Protein 1JDP (pdb70)

Secondary structure (DSSP, 8-state):
--PPP-EEEEEEEE-SSTTSTT-HHHHHHHHHHHHHHH----SPTT-EEEEEEEE-TTSTHHHHHHHHHHHHTTT---SEEE---SHHHHHHHHHHHHHHT--EEES---SGGGG-TTTTTTTEEE-S--HHHHHHHHHHHHHHHT--EEEEEEE--SSS-HHHHHHHHHHHHHHHHT-EEEEEEE-TTS---HHHHHHHHHHH-SEEEEES-HHHHHHHHHHHHHTT-TTTT-EEEEE-SS---STTT-TT--SSTTHHHHHHHGGGEEEEEE-----HHHHHHHHHHHHHHHTTT----SS--HHHHHHHHHHHHHHHHHHHHHHTT--TT-HHHHHHHHSSEEEEETTEEEEE-TTSBB--EEEEEEEEETTTTEEEEEEEEETTTTEEEE--/--PPPEEEEEEEE-SSTTSTT-HHHHHHHHHHHHHHH----S-TT-EEEEEEEE-TTSTHHHHHHHHHHSSTT----SEEE---SHHHHHHHHHHHHHTT--EEES---SGGGG-TTTTTTTEEE-S--HHHHHHHHHHHHHHHT--EEEEEEE--SSS-HHHHHHHHHHHHHHHHT-EEEEEEE-TTS---HHHHHHHHHTT-SEEEEES-HHHHHHHHHHHHHTT-TTTT-EEEEE-SS-HHHHSS-TT-SS-TTHHHHHHHGGGEEEEEE-----HHHHHHHHHHHHHHHHTS----SS--HHHHHHHHHHHHHHHHHHHHHHTT--TT-HHHHHHHHSSEEEEEBTEEEEE-TTSBB--EEEEEEEEETTTTEEEEEEEEETTTTEEEE--/----S--TT--S---S--

Nearest PDB structures (foldseek):
  1yk0-assembly1_A  TM=1.001E+00  e=6.595E-78  Homo sapiens
  1jdp-assembly1_B  TM=9.933E-01  e=9.070E-76  Homo sapiens
  1jdn-assembly1_A-2  TM=9.332E-01  e=2.960E-69  Homo sapiens
  4xaq-assembly1_A  TM=6.743E-01  e=3.396E-17  Homo sapiens
  4xar-assembly1_A-2  TM=6.794E-01  e=4.770E-17  Homo sapiens

Organism: Homo sapiens (NCBI:txid9606)

CATH classification: 3.40.50.2300 (+1 more: 3.40.50.2300)

Sequence (809 aa):
EALPPQKIEVLVLLPQDDSYLFSLTRVRPAIEYALRSVEGRLLPPGTRFQVAYEDSDCGNRALFSLVDRVAAARGAKPDLILGPVCEYAAAPVARLASHWDLPMLSAGALAAGFQHKDSEYSHLTRVAPAYAKMGEMMLALFRHHHWSRAALVYSDDKLERNCYFTLEGVHEVFQEEGLHTSIYSFDETKDLDLEDIVRNIQASERVVIMCASSDTIRSIMLVAHRHGMTSGDYAFFNIELFNSSSYGDGSWKRGDKHDFEAKQAYSSLQTVTLLRTVKPEFEKFSMEVKSSVEKQGLNMEDYVNMFVEGFHDAILLYVLALHEVLRAGYSKKDGGKIIQQTWNRTFEGIAGQVSIDANGDRYGDFSVIAMTDVEAGTQEVIGDYFGKEGRFEMRPALPPQKIEVLVLLPQDDSYLFSLTRVRPAIEYALRSVEGRLLPPGTRFQVAYEDSDCGNRALFSLVDRVAAARGAKPDLILGPVCEYAAAPVARLASHWDLPMLSAGALAAGFQHKDSEYSHLTRVAPAYAKMGEMMLALFRHHHWSRAALVYSDDKLERNCYFTLEGVHEVFQEEGLHTSIYSFDETKDLDLEDIVRNIQASERVVIMCASSDTIRSIMLVAHRHGMTSGDYAFFNIELFNSSSYGDGSWKRGDKHDFEAKQAYSSLQTVTLLRTVKPEFEKFSMEVKSSVEKQGLNMEDYVNMFVEGFHDAILLYVLALHEVLRAGYSKKDGGKIIQQTWNRTFEGIAGQVSIDANGDRYGDFSVIAMTDVEAGTQEVIGDYFGKEGRFEMRPGGCCFFGGLLKKLLDDRRIIGGSSMMSSGGLLGGCC

InterPro domains:
  IPR001170 Adenylyl cyclase class-4/guanylyl cyclase [PR00255] (132-150)
  IPR001170 Adenylyl cyclase class-4/guanylyl cyclase [PR00255] (256-274)
  IPR001170 Adenylyl cyclase class-4/guanylyl cyclase [PR00255] (361-379)
  IPR001170 Adenylyl cyclase class-4/guanylyl cyclase [PR00255] (399-416)
  IPR001170 Adenylyl cyclase class-4/guanylyl cyclase [PR00255] (484-506)
  IPR001170 Adenylyl cyclase class-4/guanylyl cyclase [PS00458] (133-150)
  IPR001828 Receptor, ligand binding region [PF01094] (73-422)
  IPR028082 Periplasmic binding protein-like I [SSF53822] (49-436)
  IPR052612 Atrial Natriuretic Peptide Clearance Receptor [PTHR44755] (42-407)

Solvent-accessible surface area: 32571 Å² total; per-residue (Å²): 212,70,61,90,83,29,86,0,89,3,2,0,0,0,1,99,82,42,98,44,44,20,0,6,37,19,0,109,12,0,0,61,31,0,18,130,61,25,116,78,151,67,14,0,69,45,14,161,43,124,38,23,44,53,38,1,89,17,15,44,96,0,3,16,17,0,0,54,104,1,27,84,52,152,17,62,60,16,2,0,0,0,0,0,8,16,11,38,0,0,1,10,0,1,5,0,0,21,72,28,56,8,1,0,0,0,0,0,0,4,2,4,9,8,76,112,15,147,82,34,5,25,23,0,0,2,0,0,7,3,8,11,24,0,0,70,0,0,30,21,0,0,116,83,63,160,60,58,120,0,3,0,2,0,5,3,43,50,129,60,19,81,21,1,0,7,0,10,0,0,11,34,19,0,61,136,92,63,8,76,14,29,38,51,40,29,37,50,106,148,151,54,88,45,62,60,3,0,114,54,3,66,90,43,17,107,15,0,0,0,7,12,52,55,92,10,2,17,38,0,0,32,23,0,45,164,48,45,4,11,105,61,94,17,25,1,0,6,10,32,11,46,90,15,91,58,69,44,120,4,19,28,105,82,64,62,170,64,20,129,83,0,27,75,0,7,43,18,8,42,9,0,13,14,39,76,72,78,55,107,96,2,82,112,0,3,123,60,2,61,57,38,1,85,190,113,66,37,115,19,38,124,94,0,2,9,9,2,7,0,0,3,0,0,0,30,0,0,3,40,0,0,44,60,4,13,108,66,68,102,50,36,101,45,0,20,96,0,0,99,68,0,31,110,54,62,14,93,5,18,7,10,122,4,13,3,16,73,50,0,4,27,67,2,51,1,3,0,3,12,20,66,65,78,157,65,2,43,6,86,24,45,0,7,14,42,12,126,114,41,96,26,65,68,110,181,167,77,92,78,29,114,0,84,1,2,0,0,0,1,101,74,40,97,47,36,20,0,11,21,35,0,108,9,0,0,50,31,0,16,125,73,21,41,64,188,79,11,21,73,48,10,125,16,84,36,20,43,57,34,1,79,14,18,37,118,0,4,30,16,0,0,59,96,7,3,42,58,241,30,77,76,8,4,0,0,0,0,0,7,14,10,27,1,0,0,8,0,1,17,0,0,22,60,21,55,9,2,0,0,0,0,0,0,3,0,2,7,0,57,116,14,152,84,63,6,31,22,1,0,3,0,1,5,3,8,10,24,0,0,65,0,0,17,17,2,0,122,91,68,166,63,64,122,0,2,2,4,10,6,4,43,26,112,59,16,83,20,17,9,7,2,9,0,0,34,41,20,0,80,159,83,64,24,86,14,32,88,48,53,34,36,54,101,130,150,62,84,43,56,47,2,0,124,60,2,84,90,41,14,145,11,0,0,2,7,7,50,37,88,10,3,14,34,2,0,29,15,0,41,162,58,49,4,5,101,67,86,22,29,1,0,8,9,23,9,34,59,46,103,18,46,28,104,21,22,28,127,92,68,64,182,65,19,132,59,0,28,67,0,5,40,15,5,52,7,0,6,10,40,68,75,102,40,95,82,4,87,117,0,3,90,79,1,68,62,37,4,92,176,114,60,63,130,30,32,124,92,3,8,6,9,0,5,0,0,2,0,0,0,32,0,0,2,33,0,0,36,61,4,27,182,71,64,96,53,39,106,40,0,27,80,0,3,116,55,0,49,109,53,66,14,82,2,8,6,17,127,3,17,3,15,76,51,0,6,27,58,1,53,1,2,0,22,12,19,67,64,64,158,61,2,41,19,88,44,36,0,8,14,51,9,123,110,39,101,28,71,89,112,186,83,31,10,22,92,74,22,41,44,20,2,9,21,63,30,78,32,61

Radius of gyration: 29.29 Å; Cα contacts (8 Å, |Δi|>4): 1823; chains: 3; bounding box: 54×87×87 Å

Structure (mmCIF, N/CA/C/O backbone):
data_1JDP
#
_entry.id   1JDP
#
_cell.length_a   56.800
_cell.length_b   136.455
_cell.length_c   137.591
_cell.angle_alpha   90.00
_cell.angle_beta   90.00
_cell.angle_gamma   90.00
#
_symmetry.space_group_name_H-M   'P 21 21 21'
#
loop_
_entity.id
_entity.type
_entity.pdbx_description
1 polymer 'ATRIAL NATRIURETIC PEPTIDE CLEARANCE RECEPTOR'
2 polymer 'C-TYPE NATRIURETIC PEPTIDE'
3 branched 2-acetamido-2-deoxy-beta-D-glucopyranose-(1-4)-2-acetamido-2-deoxy-beta-D-glucopyranose
4 non-polymer 2-acetamido-2-deoxy-beta-D-glucopyranose
5 non-polymer 'CHLORIDE ION'
6 water water
#
loop_
_atom_site.group_PDB
_atom_site.id
_atom_site.type_symbol
_atom_site.label_atom_id
_atom_site.label_alt_id
_atom_site.label_comp_id
_atom_site.label_asym_id
_atom_site.label_entity_id
_atom_site.label_seq_id
_atom_site.pdbx_PDB_ins_code
_atom_site.Cartn_x
_atom_site.Cartn_y
_atom_site.Cartn_z
_atom_site.occupancy
_atom_site.B_iso_or_equiv
_atom_site.auth_seq_id
_atom_site.auth_comp_id
_atom_site.auth_asym_id
_atom_site.auth_atom_id
_atom_site.pdbx_PDB_model_num
ATOM 1 N N . GLU A 1 3 ? 48.764 -24.013 26.407 1.00 87.94 1 GLU A N 1
ATOM 2 C CA . GLU A 1 3 ? 48.249 -24.101 27.808 1.00 88.59 1 GLU A CA 1
ATOM 3 C C . GLU A 1 3 ? 46.844 -23.525 27.932 1.00 85.85 1 GLU A C 1
ATOM 4 O O . GLU A 1 3 ? 46.566 -22.722 28.829 1.00 86.53 1 GLU A O 1
ATOM 10 N N . ALA A 1 4 ? 45.972 -23.947 27.020 1.00 83.98 2 ALA A N 1
ATOM 11 C CA . ALA A 1 4 ? 44.576 -23.518 26.976 1.00 78.31 2 ALA A CA 1
ATOM 12 C C . ALA A 1 4 ? 44.095 -22.845 28.259 1.00 74.14 2 ALA A C 1
ATOM 13 O O . ALA A 1 4 ? 44.211 -23.411 29.347 1.00 77.29 2 ALA A O 1
ATOM 15 N N . LEU A 1 5 ? 43.554 -21.637 28.118 1.00 72.74 3 LEU A N 1
ATOM 16 C CA . LEU A 1 5 ? 43.034 -20.877 29.255 1.00 67.33 3 LEU A CA 1
ATOM 17 C C . LEU A 1 5 ? 41.713 -21.480 29.723 1.00 62.63 3 LEU A C 1
ATOM 18 O O . LEU A 1 5 ? 41.173 -22.392 29.095 1.00 61.87 3 LEU A O 1
ATOM 23 N N . PRO A 1 6 ? 41.170 -20.975 30.837 1.00 58.13 4 PRO A N 1
ATOM 24 C CA . PRO A 1 6 ? 39.903 -21.539 31.295 1.00 54.36 4 PRO A CA 1
ATOM 25 C C . PRO A 1 6 ? 38.766 -21.172 30.352 1.00 50.29 4 PRO A C 1
ATOM 26 O O . PRO A 1 6 ? 38.761 -20.100 29.762 1.00 49.03 4 PRO A O 1
ATOM 30 N N . PRO A 1 7 ? 37.792 -22.071 30.185 1.00 46.28 5 PRO A N 1
ATOM 31 C CA . PRO A 1 7 ? 36.662 -21.782 29.297 1.00 44.37 5 PRO A CA 1
ATOM 32 C C . PRO A 1 7 ? 36.080 -20.396 29.604 1.00 43.78 5 PRO A C 1
ATOM 33 O O . PRO A 1 7 ? 36.021 -19.990 30.779 1.00 42.83 5 PRO A O 1
ATOM 37 N N . GLN A 1 8 ? 35.653 -19.675 28.561 1.00 43.97 6 GLN A N 1
ATOM 38 C CA . GLN A 1 8 ? 35.073 -18.344 28.744 1.00 43.00 6 GLN A CA 1
ATOM 39 C C . GLN A 1 8 ? 33.552 -18.375 28.571 1.00 43.14 6 GLN A C 1
ATOM 40 O O . GLN A 1 8 ? 33.015 -19.231 27.871 1.00 40.95 6 GLN A O 1
ATOM 46 N N . LYS A 1 9 ? 32.870 -17.448 29.243 1.00 43.25 7 LYS A N 1
ATOM 47 C CA . LYS A 1 9 ? 31.414 -17.296 29.138 1.00 46.88 7 LYS A CA 1
ATOM 48 C C . LYS A 1 9 ? 31.226 -15.834 28.714 1.00 43.83 7 LYS A C 1
ATOM 49 O O . LYS A 1 9 ? 31.167 -14.931 29.543 1.00 41.69 7 LYS A O 1
ATOM 55 N N . ILE A 1 10 ? 31.164 -15.620 27.403 1.00 41.40 8 ILE A N 1
ATOM 56 C CA . ILE A 1 10 ? 31.032 -14.283 26.826 1.00 38.16 8 ILE A CA 1
ATOM 57 C C . ILE A 1 10 ? 29.571 -13.872 26.691 1.00 37.15 8 ILE A C 1
ATOM 58 O O . ILE A 1 10 ? 28.778 -14.560 26.040 1.00 37.80 8 ILE A O 1
ATOM 63 N N . GLU A 1 11 ? 29.209 -12.758 27.310 1.00 37.50 9 GLU A N 1
ATOM 64 C CA . GLU A 1 11 ? 27.835 -12.292 27.216 1.00 38.22 9 GLU A CA 1
ATOM 65 C C . GLU A 1 11 ? 27.743 -11.121 26.248 1.00 35.52 9 GLU A C 1
ATOM 66 O O . GLU A 1 11 ? 28.387 -10.101 26.437 1.00 34.23 9 GLU A O 1
ATOM 72 N N . VAL A 1 12 ? 26.954 -11.278 25.197 1.00 32.97 10 VAL A N 1
ATOM 73 C CA . VAL A 1 12 ? 26.816 -10.204 24.245 1.00 31.87 10 VAL A CA 1
ATOM 74 C C . VAL A 1 12 ? 25.375 -9.709 24.260 1.00 31.68 10 VAL A C 1
ATOM 75 O O . VAL A 1 12 ? 24.430 -10.499 24.354 1.00 31.27 10 VAL A O 1
ATOM 79 N N . LEU A 1 13 ? 25.224 -8.393 24.175 1.00 28.91 11 LEU A N 1
ATOM 80 C CA . LEU A 1 13 ? 23.915 -7.750 24.141 1.00 28.56 11 LEU A CA 1
ATOM 81 C C . LEU A 1 13 ? 23.739 -7.174 22.732 1.00 28.40 11 LEU A C 1
ATOM 82 O O . LEU A 1 13 ? 24.556 -6.362 22.272 1.00 28.68 11 LEU A O 1
ATOM 87 N N . VAL A 1 14 ? 22.679 -7.584 22.058 1.00 27.72 12 VAL A N 1
ATOM 88 C CA . VAL A 1 14 ? 22.405 -7.082 20.735 1.00 27.37 12 VAL A CA 1
ATOM 89 C C . VAL A 1 14 ? 21.249 -6.111 20.856 1.00 28.84 12 VAL A C 1
ATOM 90 O O . VAL A 1 14 ? 20.155 -6.446 21.369 1.00 27.31 12 VAL A O 1
ATOM 94 N N . LEU A 1 15 ? 21.512 -4.889 20.406 1.00 27.12 13 LEU A N 1
ATOM 95 C CA . LEU A 1 15 ? 20.528 -3.829 20.448 1.00 27.11 13 LEU A CA 1
ATOM 96 C C . LEU A 1 15 ? 20.210 -3.381 19.014 1.00 28.06 13 LEU A C 1
ATOM 97 O O . LEU A 1 15 ? 20.951 -2.592 18.410 1.00 28.02 13 LEU A O 1
ATOM 102 N N . LEU A 1 16 ? 19.119 -3.911 18.471 1.00 28.47 14 LEU A N 1
ATOM 103 C CA . LEU A 1 16 ? 18.662 -3.570 17.117 1.00 28.56 14 LEU A CA 1
ATOM 104 C C . LEU A 1 16 ? 17.122 -3.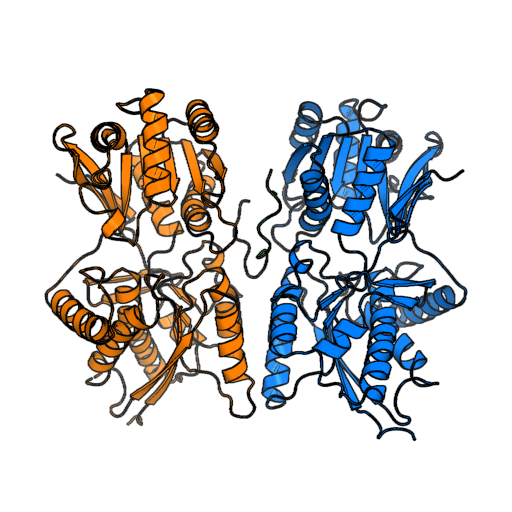483 17.128 1.00 29.65 14 LEU A C 1
ATOM 105 O O . LEU A 1 16 ? 16.479 -3.838 18.130 1.00 31.17 14 LEU A O 1
ATOM 110 N N . PRO A 1 17 ? 16.507 -2.993 16.034 1.00 30.05 15 PRO A N 1
ATOM 111 C CA . PRO A 1 17 ? 15.037 -2.910 16.060 1.00 32.29 15 PRO A CA 1
ATOM 112 C C . PRO A 1 17 ? 14.303 -4.256 15.875 1.00 35.22 15 PRO A C 1
ATOM 113 O O . PRO A 1 17 ? 14.751 -5.134 15.123 1.00 35.02 15 PRO A O 1
ATOM 117 N N . GLN A 1 18 ? 13.177 -4.405 16.564 1.00 40.38 16 GLN A N 1
ATOM 118 C CA . GLN A 1 18 ? 12.363 -5.608 16.438 1.00 45.83 16 GLN A CA 1
ATOM 119 C C . GLN A 1 18 ? 11.587 -5.455 15.127 1.00 44.14 16 GLN A C 1
ATOM 120 O O . GLN A 1 18 ? 11.383 -6.421 14.381 1.00 45.00 16 GLN A O 1
ATOM 126 N N . ASP A 1 19 ? 11.181 -4.216 14.859 1.00 44.64 17 ASP A N 1
ATOM 127 C CA . ASP A 1 19 ? 10.435 -3.863 13.666 1.00 45.04 17 ASP A CA 1
ATOM 128 C C . ASP A 1 19 ? 11.254 -4.224 12.450 1.00 45.35 17 ASP A C 1
ATOM 129 O O . ASP A 1 19 ? 12.342 -3.682 12.253 1.00 44.74 17 ASP A O 1
ATOM 134 N N . ASP A 1 20 ? 10.726 -5.141 11.638 1.00 44.29 18 ASP A N 1
ATOM 135 C CA . ASP A 1 20 ? 11.409 -5.605 10.436 1.00 46.23 18 ASP A CA 1
ATOM 136 C C . ASP A 1 20 ? 11.350 -4.639 9.277 1.00 45.61 18 ASP A C 1
ATOM 137 O O . ASP A 1 20 ? 11.735 -4.961 8.162 1.00 43.39 18 ASP A O 1
ATOM 142 N N . SER A 1 21 ? 10.860 -3.444 9.553 1.00 42.96 19 SER A N 1
ATOM 143 C CA . SER A 1 21 ? 10.818 -2.411 8.542 1.00 42.60 19 SER A CA 1
ATOM 144 C C . SER A 1 21 ? 12.276 -2.000 8.260 1.00 40.34 19 SER A C 1
ATOM 145 O O . SER A 1 21 ? 12.598 -1.519 7.169 1.00 40.18 19 SER A O 1
ATOM 148 N N . TYR A 1 22 ? 13.149 -2.193 9.247 1.00 37.66 20 TYR A N 1
ATOM 149 C CA . TYR A 1 22 ? 14.562 -1.840 9.098 1.00 35.06 20 TYR A CA 1
ATOM 150 C C . TYR A 1 22 ? 15.402 -2.955 8.506 1.00 34.13 20 TYR A C 1
ATOM 151 O O . TYR A 1 22 ? 15.140 -4.129 8.747 1.00 34.47 20 TYR A O 1
ATOM 160 N N . LEU A 1 23 ? 16.437 -2.581 7.758 1.00 33.60 21 LEU A N 1
ATOM 161 C CA . LEU A 1 23 ? 17.320 -3.564 7.146 1.00 32.17 21 LEU A CA 1
ATOM 162 C C . LEU A 1 23 ? 18.171 -4.260 8.193 1.00 31.86 21 LEU A C 1
ATOM 163 O O . LEU A 1 23 ? 18.715 -5.340 7.951 1.00 30.80 21 LEU A O 1
ATOM 168 N N . PHE A 1 24 ? 18.287 -3.637 9.358 1.00 30.28 22 PHE A N 1
ATOM 169 C CA . PHE A 1 24 ? 19.118 -4.180 10.421 1.00 29.86 22 PHE A CA 1
ATOM 170 C C . PHE A 1 24 ? 18.284 -4.655 11.612 1.00 30.63 22 PHE A C 1
ATOM 171 O O . PHE A 1 24 ? 18.740 -4.646 12.750 1.00 29.19 22 PHE A O 1
ATOM 179 N N . SER A 1 25 ? 17.050 -5.071 11.351 1.00 31.12 23 SER A N 1
ATOM 180 C CA . SER A 1 25 ? 16.211 -5.566 12.433 1.00 32.16 23 SER A CA 1
ATOM 181 C C . SER A 1 25 ? 16.848 -6.820 13.026 1.00 31.88 23 SER A C 1
ATOM 182 O O . SER A 1 25 ? 17.682 -7.481 12.394 1.00 34.00 23 SER A O 1
ATOM 185 N N . LEU A 1 26 ? 16.446 -7.138 14.246 1.00 32.86 24 LEU A N 1
ATOM 186 C CA . LEU A 1 26 ? 16.959 -8.312 14.935 1.00 34.49 24 LEU A CA 1
ATOM 187 C C . LEU A 1 26 ? 16.803 -9.610 14.139 1.00 36.30 24 LEU A C 1
ATOM 188 O O . LEU A 1 26 ? 17.792 -10.312 13.904 1.00 35.90 24 LEU A O 1
ATOM 193 N N . THR A 1 27 ? 15.587 -9.933 13.690 1.00 36.49 25 THR A N 1
ATOM 194 C CA . THR A 1 27 ? 15.419 -11.195 12.967 1.00 37.54 25 THR A CA 1
ATOM 195 C C . THR A 1 27 ? 16.290 -11.245 11.705 1.00 37.18 25 THR A C 1
ATOM 196 O O . THR A 1 27 ? 16.809 -12.308 11.347 1.00 40.27 25 THR A O 1
ATOM 200 N N . ARG A 1 28 ? 16.484 -10.104 11.047 1.00 37.91 26 ARG A N 1
ATOM 201 C CA . ARG A 1 28 ? 17.316 -10.068 9.847 1.00 36.70 26 ARG A CA 1
ATOM 202 C C . ARG A 1 28 ? 18.810 -10.240 10.154 1.00 35.24 26 ARG A C 1
ATOM 203 O O . ARG A 1 28 ? 19.539 -10.864 9.383 1.00 34.66 26 ARG A O 1
ATOM 211 N N . VAL A 1 29 ? 19.254 -9.707 11.290 1.00 33.53 27 VAL A N 1
ATOM 212 C CA . VAL A 1 29 ? 20.676 -9.746 11.666 1.00 33.72 27 VAL A CA 1
ATOM 213 C C . VAL A 1 29 ? 21.122 -10.976 12.477 1.00 34.71 27 VAL A C 1
ATOM 214 O O . VAL A 1 29 ? 22.262 -11.462 12.333 1.00 34.08 27 VAL A O 1
ATOM 218 N N . ARG A 1 30 ? 20.221 -11.471 13.322 1.00 36.22 28 ARG A N 1
ATOM 219 C CA . ARG A 1 30 ? 20.491 -12.637 14.160 1.00 37.82 28 ARG A CA 1
ATOM 220 C C . ARG A 1 30 ? 21.061 -13.840 13.401 1.00 36.55 28 ARG A C 1
ATOM 221 O O . ARG A 1 30 ? 22.019 -14.465 13.847 1.00 35.40 28 ARG A O 1
ATOM 229 N N . PRO A 1 31 ? 20.487 -14.177 12.238 1.00 36.05 29 PRO A N 1
ATOM 230 C CA . PRO A 1 31 ? 21.021 -15.322 11.502 1.00 35.30 29 PRO A CA 1
ATOM 231 C C . PRO A 1 31 ? 22.494 -15.149 11.199 1.00 35.51 29 PRO A C 1
ATOM 232 O O . PRO A 1 31 ? 23.256 -16.109 11.260 1.00 34.06 29 PRO A O 1
ATOM 236 N N . ALA A 1 32 ? 22.896 -13.918 10.883 1.00 34.36 30 ALA A N 1
ATOM 237 C CA . ALA A 1 32 ? 24.291 -13.626 10.559 1.00 34.17 30 ALA A CA 1
ATOM 238 C C . ALA A 1 32 ? 25.219 -13.688 11.777 1.00 34.08 30 ALA A C 1
ATOM 239 O O . ALA A 1 32 ? 26.347 -14.168 11.677 1.00 33.80 30 ALA A O 1
ATOM 241 N N . ILE A 1 33 ? 24.760 -13.185 12.918 1.00 34.93 31 ILE A N 1
ATOM 242 C CA . ILE A 1 33 ? 25.570 -13.236 14.136 1.00 35.25 31 ILE A CA 1
ATOM 243 C C . ILE A 1 33 ? 25.790 -14.715 14.487 1.00 37.58 31 ILE A C 1
ATOM 244 O O . ILE A 1 33 ? 26.928 -15.157 14.718 1.00 37.01 31 ILE A O 1
ATOM 249 N N . GLU A 1 34 ? 24.697 -15.477 14.480 1.00 39.52 32 GLU A N 1
ATOM 250 C CA . GLU A 1 34 ? 24.742 -16.904 14.785 1.00 42.03 32 GLU A CA 1
ATOM 251 C C . GLU A 1 34 ? 25.629 -17.658 13.810 1.00 42.90 32 GLU A C 1
ATOM 252 O O . GLU A 1 34 ? 26.294 -18.626 14.190 1.00 43.44 32 GLU A O 1
ATOM 258 N N . TYR A 1 35 ? 25.652 -17.211 12.558 1.00 43.81 33 TYR A N 1
ATOM 259 C CA . TYR A 1 35 ? 26.479 -17.871 11.566 1.00 45.76 33 TYR A CA 1
ATOM 260 C C . TYR A 1 35 ? 27.941 -17.668 11.914 1.00 45.01 33 TYR A C 1
ATOM 261 O O . TYR A 1 35 ? 28.746 -18.586 11.813 1.00 44.83 33 TYR A O 1
ATOM 270 N N . ALA A 1 36 ? 28.284 -16.455 12.321 1.00 44.04 34 ALA A N 1
ATOM 271 C CA . ALA A 1 36 ? 29.664 -16.150 12.687 1.00 43.77 34 ALA A CA 1
ATOM 272 C C . ALA A 1 36 ? 30.095 -16.849 13.984 1.00 43.65 34 ALA A C 1
ATOM 273 O O . ALA A 1 36 ? 31.260 -17.235 14.134 1.00 44.21 34 ALA A O 1
ATOM 275 N N . LEU A 1 37 ? 29.173 -16.992 14.935 1.00 44.53 35 LEU A N 1
ATOM 276 C CA . LEU A 1 37 ? 29.516 -17.665 16.190 1.00 44.93 35 LEU A CA 1
ATOM 277 C C . LEU A 1 37 ? 29.752 -19.133 15.842 1.00 47.89 35 LEU A C 1
ATOM 278 O O . LEU A 1 37 ? 30.700 -19.754 16.333 1.00 47.49 35 LEU A O 1
ATOM 283 N N . ARG A 1 38 ? 28.899 -19.687 14.988 1.00 51.67 36 ARG A N 1
ATOM 284 C CA . ARG A 1 38 ? 29.035 -21.072 14.555 1.00 56.87 36 ARG A CA 1
ATOM 285 C C . ARG A 1 38 ? 30.436 -21.250 13.992 1.00 57.31 36 ARG A C 1
ATOM 286 O O . ARG A 1 38 ? 31.118 -22.252 14.246 1.00 56.77 36 ARG A O 1
ATOM 294 N N . SER A 1 39 ? 30.850 -20.244 13.249 1.00 62.30 37 SER A N 1
ATOM 295 C CA . SER A 1 39 ? 32.140 -20.227 12.572 1.00 63.59 37 SER A CA 1
ATOM 296 C C . SER A 1 39 ? 33.354 -20.057 13.484 1.00 65.11 37 SER A C 1
ATOM 297 O O . SER A 1 39 ? 34.461 -20.445 13.117 1.00 65.21 37 SER A O 1
ATOM 300 N N . VAL A 1 40 ? 33.161 -19.477 14.664 1.00 67.12 38 VAL A N 1
ATOM 301 C CA . VAL A 1 40 ? 34.286 -19.261 15.564 1.00 70.95 38 VAL A CA 1
ATOM 302 C C . VAL A 1 40 ? 34.569 -20.417 16.512 1.00 73.86 38 VAL A C 1
ATOM 303 O O . VAL A 1 40 ? 35.702 -20.591 16.956 1.00 73.86 38 VAL A O 1
ATOM 307 N N . GLU A 1 41 ? 33.547 -21.203 16.828 1.00 78.21 39 GLU A N 1
ATOM 308 C CA . GLU A 1 41 ? 33.730 -22.333 17.730 1.00 81.96 39 GLU A CA 1
ATOM 309 C C . GLU A 1 41 ? 34.086 -23.588 16.940 1.00 83.51 39 GLU A C 1
ATOM 310 O O . GLU A 1 41 ? 33.367 -24.586 16.981 1.00 83.87 39 GLU A O 1
ATOM 316 N N . GLY A 1 42 ? 35.198 -23.526 16.215 1.00 85.20 40 GLY A N 1
ATOM 317 C CA . GLY A 1 42 ? 35.633 -24.668 15.432 1.00 87.41 40 GLY A CA 1
ATOM 318 C C . GLY A 1 42 ? 35.683 -24.429 13.934 1.00 88.82 40 GLY A C 1
ATOM 319 O O . GLY A 1 42 ? 34.646 -24.348 13.272 1.00 88.23 40 GLY A O 1
ATOM 320 N N . ARG A 1 48 ? 41.098 -22.280 16.061 1.00 90.90 46 ARG A N 1
ATOM 321 C CA . ARG A 1 48 ? 40.238 -21.767 17.124 1.00 87.98 46 ARG A CA 1
ATOM 322 C C . ARG A 1 48 ? 41.047 -20.680 17.821 1.00 84.31 46 ARG A C 1
ATOM 323 O O . ARG A 1 48 ? 42.256 -20.822 17.993 1.00 83.81 46 ARG A O 1
ATOM 331 N N . LEU A 1 49 ? 40.389 -19.595 18.213 1.00 79.61 47 LEU A N 1
ATOM 332 C CA . LEU A 1 49 ? 41.088 -18.485 18.850 1.00 75.06 47 LEU A CA 1
ATOM 333 C C . LEU A 1 49 ? 40.789 -18.299 20.334 1.00 72.28 47 LEU A C 1
ATOM 334 O O . LEU A 1 49 ? 41.598 -17.737 21.069 1.00 71.85 47 LEU A O 1
ATOM 339 N N . LEU A 1 50 ? 39.627 -18.763 20.772 1.00 68.13 48 LEU A N 1
ATOM 340 C CA . LEU A 1 50 ? 39.247 -18.631 22.169 1.00 65.69 48 LEU A CA 1
ATOM 341 C C . LEU A 1 50 ? 39.608 -19.909 22.934 1.00 64.46 48 LEU A C 1
ATOM 342 O O . LEU A 1 50 ? 39.854 -20.954 22.324 1.00 63.66 48 LEU A O 1
ATOM 347 N N . PRO A 1 51 ? 39.711 -19.795 24.296 1.00 55.27 49 PRO A N 1
ATOM 348 C CA . PRO A 1 51 ? 40.009 -20.991 25.096 1.00 53.34 49 PRO A CA 1
ATOM 349 C C . PRO A 1 51 ? 38.974 -22.072 24.792 1.00 52.30 49 PRO A C 1
ATOM 350 O O . PRO A 1 51 ? 37.787 -21.777 24.666 1.00 50.88 49 PRO A O 1
ATOM 354 N N . PRO A 1 52 ? 39.408 -23.333 24.649 1.00 49.73 50 PRO A N 1
ATOM 355 C CA . PRO A 1 52 ? 38.417 -24.375 24.356 1.00 48.46 50 PRO A CA 1
ATOM 356 C C . PRO A 1 52 ? 37.311 -24.399 25.407 1.00 47.55 50 PRO A C 1
ATOM 357 O O . PRO A 1 52 ? 37.535 -24.031 26.558 1.00 50.27 50 PRO A O 1
ATOM 361 N N . GLY A 1 53 ? 36.110 -24.813 25.023 1.00 48.18 51 GLY A N 1
ATOM 362 C CA . GLY A 1 53 ? 35.013 -24.841 25.982 1.00 46.83 51 GLY A CA 1
ATOM 363 C C . GLY A 1 53 ? 34.288 -23.508 26.139 1.00 47.10 51 GLY A C 1
ATOM 364 O O . GLY A 1 53 ? 33.280 -23.420 26.838 1.00 45.80 51 GLY A O 1
ATOM 365 N N . THR A 1 54 ? 34.804 -22.466 25.490 1.00 46.46 52 THR A N 1
ATOM 366 C CA . THR A 1 54 ? 34.206 -21.128 25.555 1.00 45.12 52 THR A CA 1
ATOM 367 C C . THR A 1 54 ? 32.795 -21.133 24.992 1.00 45.88 52 THR A C 1
ATOM 368 O O . THR A 1 54 ? 32.524 -21.777 23.978 1.00 48.35 52 THR A O 1
ATOM 372 N N . ARG A 1 55 ? 31.895 -20.418 25.656 1.00 49.93 53 ARG A N 1
ATOM 373 C CA . ARG A 1 55 ? 30.516 -20.327 25.198 1.00 52.90 53 ARG A CA 1
ATOM 374 C C . ARG A 1 55 ? 30.071 -18.868 25.084 1.00 49.67 53 ARG A C 1
ATOM 375 O O . ARG A 1 55 ? 30.589 -17.990 25.774 1.00 47.01 53 ARG A O 1
ATOM 383 N N . PHE A 1 56 ? 29.107 -18.633 24.200 1.00 45.65 54 PHE A N 1
ATOM 384 C CA . PHE A 1 56 ? 28.543 -17.312 23.981 1.00 44.86 54 PHE A CA 1
ATOM 385 C C . PHE A 1 56 ? 27.074 -17.298 24.356 1.00 46.04 54 PHE A C 1
ATOM 386 O O . PHE A 1 56 ? 26.302 -18.160 23.929 1.00 46.87 54 PHE A O 1
ATOM 394 N N . GLN A 1 57 ? 26.699 -16.317 25.161 1.00 47.57 55 GLN A N 1
ATOM 395 C CA . GLN A 1 57 ? 25.314 -16.129 25.553 1.00 51.48 55 GLN A CA 1
ATOM 396 C C . GLN A 1 57 ? 24.964 -14.797 24.895 1.00 47.27 55 GLN A C 1
ATOM 397 O O . GLN A 1 57 ? 25.559 -13.761 25.214 1.00 44.96 55 GLN A O 1
ATOM 403 N N . VAL A 1 58 ? 24.014 -14.829 23.969 1.00 42.07 56 VAL A N 1
ATOM 404 C CA . VAL A 1 58 ? 23.601 -13.631 23.253 1.00 38.80 56 VAL A CA 1
ATOM 405 C C . VAL A 1 58 ? 22.171 -13.230 23.584 1.00 38.00 56 VAL A C 1
ATOM 406 O O . VAL A 1 58 ? 21.242 -14.016 23.418 1.00 37.87 56 VAL A O 1
ATOM 410 N N . ALA A 1 59 ? 21.992 -12.001 24.056 1.00 37.33 57 ALA A N 1
ATOM 411 C CA . ALA A 1 59 ? 20.659 -11.505 24.347 1.00 34.78 57 ALA A CA 1
ATOM 412 C C . ALA A 1 59 ? 20.257 -10.559 23.213 1.00 35.03 57 ALA A C 1
ATOM 413 O O . ALA A 1 59 ? 21.006 -9.639 22.873 1.00 35.77 57 ALA A O 1
ATOM 415 N N . TYR A 1 60 ? 19.097 -10.793 22.604 1.00 35.13 58 TYR A N 1
ATOM 416 C CA . TYR A 1 60 ? 18.631 -9.933 21.521 1.00 35.50 58 TYR A CA 1
ATOM 417 C C . TYR A 1 60 ? 17.567 -9.011 22.088 1.00 35.48 58 TYR A C 1
ATOM 418 O O . TYR A 1 60 ? 16.507 -9.469 22.522 1.00 36.08 58 TYR A O 1
ATOM 427 N N . GLU A 1 61 ? 17.859 -7.712 22.078 1.00 34.20 59 GLU A N 1
ATOM 428 C CA . GLU A 1 61 ? 16.975 -6.705 22.650 1.00 34.60 59 GLU A CA 1
ATOM 429 C C . GLU A 1 61 ? 16.578 -5.603 21.674 1.00 33.76 59 GLU A C 1
ATOM 430 O O . GLU A 1 61 ? 17.415 -5.081 20.941 1.00 31.62 59 GLU A O 1
ATOM 436 N N . ASP A 1 62 ? 15.293 -5.255 21.682 1.00 31.40 60 ASP A N 1
ATOM 437 C CA . ASP A 1 62 ? 14.731 -4.220 20.810 1.00 31.19 60 ASP A CA 1
ATOM 438 C C . ASP A 1 62 ? 15.265 -2.822 21.138 1.00 29.70 60 ASP A C 1
ATOM 439 O O . ASP A 1 62 ? 15.077 -2.307 22.243 1.00 29.48 60 ASP A O 1
ATOM 444 N N . SER A 1 63 ? 15.929 -2.204 20.167 1.00 29.52 61 SER A N 1
ATOM 445 C CA . SER A 1 63 ? 16.456 -0.862 20.367 1.00 27.85 61 SER A CA 1
ATOM 446 C C . SER A 1 63 ? 15.346 0.135 20.059 1.00 27.83 61 SER A C 1
ATOM 447 O O . SER A 1 63 ? 15.414 1.284 20.472 1.00 27.44 61 SER A O 1
ATOM 450 N N . ASP A 1 64 ? 14.337 -0.317 19.312 1.00 27.41 62 ASP A N 1
ATOM 451 C CA . ASP A 1 64 ? 13.231 0.552 18.898 1.00 28.50 62 ASP A CA 1
ATOM 452 C C . ASP A 1 64 ? 13.790 1.757 18.119 1.00 29.21 62 ASP A C 1
ATOM 453 O O . ASP A 1 64 ? 13.122 2.788 17.995 1.00 28.56 62 ASP A O 1
ATOM 458 N N . CYS A 1 65 ? 15.015 1.619 17.593 1.00 28.97 63 CYS A N 1
ATOM 459 C CA . CYS A 1 65 ? 15.679 2.717 16.871 1.00 28.80 63 CYS A CA 1
ATOM 460 C C . CYS A 1 65 ? 15.535 3.997 17.692 1.00 28.79 63 CYS A C 1
ATOM 461 O O . CYS A 1 65 ? 15.344 5.080 17.161 1.00 29.81 63 CYS A O 1
ATOM 464 N N . GLY A 1 66 ? 15.621 3.869 19.007 1.00 28.41 64 GLY A N 1
ATOM 465 C CA . GLY A 1 66 ? 15.469 5.044 19.848 1.00 26.80 64 GLY A CA 1
ATOM 466 C C . GLY A 1 66 ? 15.974 4.912 21.262 1.00 26.84 64 GLY A C 1
ATOM 467 O O . GLY A 1 66 ? 16.961 4.213 21.531 1.00 26.75 64 GLY A O 1
ATOM 468 N N . ASN A 1 67 ? 15.264 5.564 22.173 1.00 25.90 65 ASN A N 1
ATOM 469 C CA . ASN A 1 67 ? 15.626 5.571 23.573 1.00 27.81 65 ASN A CA 1
ATOM 470 C C . ASN A 1 67 ? 15.623 4.198 24.257 1.00 27.82 65 ASN A C 1
ATOM 471 O O . ASN A 1 67 ? 16.328 3.995 25.240 1.00 25.72 65 ASN A O 1
ATOM 476 N N . ARG A 1 68 ? 14.828 3.269 23.735 1.00 29.04 66 ARG A N 1
ATOM 477 C CA . ARG A 1 68 ? 14.706 1.924 24.296 1.00 31.30 66 ARG A CA 1
ATOM 478 C C . ARG A 1 68 ? 16.035 1.192 24.483 1.00 30.91 66 ARG A C 1
ATOM 479 O O . ARG A 1 68 ? 16.221 0.494 25.481 1.00 31.04 66 ARG A O 1
ATOM 487 N N . ALA A 1 69 ? 16.940 1.330 23.517 1.00 29.21 67 ALA A N 1
ATOM 488 C CA . ALA A 1 69 ? 18.242 0.697 23.594 1.00 27.86 67 ALA A CA 1
ATOM 489 C C . ALA A 1 69 ? 18.918 1.041 24.905 1.00 27.62 67 ALA A C 1
ATOM 490 O O . ALA A 1 69 ? 19.363 0.161 25.646 1.00 27.78 67 ALA A O 1
ATOM 492 N N . LEU A 1 70 ? 18.975 2.326 25.213 1.00 27.17 68 LEU A N 1
ATOM 493 C CA . LEU A 1 70 ? 19.600 2.769 26.455 1.00 26.98 68 LEU A CA 1
ATOM 494 C C . LEU A 1 70 ? 18.887 2.197 27.674 1.00 26.91 68 LEU A C 1
ATOM 495 O O . LEU A 1 70 ? 19.536 1.687 28.594 1.00 25.19 68 LEU A O 1
ATOM 500 N N . PHE A 1 71 ? 17.552 2.287 27.670 1.00 27.31 69 PHE A N 1
ATOM 501 C CA . PHE A 1 71 ? 16.725 1.787 28.759 1.00 27.63 69 PHE A CA 1
ATOM 502 C C . PHE A 1 71 ? 17.010 0.311 29.060 1.00 27.53 69 PHE A C 1
ATOM 503 O O . PHE A 1 71 ? 17.147 -0.084 30.228 1.00 27.05 69 PHE A O 1
ATOM 511 N N . SER A 1 72 ? 17.077 -0.497 28.013 1.00 28.06 70 SER A N 1
ATOM 512 C CA . SER A 1 72 ? 17.328 -1.925 28.170 1.00 30.36 70 SER A CA 1
ATOM 513 C C . SER A 1 72 ? 18.728 -2.207 28.687 1.00 29.77 70 SER A C 1
ATOM 514 O O . SER A 1 72 ? 18.924 -3.099 29.503 1.00 31.65 70 SER A O 1
ATOM 517 N N . LEU A 1 73 ? 19.705 -1.462 28.202 1.00 29.84 71 LEU A N 1
ATOM 518 C CA . LEU A 1 73 ? 21.069 -1.671 28.654 1.00 28.89 71 LEU A CA 1
ATOM 519 C C . LEU A 1 73 ? 21.081 -1.421 30.158 1.00 29.57 71 LEU A C 1
ATOM 520 O O . LEU A 1 73 ? 21.522 -2.260 30.949 1.00 29.21 71 LEU A O 1
ATOM 525 N N . VAL A 1 74 ? 20.590 -0.251 30.542 1.00 30.12 72 VAL A N 1
ATOM 526 C CA . VAL A 1 74 ? 20.570 0.124 31.939 1.00 31.53 72 VAL A CA 1
ATOM 527 C C . VAL A 1 74 ? 19.781 -0.843 32.801 1.00 31.91 72 VAL A C 1
ATOM 528 O O . VAL A 1 74 ? 20.241 -1.230 33.875 1.00 31.88 72 VAL A O 1
ATOM 532 N N . ASP A 1 75 ? 18.595 -1.226 32.341 1.00 32.86 73 ASP A N 1
ATOM 533 C CA . ASP A 1 75 ? 17.744 -2.136 33.105 1.00 34.94 73 ASP A CA 1
ATOM 534 C C . ASP A 1 75 ? 18.396 -3.502 33.313 1.00 35.88 73 ASP A C 1
ATOM 535 O O . ASP A 1 75 ? 18.271 -4.103 34.379 1.00 35.36 73 ASP A O 1
ATOM 540 N N . ARG A 1 76 ? 19.105 -3.985 32.301 1.00 35.99 74 ARG A N 1
ATOM 541 C CA . ARG A 1 76 ? 19.770 -5.272 32.414 1.00 38.17 74 ARG A CA 1
ATOM 542 C C . ARG A 1 76 ? 20.884 -5.216 33.419 1.00 37.44 74 ARG A C 1
ATOM 543 O O . ARG A 1 76 ? 21.033 -6.122 34.227 1.00 38.76 74 ARG A O 1
ATOM 551 N N . VAL A 1 77 ? 21.686 -4.167 33.368 1.00 37.90 75 VAL A N 1
ATOM 552 C CA . VAL A 1 77 ? 22.781 -4.084 34.315 1.00 37.64 75 VAL A CA 1
ATOM 553 C C . VAL A 1 77 ? 22.225 -4.046 35.742 1.00 37.46 75 VAL A C 1
ATOM 554 O O . VAL A 1 77 ? 22.644 -4.821 36.599 1.00 38.68 75 VAL A O 1
ATOM 558 N N . ALA A 1 78 ? 21.258 -3.168 35.977 1.00 39.40 76 ALA A N 1
ATOM 559 C CA . ALA A 1 78 ? 20.650 -3.033 37.300 1.00 40.39 76 ALA A CA 1
ATOM 560 C C . ALA A 1 78 ? 20.015 -4.349 37.782 1.00 41.91 76 ALA A C 1
ATOM 561 O O . ALA A 1 78 ? 20.213 -4.751 38.931 1.00 38.34 76 ALA A O 1
ATOM 563 N N . ALA A 1 79 ? 19.260 -5.020 36.917 1.00 41.44 77 ALA A N 1
ATOM 564 C CA . ALA A 1 79 ? 18.652 -6.299 37.287 1.00 43.35 77 ALA A CA 1
ATOM 565 C C . ALA A 1 79 ? 19.742 -7.323 37.630 1.00 43.57 77 ALA A C 1
ATOM 566 O O . ALA A 1 79 ? 19.598 -8.104 38.575 1.00 45.68 77 ALA A O 1
ATOM 568 N N . ALA A 1 80 ? 20.825 -7.309 36.856 1.00 45.42 78 ALA A N 1
ATOM 569 C CA . ALA A 1 80 ? 21.936 -8.233 37.054 1.00 44.80 78 ALA A CA 1
ATOM 570 C C . ALA A 1 80 ? 22.854 -7.730 38.159 1.00 46.03 78 ALA A C 1
ATOM 571 O O . ALA A 1 80 ? 24.003 -8.151 38.283 1.00 44.63 78 ALA A O 1
ATOM 573 N N . ARG A 1 81 ? 22.324 -6.806 38.947 1.00 45.75 79 ARG A N 1
ATOM 574 C CA . ARG A 1 81 ? 23.023 -6.224 40.084 1.00 47.01 79 ARG A CA 1
ATOM 575 C C . ARG A 1 81 ? 24.384 -5.618 39.787 1.00 47.12 79 ARG A C 1
ATOM 576 O O . ARG A 1 81 ? 25.301 -5.735 40.594 1.00 49.12 79 ARG A O 1
ATOM 584 N N . GLY A 1 82 ? 24.515 -4.968 38.632 1.00 46.94 80 GLY A N 1
ATOM 585 C CA . GLY A 1 82 ? 25.771 -4.326 38.286 1.00 45.18 80 GLY A CA 1
ATOM 586 C C . GLY A 1 82 ? 26.604 -5.070 37.262 1.00 45.19 80 GLY A C 1
ATOM 587 O O . GLY A 1 82 ? 27.633 -4.558 36.804 1.00 45.39 80 GLY A O 1
ATOM 588 N N . ALA A 1 83 ? 26.181 -6.286 36.911 1.00 44.22 81 ALA A N 1
ATOM 589 C CA . ALA A 1 83 ? 26.913 -7.068 35.923 1.00 41.78 81 ALA A CA 1
ATOM 590 C C . ALA A 1 83 ? 26.645 -6.445 34.566 1.00 39.68 81 ALA A C 1
ATOM 591 O O . ALA A 1 83 ? 25.516 -6.071 34.252 1.00 39.77 81 ALA A O 1
ATOM 593 N N . LYS A 1 84 ? 27.697 -6.333 33.769 1.00 38.02 82 LYS A N 1
ATOM 594 C CA . LYS A 1 84 ? 27.616 -5.737 32.450 1.00 35.10 82 LYS A CA 1
ATOM 595 C C . LYS A 1 84 ? 27.937 -6.709 31.330 1.00 32.38 82 LYS A C 1
ATOM 596 O O . LYS A 1 84 ? 28.726 -7.646 31.501 1.00 32.18 82 LYS A O 1
ATOM 602 N N . PRO A 1 85 ? 27.332 -6.497 30.154 1.00 30.42 83 PRO A N 1
ATOM 603 C CA . PRO A 1 85 ? 27.640 -7.414 29.056 1.00 28.18 83 PRO A CA 1
ATOM 604 C C . PRO A 1 85 ? 29.136 -7.285 28.721 1.00 27.71 83 PRO A C 1
ATOM 605 O O . PRO A 1 85 ? 29.763 -6.284 29.076 1.00 29.98 83 PRO A O 1
ATOM 609 N N . ASP A 1 86 ? 29.704 -8.298 28.063 1.00 27.29 84 ASP A N 1
ATOM 610 C CA . ASP A 1 86 ? 31.118 -8.272 27.670 1.00 26.85 84 ASP A CA 1
ATOM 611 C C . ASP A 1 86 ? 31.281 -7.616 26.293 1.00 26.25 84 ASP A C 1
ATOM 612 O O . ASP A 1 86 ? 32.362 -7.137 25.930 1.00 25.42 84 ASP A O 1
ATOM 617 N N . LEU A 1 87 ? 30.185 -7.593 25.538 1.00 24.61 85 LEU A N 1
ATOM 618 C CA . LEU A 1 87 ? 30.181 -7.034 24.189 1.00 25.58 85 LEU A CA 1
ATOM 619 C C . LEU A 1 87 ? 28.795 -6.516 23.881 1.00 26.01 85 LEU A C 1
ATOM 620 O O . LEU A 1 87 ? 27.801 -7.213 24.148 1.00 26.16 85 LEU A O 1
ATOM 625 N N . ILE A 1 88 ? 28.729 -5.308 23.323 1.00 26.49 86 ILE A N 1
ATOM 626 C CA . ILE A 1 88 ? 27.460 -4.733 22.906 1.00 25.56 86 ILE A CA 1
ATOM 627 C C . ILE A 1 88 ? 27.521 -4.612 21.383 1.00 26.71 86 ILE A C 1
ATOM 628 O O . ILE A 1 88 ? 28.497 -4.138 20.824 1.00 25.27 86 ILE A O 1
ATOM 633 N N . LEU A 1 89 ? 26.491 -5.094 20.704 1.00 25.44 87 LEU A N 1
ATOM 634 C CA . LEU A 1 89 ? 26.427 -5.021 19.239 1.00 25.22 87 LEU A CA 1
ATOM 635 C C . LEU A 1 89 ? 25.252 -4.109 18.940 1.00 25.80 87 LEU A C 1
ATOM 636 O O . LEU A 1 89 ? 24.116 -4.386 19.382 1.00 25.50 87 LEU A O 1
ATOM 641 N N . GLY A 1 90 ? 25.516 -3.026 18.193 1.00 26.01 88 GLY A N 1
ATOM 642 C CA . GLY A 1 90 ? 24.462 -2.056 17.914 1.00 25.13 88 GLY A CA 1
ATOM 643 C C . GLY A 1 90 ? 24.408 -1.036 19.057 1.00 23.54 88 GLY A C 1
ATOM 644 O O . GLY A 1 90 ? 25.195 -1.130 20.000 1.00 26.86 88 GLY A O 1
ATOM 645 N N . PRO A 1 91 ? 23.487 -0.062 19.042 1.00 23.24 89 PRO A N 1
ATOM 646 C CA . PRO A 1 91 ? 22.477 0.178 18.012 1.00 23.09 89 PRO A CA 1
ATOM 647 C C . PRO A 1 91 ? 23.077 0.650 16.711 1.00 23.91 89 PRO A C 1
ATOM 648 O O . PRO A 1 91 ? 24.262 0.986 16.628 1.00 24.86 89 PRO A O 1
ATOM 652 N N . VAL A 1 92 ? 22.219 0.682 15.702 1.00 24.93 90 VAL A N 1
ATOM 653 C CA . VAL A 1 92 ? 22.574 1.164 14.388 1.00 24.33 90 VAL A CA 1
ATOM 654 C C . VAL A 1 92 ? 22.054 2.590 14.249 1.00 24.46 90 VAL A C 1
ATOM 655 O O . VAL A 1 92 ? 22.763 3.468 13.771 1.00 23.04 90 VAL A O 1
ATOM 659 N N . CYS A 1 93 ? 20.822 2.831 14.687 1.00 24.36 91 CYS A N 1
ATOM 660 C CA . CYS A 1 93 ? 20.247 4.178 14.623 1.00 24.94 91 CYS A CA 1
ATOM 661 C C . CYS A 1 93 ? 21.077 5.206 15.393 1.00 25.31 91 CYS A C 1
ATOM 662 O O . CYS A 1 93 ? 21.351 5.045 16.600 1.00 26.27 91 CYS A O 1
ATOM 665 N N . GLU A 1 94 ? 21.451 6.273 14.689 1.00 23.78 92 GLU A N 1
ATOM 666 C CA . GLU A 1 94 ? 22.293 7.322 15.241 1.00 22.07 92 GLU A CA 1
ATOM 667 C C . GLU A 1 94 ? 21.885 7.838 16.617 1.00 22.13 92 GLU A C 1
ATOM 668 O O . GLU A 1 94 ? 22.700 7.920 17.520 1.00 20.02 92 GLU A O 1
ATOM 674 N N . TYR A 1 95 ? 20.620 8.185 16.796 1.00 20.16 93 TYR A N 1
ATOM 675 C CA . TYR A 1 95 ? 20.207 8.709 18.089 1.00 20.68 93 TYR A CA 1
ATOM 676 C C . TYR A 1 95 ? 20.106 7.612 19.139 1.00 19.89 93 TYR A C 1
ATOM 677 O O . TYR A 1 95 ? 20.165 7.891 20.325 1.00 20.39 93 TYR A O 1
ATOM 686 N N . ALA A 1 96 ? 19.940 6.365 18.713 1.00 21.10 94 ALA A N 1
ATOM 687 C CA . ALA A 1 96 ? 19.871 5.261 19.672 1.00 21.69 94 ALA A CA 1
ATOM 688 C C . ALA A 1 96 ? 21.277 4.946 20.130 1.00 21.69 94 ALA A C 1
ATOM 689 O O . ALA A 1 96 ? 21.535 4.700 21.315 1.00 22.69 94 ALA A O 1
ATOM 691 N N . ALA A 1 97 ? 22.186 4.949 19.169 1.00 21.40 95 ALA A N 1
ATOM 692 C CA . ALA A 1 97 ? 23.573 4.608 19.436 1.00 23.87 95 ALA A CA 1
ATOM 693 C C . ALA A 1 97 ? 24.380 5.565 20.286 1.00 24.16 95 ALA A C 1
ATOM 694 O O . ALA A 1 97 ? 25.214 5.107 21.069 1.00 28.13 95 ALA A O 1
ATOM 696 N N . ALA A 1 98 ? 24.161 6.874 20.156 1.00 24.81 96 ALA A N 1
ATOM 697 C CA . ALA A 1 98 ? 24.969 7.831 20.913 1.00 24.22 96 ALA A CA 1
ATOM 698 C C . ALA A 1 98 ? 24.932 7.650 22.423 1.00 24.71 96 ALA A C 1
ATOM 699 O O . ALA A 1 98 ? 25.978 7.674 23.082 1.00 25.94 96 ALA A O 1
ATOM 701 N N . PRO A 1 99 ? 23.741 7.458 23.004 1.00 25.37 97 PRO A N 1
ATOM 702 C CA . PRO A 1 99 ? 23.757 7.282 24.469 1.00 24.91 97 PRO A CA 1
ATOM 703 C C . PRO A 1 99 ? 24.424 5.949 24.866 1.00 25.44 97 PRO A C 1
ATOM 704 O O . PRO A 1 99 ? 25.217 5.896 25.805 1.00 26.70 97 PRO A O 1
ATOM 708 N N . VAL A 1 100 ? 24.124 4.873 24.152 1.00 25.33 98 VAL A N 1
ATOM 709 C CA . VAL A 1 100 ? 24.739 3.582 24.444 1.00 25.82 98 VAL A CA 1
ATOM 710 C C . VAL A 1 100 ? 26.278 3.640 24.327 1.00 26.59 98 VAL A C 1
ATOM 711 O O . VAL A 1 100 ? 26.995 3.015 25.129 1.00 27.20 98 VAL A O 1
ATOM 715 N N . ALA A 1 101 ? 26.768 4.362 23.317 1.00 25.29 99 ALA A N 1
ATOM 716 C CA . ALA A 1 101 ? 28.204 4.511 23.110 1.00 25.54 99 ALA A CA 1
ATOM 717 C C . ALA A 1 101 ? 28.794 5.262 24.294 1.00 25.66 99 ALA A C 1
ATOM 718 O O . ALA A 1 101 ? 29.865 4.902 24.789 1.00 26.53 99 ALA A O 1
ATOM 720 N N . ARG A 1 102 ? 28.107 6.314 24.740 1.00 25.21 100 ARG A N 1
ATOM 721 C CA . ARG A 1 102 ? 28.600 7.072 25.863 1.00 26.58 100 ARG A CA 1
ATOM 722 C C . ARG A 1 102 ? 28.771 6.211 27.116 1.00 26.62 100 ARG A C 1
ATOM 723 O O . ARG A 1 102 ? 29.810 6.290 27.779 1.00 25.74 100 ARG A O 1
ATOM 731 N N . LEU A 1 103 ? 27.772 5.374 27.416 1.00 27.34 101 LEU A N 1
ATOM 732 C CA . LEU A 1 103 ? 27.817 4.463 28.565 1.00 28.94 101 LEU A CA 1
ATOM 733 C C . LEU A 1 103 ? 28.863 3.372 28.396 1.00 30.06 101 LEU A C 1
ATOM 734 O O . LEU A 1 103 ? 29.510 2.980 29.354 1.00 29.55 101 LEU A O 1
ATOM 739 N N . ALA A 1 104 ? 29.018 2.855 27.183 1.00 29.94 102 ALA A N 1
ATOM 740 C CA . ALA A 1 104 ? 29.992 1.796 26.962 1.00 29.77 102 ALA A CA 1
ATOM 741 C C . ALA A 1 104 ? 31.398 2.336 27.243 1.00 29.97 102 ALA A C 1
ATOM 742 O O . ALA A 1 104 ? 32.257 1.627 27.791 1.00 30.58 102 ALA A O 1
ATOM 744 N N . SER A 1 105 ? 31.627 3.584 26.866 1.00 30.58 103 SER A N 1
ATOM 745 C CA . SER A 1 105 ? 32.911 4.210 27.093 1.00 33.38 103 SER A CA 1
ATOM 746 C C . SER A 1 105 ? 33.084 4.422 28.606 1.00 33.38 103 SER A C 1
ATOM 747 O O . SER A 1 105 ? 34.151 4.159 29.157 1.00 32.44 103 SER A O 1
ATOM 750 N N . HIS A 1 106 ? 32.015 4.860 29.268 1.00 31.04 104 HIS A N 1
ATOM 751 C CA . HIS A 1 106 ? 32.051 5.097 30.702 1.00 31.48 104 HIS A CA 1
ATOM 752 C C . HIS A 1 106 ? 32.265 3.799 31.499 1.00 31.09 104 HIS A C 1
ATOM 753 O O . HIS A 1 106 ? 32.977 3.805 32.493 1.00 30.40 104 HIS A O 1
ATOM 760 N N . TRP A 1 107 ? 31.666 2.697 31.049 1.00 30.79 105 TRP A N 1
ATOM 761 C CA . TRP A 1 107 ? 31.804 1.411 31.724 1.00 30.86 105 TRP A CA 1
ATOM 762 C C . TRP A 1 107 ? 32.960 0.572 31.178 1.00 31.80 105 TRP A C 1
ATOM 763 O O . TRP A 1 107 ? 33.194 -0.551 31.635 1.00 31.45 105 TRP A O 1
ATOM 774 N N . ASP A 1 108 ? 33.673 1.105 30.192 1.00 31.27 106 ASP A N 1
ATOM 775 C CA . ASP A 1 108 ? 34.804 0.389 29.615 1.00 33.37 106 ASP A CA 1
ATOM 776 C C . ASP A 1 108 ? 34.370 -0.925 28.966 1.00 33.35 106 ASP A C 1
ATOM 777 O O . ASP A 1 108 ? 35.057 -1.930 29.099 1.00 33.07 106 ASP A O 1
ATOM 782 N N . LEU A 1 109 ? 33.221 -0.924 28.287 1.00 31.90 107 LEU A N 1
ATOM 783 C CA . LEU A 1 109 ? 32.719 -2.118 27.591 1.00 31.25 107 LEU A CA 1
ATOM 784 C C . LEU A 1 109 ? 32.929 -1.904 26.088 1.00 30.39 107 LEU A C 1
ATOM 785 O O . LEU A 1 109 ? 32.741 -0.789 25.594 1.00 29.89 107 LEU A O 1
ATOM 790 N N . PRO A 1 110 ? 33.333 -2.951 25.342 1.00 29.43 108 PRO A N 1
ATOM 791 C CA . PRO A 1 110 ? 33.516 -2.729 23.904 1.00 28.24 108 PRO A CA 1
ATOM 792 C C . PRO A 1 110 ? 32.166 -2.702 23.182 1.00 28.51 108 PRO A C 1
ATOM 793 O O . PRO A 1 110 ? 31.271 -3.518 23.474 1.00 29.02 108 PRO A O 1
ATOM 797 N N . MET A 1 111 ? 32.020 -1.763 22.251 1.00 27.88 109 MET A N 1
ATOM 798 C CA . MET A 1 111 ? 30.790 -1.631 21.465 1.00 26.74 109 MET A CA 1
ATOM 799 C C . MET A 1 111 ? 31.126 -1.604 19.975 1.00 25.65 109 MET A C 1
ATOM 800 O O . MET A 1 111 ? 31.863 -0.725 19.521 1.00 24.64 109 MET A O 1
ATOM 805 N N . LEU A 1 112 ? 30.609 -2.592 19.234 1.00 25.18 110 LEU A N 1
ATOM 806 C CA . LEU A 1 112 ? 30.788 -2.664 17.786 1.00 24.93 110 LEU A CA 1
ATOM 807 C C . LEU A 1 112 ? 29.423 -2.488 17.107 1.00 24.84 110 LEU A C 1
ATOM 808 O O . LEU A 1 112 ? 28.398 -3.033 17.553 1.00 24.29 110 LEU A O 1
ATOM 813 N N . SER A 1 113 ? 29.406 -1.731 16.023 1.00 24.47 111 SER A N 1
ATOM 814 C CA . SER A 1 113 ? 28.160 -1.515 15.321 1.00 24.65 111 SER A CA 1
ATOM 815 C C . SER A 1 113 ? 28.406 -1.412 13.840 1.00 24.81 111 SER A C 1
ATOM 816 O O . SER A 1 113 ? 29.477 -0.971 13.417 1.00 24.35 111 SER A O 1
ATOM 819 N N . ALA A 1 114 ? 27.441 -1.853 13.043 1.00 24.40 112 ALA A N 1
ATOM 820 C CA . ALA A 1 114 ? 27.581 -1.727 11.601 1.00 25.63 112 ALA A CA 1
ATOM 821 C C . ALA A 1 114 ? 26.826 -0.443 11.251 1.00 26.31 112 ALA A C 1
ATOM 822 O O . ALA A 1 114 ? 26.608 -0.123 10.082 1.00 27.84 112 ALA A O 1
ATOM 824 N N . GLY A 1 115 ? 26.432 0.304 12.281 1.00 26.52 113 GLY A N 1
ATOM 825 C CA . GLY A 1 115 ? 25.731 1.560 12.062 1.00 25.46 113 GLY A CA 1
ATOM 826 C C . GLY A 1 115 ? 26.461 2.705 12.732 1.00 25.55 113 GLY A C 1
ATOM 827 O O . GLY A 1 115 ? 27.693 2.735 12.750 1.00 24.90 113 GLY A O 1
ATOM 828 N N . ALA A 1 116 ? 25.716 3.639 13.314 1.00 25.21 114 ALA A N 1
ATOM 829 C CA . ALA A 1 116 ? 26.328 4.796 13.967 1.00 25.74 114 ALA A CA 1
ATOM 830 C C . ALA A 1 116 ? 27.259 5.444 12.950 1.00 25.57 114 ALA A C 1
ATOM 831 O O . ALA A 1 116 ? 28.422 5.763 13.246 1.00 26.70 114 ALA A O 1
ATOM 833 N N . LEU A 1 117 ? 26.736 5.649 11.748 1.00 24.16 115 LEU A N 1
ATOM 834 C CA . LEU A 1 117 ? 27.529 6.198 10.661 1.00 25.67 115 LEU A CA 1
ATOM 835 C C . LEU A 1 117 ? 27.768 7.694 10.644 1.00 24.80 115 LEU A C 1
ATOM 836 O O . LEU A 1 117 ? 28.581 8.164 9.845 1.00 24.68 115 LEU A O 1
ATOM 841 N N . ALA A 1 118 ? 27.079 8.432 11.514 1.00 23.24 116 ALA A N 1
ATOM 842 C CA . ALA A 1 118 ? 27.199 9.880 11.578 1.00 23.97 116 ALA A CA 1
ATOM 843 C C . ALA A 1 118 ? 28.603 10.350 11.947 1.00 25.30 116 ALA A C 1
ATOM 844 O O . ALA A 1 118 ? 29.329 9.670 12.697 1.00 24.43 116 ALA A O 1
ATOM 846 N N . ALA A 1 119 ? 28.943 11.528 11.423 1.00 24.94 117 ALA A N 1
ATOM 847 C CA . ALA A 1 119 ? 30.221 12.196 11.615 1.00 25.05 117 ALA A CA 1
ATOM 848 C C . ALA A 1 119 ? 30.652 12.382 13.077 1.00 25.30 117 ALA A C 1
ATOM 849 O O . ALA A 1 119 ? 31.843 12.318 13.407 1.00 26.04 117 ALA A O 1
ATOM 851 N N . GLY A 1 120 ? 29.688 12.642 13.947 1.00 24.43 118 GLY A N 1
ATOM 852 C CA . GLY A 1 120 ? 29.999 12.882 15.346 1.00 25.93 118 GLY A CA 1
ATOM 853 C C . GLY A 1 120 ? 30.750 11.774 16.074 1.00 26.50 118 GLY A C 1
ATOM 854 O O . GLY A 1 120 ? 31.562 12.058 16.968 1.00 27.73 118 GLY A O 1
ATOM 855 N N . PHE A 1 121 ? 30.487 10.524 15.697 1.00 26.37 119 PHE A N 1
ATOM 856 C CA . PHE A 1 121 ? 31.120 9.359 16.319 1.00 26.97 119 PHE A CA 1
ATOM 857 C C . PHE A 1 121 ? 32.594 9.238 15.934 1.00 29.76 119 PHE A C 1
ATOM 858 O O . PHE A 1 121 ? 33.290 8.344 16.407 1.00 29.44 119 PHE A O 1
ATOM 866 N N . GLN A 1 122 ? 33.057 10.132 15.073 1.00 32.50 120 GLN A N 1
ATOM 867 C CA . GLN A 1 122 ? 34.441 10.123 14.598 1.00 36.62 120 GLN A CA 1
ATOM 868 C C . GLN A 1 122 ? 35.404 10.528 15.708 1.00 37.80 120 GLN A C 1
ATOM 869 O O . GLN A 1 122 ? 36.558 10.076 15.757 1.00 38.10 120 GLN A O 1
ATOM 875 N N . HIS A 1 123 ? 34.928 11.395 16.592 1.00 39.80 121 HIS A N 1
ATOM 876 C CA . HIS A 1 123 ? 35.743 11.889 17.688 1.00 42.49 121 HIS A CA 1
ATOM 877 C C . HIS A 1 123 ? 35.678 10.946 18.870 1.00 40.07 121 HIS A C 1
ATOM 878 O O . HIS A 1 123 ? 34.747 10.973 19.667 1.00 41.17 121 HIS A O 1
ATOM 885 N N . LYS A 1 124 ? 36.694 10.100 18.972 1.00 38.52 122 LYS A N 1
ATOM 886 C CA . LYS A 1 124 ? 36.740 9.115 20.018 1.00 37.62 122 LYS A CA 1
ATOM 887 C C . LYS A 1 124 ? 37.714 9.401 21.158 1.00 41.08 122 LYS A C 1
ATOM 888 O O . LYS A 1 124 ? 38.072 8.493 21.894 1.00 39.28 122 LYS A O 1
ATOM 894 N N . ASP A 1 125 ? 38.124 10.655 21.319 1.00 43.56 123 ASP A N 1
ATOM 895 C CA . ASP A 1 125 ? 39.049 11.011 22.402 1.00 49.45 123 ASP A CA 1
ATOM 896 C C . ASP A 1 125 ? 38.468 10.683 23.766 1.00 48.61 123 ASP A C 1
ATOM 897 O O . ASP A 1 125 ? 39.203 10.346 24.689 1.00 50.47 123 ASP A O 1
ATOM 902 N N . SER A 1 126 ? 37.152 10.778 23.900 1.00 47.55 124 SER A N 1
ATOM 903 C CA . SER A 1 126 ? 36.545 10.502 25.184 1.00 47.54 124 SER A CA 1
ATOM 904 C C . SER A 1 126 ? 35.174 9.865 25.120 1.00 43.82 124 SER A C 1
ATOM 905 O O . SER A 1 126 ? 34.979 8.701 25.470 1.00 44.75 124 SER A O 1
ATOM 908 N N . GLU A 1 127 ? 34.220 10.663 24.689 1.00 39.08 125 GLU A N 1
ATOM 909 C CA . GLU A 1 127 ? 32.839 10.249 24.596 1.00 35.87 125 GLU A CA 1
ATOM 910 C C . GLU A 1 127 ? 32.595 8.942 23.824 1.00 34.11 125 GLU A C 1
ATOM 911 O O . GLU A 1 127 ? 31.850 8.068 24.276 1.00 34.06 125 GLU A O 1
ATOM 917 N N . TYR A 1 128 ? 33.235 8.797 22.672 1.00 30.63 126 TYR A N 1
ATOM 918 C CA . TYR A 1 128 ? 33.031 7.611 21.859 1.00 29.18 126 TYR A CA 1
ATOM 919 C C . TYR A 1 128 ? 34.243 6.668 21.794 1.00 29.17 126 TYR A C 1
ATOM 920 O O . TYR A 1 128 ? 34.453 5.934 20.813 1.00 26.44 126 TYR A O 1
ATOM 929 N N . SER A 1 129 ? 35.040 6.681 22.855 1.00 28.54 127 SER A N 1
ATOM 930 C CA . SER A 1 129 ? 36.197 5.802 22.902 1.00 31.28 127 SER A CA 1
ATOM 931 C C . SER A 1 129 ? 35.421 4.518 23.034 1.00 31.80 127 SER A C 1
ATOM 932 O O . SER A 1 129 ? 34.245 4.552 23.405 1.00 39.81 127 SER A O 1
ATOM 935 N N . HIS A 1 130 ? 35.991 3.389 22.709 1.00 31.10 128 HIS A N 1
ATOM 936 C CA . HIS A 1 130 ? 35.197 2.162 22.883 1.00 29.16 128 HIS A CA 1
ATOM 937 C C . HIS A 1 130 ? 34.158 1.820 21.807 1.00 26.95 128 HIS A C 1
ATOM 938 O O . HIS A 1 130 ? 33.481 0.802 21.912 1.00 27.71 128 HIS A O 1
ATOM 945 N N . LEU A 1 131 ? 34.010 2.668 20.798 1.00 25.62 129 LEU A N 1
ATOM 946 C CA . LEU A 1 131 ? 33.096 2.346 19.710 1.00 25.09 129 LEU A CA 1
ATOM 947 C C . LEU A 1 131 ? 33.926 2.014 18.490 1.00 24.83 129 LEU A C 1
ATOM 948 O O . LEU A 1 131 ? 34.779 2.793 18.088 1.00 24.67 129 LEU A O 1
ATOM 953 N N . THR A 1 132 ? 33.681 0.846 17.908 1.00 24.89 130 THR A N 1
ATOM 954 C CA . THR A 1 132 ? 34.375 0.429 16.705 1.00 25.50 130 THR A CA 1
ATOM 955 C C . THR A 1 132 ? 33.303 0.293 15.638 1.00 26.58 130 THR A C 1
ATOM 956 O O . THR A 1 132 ? 32.313 -0.435 15.838 1.00 26.87 130 THR A O 1
ATOM 960 N N . ARG A 1 133 ? 33.462 1.006 14.521 1.00 26.54 131 ARG A N 1
ATOM 961 C CA . ARG A 1 133 ? 32.454 0.926 13.478 1.00 25.76 131 ARG A CA 1
ATOM 962 C C . ARG A 1 133 ? 32.881 -0.030 12.407 1.00 27.12 131 ARG A C 1
ATOM 963 O O . ARG A 1 133 ? 33.889 0.168 11.743 1.00 25.94 131 ARG A O 1
ATOM 971 N N . VAL A 1 134 ? 32.085 -1.074 12.219 1.00 27.69 132 VAL A N 1
ATOM 972 C CA . VAL A 1 134 ? 32.453 -2.112 11.267 1.00 30.14 132 VAL A CA 1
ATOM 973 C C . VAL A 1 134 ? 32.006 -1.878 9.833 1.00 30.32 132 VAL A C 1
ATOM 974 O O . VAL A 1 134 ? 32.489 -2.548 8.935 1.00 31.83 132 VAL A O 1
ATOM 978 N N . ALA A 1 135 ? 31.102 -0.923 9.615 1.00 28.96 133 ALA A N 1
ATOM 979 C CA . ALA A 1 135 ? 30.650 -0.577 8.264 1.00 28.41 133 ALA A CA 1
ATOM 980 C C . ALA A 1 135 ? 31.155 0.845 7.941 1.00 26.98 133 ALA A C 1
ATOM 981 O O . ALA A 1 135 ? 31.469 1.627 8.844 1.00 29.23 133 ALA A O 1
ATOM 983 N N . PRO A 1 136 ? 31.256 1.194 6.654 1.00 26.77 134 PRO A N 1
ATOM 984 C CA . PRO A 1 136 ? 31.726 2.517 6.217 1.00 25.62 134 PRO A CA 1
ATOM 985 C C . PRO A 1 136 ? 30.868 3.686 6.712 1.00 25.42 134 PRO A C 1
ATOM 986 O O . PRO A 1 136 ? 29.669 3.763 6.409 1.00 23.46 134 PRO A O 1
ATOM 990 N N . ALA A 1 137 ? 31.486 4.591 7.462 1.00 23.32 135 ALA A N 1
ATOM 991 C CA . ALA A 1 137 ? 30.792 5.768 7.975 1.00 23.51 135 ALA A CA 1
ATOM 992 C C . ALA A 1 137 ? 30.562 6.718 6.807 1.00 23.75 135 ALA A C 1
ATOM 993 O O . ALA A 1 137 ? 31.209 6.586 5.761 1.00 24.60 135 ALA A O 1
ATOM 995 N N . TYR A 1 138 ? 29.645 7.669 6.990 1.00 22.70 136 TYR A N 1
ATOM 996 C CA . TYR A 1 138 ? 29.315 8.613 5.932 1.00 22.71 136 TYR A CA 1
ATOM 997 C C . TYR A 1 138 ? 30.485 9.449 5.496 1.00 22.87 136 TYR A C 1
ATOM 998 O O . TYR A 1 138 ? 30.563 9.829 4.319 1.00 22.79 136 TYR A O 1
ATOM 1007 N N . ALA A 1 139 ? 31.410 9.729 6.411 1.00 21.89 137 ALA A N 1
ATOM 1008 C CA . ALA A 1 139 ? 32.572 10.531 6.029 1.00 23.81 137 ALA A CA 1
ATOM 1009 C C . ALA A 1 139 ? 33.411 9.736 5.042 1.00 24.99 137 ALA A C 1
ATOM 1010 O O . ALA A 1 139 ? 34.181 10.318 4.283 1.00 26.52 137 ALA A O 1
ATOM 1012 N N . LYS A 1 140 ? 33.278 8.410 5.047 1.00 25.24 138 LYS A N 1
ATOM 1013 C CA . LYS A 1 140 ? 34.063 7.605 4.110 1.00 25.68 138 LYS A CA 1
ATOM 1014 C C . LYS A 1 140 ? 33.502 7.810 2.707 1.00 26.08 138 LYS A C 1
ATOM 1015 O O . LYS A 1 140 ? 34.255 7.847 1.722 1.00 24.74 138 LYS A O 1
ATOM 1021 N N . MET A 1 141 ? 32.177 7.932 2.618 1.00 26.50 139 MET A N 1
ATOM 1022 C CA . MET A 1 141 ? 31.519 8.171 1.335 1.00 26.13 139 MET A CA 1
ATOM 1023 C C . MET A 1 141 ? 31.889 9.617 0.928 1.00 25.96 139 MET A C 1
ATOM 1024 O O . MET A 1 141 ? 32.079 9.932 -0.242 1.00 25.97 139 MET A O 1
ATOM 1029 N N . GLY A 1 142 ? 32.022 10.494 1.917 1.00 26.54 140 GLY A N 1
ATOM 1030 C CA . GLY A 1 142 ? 32.405 11.860 1.639 1.00 26.40 140 GLY A CA 1
ATOM 1031 C C . GLY A 1 142 ? 33.792 11.945 0.997 1.00 27.45 140 GLY A C 1
ATOM 1032 O O . GLY A 1 142 ? 34.030 12.721 0.048 1.00 26.47 140 GLY A O 1
ATOM 1033 N N . GLU A 1 143 ? 34.734 11.165 1.518 1.00 28.32 141 GLU A N 1
ATOM 1034 C CA . GLU A 1 143 ? 36.094 11.182 0.970 1.00 30.26 141 GLU A CA 1
ATOM 1035 C C . GLU A 1 143 ? 36.060 10.668 -0.451 1.00 30.41 141 GLU A C 1
ATOM 1036 O O . GLU A 1 143 ? 36.804 11.121 -1.324 1.00 30.16 141 GLU A O 1
ATOM 1042 N N . MET A 1 144 ? 35.184 9.710 -0.691 1.00 30.06 142 MET A N 1
ATOM 1043 C CA . MET A 1 144 ? 35.082 9.176 -2.025 1.00 30.99 142 MET A CA 1
ATOM 1044 C C . MET A 1 144 ? 34.506 10.248 -2.956 1.00 30.16 142 MET A C 1
ATOM 1045 O O . MET A 1 144 ? 34.930 10.358 -4.108 1.00 30.31 142 MET A O 1
ATOM 1050 N N . MET A 1 145 ? 33.550 11.047 -2.469 1.00 28.78 143 MET A N 1
ATOM 1051 C CA . MET A 1 145 ? 32.967 12.081 -3.326 1.00 27.99 143 MET A CA 1
ATOM 1052 C C . MET A 1 145 ? 34.010 13.175 -3.649 1.00 26.90 143 MET A C 1
ATOM 1053 O O . MET A 1 145 ? 34.020 13.747 -4.751 1.00 24.12 143 MET A O 1
ATOM 1058 N N . LEU A 1 146 ? 34.894 13.441 -2.689 1.00 27.68 144 LEU A N 1
ATOM 1059 C CA . LEU A 1 146 ? 35.939 14.438 -2.861 1.00 29.64 144 LEU A CA 1
ATOM 1060 C C . LEU A 1 146 ? 36.849 14.003 -4.009 1.00 29.09 144 LEU A C 1
ATOM 1061 O O . LEU A 1 146 ? 37.211 14.807 -4.884 1.00 27.63 144 LEU A O 1
ATOM 1066 N N . ALA A 1 147 ? 37.209 12.720 -3.994 1.00 28.98 145 ALA A N 1
ATOM 1067 C CA . ALA A 1 147 ? 38.090 12.142 -5.006 1.00 28.65 145 ALA A CA 1
ATOM 1068 C C . ALA A 1 147 ? 37.358 12.172 -6.343 1.00 29.18 145 ALA A C 1
ATOM 1069 O O . ALA A 1 147 ? 37.941 12.500 -7.381 1.00 29.61 145 ALA A O 1
ATOM 1071 N N . LEU A 1 148 ? 36.071 11.841 -6.323 1.00 27.95 146 LEU A N 1
ATOM 1072 C CA . LEU A 1 148 ? 35.306 11.892 -7.546 1.00 27.65 146 LEU A CA 1
ATOM 1073 C C . LEU A 1 148 ? 35.351 13.329 -8.074 1.00 27.96 146 LEU A C 1
ATOM 1074 O O . LEU A 1 148 ? 35.522 13.543 -9.275 1.00 29.05 146 LEU A O 1
ATOM 1079 N N . PHE A 1 149 ? 35.214 14.312 -7.185 1.00 28.12 147 PHE A N 1
ATOM 1080 C CA . PHE A 1 149 ? 35.254 15.720 -7.596 1.00 27.99 147 PHE A CA 1
ATOM 1081 C C . PHE A 1 149 ? 36.638 16.117 -8.105 1.00 29.92 147 PHE A C 1
ATOM 1082 O O . PHE A 1 149 ? 36.760 16.806 -9.127 1.00 29.25 147 PHE A O 1
ATOM 1090 N N . ARG A 1 150 ? 37.684 15.688 -7.404 1.00 32.30 148 ARG A N 1
ATOM 1091 C CA . ARG A 1 150 ? 39.039 16.002 -7.845 1.00 34.07 148 ARG A CA 1
ATOM 1092 C C . ARG A 1 150 ? 39.269 15.384 -9.222 1.00 33.02 148 ARG A C 1
ATOM 1093 O O . ARG A 1 150 ? 39.933 15.977 -10.073 1.00 32.55 148 ARG A O 1
ATOM 1101 N N . HIS A 1 151 ? 38.703 14.199 -9.433 1.00 32.85 149 HIS A N 1
ATOM 1102 C CA . HIS A 1 151 ? 38.848 13.510 -10.705 1.00 32.79 149 HIS A CA 1
ATOM 1103 C C . HIS A 1 151 ? 38.291 14.378 -11.826 1.00 31.59 149 HIS A C 1
ATOM 1104 O O . HIS A 1 151 ? 38.884 14.478 -12.888 1.00 31.28 149 HIS A O 1
ATOM 1111 N N . HIS A 1 152 ? 37.158 15.025 -11.575 1.00 29.68 150 HIS A N 1
ATOM 1112 C CA . HIS A 1 152 ? 36.526 15.866 -12.587 1.00 29.09 150 HIS A CA 1
ATOM 1113 C C . HIS A 1 152 ? 36.960 17.339 -12.541 1.00 27.62 150 HIS A C 1
ATOM 1114 O O . HIS A 1 152 ? 36.641 18.104 -13.442 1.00 27.31 150 HIS A O 1
ATOM 1121 N N . HIS A 1 153 ? 37.689 17.716 -11.497 1.00 25.67 151 HIS A N 1
ATOM 1122 C CA . HIS A 1 153 ? 38.127 19.088 -11.285 1.00 27.25 151 HIS A CA 1
ATOM 1123 C C . HIS A 1 153 ? 36.912 19.963 -10.903 1.00 26.86 151 HIS A C 1
ATOM 1124 O O . HIS A 1 153 ? 36.876 21.163 -11.189 1.00 27.14 151 HIS A O 1
ATOM 1131 N N . TRP A 1 154 ? 35.898 19.346 -10.288 1.00 27.10 152 TRP A N 1
ATOM 1132 C CA . TRP A 1 154 ? 34.730 20.101 -9.823 1.00 27.00 152 TRP A CA 1
ATOM 1133 C C . TRP A 1 154 ? 35.068 20.629 -8.429 1.00 27.94 152 TRP A C 1
ATOM 1134 O O . TRP A 1 154 ? 35.708 19.941 -7.633 1.00 27.82 152 TRP A O 1
ATOM 1145 N N . SER A 1 155 ? 34.633 21.837 -8.114 1.00 27.68 153 SER A N 1
ATOM 1146 C CA . SER A 1 155 ? 34.929 22.384 -6.801 1.00 28.73 153 SER A CA 1
ATOM 1147 C C . SER A 1 155 ? 33.725 22.984 -6.034 1.00 28.73 153 SER A C 1
ATOM 1148 O O . SER A 1 155 ? 33.909 23.593 -4.965 1.00 29.66 153 SER A O 1
ATOM 1151 N N . ARG A 1 156 ? 32.511 22.793 -6.556 1.00 27.92 154 ARG A N 1
ATOM 1152 C CA . ARG A 1 156 ? 31.306 23.312 -5.916 1.00 28.01 154 ARG A CA 1
ATOM 1153 C C . ARG A 1 156 ? 30.198 22.293 -6.123 1.00 27.18 154 ARG A C 1
ATOM 1154 O O . ARG A 1 156 ? 30.201 21.561 -7.118 1.00 25.70 154 ARG A O 1
ATOM 1162 N N . ALA A 1 157 ? 29.234 22.273 -5.207 1.00 26.03 155 ALA A N 1
ATOM 1163 C CA . ALA A 1 157 ? 28.108 21.359 -5.318 1.00 26.09 155 ALA A CA 1
ATOM 1164 C C . ALA A 1 157 ? 26.862 21.858 -4.553 1.00 26.80 155 ALA A C 1
ATOM 1165 O O . ALA A 1 157 ? 26.969 22.606 -3.581 1.00 27.52 155 ALA A O 1
ATOM 1167 N N . ALA A 1 158 ? 25.683 21.443 -5.010 1.00 26.46 156 ALA A N 1
ATOM 1168 C CA . ALA A 1 158 ? 24.443 21.772 -4.292 1.00 25.88 156 ALA A CA 1
ATOM 1169 C C . ALA A 1 158 ? 24.121 20.474 -3.560 1.00 25.05 156 ALA A C 1
ATOM 1170 O O . ALA A 1 158 ? 24.108 19.408 -4.177 1.00 24.68 156 ALA A O 1
ATOM 1172 N N . LEU A 1 159 ? 23.921 20.539 -2.245 1.00 23.91 157 LEU A N 1
ATOM 1173 C CA . LEU A 1 159 ? 23.586 19.343 -1.467 1.00 24.15 157 LEU A CA 1
ATOM 1174 C C . LEU A 1 159 ? 22.079 19.494 -1.266 1.00 23.85 157 LEU A C 1
ATOM 1175 O O . LEU A 1 159 ? 21.616 20.524 -0.754 1.00 24.92 157 LEU A O 1
ATOM 1180 N N . VAL A 1 160 ? 21.322 18.476 -1.653 1.00 23.96 158 VAL A N 1
ATOM 1181 C CA . VAL A 1 160 ? 19.851 18.560 -1.563 1.00 24.66 158 VAL A CA 1
ATOM 1182 C C . VAL A 1 160 ? 19.370 17.311 -0.873 1.00 22.70 158 VAL A C 1
ATOM 1183 O O . VAL A 1 160 ? 19.493 16.217 -1.389 1.00 25.52 158 VAL A O 1
ATOM 1187 N N . TYR A 1 161 ? 18.824 17.452 0.314 1.00 23.53 159 TYR A N 1
ATOM 1188 C CA . TYR A 1 161 ? 18.439 16.250 0.998 1.00 23.08 159 TYR A CA 1
ATOM 1189 C C . TYR A 1 161 ? 17.204 16.396 1.851 1.00 22.88 159 TYR A C 1
ATOM 1190 O O . TYR A 1 161 ? 16.803 17.494 2.247 1.00 22.63 159 TYR A O 1
ATOM 1199 N N . SER A 1 162 ? 16.610 15.251 2.135 1.00 25.36 160 SER A N 1
ATOM 1200 C CA . SER A 1 162 ? 15.429 15.198 2.962 1.00 27.46 160 SER A CA 1
ATOM 1201 C C . SER A 1 162 ? 15.887 15.070 4.404 1.00 27.98 160 SER A C 1
ATOM 1202 O O . SER A 1 162 ? 16.755 14.244 4.721 1.00 27.83 160 SER A O 1
ATOM 1205 N N . ASP A 1 163 ? 15.310 15.896 5.260 1.00 29.89 161 ASP A N 1
ATOM 1206 C CA . ASP A 1 163 ? 15.643 15.862 6.664 1.00 31.38 161 ASP A CA 1
ATOM 1207 C C . ASP A 1 163 ? 14.378 15.698 7.516 1.00 32.69 161 ASP A C 1
ATOM 1208 O O . ASP A 1 163 ? 13.604 16.631 7.664 1.00 33.04 161 ASP A O 1
ATOM 1213 N N . ASP A 1 164 ? 14.215 14.476 8.024 1.00 35.22 162 ASP A N 1
ATOM 1214 C CA . ASP A 1 164 ? 13.160 13.967 8.926 1.00 38.54 162 ASP A CA 1
ATOM 1215 C C . ASP A 1 164 ? 12.997 14.693 10.232 1.00 38.94 162 ASP A C 1
ATOM 1216 O O . ASP A 1 164 ? 11.889 14.809 10.776 1.00 39.30 162 ASP A O 1
ATOM 1221 N N . LYS A 1 165 ? 14.140 15.096 10.767 1.00 39.70 163 LYS A N 1
ATOM 1222 C CA . LYS A 1 165 ? 14.218 15.727 12.070 1.00 41.26 163 LYS A CA 1
ATOM 1223 C C . LYS A 1 165 ? 13.927 14.587 13.045 1.00 38.65 163 LYS A C 1
ATOM 1224 O O . LYS A 1 165 ? 13.721 14.810 14.227 1.00 39.02 163 LYS A O 1
ATOM 1230 N N . LEU A 1 166 ? 13.902 13.363 12.523 1.00 36.91 164 LEU A N 1
ATOM 1231 C CA . LEU A 1 166 ? 13.659 12.154 13.316 1.00 37.19 164 LEU A CA 1
ATOM 1232 C C . LEU A 1 166 ? 14.873 11.211 13.219 1.00 34.66 164 LEU A C 1
ATOM 1233 O O . LEU A 1 166 ? 15.828 11.355 13.989 1.00 32.36 164 LEU A O 1
ATOM 1238 N N . GLU A 1 167 ? 14.851 10.260 12.280 1.00 30.61 165 GLU A N 1
ATOM 1239 C CA . GLU A 1 167 ? 15.988 9.351 12.086 1.00 28.18 165 GLU A CA 1
ATOM 1240 C C . GLU A 1 167 ? 17.075 10.072 11.245 1.00 27.71 165 GLU A C 1
ATOM 1241 O O . GLU A 1 167 ? 18.275 9.812 11.358 1.00 26.08 165 GLU A O 1
ATOM 1247 N N . ARG A 1 168 ? 16.620 10.994 10.406 1.00 25.94 166 ARG A N 1
ATOM 1248 C CA . ARG A 1 168 ? 17.485 11.856 9.612 1.00 25.76 166 ARG A CA 1
ATOM 1249 C C . ARG A 1 168 ? 18.608 11.175 8.829 1.00 26.08 166 ARG A C 1
ATOM 1250 O O . ARG A 1 168 ? 19.688 11.744 8.681 1.00 26.71 166 ARG A O 1
ATOM 1258 N N . ASN A 1 169 ? 18.359 9.979 8.302 1.00 25.71 167 ASN A N 1
ATOM 1259 C CA . ASN A 1 169 ? 19.402 9.272 7.577 1.00 24.50 167 ASN A CA 1
ATOM 1260 C C . ASN A 1 169 ? 20.046 10.070 6.458 1.00 24.64 167 ASN A C 1
ATOM 1261 O O . ASN A 1 169 ? 21.277 10.099 6.354 1.00 22.69 167 ASN A O 1
ATOM 1266 N N . CYS A 1 170 ? 19.244 10.763 5.652 1.00 24.38 168 CYS A N 1
ATOM 1267 C CA . CYS A 1 170 ? 19.841 11.507 4.570 1.00 25.18 168 CYS A CA 1
ATOM 1268 C C . CYS A 1 170 ? 20.582 12.755 5.020 1.00 25.49 168 CYS A C 1
ATOM 1269 O O . CYS A 1 170 ? 21.518 13.185 4.357 1.00 24.93 168 CYS A O 1
ATOM 1272 N N . TYR A 1 171 ? 20.170 13.328 6.145 1.00 23.91 169 TYR A N 1
ATOM 1273 C CA . TYR A 1 171 ? 20.852 14.480 6.692 1.00 22.41 169 TYR A CA 1
ATOM 1274 C C . TYR A 1 171 ? 22.267 14.038 7.131 1.00 22.65 169 TYR A C 1
ATOM 1275 O O . TYR A 1 171 ? 23.250 14.678 6.779 1.00 20.08 169 TYR A O 1
ATOM 1284 N N . PHE A 1 172 ? 22.371 12.932 7.873 1.00 22.54 170 PHE A N 1
ATOM 1285 C CA . PHE A 1 172 ? 23.682 12.440 8.306 1.00 22.11 170 PHE A CA 1
ATOM 1286 C C . PHE A 1 172 ? 24.533 11.991 7.101 1.00 22.51 170 PHE A C 1
ATOM 1287 O O . PHE A 1 172 ? 25.756 12.125 7.099 1.00 21.30 170 PHE A O 1
ATOM 1295 N N . THR A 1 173 ? 23.885 11.446 6.078 1.00 23.19 171 THR A N 1
ATOM 1296 C CA . THR A 1 173 ? 24.608 11.018 4.889 1.00 23.82 171 THR A CA 1
ATOM 1297 C C . THR A 1 173 ? 25.306 12.211 4.236 1.00 24.33 171 THR A C 1
ATOM 1298 O O . THR A 1 173 ? 26.523 12.181 3.985 1.00 23.80 171 THR A O 1
ATOM 1302 N N . LEU A 1 174 ? 24.556 13.281 3.981 1.00 23.82 172 LEU A N 1
ATOM 1303 C CA . LEU A 1 174 ? 25.151 14.450 3.349 1.00 24.11 172 LEU A CA 1
ATOM 1304 C C . LEU A 1 174 ? 26.062 15.254 4.270 1.00 24.49 172 LEU A C 1
ATOM 1305 O O . LEU A 1 174 ? 26.868 16.071 3.790 1.00 21.66 172 LEU A O 1
ATOM 1310 N N . GLU A 1 175 ? 25.924 15.043 5.583 1.00 21.56 173 GLU A N 1
ATOM 1311 C CA . GLU A 1 175 ? 26.812 15.690 6.540 1.00 23.18 173 GLU A CA 1
ATOM 1312 C C . GLU A 1 175 ? 28.209 15.106 6.282 1.00 23.58 173 GLU A C 1
ATOM 1313 O O . GLU A 1 175 ? 29.231 15.781 6.428 1.00 24.72 173 GLU A O 1
ATOM 1319 N N . GLY A 1 176 ? 28.230 13.837 5.903 1.00 23.51 174 GLY A N 1
ATOM 1320 C CA . GLY A 1 176 ? 29.478 13.162 5.609 1.00 25.38 174 GLY A CA 1
ATOM 1321 C C . GLY A 1 176 ? 30.203 13.860 4.473 1.00 26.89 174 GLY A C 1
ATOM 1322 O O . GLY A 1 176 ? 31.440 13.973 4.494 1.00 28.00 174 GLY A O 1
ATOM 1323 N N . VAL A 1 177 ? 29.434 14.303 3.470 1.00 26.08 175 VAL A N 1
ATOM 1324 C CA . VAL A 1 177 ? 29.977 15.016 2.317 1.00 24.27 175 VAL A CA 1
ATOM 1325 C C . VAL A 1 177 ? 30.334 16.448 2.748 1.00 24.91 175 VAL A C 1
ATOM 1326 O O . VAL A 1 177 ? 31.440 16.940 2.469 1.00 22.77 175 VAL A O 1
ATOM 1330 N N . HIS A 1 178 ? 29.403 17.122 3.420 1.00 24.65 176 HIS A N 1
ATOM 1331 C CA . HIS A 1 178 ? 29.673 18.490 3.846 1.00 26.21 176 HIS A CA 1
ATOM 1332 C C . HIS A 1 178 ? 30.955 18.605 4.650 1.00 27.78 176 HIS A C 1
ATOM 1333 O O . HIS A 1 178 ? 31.768 19.486 4.385 1.00 27.28 176 HIS A O 1
ATOM 1340 N N . GLU A 1 179 ? 31.131 17.738 5.643 1.00 30.98 177 GLU A N 1
ATOM 1341 C CA . GLU A 1 179 ? 32.335 17.778 6.471 1.00 35.56 177 GLU A CA 1
ATOM 1342 C C . GLU A 1 179 ? 33.625 17.729 5.662 1.00 34.47 177 GLU A C 1
ATOM 1343 O O . GLU A 1 179 ? 34.530 18.533 5.851 1.00 32.06 177 GLU A O 1
ATOM 1349 N N . VAL A 1 180 ? 33.710 16.751 4.778 1.00 31.65 178 VAL A N 1
ATOM 1350 C CA . VAL A 1 180 ? 34.893 16.567 3.961 1.00 31.91 178 VAL A CA 1
ATOM 1351 C C . VAL A 1 180 ? 35.123 17.731 3.019 1.00 32.54 178 VAL A C 1
ATOM 1352 O O . VAL A 1 180 ? 36.249 18.230 2.906 1.00 33.71 178 VAL A O 1
ATOM 1356 N N . PHE A 1 181 ? 34.058 18.172 2.352 1.00 32.53 179 PHE A N 1
ATOM 1357 C CA . PHE A 1 181 ? 34.178 19.268 1.402 1.00 30.95 179 PHE A CA 1
ATOM 1358 C C . PHE A 1 181 ? 34.611 20.558 2.097 1.00 32.35 179 PHE A C 1
ATOM 1359 O O . PHE A 1 181 ? 35.404 21.327 1.555 1.00 30.47 179 PHE A O 1
ATOM 1367 N N . GLN A 1 182 ? 34.097 20.795 3.299 1.00 36.05 180 GLN A N 1
ATOM 1368 C CA . GLN A 1 182 ? 34.471 21.998 4.015 1.00 39.12 180 GLN A CA 1
ATOM 1369 C C . GLN A 1 182 ? 35.947 21.937 4.395 1.00 41.00 180 GLN A C 1
ATOM 1370 O O . GLN A 1 182 ? 36.662 22.930 4.259 1.00 40.88 180 GLN A O 1
ATOM 1376 N N . GLU A 1 183 ? 36.404 20.778 4.860 1.00 43.74 181 GLU A N 1
ATOM 1377 C CA . GLU A 1 183 ? 37.804 20.630 5.217 1.00 47.68 181 GLU A CA 1
ATOM 1378 C C . GLU A 1 183 ? 38.667 21.037 4.030 1.00 45.63 181 GLU A C 1
ATOM 1379 O O . GLU A 1 183 ? 39.556 21.865 4.168 1.00 46.66 181 GLU A O 1
ATOM 1385 N N . GLU A 1 184 ? 38.372 20.476 2.861 1.00 44.37 182 GLU A N 1
ATOM 1386 C CA . GLU A 1 184 ? 39.123 20.758 1.639 1.00 43.91 182 GLU A CA 1
ATOM 1387 C C . GLU A 1 184 ? 38.887 22.099 0.971 1.00 42.27 182 GLU A C 1
ATOM 1388 O O . GLU A 1 184 ? 39.602 22.448 0.047 1.00 41.93 182 GLU A O 1
ATOM 1394 N N . GLY A 1 185 ? 37.888 22.850 1.403 1.00 39.12 183 GLY A N 1
ATOM 1395 C CA . GLY A 1 185 ? 37.664 24.136 0.777 1.00 38.41 183 GLY A CA 1
ATOM 1396 C C . GLY A 1 185 ? 36.726 24.178 -0.424 1.00 37.74 183 GLY A C 1
ATOM 1397 O O . GLY A 1 185 ? 36.703 25.169 -1.154 1.00 35.80 183 GLY A O 1
ATOM 1398 N N . LEU A 1 186 ? 35.950 23.125 -0.651 1.00 35.52 184 LEU A N 1
ATOM 1399 C CA . LEU A 1 186 ? 35.015 23.146 -1.770 1.00 34.28 184 LEU A CA 1
ATOM 1400 C C . LEU A 1 186 ? 33.760 23.881 -1.313 1.00 34.26 184 LEU A C 1
ATOM 1401 O O . LEU A 1 186 ? 33.419 23.871 -0.133 1.00 36.32 184 LEU A O 1
ATOM 1406 N N . HIS A 1 187 ? 33.057 24.523 -2.225 1.00 34.76 185 HIS A N 1
ATOM 1407 C CA . HIS A 1 187 ? 31.858 25.236 -1.807 1.00 35.38 185 HIS A CA 1
ATOM 1408 C C . HIS A 1 187 ? 30.622 24.365 -1.878 1.00 35.00 185 HIS A C 1
ATOM 1409 O O . HIS A 1 187 ? 30.464 23.589 -2.820 1.00 34.38 185 HIS A O 1
ATOM 1416 N N . THR A 1 188 ? 29.760 24.462 -0.868 1.00 32.93 186 THR A N 1
ATOM 1417 C CA . THR A 1 188 ? 28.505 23.724 -0.921 1.00 33.03 186 THR A CA 1
ATOM 1418 C C . THR A 1 188 ? 27.307 24.615 -0.608 1.00 32.75 186 THR A C 1
ATOM 1419 O O . THR A 1 188 ? 27.348 25.418 0.336 1.00 35.37 186 THR A O 1
ATOM 1423 N N . SER A 1 189 ? 26.260 24.487 -1.422 1.00 33.92 187 SER A N 1
ATOM 1424 C CA . SER A 1 189 ? 24.990 25.189 -1.186 1.00 33.91 187 SER A CA 1
ATOM 1425 C C . SER A 1 189 ? 24.160 24.145 -0.421 1.00 32.11 187 SER A C 1
ATOM 1426 O O . SER A 1 189 ? 24.250 22.960 -0.711 1.00 32.01 187 SER A O 1
ATOM 1429 N N . ILE A 1 190 ? 23.362 24.549 0.553 1.00 31.58 188 ILE A N 1
ATOM 1430 C CA . ILE A 1 190 ? 22.580 23.555 1.279 1.00 32.43 188 ILE A CA 1
ATOM 1431 C C . ILE A 1 190 ? 21.085 23.803 1.146 1.00 32.47 188 ILE A C 1
ATOM 1432 O O . ILE A 1 190 ? 20.600 24.914 1.334 1.00 31.81 188 ILE A O 1
ATOM 1437 N N . TYR A 1 191 ? 20.357 22.745 0.822 1.00 33.09 189 TYR A N 1
ATOM 1438 C CA . TYR A 1 191 ? 18.916 22.828 0.657 1.00 33.80 189 TYR A CA 1
ATOM 1439 C C . TYR A 1 191 ? 18.287 21.577 1.246 1.00 33.72 189 TYR A C 1
ATOM 1440 O O . TYR A 1 191 ? 18.494 20.480 0.719 1.00 32.69 189 TYR A O 1
ATOM 1449 N N . SER A 1 192 ? 17.525 21.724 2.329 1.00 32.59 190 SER A N 1
ATOM 1450 C CA . SER A 1 192 ? 16.861 20.562 2.934 1.00 32.96 190 SER A CA 1
ATOM 1451 C C . SER A 1 192 ? 15.342 20.758 2.935 1.00 32.63 190 SER A C 1
ATOM 1452 O O . SER A 1 192 ? 14.856 21.882 2.859 1.00 33.63 190 SER A O 1
ATOM 1455 N N . PHE A 1 193 ? 14.608 19.651 2.992 1.00 33.18 191 PHE A N 1
ATOM 1456 C CA . PHE A 1 193 ? 13.160 19.677 3.014 1.00 32.34 191 PHE A CA 1
ATOM 1457 C C . PHE A 1 193 ? 12.784 18.375 3.664 1.00 33.70 191 PHE A C 1
ATOM 1458 O O . PHE A 1 193 ? 13.611 17.482 3.756 1.00 34.32 191 PHE A O 1
ATOM 1466 N N . ASP A 1 194 ? 11.542 18.265 4.117 1.00 35.20 192 ASP A N 1
ATOM 1467 C CA . ASP A 1 194 ? 11.046 17.053 4.763 1.00 36.00 192 ASP A CA 1
ATOM 1468 C C . ASP A 1 194 ? 10.181 16.304 3.757 1.00 37.51 192 ASP A C 1
ATOM 1469 O O . ASP A 1 194 ? 9.046 16.717 3.501 1.00 39.48 192 ASP A O 1
ATOM 1474 N N . GLU A 1 195 ? 10.694 15.205 3.209 1.00 38.57 193 GLU A N 1
ATOM 1475 C CA . GLU A 1 195 ? 9.968 14.432 2.208 1.00 40.21 193 GLU A CA 1
ATOM 1476 C C . GLU A 1 195 ? 8.709 13.722 2.706 1.00 42.73 193 GLU A C 1
ATOM 1477 O O . GLU A 1 195 ? 8.030 13.050 1.916 1.00 41.94 193 GLU A O 1
ATOM 1483 N N . THR A 1 196 ? 8.403 13.831 3.999 1.00 44.21 194 THR A N 1
ATOM 1484 C CA . THR A 1 196 ? 7.201 13.176 4.512 1.00 46.03 194 THR A CA 1
ATOM 1485 C C . THR A 1 196 ? 6.073 14.200 4.516 1.00 47.80 194 THR A C 1
ATOM 1486 O O . THR A 1 196 ? 4.917 13.871 4.761 1.00 49.10 194 THR A O 1
ATOM 1490 N N . LYS A 1 197 ? 6.428 15.452 4.257 1.00 51.74 195 LYS A N 1
ATOM 1491 C CA . LYS A 1 197 ? 5.441 16.515 4.187 1.00 53.23 195 LYS A CA 1
ATOM 1492 C C . LYS A 1 197 ? 5.121 16.762 2.713 1.00 55.93 195 LYS A C 1
ATOM 1493 O O . LYS A 1 197 ? 5.723 16.144 1.821 1.00 56.11 195 LYS A O 1
ATOM 1499 N N . ASP A 1 198 ? 4.169 17.652 2.453 1.00 58.75 196 ASP A N 1
ATOM 1500 C CA . ASP A 1 198 ? 3.796 17.960 1.081 1.00 62.34 196 ASP A CA 1
ATOM 1501 C C . ASP A 1 198 ? 5.009 18.602 0.413 1.00 58.37 196 ASP A C 1
ATOM 1502 O O . ASP A 1 198 ? 5.583 19.551 0.940 1.00 56.93 196 ASP A O 1
ATOM 1507 N N . LEU A 1 199 ? 5.405 18.085 -0.742 1.00 53.88 197 LEU A N 1
ATOM 1508 C CA . LEU A 1 199 ? 6.565 18.629 -1.438 1.00 49.80 197 LEU A CA 1
ATOM 1509 C C . LEU A 1 199 ? 6.268 19.677 -2.490 1.00 48.98 197 LEU A C 1
ATOM 1510 O O . LEU A 1 199 ? 5.322 19.536 -3.268 1.00 49.89 197 LEU A O 1
ATOM 1515 N N . ASP A 1 200 ? 7.088 20.720 -2.526 1.00 48.48 198 ASP A N 1
ATOM 1516 C CA . ASP A 1 200 ? 6.960 21.726 -3.572 1.00 47.55 198 ASP A CA 1
ATOM 1517 C C . ASP A 1 200 ? 8.117 21.423 -4.514 1.00 46.91 198 ASP A C 1
ATOM 1518 O O . ASP A 1 200 ? 9.152 22.071 -4.458 1.00 46.24 198 ASP A O 1
ATOM 1523 N N . LEU A 1 201 ? 7.935 20.412 -5.355 1.00 46.03 199 LEU A N 1
ATOM 1524 C CA . LEU A 1 201 ? 8.955 19.984 -6.305 1.00 46.27 199 LEU A CA 1
ATOM 1525 C C . LEU A 1 201 ? 9.533 21.107 -7.146 1.00 47.07 199 LEU A C 1
ATOM 1526 O O . LEU A 1 201 ? 10.699 21.057 -7.543 1.00 48.28 199 LEU A O 1
ATOM 1531 N N . GLU A 1 202 ? 8.732 22.128 -7.421 1.00 47.70 200 GLU A N 1
ATOM 1532 C CA . GLU A 1 202 ? 9.217 23.233 -8.235 1.00 46.97 200 GLU A CA 1
ATOM 1533 C C . GLU A 1 202 ? 10.145 24.170 -7.457 1.00 45.47 200 GLU A C 1
ATOM 1534 O O . GLU A 1 202 ? 11.043 24.776 -8.044 1.00 44.38 200 GLU A O 1
ATOM 1540 N N . ASP A 1 203 ? 9.927 24.316 -6.153 1.00 44.27 201 ASP A N 1
ATOM 1541 C CA . ASP A 1 203 ? 10.812 25.175 -5.371 1.00 43.64 201 ASP A CA 1
ATOM 1542 C C . ASP A 1 203 ? 12.187 24.493 -5.248 1.00 42.23 201 ASP A C 1
ATOM 1543 O O . ASP A 1 203 ? 13.226 25.155 -5.272 1.00 41.88 201 ASP A O 1
ATOM 1548 N N . ILE A 1 204 ? 12.182 23.167 -5.123 1.00 40.26 202 ILE A N 1
ATOM 1549 C CA . ILE A 1 204 ? 13.426 22.405 -5.029 1.00 39.60 202 ILE A CA 1
ATOM 1550 C C . ILE A 1 204 ? 14.201 22.632 -6.330 1.00 39.49 202 ILE A C 1
ATOM 1551 O O . ILE A 1 204 ? 15.299 23.189 -6.339 1.00 41.01 202 ILE A O 1
ATOM 1556 N N . VAL A 1 205 ? 13.611 22.218 -7.440 1.00 40.10 203 VAL A N 1
ATOM 1557 C CA . VAL A 1 205 ? 14.273 22.368 -8.731 1.00 40.19 203 VAL A CA 1
ATOM 1558 C C . VAL A 1 205 ? 14.698 23.807 -9.053 1.00 41.42 203 VAL A C 1
ATOM 1559 O O . VAL A 1 205 ? 15.737 24.022 -9.676 1.00 41.03 203 VAL A O 1
ATOM 1563 N N . ARG A 1 206 ? 13.924 24.794 -8.613 1.00 44.71 204 ARG A N 1
ATOM 1564 C CA . ARG A 1 206 ? 14.277 26.193 -8.874 1.00 48.74 204 ARG A CA 1
ATOM 1565 C C . ARG A 1 206 ? 15.495 26.638 -8.058 1.00 47.18 204 ARG A C 1
ATOM 1566 O O . ARG A 1 206 ? 16.305 27.454 -8.512 1.00 44.92 204 ARG A O 1
ATOM 1574 N N . ASN A 1 207 ? 15.615 26.108 -6.849 1.00 45.12 205 ASN A N 1
ATOM 1575 C CA . ASN A 1 207 ? 16.763 26.424 -6.009 1.00 44.73 205 ASN A CA 1
ATOM 1576 C C . ASN A 1 207 ? 18.004 25.777 -6.601 1.00 42.92 205 ASN A C 1
ATOM 1577 O O . ASN A 1 207 ? 19.098 26.335 -6.537 1.00 43.11 205 ASN A O 1
ATOM 1582 N N . ILE A 1 208 ? 17.830 24.593 -7.176 1.00 42.57 206 ILE A N 1
ATOM 1583 C CA . ILE A 1 208 ? 18.949 23.901 -7.798 1.00 41.53 206 ILE A CA 1
ATOM 1584 C C . ILE A 1 208 ? 19.454 24.669 -9.014 1.00 44.25 206 ILE A C 1
ATOM 1585 O O . ILE A 1 208 ? 20.664 24.786 -9.221 1.00 43.27 206 ILE A O 1
ATOM 1590 N N . GLN A 1 209 ? 18.541 25.203 -9.820 1.00 46.34 207 GLN A N 1
ATOM 1591 C CA . GLN A 1 209 ? 18.978 25.926 -11.004 1.00 51.42 207 GLN A CA 1
ATOM 1592 C C . GLN A 1 209 ? 19.545 27.306 -10.686 1.00 51.60 207 GLN A C 1
ATOM 1593 O O . GLN A 1 209 ? 20.173 27.934 -11.535 1.00 52.31 207 GLN A O 1
ATOM 1599 N N . ALA A 1 210 ? 19.329 27.779 -9.464 1.00 50.90 208 ALA A N 1
ATOM 1600 C CA . ALA A 1 210 ? 19.859 29.074 -9.075 1.00 52.80 208 ALA A CA 1
ATOM 1601 C C . ALA A 1 210 ? 21.160 28.903 -8.318 1.00 55.12 208 ALA A C 1
ATOM 1602 O O . ALA A 1 210 ? 21.880 29.872 -8.102 1.00 51.82 208 ALA A O 1
ATOM 1604 N N . SER A 1 211 ? 21.474 27.677 -7.915 1.00 52.34 209 SER A N 1
ATOM 1605 C CA . SER A 1 211 ? 22.678 27.466 -7.128 1.00 50.21 209 SER A CA 1
ATOM 1606 C C . SER A 1 211 ? 23.899 26.800 -7.771 1.00 46.95 209 SER A C 1
ATOM 1607 O O . SER A 1 211 ? 24.942 27.440 -7.925 1.00 48.63 209 SER A O 1
ATOM 1610 N N . GLU A 1 212 ? 23.785 25.532 -8.147 1.00 47.96 210 GLU A N 1
ATOM 1611 C CA . GLU A 1 212 ? 24.933 24.830 -8.706 1.00 42.73 210 GLU A CA 1
ATOM 1612 C C . GLU A 1 212 ? 24.582 23.900 -9.869 1.00 40.60 210 GLU A C 1
ATOM 1613 O O . GLU A 1 212 ? 23.409 23.623 -10.132 1.00 41.94 210 GLU A O 1
ATOM 1619 N N . ARG A 1 213 ? 25.603 23.414 -10.565 1.00 38.39 211 ARG A N 1
ATOM 1620 C CA . ARG A 1 213 ? 25.373 22.499 -11.678 1.00 38.07 211 ARG A CA 1
ATOM 1621 C C . ARG A 1 213 ? 25.653 21.043 -11.293 1.00 34.97 211 ARG A C 1
ATOM 1622 O O . ARG A 1 213 ? 25.228 20.127 -11.993 1.00 34.00 211 ARG A O 1
ATOM 1630 N N . VAL A 1 214 ? 26.399 20.826 -10.212 1.00 30.88 212 VAL A N 1
ATOM 1631 C CA . VAL A 1 214 ? 26.644 19.465 -9.759 1.00 27.38 212 VAL A CA 1
ATOM 1632 C C . VAL A 1 214 ? 25.818 19.388 -8.483 1.00 26.25 212 VAL A C 1
ATOM 1633 O O . VAL A 1 214 ? 26.019 20.158 -7.563 1.00 27.43 212 VAL A O 1
ATOM 1637 N N . VAL A 1 21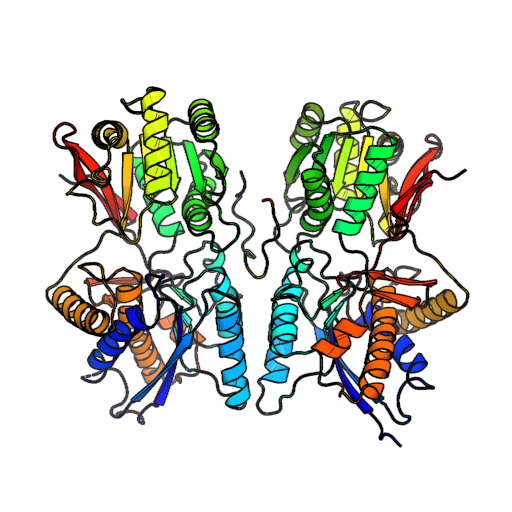5 ? 24.876 18.459 -8.460 1.00 25.23 213 VAL A N 1
ATOM 1638 C CA . VAL A 1 215 ? 23.943 18.290 -7.359 1.00 25.52 213 VAL A CA 1
ATOM 1639 C C . VAL A 1 215 ? 24.107 16.912 -6.708 1.00 23.80 213 VAL A C 1
ATOM 1640 O O . VAL A 1 215 ? 24.083 15.886 -7.383 1.00 23.82 213 VAL A O 1
ATOM 1644 N N . ILE A 1 216 ? 24.288 16.910 -5.394 1.00 23.77 214 ILE A N 1
ATOM 1645 C CA . ILE A 1 216 ? 24.422 15.673 -4.640 1.00 24.38 214 ILE A CA 1
ATOM 1646 C C . ILE A 1 216 ? 23.156 15.608 -3.787 1.00 23.70 214 ILE A C 1
ATOM 1647 O O . ILE A 1 216 ? 22.942 16.438 -2.914 1.00 25.17 214 ILE A O 1
ATOM 1652 N N . MET A 1 217 ? 22.327 14.609 -4.033 1.00 25.42 215 MET A N 1
ATOM 1653 C CA . MET A 1 217 ? 21.048 14.459 -3.326 1.00 25.81 215 MET A CA 1
ATOM 1654 C C . MET A 1 217 ? 20.964 13.161 -2.535 1.00 25.28 215 MET A C 1
ATOM 1655 O O . MET A 1 217 ? 21.731 12.233 -2.761 1.00 25.38 215 MET A O 1
ATOM 1660 N N . CYS A 1 218 ? 20.040 13.133 -1.581 1.00 24.03 216 CYS A N 1
ATOM 1661 C CA . CYS A 1 218 ? 19.768 11.951 -0.779 1.00 24.82 216 CYS A CA 1
ATOM 1662 C C . CYS A 1 218 ? 18.329 12.097 -0.295 1.00 23.07 216 CYS A C 1
ATOM 1663 O O . CYS A 1 218 ? 17.987 13.078 0.333 1.00 22.79 216 CYS A O 1
ATOM 1666 N N . ALA A 1 219 ? 17.501 11.118 -0.638 1.00 25.07 217 ALA A N 1
ATOM 1667 C CA . ALA A 1 219 ? 16.092 11.090 -0.243 1.00 26.52 217 ALA A CA 1
ATOM 1668 C C . ALA A 1 219 ? 15.620 9.725 -0.693 1.00 26.90 217 ALA A C 1
ATOM 1669 O O . ALA A 1 219 ? 16.412 8.970 -1.233 1.00 25.54 217 ALA A O 1
ATOM 1671 N N . SER A 1 220 ? 14.347 9.398 -0.476 1.00 28.57 218 SER A N 1
ATOM 1672 C CA . SER A 1 220 ? 13.821 8.096 -0.889 1.00 31.79 218 SER A CA 1
ATOM 1673 C C . SER A 1 220 ? 13.932 7.972 -2.395 1.00 33.73 218 SER A C 1
ATOM 1674 O O . SER A 1 220 ? 14.033 8.972 -3.096 1.00 34.55 218 SER A O 1
ATOM 1677 N N . SER A 1 221 ? 13.936 6.738 -2.883 1.00 36.30 219 SER A N 1
ATOM 1678 C CA . SER A 1 221 ? 14.031 6.506 -4.310 1.00 39.11 219 SER A CA 1
ATOM 1679 C C . SER A 1 221 ? 12.883 7.186 -5.052 1.00 39.49 219 SER A C 1
ATOM 1680 O O . SER A 1 221 ? 13.071 7.656 -6.169 1.00 40.62 219 SER A O 1
ATOM 1683 N N . ASP A 1 222 ? 11.711 7.270 -4.428 1.00 40.35 220 ASP A N 1
ATOM 1684 C CA . ASP A 1 222 ? 10.575 7.905 -5.082 1.00 42.23 220 ASP A CA 1
ATOM 1685 C C . ASP A 1 222 ? 10.640 9.419 -5.045 1.00 41.13 220 ASP A C 1
ATOM 1686 O O . ASP A 1 222 ? 10.181 10.082 -5.971 1.00 42.14 220 ASP A O 1
ATOM 1691 N N . THR A 1 223 ? 11.193 9.981 -3.978 1.00 38.76 221 THR A N 1
ATOM 1692 C CA . THR A 1 223 ? 11.305 11.424 -3.919 1.00 36.40 221 THR A CA 1
ATOM 1693 C C . THR A 1 223 ? 12.308 11.870 -4.992 1.00 34.75 221 THR A C 1
ATOM 1694 O O . THR A 1 223 ? 12.078 12.860 -5.688 1.00 33.75 221 THR A O 1
ATOM 1698 N N . ILE A 1 224 ? 13.401 11.117 -5.134 1.00 32.55 222 ILE A N 1
ATOM 1699 C CA . ILE A 1 224 ? 14.422 11.438 -6.124 1.00 32.22 222 ILE A CA 1
ATOM 1700 C C . ILE A 1 224 ? 13.796 11.332 -7.524 1.00 33.04 222 ILE A C 1
ATOM 1701 O O . ILE A 1 224 ? 14.056 12.177 -8.386 1.00 33.49 222 ILE A O 1
ATOM 1706 N N . ARG A 1 225 ? 12.972 10.303 -7.748 1.00 35.48 223 ARG A N 1
ATOM 1707 C CA . ARG A 1 225 ? 12.336 10.133 -9.053 1.00 37.98 223 ARG A CA 1
ATOM 1708 C C . ARG A 1 225 ? 11.474 11.339 -9.378 1.00 37.77 223 ARG A C 1
ATOM 1709 O O . ARG A 1 225 ? 11.518 11.840 -10.492 1.00 37.74 223 ARG A O 1
ATOM 1717 N N . SER A 1 226 ? 10.704 11.808 -8.398 1.00 38.09 224 SER A N 1
ATOM 1718 C CA . SER A 1 226 ? 9.841 12.977 -8.561 1.00 38.61 224 SER A CA 1
ATOM 1719 C C . SER A 1 226 ? 10.646 14.221 -8.883 1.00 38.96 224 SER A C 1
ATOM 1720 O O . SER A 1 226 ? 10.237 15.076 -9.687 1.00 39.21 224 SER A O 1
ATOM 1723 N N . ILE A 1 227 ? 11.781 14.354 -8.211 1.00 37.71 225 ILE A N 1
ATOM 1724 C CA . ILE A 1 227 ? 12.615 15.511 -8.439 1.00 36.01 225 ILE A CA 1
ATOM 1725 C C . ILE A 1 227 ? 13.201 15.432 -9.843 1.00 35.63 225 ILE A C 1
ATOM 1726 O O . ILE A 1 227 ? 13.237 16.429 -10.553 1.00 35.30 225 ILE A O 1
ATOM 1731 N N . MET A 1 228 ? 13.636 14.244 -10.251 1.00 35.77 226 MET A N 1
ATOM 1732 C CA . MET A 1 228 ? 14.212 14.077 -11.573 1.00 36.42 226 MET A CA 1
ATOM 1733 C C . MET A 1 228 ? 13.183 14.304 -12.690 1.00 37.22 226 MET A C 1
ATOM 1734 O O . MET A 1 228 ? 13.535 14.793 -13.766 1.00 37.24 226 MET A O 1
ATOM 1739 N N . LEU A 1 229 ? 11.919 13.946 -12.448 1.00 37.80 227 LEU A N 1
ATOM 1740 C CA . LEU A 1 229 ? 10.902 14.105 -13.485 1.00 38.42 227 LEU A CA 1
ATOM 1741 C C . LEU A 1 229 ? 10.603 15.567 -13.675 1.00 37.40 227 LEU A C 1
ATOM 1742 O O . LEU A 1 229 ? 10.343 16.012 -14.790 1.00 39.77 227 LEU A O 1
ATOM 1747 N N . VAL A 1 230 ? 10.667 16.316 -12.582 1.00 37.67 228 VAL A N 1
ATOM 1748 C CA . VAL A 1 230 ? 10.413 17.740 -12.620 1.00 36.57 228 VAL A CA 1
ATOM 1749 C C . VAL A 1 230 ? 11.615 18.496 -13.181 1.00 37.44 228 VAL A C 1
ATOM 1750 O O . VAL A 1 230 ? 11.442 19.537 -13.814 1.00 38.86 228 VAL A O 1
ATOM 1754 N N . ALA A 1 231 ? 12.825 17.986 -12.960 1.00 37.27 229 ALA A N 1
ATOM 1755 C CA . ALA A 1 231 ? 14.020 18.635 -13.502 1.00 37.33 229 ALA A CA 1
ATOM 1756 C C . ALA A 1 231 ? 13.973 18.432 -15.027 1.00 37.55 229 ALA A C 1
ATOM 1757 O O . ALA A 1 231 ? 14.400 19.289 -15.810 1.00 37.98 229 ALA A O 1
ATOM 1759 N N . HIS A 1 232 ? 13.433 17.282 -15.420 1.00 38.91 230 HIS A N 1
ATOM 1760 C CA . HIS A 1 232 ? 13.289 16.883 -16.818 1.00 40.43 230 HIS A CA 1
ATOM 1761 C C . HIS A 1 232 ? 12.376 17.846 -17.585 1.00 41.24 230 HIS A C 1
ATOM 1762 O O . HIS A 1 232 ? 12.614 18.140 -18.749 1.00 41.13 230 HIS A O 1
ATOM 1769 N N . ARG A 1 233 ? 11.331 18.342 -16.937 1.00 42.31 231 ARG A N 1
ATOM 1770 C CA . ARG A 1 233 ? 10.434 19.261 -17.615 1.00 44.45 231 ARG A CA 1
ATOM 1771 C C . ARG A 1 233 ? 11.030 20.654 -17.660 1.00 42.51 231 ARG A C 1
ATOM 1772 O O . ARG A 1 233 ? 10.581 21.504 -18.418 1.00 40.90 231 ARG A O 1
ATOM 1780 N N . HIS A 1 234 ? 12.043 20.890 -16.837 1.00 40.20 232 HIS A N 1
ATOM 1781 C CA . HIS A 1 234 ? 12.692 22.196 -16.809 1.00 37.49 232 HIS A CA 1
ATOM 1782 C C . HIS A 1 234 ? 13.926 22.155 -17.682 1.00 37.02 232 HIS A C 1
ATOM 1783 O O . HIS A 1 234 ? 14.729 23.083 -17.671 1.00 38.76 232 HIS A O 1
ATOM 1790 N N . GLY A 1 235 ? 14.072 21.063 -18.425 1.00 36.84 233 GLY A N 1
ATOM 1791 C CA . GLY A 1 235 ? 15.209 20.901 -19.316 1.00 35.59 233 GLY A CA 1
ATOM 1792 C C . GLY A 1 235 ? 16.569 20.842 -18.643 1.00 35.84 233 GLY A C 1
ATOM 1793 O O . GLY A 1 235 ? 17.568 21.316 -19.199 1.00 36.03 233 GLY A O 1
ATOM 1794 N N . MET A 1 236 ? 16.617 20.229 -17.462 1.00 35.51 234 MET A N 1
ATOM 1795 C CA . MET A 1 236 ? 17.843 20.114 -16.681 1.00 35.70 234 MET A CA 1
ATOM 1796 C C . MET A 1 236 ? 18.525 18.752 -16.787 1.00 35.88 234 MET A C 1
ATOM 1797 O O . MET A 1 236 ? 19.603 18.539 -16.209 1.00 35.59 234 MET A O 1
ATOM 1802 N N . THR A 1 237 ? 17.921 17.847 -17.554 1.00 35.94 235 THR A N 1
ATOM 1803 C CA . THR A 1 237 ? 18.452 16.500 -17.688 1.00 37.30 235 THR A CA 1
ATOM 1804 C C . THR A 1 237 ? 19.143 16.150 -19.002 1.00 39.19 235 THR A C 1
ATOM 1805 O O . THR A 1 237 ? 19.222 14.976 -19.349 1.00 37.90 235 THR A O 1
ATOM 1809 N N . SER A 1 238 ? 19.646 17.133 -19.741 1.00 39.28 236 SER A N 1
ATOM 1810 C CA . SER A 1 238 ? 20.304 16.794 -20.990 1.00 40.46 236 SER A CA 1
ATOM 1811 C C . SER A 1 238 ? 21.788 17.122 -20.992 1.00 40.46 236 SER A C 1
ATOM 1812 O O . SER A 1 238 ? 22.420 17.103 -22.049 1.00 43.23 236 SER A O 1
ATOM 1815 N N . GLY A 1 239 ? 22.352 17.422 -19.829 1.00 41.30 237 GLY A N 1
ATOM 1816 C CA . GLY A 1 239 ? 23.774 17.703 -19.793 1.00 39.89 237 GLY A CA 1
ATOM 1817 C C . GLY A 1 239 ? 24.188 18.940 -19.040 1.00 40.88 237 GLY A C 1
ATOM 1818 O O . GLY A 1 239 ? 25.348 19.076 -18.683 1.00 42.17 237 GLY A O 1
ATOM 1819 N N . ASP A 1 240 ? 23.258 19.850 -18.793 1.00 41.65 238 ASP A N 1
ATOM 1820 C CA . ASP A 1 240 ? 23.576 21.078 -18.068 1.00 43.45 238 ASP A CA 1
ATOM 1821 C C . ASP A 1 240 ? 23.901 20.823 -16.595 1.00 41.23 238 ASP A C 1
ATOM 1822 O O . ASP A 1 240 ? 24.628 21.602 -15.972 1.00 38.63 238 ASP A O 1
ATOM 1827 N N . TYR A 1 241 ? 23.348 19.744 -16.038 1.00 37.38 239 TYR A N 1
ATOM 1828 C CA . TYR A 1 241 ? 23.577 19.412 -14.629 1.00 36.16 239 TYR A CA 1
ATOM 1829 C C . TYR A 1 241 ? 24.089 17.991 -14.459 1.00 34.49 239 TYR A C 1
ATOM 1830 O O . TYR A 1 241 ? 23.856 17.131 -15.302 1.00 35.70 239 TYR A O 1
ATOM 1839 N N . ALA A 1 242 ? 24.794 17.744 -13.367 1.00 31.79 240 ALA A N 1
ATOM 1840 C CA . ALA A 1 242 ? 25.264 16.391 -13.072 1.00 29.80 240 ALA A CA 1
ATOM 1841 C C . ALA A 1 242 ? 24.610 16.061 -11.732 1.00 28.98 240 ALA A C 1
ATOM 1842 O O . ALA A 1 242 ? 24.963 16.650 -10.708 1.00 27.90 240 ALA A O 1
ATOM 1844 N N . PHE A 1 243 ? 23.638 15.148 -11.749 1.00 27.69 241 PHE A N 1
ATOM 1845 C CA . PHE A 1 243 ? 22.947 14.756 -10.528 1.00 27.21 241 PHE A CA 1
ATOM 1846 C C . PHE A 1 243 ? 23.590 13.499 -9.943 1.00 26.58 241 PHE A C 1
ATOM 1847 O O . PHE A 1 243 ? 24.050 12.625 -10.672 1.00 27.82 241 PHE A O 1
ATOM 1855 N N . PHE A 1 244 ? 23.621 13.424 -8.621 1.00 25.16 242 PHE A N 1
ATOM 1856 C CA . PHE A 1 244 ? 24.107 12.234 -7.934 1.00 24.33 242 PHE A CA 1
ATOM 1857 C C . PHE A 1 244 ? 23.091 11.955 -6.843 1.00 23.53 242 PHE A C 1
ATOM 1858 O O . PHE A 1 244 ? 22.564 12.888 -6.262 1.00 23.33 242 PHE A O 1
ATOM 1866 N N . ASN A 1 245 ? 22.796 10.692 -6.570 1.00 25.36 243 ASN A N 1
ATOM 1867 C CA . ASN A 1 245 ? 21.916 10.380 -5.446 1.00 26.85 243 ASN A CA 1
ATOM 1868 C C . ASN A 1 245 ? 22.653 9.280 -4.701 1.00 27.21 243 ASN A C 1
ATOM 1869 O O . ASN A 1 245 ? 23.464 8.573 -5.271 1.00 26.81 243 ASN A O 1
ATOM 1874 N N . ILE A 1 246 ? 22.411 9.162 -3.412 1.00 27.71 244 ILE A N 1
ATOM 1875 C CA . ILE A 1 246 ? 23.162 8.205 -2.618 1.00 28.93 244 ILE A CA 1
ATOM 1876 C C . ILE A 1 246 ? 22.260 7.098 -2.110 1.00 29.44 244 ILE A C 1
ATOM 1877 O O . ILE A 1 246 ? 21.278 7.355 -1.438 1.00 29.11 244 ILE A O 1
ATOM 1882 N N . GLU A 1 247 ? 22.594 5.865 -2.473 1.00 30.87 245 GLU A N 1
ATOM 1883 C CA . GLU A 1 247 ? 21.807 4.693 -2.079 1.00 32.44 245 GLU A CA 1
ATOM 1884 C C . GLU A 1 247 ? 22.789 3.621 -1.677 1.00 31.53 245 GLU A C 1
ATOM 1885 O O . GLU A 1 247 ? 22.993 2.647 -2.391 1.00 32.18 245 GLU A O 1
ATOM 1891 N N . LEU A 1 248 ? 23.422 3.834 -0.532 1.00 33.53 246 LEU A N 1
ATOM 1892 C CA . LEU A 1 248 ? 24.434 2.926 -0.018 1.00 33.62 246 LEU A CA 1
ATOM 1893 C C . LEU A 1 248 ? 23.983 1.522 0.320 1.00 35.63 246 LEU A C 1
ATOM 1894 O O . LEU A 1 248 ? 24.735 0.576 0.124 1.00 36.43 246 LEU A O 1
ATOM 1899 N N . PHE A 1 249 ? 22.759 1.379 0.811 1.00 38.47 247 PHE A N 1
ATOM 1900 C CA . PHE A 1 249 ? 22.294 0.077 1.269 1.00 42.37 247 PHE A CA 1
ATOM 1901 C C . PHE A 1 249 ? 21.334 -0.769 0.430 1.00 47.92 247 PHE A C 1
ATOM 1902 O O . PHE A 1 249 ? 21.176 -1.961 0.693 1.00 46.65 247 PHE A O 1
ATOM 1910 N N . ASN A 1 250 ? 20.694 -0.170 -0.568 1.00 55.46 248 ASN A N 1
ATOM 1911 C CA . ASN A 1 250 ? 19.801 -0.934 -1.433 1.00 62.85 248 ASN A CA 1
ATOM 1912 C C . ASN A 1 250 ? 19.805 -0.405 -2.869 1.00 64.18 248 ASN A C 1
ATOM 1913 O O . ASN A 1 250 ? 18.865 0.277 -3.284 1.00 64.24 248 ASN A O 1
ATOM 1918 N N . SER A 1 251 ? 20.860 -0.720 -3.621 1.00 66.79 249 SER A N 1
ATOM 1919 C CA . SER A 1 251 ? 20.977 -0.269 -5.007 1.00 69.35 249 SER A CA 1
ATOM 1920 C C . SER A 1 251 ? 21.188 -1.413 -5.985 1.00 71.02 249 SER A C 1
ATOM 1921 O O . SER A 1 251 ? 22.110 -1.379 -6.800 1.00 71.79 249 SER A O 1
ATOM 1924 N N . SER A 1 252 ? 20.328 -2.422 -5.910 1.00 72.87 250 SER A N 1
ATOM 1925 C CA . SER A 1 252 ? 20.435 -3.572 -6.800 1.00 75.32 250 SER A CA 1
ATOM 1926 C C . SER A 1 252 ? 19.434 -3.485 -7.942 1.00 75.20 250 SER A C 1
ATOM 1927 O O . SER A 1 252 ? 19.436 -4.331 -8.836 1.00 74.75 250 SER A O 1
ATOM 1930 N N . SER A 1 253 ? 18.581 -2.464 -7.911 1.00 75.02 251 SER A N 1
ATOM 1931 C CA . SER A 1 253 ? 17.585 -2.287 -8.959 1.00 73.93 251 SER A CA 1
ATOM 1932 C C . SER A 1 253 ? 18.265 -1.872 -10.260 1.00 73.68 251 SER A C 1
ATOM 1933 O O . SER A 1 253 ? 17.739 -2.106 -11.348 1.00 74.41 251 SER A O 1
ATOM 1936 N N . TYR A 1 254 ? 19.443 -1.267 -10.145 1.00 74.03 252 TYR A N 1
ATOM 1937 C CA . TYR A 1 254 ? 20.173 -0.835 -11.326 1.00 74.91 252 TYR A CA 1
ATOM 1938 C C . TYR A 1 254 ? 20.467 -2.045 -12.216 1.00 79.53 252 TYR A C 1
ATOM 1939 O O . TYR A 1 254 ? 20.138 -3.181 -11.867 1.00 77.47 252 TYR A O 1
ATOM 1948 N N . GLY A 1 255 ? 21.079 -1.801 -13.369 1.00 79.75 253 GLY A N 1
ATOM 1949 C CA . GLY A 1 255 ? 21.369 -2.892 -14.279 1.00 84.42 253 GLY A CA 1
ATOM 1950 C C . GLY A 1 255 ? 20.068 -3.211 -14.982 1.00 85.53 253 GLY A C 1
ATOM 1951 O O . GLY A 1 255 ? 20.035 -3.411 -16.201 1.00 82.81 253 GLY A O 1
ATOM 1952 N N . ASP A 1 256 ? 18.994 -3.255 -14.193 1.00 84.12 254 ASP A N 1
ATOM 1953 C CA . ASP A 1 256 ? 17.659 -3.509 -14.709 1.00 79.39 254 ASP A CA 1
ATOM 1954 C C . ASP A 1 256 ? 16.950 -2.179 -14.958 1.00 72.32 254 ASP A C 1
ATOM 1955 O O . ASP A 1 256 ? 16.124 -2.070 -15.868 1.00 79.79 254 ASP A O 1
ATOM 1960 N N . GLY A 1 257 ? 17.273 -1.173 -14.146 1.00 72.26 255 GLY A N 1
ATOM 1961 C CA . GLY A 1 257 ? 16.661 0.137 -14.307 1.00 60.78 255 GLY A CA 1
ATOM 1962 C C . GLY A 1 257 ? 16.032 0.737 -13.060 1.00 57.06 255 GLY A C 1
ATOM 1963 O O . GLY A 1 257 ? 14.865 0.468 -12.765 1.00 57.89 255 GLY A O 1
ATOM 1964 N N . SER A 1 258 ? 16.792 1.575 -12.343 1.00 53.80 256 SER A N 1
ATOM 1965 C CA . SER A 1 258 ? 16.299 2.214 -11.116 1.00 51.33 256 SER A CA 1
ATOM 1966 C C . SER A 1 258 ? 15.206 3.224 -11.395 1.00 51.81 256 SER A C 1
ATOM 1967 O O . SER A 1 258 ? 14.530 3.699 -10.483 1.00 48.61 256 SER A O 1
ATOM 1970 N N . TRP A 1 259 ? 15.036 3.557 -12.667 1.00 51.12 257 TRP A N 1
ATOM 1971 C CA . TRP A 1 259 ? 14.002 4.492 -13.072 1.00 54.03 257 TRP A CA 1
ATOM 1972 C C . TRP A 1 259 ? 12.672 3.769 -13.250 1.00 57.82 257 TRP A C 1
ATOM 1973 O O . TRP A 1 259 ? 11.608 4.335 -13.005 1.00 56.79 257 TRP A O 1
ATOM 1984 N N . LYS A 1 260 ? 12.752 2.509 -13.672 1.00 61.57 258 LYS A N 1
ATOM 1985 C CA . LYS A 1 260 ? 11.581 1.671 -13.929 1.00 69.42 258 LYS A CA 1
ATOM 1986 C C . LYS A 1 260 ? 10.637 1.509 -12.739 1.00 69.94 258 LYS A C 1
ATOM 1987 O O . LYS A 1 260 ? 11.064 1.199 -11.636 1.00 67.67 258 LYS A O 1
ATOM 1993 N N . ARG A 1 261 ? 9.347 1.714 -12.984 1.00 67.99 259 ARG A N 1
ATOM 1994 C CA . ARG A 1 261 ? 8.313 1.584 -11.956 1.00 66.19 259 ARG A CA 1
ATOM 1995 C C . ARG A 1 261 ? 6.998 1.037 -12.541 1.00 67.30 259 ARG A C 1
ATOM 1996 O O . ARG A 1 261 ? 5.960 1.081 -11.873 1.00 69.20 259 ARG A O 1
ATOM 2004 N N . GLY A 1 262 ? 7.041 0.531 -13.777 1.00 70.39 260 GLY A N 1
ATOM 2005 C CA . GLY A 1 262 ? 5.833 0.029 -14.419 1.00 67.56 260 GLY A CA 1
ATOM 2006 C C . GLY A 1 262 ? 4.755 1.088 -14.268 1.00 64.72 260 GLY A C 1
ATOM 2007 O O . GLY A 1 262 ? 3.571 0.798 -14.076 1.00 69.60 260 GLY A O 1
ATOM 2008 N N . ASP A 1 263 ? 5.191 2.337 -14.365 1.00 66.90 261 ASP A N 1
ATOM 2009 C CA . ASP A 1 263 ? 4.334 3.496 -14.199 1.00 64.27 261 ASP A CA 1
ATOM 2010 C C . ASP A 1 263 ? 4.067 4.175 -15.545 1.00 63.22 261 ASP A C 1
ATOM 2011 O O . ASP A 1 263 ? 4.616 3.769 -16.567 1.00 62.20 261 ASP A O 1
ATOM 2016 N N . LYS A 1 264 ? 3.228 5.210 -15.538 1.00 59.63 262 LYS A N 1
ATOM 2017 C CA . LYS A 1 264 ? 2.918 5.959 -16.753 1.00 57.89 262 LYS A CA 1
ATOM 2018 C C . LYS A 1 264 ? 3.895 7.131 -16.932 1.00 56.65 262 LYS A C 1
ATOM 2019 O O . LYS A 1 264 ? 3.717 7.991 -17.806 1.00 55.86 262 LYS A O 1
ATOM 2025 N N . HIS A 1 265 ? 4.937 7.142 -16.101 1.00 56.15 263 HIS A N 1
ATOM 2026 C CA . HIS A 1 265 ? 5.974 8.167 -16.156 1.00 54.14 263 HIS A CA 1
ATOM 2027 C C . HIS A 1 265 ? 7.298 7.482 -16.452 1.00 53.31 263 HIS A C 1
ATOM 2028 O O . HIS A 1 265 ? 8.339 8.128 -16.527 1.00 53.69 263 HIS A O 1
ATOM 2035 N N . ASP A 1 266 ? 7.240 6.167 -16.630 1.00 53.32 264 ASP A N 1
ATOM 2036 C CA . ASP A 1 266 ? 8.421 5.353 -16.904 1.00 56.33 264 ASP A CA 1
ATOM 2037 C C . ASP A 1 266 ? 9.361 5.801 -18.014 1.00 56.37 264 ASP A C 1
ATOM 2038 O O . ASP A 1 266 ? 10.586 5.727 -17.857 1.00 52.70 264 ASP A O 1
ATOM 2043 N N . PHE A 1 267 ? 8.809 6.237 -19.146 1.00 53.70 265 PHE A N 1
ATOM 2044 C CA . PHE A 1 267 ? 9.655 6.665 -20.256 1.00 52.22 265 PHE A CA 1
ATOM 2045 C C . PHE A 1 267 ? 10.393 7.961 -19.942 1.00 50.74 265 PHE A C 1
ATOM 2046 O O . PHE A 1 267 ? 11.583 8.080 -20.230 1.00 51.98 265 PHE A O 1
ATOM 2054 N N . GLU A 1 268 ? 9.683 8.934 -19.381 1.00 52.65 266 GLU A N 1
ATOM 2055 C CA . GLU A 1 268 ? 10.308 10.209 -19.028 1.00 54.84 266 GLU A CA 1
ATOM 2056 C C . GLU A 1 268 ? 11.381 9.973 -17.963 1.00 53.10 266 GLU A C 1
ATOM 2057 O O . GLU A 1 268 ? 12.481 10.525 -18.036 1.00 49.75 266 GLU A O 1
ATOM 2063 N N . ALA A 1 269 ? 11.042 9.156 -16.965 1.00 48.98 267 ALA A N 1
ATOM 2064 C CA . ALA A 1 269 ? 11.973 8.852 -15.890 1.00 46.77 267 ALA A CA 1
ATOM 2065 C C . ALA A 1 269 ? 13.256 8.275 -16.484 1.00 45.50 267 ALA A C 1
ATOM 2066 O O . ALA A 1 269 ? 14.352 8.691 -16.104 1.00 45.34 267 ALA A O 1
ATOM 2068 N N . LYS A 1 270 ? 13.128 7.348 -17.434 1.00 45.52 268 LYS A N 1
ATOM 2069 C CA . LYS A 1 270 ? 14.308 6.756 -18.059 1.00 43.61 268 LYS A CA 1
ATOM 2070 C C . LYS A 1 270 ? 15.171 7.810 -18.741 1.00 41.41 268 LYS A C 1
ATOM 2071 O O . LYS A 1 270 ? 16.397 7.694 -18.782 1.00 42.08 268 LYS A O 1
ATOM 2077 N N . GLN A 1 271 ? 14.540 8.820 -19.322 1.00 40.65 269 GLN A N 1
ATOM 2078 C CA . GLN A 1 271 ? 15.315 9.863 -19.981 1.00 40.90 269 GLN A CA 1
ATOM 2079 C C . GLN A 1 271 ? 15.941 10.760 -18.907 1.00 40.42 269 GLN A C 1
ATOM 2080 O O . GLN A 1 271 ? 17.145 11.044 -18.934 1.00 37.74 269 GLN A O 1
ATOM 2086 N N . ALA A 1 272 ? 15.109 11.186 -17.962 1.00 37.92 270 ALA A N 1
ATOM 2087 C CA . ALA A 1 272 ? 15.551 12.037 -16.865 1.00 37.10 270 ALA A CA 1
ATOM 2088 C C . ALA A 1 272 ? 16.796 11.451 -16.203 1.00 36.97 270 ALA A C 1
ATOM 2089 O O . ALA A 1 272 ? 17.789 12.157 -15.986 1.00 37.00 270 ALA A O 1
ATOM 2091 N N . TYR A 1 273 ? 16.752 10.150 -15.920 1.00 37.13 271 TYR A N 1
ATOM 2092 C CA . TYR A 1 273 ? 17.858 9.458 -15.258 1.00 35.85 271 TYR A CA 1
ATOM 2093 C C . TYR A 1 273 ? 19.144 9.328 -16.035 1.00 34.61 271 TYR A C 1
ATOM 2094 O O . TYR A 1 273 ? 20.121 8.784 -15.515 1.00 34.11 271 TYR A O 1
ATOM 2103 N N . SER A 1 274 ? 19.178 9.804 -17.273 1.00 33.77 272 SER A N 1
ATOM 2104 C CA . SER A 1 274 ? 20.424 9.707 -18.027 1.00 34.55 272 SER A CA 1
ATOM 2105 C C . SER A 1 274 ? 21.448 10.688 -17.449 1.00 33.99 272 SER A C 1
ATOM 2106 O O . SER A 1 274 ? 22.649 10.552 -17.679 1.00 33.04 272 SER A O 1
ATOM 2109 N N . SER A 1 275 ? 20.976 11.681 -16.701 1.00 33.39 273 SER A N 1
ATOM 2110 C CA . SER A 1 275 ? 21.877 12.657 -16.092 1.00 33.66 273 SER A CA 1
ATOM 2111 C C . SER A 1 275 ? 22.186 12.334 -14.612 1.00 33.57 273 SER A C 1
ATOM 2112 O O . SER A 1 275 ? 22.943 13.052 -13.950 1.00 33.65 273 SER A O 1
ATOM 2115 N N . LEU A 1 276 ? 21.620 11.234 -14.115 1.00 33.43 274 LEU A N 1
ATOM 2116 C CA . LEU A 1 276 ? 21.813 10.813 -12.726 1.00 32.34 274 LEU A CA 1
ATOM 2117 C C . LEU A 1 276 ? 22.797 9.659 -12.510 1.00 31.98 274 LEU A C 1
ATOM 2118 O O . LEU A 1 276 ? 22.767 8.641 -13.218 1.00 33.32 274 LEU A O 1
ATOM 2123 N N . GLN A 1 277 ? 23.681 9.821 -11.528 1.00 31.47 275 GLN A N 1
ATOM 2124 C CA . GLN A 1 277 ? 24.629 8.773 -11.186 1.00 29.81 275 GLN A CA 1
ATOM 2125 C C . GLN A 1 277 ? 24.300 8.417 -9.749 1.00 30.06 275 GLN A C 1
ATOM 2126 O O . GLN A 1 277 ? 23.914 9.289 -8.957 1.00 29.60 275 GLN A O 1
ATOM 2132 N N . THR A 1 278 ? 24.442 7.141 -9.408 1.00 28.47 276 THR A N 1
ATOM 2133 C CA . THR A 1 278 ? 24.093 6.705 -8.075 1.00 29.06 276 THR A CA 1
ATOM 2134 C C . THR A 1 278 ? 25.285 6.154 -7.317 1.00 28.78 276 THR A C 1
ATOM 2135 O O . THR A 1 278 ? 26.007 5.307 -7.829 1.00 30.46 276 THR A O 1
ATOM 2139 N N . VAL A 1 279 ? 25.498 6.649 -6.102 1.00 27.81 277 VAL A N 1
ATOM 2140 C CA . VAL A 1 279 ? 26.611 6.169 -5.298 1.00 28.74 277 VAL A CA 1
ATOM 2141 C C . VAL A 1 279 ? 26.111 5.088 -4.343 1.00 28.06 277 VAL A C 1
ATOM 2142 O O . VAL A 1 279 ? 25.043 5.219 -3.708 1.00 28.76 277 VAL A O 1
ATOM 2146 N N . THR A 1 280 ? 26.863 4.000 -4.280 1.00 28.38 278 THR A N 1
ATOM 2147 C CA . THR A 1 280 ? 26.515 2.881 -3.420 1.00 28.89 278 THR A CA 1
ATOM 2148 C C . THR A 1 280 ? 27.788 2.177 -2.958 1.00 28.88 278 THR A C 1
ATOM 2149 O O . THR A 1 280 ? 28.903 2.560 -3.352 1.00 26.86 278 THR A O 1
ATOM 2153 N N . LEU A 1 281 ? 27.627 1.158 -2.119 1.00 29.63 279 LEU A N 1
ATOM 2154 C CA . LEU A 1 281 ? 28.774 0.414 -1.624 1.00 32.00 279 LEU A CA 1
ATOM 2155 C C . LEU A 1 281 ? 29.287 -0.583 -2.665 1.00 34.72 279 LEU A C 1
ATOM 2156 O O . LEU A 1 281 ? 28.503 -1.199 -3.388 1.00 34.10 279 LEU A O 1
ATOM 2161 N N . LEU A 1 282 ? 30.605 -0.710 -2.772 1.00 38.70 280 LEU A N 1
ATOM 2162 C CA . LEU A 1 282 ? 31.176 -1.668 -3.712 1.00 43.21 280 LEU A CA 1
ATOM 2163 C C . LEU A 1 282 ? 31.086 -2.971 -2.962 1.00 46.42 280 LEU A C 1
ATOM 2164 O O . LEU A 1 282 ? 31.705 -3.108 -1.915 1.00 47.78 280 LEU A O 1
ATOM 2169 N N . ARG A 1 283 ? 30.322 -3.931 -3.452 1.00 52.24 281 ARG A N 1
ATOM 2170 C CA . ARG A 1 283 ? 30.262 -5.162 -2.692 1.00 59.93 281 ARG A CA 1
ATOM 2171 C C . ARG A 1 283 ? 30.875 -6.358 -3.396 1.00 63.34 281 ARG A C 1
ATOM 2172 O O . ARG A 1 283 ? 30.515 -6.707 -4.518 1.00 62.34 281 ARG A O 1
ATOM 2180 N N . THR A 1 284 ? 31.837 -6.957 -2.705 1.00 65.93 282 THR A N 1
ATOM 2181 C CA . THR A 1 284 ? 32.585 -8.107 -3.187 1.00 71.07 282 THR A CA 1
ATOM 2182 C C . THR A 1 284 ? 31.909 -9.432 -2.843 1.00 72.84 282 THR A C 1
ATOM 2183 O O . THR A 1 284 ? 31.038 -9.490 -1.974 1.00 72.30 282 THR A O 1
ATOM 2187 N N . VAL A 1 285 ? 32.331 -10.497 -3.520 1.00 74.08 283 VAL A N 1
ATOM 2188 C CA . VAL A 1 285 ? 31.771 -11.822 -3.291 1.00 76.43 283 VAL A CA 1
ATOM 2189 C C . VAL A 1 285 ? 32.803 -12.947 -3.312 1.00 78.90 283 VAL A C 1
ATOM 2190 O O . VAL A 1 285 ? 33.873 -12.836 -3.913 1.00 75.87 283 VAL A O 1
ATOM 2194 N N . LYS A 1 286 ? 32.457 -14.030 -2.630 1.00 78.29 284 LYS A N 1
ATOM 2195 C CA . LYS A 1 286 ? 33.276 -15.234 -2.545 1.00 78.97 284 LYS A CA 1
ATOM 2196 C C . LYS A 1 286 ? 32.264 -16.363 -2.472 1.00 78.84 284 LYS A C 1
ATOM 2197 O O . LYS A 1 286 ? 31.068 -16.123 -2.283 1.00 79.40 284 LYS A O 1
ATOM 2203 N N . PRO A 1 287 ? 32.720 -17.609 -2.628 1.00 79.35 285 PRO A N 1
ATOM 2204 C CA . PRO A 1 287 ? 31.731 -18.685 -2.537 1.00 78.53 285 PRO A CA 1
ATOM 2205 C C . PRO A 1 287 ? 31.193 -18.704 -1.106 1.00 75.38 285 PRO A C 1
ATOM 2206 O O . PRO A 1 287 ? 30.024 -19.002 -0.874 1.00 75.97 285 PRO A O 1
ATOM 2210 N N . GLU A 1 288 ? 32.062 -18.368 -0.155 1.00 73.67 286 GLU A N 1
ATOM 2211 C CA . GLU A 1 288 ? 31.693 -18.328 1.256 1.00 71.67 286 GLU A CA 1
ATOM 2212 C C . GLU A 1 288 ? 30.555 -17.343 1.453 1.00 70.69 286 GLU A C 1
ATOM 2213 O O . GLU A 1 288 ? 29.530 -17.676 2.049 1.00 71.61 286 GLU A O 1
ATOM 2219 N N . PHE A 1 289 ? 30.738 -16.124 0.955 1.00 70.80 287 PHE A N 1
ATOM 2220 C CA . PHE A 1 289 ? 29.713 -15.096 1.094 1.00 71.92 287 PHE A CA 1
ATOM 2221 C C . PHE A 1 289 ? 28.412 -15.557 0.469 1.00 71.36 287 PHE A C 1
ATOM 2222 O O . PHE A 1 289 ? 27.334 -15.316 1.013 1.00 70.18 287 PHE A O 1
ATOM 2230 N N . GLU A 1 290 ? 28.520 -16.214 -0.682 1.00 69.97 288 GLU A N 1
ATOM 2231 C CA . GLU A 1 290 ? 27.348 -16.721 -1.383 1.00 71.94 288 GLU A CA 1
ATOM 2232 C C . GLU A 1 290 ? 26.579 -17.705 -0.510 1.00 68.13 288 GLU A C 1
ATOM 2233 O O . GLU A 1 290 ? 25.358 -17.616 -0.403 1.00 68.70 288 GLU A O 1
ATOM 2239 N N . LYS A 1 291 ? 27.286 -18.641 0.113 1.00 65.66 289 LYS A N 1
ATOM 2240 C CA . LYS A 1 291 ? 26.627 -19.605 0.982 1.00 63.05 289 LYS A CA 1
ATOM 2241 C C . LYS A 1 291 ? 26.028 -18.865 2.177 1.00 60.43 289 LYS A C 1
ATOM 2242 O O . LYS A 1 291 ? 24.878 -19.105 2.563 1.00 61.01 289 LYS A O 1
ATOM 2248 N N . PHE A 1 292 ? 26.824 -17.970 2.759 1.00 58.05 290 PHE A N 1
ATOM 2249 C CA . PHE A 1 292 ? 26.409 -17.162 3.906 1.00 55.79 290 PHE A CA 1
ATOM 2250 C C . PHE A 1 292 ? 25.052 -16.518 3.648 1.00 56.84 290 PHE A C 1
ATOM 2251 O O . PHE A 1 292 ? 24.151 -16.578 4.485 1.00 55.28 290 PHE A O 1
ATOM 2259 N N . SER A 1 293 ? 24.912 -15.907 2.477 1.00 57.75 291 SER A N 1
ATOM 2260 C CA . SER A 1 293 ? 23.666 -15.248 2.103 1.00 60.22 291 SER A CA 1
ATOM 2261 C C . SER A 1 293 ? 22.502 -16.225 2.040 1.00 63.39 291 SER A C 1
ATOM 2262 O O . SER A 1 293 ? 21.444 -15.977 2.624 1.00 62.54 291 SER A O 1
ATOM 2265 N N . MET A 1 294 ? 22.696 -17.337 1.334 1.00 65.89 292 MET A N 1
ATOM 2266 C CA . MET A 1 294 ? 21.639 -18.330 1.193 1.00 69.52 292 MET A CA 1
ATOM 2267 C C . MET A 1 294 ? 21.073 -18.794 2.535 1.00 66.96 292 MET A C 1
ATOM 2268 O O . MET A 1 294 ? 19.853 -18.823 2.720 1.00 68.52 292 MET A O 1
ATOM 2273 N N . GLU A 1 295 ? 21.952 -19.153 3.470 1.00 67.01 293 GLU A N 1
ATOM 2274 C CA . GLU A 1 295 ? 21.511 -19.594 4.793 1.00 66.76 293 GLU A CA 1
ATOM 2275 C C . GLU A 1 295 ? 20.779 -18.477 5.537 1.00 62.81 293 GLU A C 1
ATOM 2276 O O . GLU A 1 295 ? 19.729 -18.699 6.150 1.00 62.03 293 GLU A O 1
ATOM 2282 N N . VAL A 1 296 ? 21.353 -17.279 5.499 1.00 59.63 294 VAL A N 1
ATOM 2283 C CA . VAL A 1 296 ? 20.736 -16.139 6.157 1.00 55.94 294 VAL A CA 1
ATOM 2284 C C . VAL A 1 296 ? 19.371 -15.899 5.535 1.00 58.27 294 VAL A C 1
ATOM 2285 O O . VAL A 1 296 ? 18.372 -15.734 6.238 1.00 57.95 294 VAL A O 1
ATOM 2289 N N . LYS A 1 297 ? 19.335 -15.893 4.206 1.00 61.11 295 LYS A N 1
ATOM 2290 C CA . LYS A 1 297 ? 18.095 -15.652 3.487 1.00 66.32 295 LYS A CA 1
ATOM 2291 C C . LYS A 1 297 ? 17.034 -16.691 3.821 1.00 67.29 295 LYS A C 1
ATOM 2292 O O . LYS A 1 297 ? 15.870 -16.354 4.018 1.00 65.50 295 LYS A O 1
ATOM 2298 N N . SER A 1 298 ? 17.434 -17.956 3.893 1.00 67.08 296 SER A N 1
ATOM 2299 C CA . SER A 1 298 ? 16.488 -19.023 4.211 1.00 68.70 296 SER A CA 1
ATOM 2300 C C . SER A 1 298 ? 15.887 -18.797 5.595 1.00 68.15 296 SER A C 1
ATOM 2301 O O . SER A 1 298 ? 14.659 -18.800 5.760 1.00 69.85 296 SER A O 1
ATOM 2304 N N . SER A 1 299 ? 16.760 -18.603 6.582 1.00 68.94 297 SER A N 1
ATOM 2305 C CA . SER A 1 299 ? 16.335 -18.368 7.959 1.00 68.86 297 SER A CA 1
ATOM 2306 C C . SER A 1 299 ? 15.340 -17.214 8.052 1.00 67.26 297 SER A C 1
ATOM 2307 O O . SER A 1 299 ? 14.309 -17.316 8.722 1.00 66.83 297 SER A O 1
ATOM 2310 N N . VAL A 1 300 ? 15.660 -16.115 7.379 1.00 65.09 298 VAL A N 1
ATOM 2311 C CA . VAL A 1 300 ? 14.804 -14.937 7.373 1.00 63.71 298 VAL A CA 1
ATOM 2312 C C . VAL A 1 300 ? 13.505 -15.207 6.627 1.00 66.18 298 VAL A C 1
ATOM 2313 O O . VAL A 1 300 ? 12.451 -14.676 6.987 1.00 64.85 298 VAL A O 1
ATOM 2317 N N . GLU A 1 301 ? 13.586 -16.034 5.587 1.00 68.35 299 GLU A N 1
ATOM 2318 C CA . GLU A 1 301 ? 12.417 -16.368 4.782 1.00 70.64 299 GLU A CA 1
ATOM 2319 C C . GLU A 1 301 ? 11.384 -17.204 5.522 1.00 70.94 299 GLU A C 1
ATOM 2320 O O . GLU A 1 301 ? 10.192 -16.885 5.495 1.00 72.36 299 GLU A O 1
ATOM 2326 N N . LYS A 1 302 ? 11.827 -18.264 6.190 1.00 73.59 300 LYS A N 1
ATOM 2327 C CA . LYS A 1 302 ? 10.896 -19.112 6.925 1.00 75.43 300 LYS A CA 1
ATOM 2328 C C . LYS A 1 302 ? 10.539 -18.421 8.231 1.00 74.36 300 LYS A C 1
ATOM 2329 O O . LYS A 1 302 ? 9.886 -18.989 9.108 1.00 75.34 300 LYS A O 1
ATOM 2335 N N . GLN A 1 303 ? 10.982 -17.175 8.341 1.00 74.33 301 GLN A N 1
ATOM 2336 C CA . GLN A 1 303 ? 10.715 -16.363 9.512 1.00 75.71 301 GLN A CA 1
ATOM 2337 C C . GLN A 1 303 ? 9.591 -15.403 9.126 1.00 75.54 301 GLN A C 1
ATOM 2338 O O . GLN A 1 303 ? 9.038 -14.696 9.968 1.00 74.28 301 GLN A O 1
ATOM 2344 N N . GLY A 1 304 ? 9.271 -15.394 7.833 1.00 75.43 302 GLY A N 1
ATOM 2345 C CA . GLY A 1 304 ? 8.205 -14.553 7.322 1.00 76.04 302 GLY A CA 1
ATOM 2346 C C . GLY A 1 304 ? 8.626 -13.268 6.636 1.00 76.37 302 GLY A C 1
ATOM 2347 O O . GLY A 1 304 ? 7.781 -12.409 6.378 1.00 77.13 302 GLY A O 1
ATOM 2348 N N . LEU A 1 305 ? 9.912 -13.127 6.323 1.00 78.68 303 LEU A N 1
ATOM 2349 C CA . LEU A 1 305 ? 10.390 -11.903 5.683 1.00 81.11 303 LEU A CA 1
ATOM 2350 C C . LEU A 1 305 ? 10.971 -12.094 4.289 1.00 84.01 303 LEU A C 1
ATOM 2351 O O . LEU A 1 305 ? 11.465 -13.165 3.949 1.00 82.80 303 LEU A O 1
ATOM 2356 N N . ASN A 1 306 ? 10.899 -11.038 3.486 1.00 85.37 304 ASN A N 1
ATOM 2357 C CA . ASN A 1 306 ? 11.461 -11.059 2.142 1.00 91.06 304 ASN A CA 1
ATOM 2358 C C . ASN A 1 306 ? 12.886 -10.620 2.401 1.00 92.76 304 ASN A C 1
ATOM 2359 O O . ASN A 1 306 ? 13.228 -10.294 3.536 1.00 91.02 304 ASN A O 1
ATOM 2364 N N . MET A 1 307 ? 13.719 -10.587 1.370 1.00 92.87 305 MET A N 1
ATOM 2365 C CA . MET A 1 307 ? 15.091 -10.161 1.577 1.00 93.71 305 MET A CA 1
ATOM 2366 C C . MET A 1 307 ? 15.861 -10.006 0.286 1.00 92.85 305 MET A C 1
ATOM 2367 O O . MET A 1 307 ? 15.608 -10.708 -0.692 1.00 95.05 305 MET A O 1
ATOM 2372 N N . GLU A 1 308 ? 16.813 -9.079 0.299 1.00 93.91 306 GLU A N 1
ATOM 2373 C CA . GLU A 1 308 ? 17.661 -8.830 -0.854 1.00 93.11 306 GLU A CA 1
ATOM 2374 C C . GLU A 1 308 ? 18.297 -10.174 -1.197 1.00 91.42 306 GLU A C 1
ATOM 2375 O O . GLU A 1 308 ? 18.297 -11.089 -0.377 1.00 91.63 306 GLU A O 1
ATOM 2381 N N . ASP A 1 309 ? 18.844 -10.300 -2.398 1.00 89.12 307 ASP A N 1
ATOM 2382 C CA . ASP A 1 309 ? 19.452 -11.562 -2.798 1.00 87.66 307 ASP A CA 1
ATOM 2383 C C . ASP A 1 309 ? 20.849 -11.752 -2.209 1.00 83.98 307 ASP A C 1
ATOM 2384 O O . ASP A 1 309 ? 21.313 -12.875 -2.033 1.00 83.67 307 ASP A O 1
ATOM 2389 N N . TYR A 1 310 ? 21.511 -10.645 -1.902 1.00 79.05 308 TYR A N 1
ATOM 2390 C CA . TYR A 1 310 ? 22.825 -10.669 -1.267 1.00 74.04 308 TYR A CA 1
ATOM 2391 C C . TYR A 1 310 ? 22.655 -9.830 0.001 1.00 71.02 308 TYR A C 1
ATOM 2392 O O . TYR A 1 310 ? 22.552 -8.606 -0.078 1.00 70.14 308 TYR A O 1
ATOM 2401 N N . VAL A 1 311 ? 22.606 -10.485 1.158 1.00 65.68 309 VAL A N 1
ATOM 2402 C CA . VAL A 1 311 ? 22.430 -9.791 2.440 1.00 60.11 309 VAL A CA 1
ATOM 2403 C C . VAL A 1 311 ? 23.021 -8.378 2.451 1.00 53.63 309 VAL A C 1
ATOM 2404 O O . VAL A 1 311 ? 24.132 -8.153 1.965 1.00 54.03 309 VAL A O 1
ATOM 2408 N N . ASN A 1 312 ? 22.273 -7.437 3.018 1.00 48.79 310 ASN A N 1
ATOM 2409 C CA . ASN A 1 312 ? 22.706 -6.054 3.076 1.00 42.44 310 ASN A CA 1
ATOM 2410 C C . ASN A 1 312 ? 23.959 -5.889 3.928 1.00 39.55 310 ASN A C 1
ATOM 2411 O O . ASN A 1 312 ? 24.348 -6.799 4.641 1.00 38.74 310 ASN A O 1
ATOM 2416 N N . MET A 1 313 ? 24.590 -4.726 3.835 1.00 36.25 311 MET A N 1
ATOM 2417 C CA . MET A 1 313 ? 25.819 -4.413 4.571 1.00 35.94 311 MET A CA 1
ATOM 2418 C C . MET A 1 313 ? 25.687 -4.508 6.099 1.00 34.50 311 MET A C 1
ATOM 2419 O O . MET A 1 313 ? 26.641 -4.882 6.774 1.00 31.99 311 MET A O 1
ATOM 2424 N N . PHE A 1 314 ? 24.519 -4.174 6.643 1.00 31.37 312 PHE A N 1
ATOM 2425 C CA . PHE A 1 314 ? 24.341 -4.243 8.093 1.00 31.55 312 PHE A CA 1
ATOM 2426 C C . PHE A 1 314 ? 24.494 -5.685 8.561 1.00 31.71 312 PHE A C 1
ATOM 2427 O O . PHE A 1 314 ? 25.214 -5.960 9.523 1.00 33.29 312 PHE A O 1
ATOM 2435 N N . VAL A 1 315 ? 23.854 -6.601 7.834 1.00 31.34 313 VAL A N 1
ATOM 2436 C CA . VAL A 1 315 ? 23.889 -8.021 8.131 1.00 31.78 313 VAL A CA 1
ATOM 2437 C C . VAL A 1 315 ? 25.306 -8.564 7.969 1.00 31.47 313 VAL A C 1
ATOM 2438 O O . VAL A 1 315 ? 25.792 -9.299 8.824 1.00 31.62 313 VAL A O 1
ATOM 2442 N N . GLU A 1 316 ? 25.960 -8.195 6.874 1.00 31.25 314 GLU A N 1
ATOM 2443 C CA . GLU A 1 316 ? 27.328 -8.621 6.633 1.00 31.82 314 GLU A CA 1
ATOM 2444 C C . GLU A 1 316 ? 28.227 -8.019 7.710 1.00 31.04 314 GLU A C 1
ATOM 2445 O O . GLU A 1 316 ? 29.122 -8.680 8.263 1.00 32.22 314 GLU A O 1
ATOM 2451 N N . GLY A 1 317 ? 28.000 -6.740 7.983 1.00 31.00 315 GLY A N 1
ATOM 2452 C CA . GLY A 1 317 ? 28.786 -6.044 8.979 1.00 29.46 315 GLY A CA 1
ATOM 2453 C C . GLY A 1 317 ? 28.779 -6.702 10.341 1.00 29.12 315 GLY A C 1
ATOM 2454 O O . GLY A 1 317 ? 29.834 -6.903 10.948 1.00 28.78 315 GLY A O 1
ATOM 2455 N N . PHE A 1 318 ? 27.591 -7.047 10.823 1.00 27.96 316 PHE A N 1
ATOM 2456 C CA . PHE A 1 318 ? 27.474 -7.670 12.132 1.00 28.10 316 PHE A CA 1
ATOM 2457 C C . PHE A 1 318 ? 28.075 -9.052 12.197 1.00 29.08 316 PHE A C 1
ATOM 2458 O O . PHE A 1 318 ? 28.560 -9.463 13.250 1.00 30.24 316 PHE A O 1
ATOM 2466 N N . HIS A 1 319 ? 28.048 -9.773 11.082 1.00 29.50 317 HIS A N 1
ATOM 2467 C CA . HIS A 1 319 ? 28.682 -11.084 11.038 1.00 30.68 317 HIS A CA 1
ATOM 2468 C C . HIS A 1 319 ? 30.167 -10.831 11.315 1.00 30.87 317 HIS A C 1
ATOM 2469 O O . HIS A 1 319 ? 30.755 -11.452 12.202 1.00 31.39 317 HIS A O 1
ATOM 2476 N N . ASP A 1 320 ? 30.760 -9.899 10.566 1.00 30.79 318 ASP A N 1
ATOM 2477 C CA . ASP A 1 320 ? 32.177 -9.571 10.715 1.00 30.07 318 ASP A CA 1
ATOM 2478 C C . ASP A 1 320 ? 32.512 -8.939 12.059 1.00 31.05 318 ASP A C 1
ATOM 2479 O O . ASP A 1 320 ? 33.670 -8.968 12.486 1.00 31.52 318 ASP A O 1
ATOM 2484 N N . ALA A 1 321 ? 31.510 -8.364 12.726 1.00 30.49 319 ALA A N 1
ATOM 2485 C CA . ALA A 1 321 ? 31.756 -7.745 14.023 1.00 31.17 319 ALA A CA 1
ATOM 2486 C C . ALA A 1 321 ? 32.084 -8.828 15.044 1.00 31.20 319 ALA A C 1
ATOM 2487 O O . ALA A 1 321 ? 32.861 -8.600 15.962 1.00 32.01 319 ALA A O 1
ATOM 2489 N N . ILE A 1 322 ? 31.507 -10.009 14.893 1.00 30.99 320 ILE A N 1
ATOM 2490 C CA . ILE A 1 322 ? 31.820 -11.056 15.847 1.00 32.70 320 ILE A CA 1
ATOM 2491 C C . ILE A 1 322 ? 33.227 -11.612 15.605 1.00 33.29 320 ILE A C 1
ATOM 2492 O O . ILE A 1 322 ? 33.989 -11.804 16.566 1.00 32.47 320 ILE A O 1
ATOM 2497 N N . LEU A 1 323 ? 33.591 -11.820 14.335 1.00 32.84 321 LEU A N 1
ATOM 2498 C CA . LEU A 1 323 ? 34.928 -12.306 13.999 1.00 33.36 321 LEU A CA 1
ATOM 2499 C C . LEU A 1 323 ? 35.960 -11.315 14.533 1.00 33.98 321 LEU A C 1
ATOM 2500 O O . LEU A 1 323 ? 36.986 -11.715 15.101 1.00 35.27 321 LEU A O 1
ATOM 2505 N N . LEU A 1 324 ? 35.678 -10.020 14.375 1.00 33.62 322 LEU A N 1
ATOM 2506 C CA . LEU A 1 324 ? 36.592 -8.987 14.851 1.00 33.46 322 LEU A CA 1
ATOM 2507 C C . LEU A 1 324 ? 36.687 -8.947 16.375 1.00 34.00 322 LEU A C 1
ATOM 2508 O O . LEU A 1 324 ? 37.768 -8.734 16.922 1.00 33.44 322 LEU A O 1
ATOM 2513 N N . TYR A 1 325 ? 35.563 -9.123 17.064 1.00 33.51 323 TYR A N 1
ATOM 2514 C CA . TYR A 1 325 ? 35.599 -9.113 18.522 1.00 33.64 323 TYR A CA 1
ATOM 2515 C C . TYR A 1 325 ? 36.462 -10.289 19.006 1.00 34.54 323 TYR A C 1
ATOM 2516 O O . TYR A 1 325 ? 37.381 -10.098 19.812 1.00 36.64 323 TYR A O 1
ATOM 2525 N N . VAL A 1 326 ? 36.156 -11.491 18.516 1.00 35.69 324 VAL A N 1
ATOM 2526 C CA . VAL A 1 326 ? 36.881 -12.703 18.887 1.00 36.53 324 VAL A CA 1
ATOM 2527 C C . VAL A 1 326 ? 38.374 -12.544 18.584 1.00 37.25 324 VAL A C 1
ATOM 2528 O O . VAL A 1 326 ? 39.240 -12.970 19.352 1.00 37.48 324 VAL A O 1
ATOM 2532 N N . LEU A 1 327 ? 38.669 -11.929 17.450 1.00 37.28 325 LEU A N 1
ATOM 2533 C CA . LEU A 1 327 ? 40.049 -11.730 17.053 1.00 38.05 325 LEU A CA 1
ATOM 2534 C C . LEU A 1 327 ? 40.753 -10.929 18.140 1.00 38.51 325 LEU A C 1
ATOM 2535 O O . LEU A 1 327 ? 41.793 -11.346 18.658 1.00 37.99 325 LEU A O 1
ATOM 2540 N N . ALA A 1 328 ? 40.162 -9.792 18.503 1.00 37.63 326 ALA A N 1
ATOM 2541 C CA . ALA A 1 328 ? 40.725 -8.909 19.513 1.00 38.34 326 ALA A CA 1
ATOM 2542 C C . ALA A 1 328 ? 40.768 -9.501 20.920 1.00 37.88 326 ALA A C 1
ATOM 2543 O O . ALA A 1 328 ? 41.723 -9.269 21.656 1.00 37.33 326 ALA A O 1
ATOM 2545 N N . LEU A 1 329 ? 39.715 -10.226 21.293 1.00 39.10 327 LEU A N 1
ATOM 2546 C CA . LEU A 1 329 ? 39.619 -10.837 22.606 1.00 40.43 327 LEU A CA 1
ATOM 2547 C C . LEU A 1 329 ? 40.695 -11.904 22.763 1.00 43.15 327 LEU A C 1
ATOM 2548 O O . LEU A 1 329 ? 41.289 -12.057 23.835 1.00 41.41 327 LEU A O 1
ATOM 2553 N N . HIS A 1 330 ? 40.923 -12.646 21.684 1.00 46.99 328 HIS A N 1
ATOM 2554 C CA . HIS A 1 330 ? 41.929 -13.703 21.666 1.00 51.99 328 HIS A CA 1
ATOM 2555 C C . HIS A 1 330 ? 43.303 -13.118 21.931 1.00 52.24 328 HIS A C 1
ATOM 2556 O O . HIS A 1 330 ? 44.111 -13.700 22.646 1.00 52.98 328 HIS A O 1
ATOM 2563 N N . GLU A 1 331 ? 43.569 -11.960 21.345 1.00 53.70 329 GLU A N 1
ATOM 2564 C CA . GLU A 1 331 ? 44.862 -11.317 21.513 1.00 56.23 329 GLU A CA 1
ATOM 2565 C C . GLU A 1 331 ? 45.016 -10.697 22.898 1.00 54.14 329 GLU A C 1
ATOM 2566 O O . GLU A 1 331 ? 46.090 -10.763 23.499 1.00 52.98 329 GLU A O 1
ATOM 2572 N N . VAL A 1 332 ? 43.945 -10.103 23.414 1.00 51.08 330 VAL A N 1
ATOM 2573 C CA . VAL A 1 332 ? 44.017 -9.489 24.727 1.00 48.75 330 VAL A CA 1
ATOM 2574 C C . VAL A 1 332 ? 44.184 -10.579 25.789 1.00 48.22 330 VAL A C 1
ATOM 2575 O O . VAL A 1 332 ? 44.908 -10.400 26.768 1.00 48.19 330 VAL A O 1
ATOM 2579 N N . LEU A 1 333 ? 43.517 -11.710 25.580 1.00 49.05 331 LEU A N 1
ATOM 2580 C CA . LEU A 1 333 ? 43.594 -12.832 26.511 1.00 50.48 331 LEU A CA 1
ATOM 2581 C C . LEU A 1 333 ? 45.022 -13.382 26.557 1.00 54.18 331 LEU A C 1
ATOM 2582 O O . LEU A 1 333 ? 45.602 -13.552 27.629 1.00 52.27 331 LEU A O 1
ATOM 2587 N N . ARG A 1 334 ? 45.584 -13.644 25.382 1.00 56.21 332 ARG A N 1
ATOM 2588 C CA . ARG A 1 334 ? 46.945 -14.157 25.271 1.00 60.95 332 ARG A CA 1
ATOM 2589 C C . ARG A 1 334 ? 47.948 -13.189 25.886 1.00 59.49 332 ARG A C 1
ATOM 2590 O O . ARG A 1 334 ? 49.017 -13.599 26.326 1.00 59.77 332 ARG A O 1
ATOM 2598 N N . ALA A 1 335 ? 47.599 -11.908 25.926 1.00 58.31 333 ALA A N 1
ATOM 2599 C CA . ALA A 1 335 ? 48.482 -10.895 26.493 1.00 55.59 333 ALA A CA 1
ATOM 2600 C C . ALA A 1 335 ? 48.353 -10.814 28.013 1.00 54.50 333 ALA A C 1
ATOM 2601 O O . ALA A 1 335 ? 49.044 -10.026 28.663 1.00 55.12 333 ALA A O 1
ATOM 2603 N N . GLY A 1 336 ? 47.454 -11.613 28.578 1.00 53.91 334 GLY A N 1
ATOM 2604 C CA . GLY A 1 336 ? 47.288 -11.594 30.018 1.00 51.76 334 GLY A CA 1
ATOM 2605 C C . GLY A 1 336 ? 46.259 -10.621 30.566 1.00 50.49 334 GLY A C 1
ATOM 2606 O O . GLY A 1 336 ? 46.345 -10.224 31.727 1.00 50.39 334 GLY A O 1
ATOM 2607 N N . TYR A 1 337 ? 45.298 -10.211 29.744 1.00 50.22 335 TYR A N 1
ATOM 2608 C CA . TYR A 1 337 ? 44.252 -9.319 30.224 1.00 49.79 335 TYR A CA 1
ATOM 2609 C C . TYR A 1 337 ? 42.943 -10.073 30.161 1.00 47.59 335 TYR A C 1
ATOM 2610 O O . TYR A 1 337 ? 42.909 -11.228 29.755 1.00 45.81 335 TYR A O 1
ATOM 2619 N N . SER A 1 338 ? 41.861 -9.427 30.565 1.00 44.51 336 SER A N 1
ATOM 2620 C CA . SER A 1 338 ? 40.573 -10.102 30.558 1.00 42.34 336 SER A CA 1
ATOM 2621 C C . SER A 1 338 ? 39.602 -9.462 29.597 1.00 41.01 336 SER A C 1
ATOM 2622 O O . SER A 1 338 ? 39.882 -8.410 29.017 1.00 41.33 336 SER A O 1
ATOM 2625 N N . LYS A 1 339 ? 38.447 -10.102 29.462 1.00 39.56 337 LYS A N 1
ATOM 2626 C CA . LYS A 1 339 ? 37.396 -9.625 28.596 1.00 39.01 337 LYS A CA 1
ATOM 2627 C C . LYS A 1 339 ? 36.836 -8.329 29.168 1.00 39.84 337 LYS A C 1
ATOM 2628 O O . LYS A 1 339 ? 36.136 -7.589 28.472 1.00 39.60 337 LYS A O 1
ATOM 2634 N N . LYS A 1 340 ? 37.155 -8.043 30.429 1.00 39.23 338 LYS A N 1
ATOM 2635 C CA . LYS A 1 340 ? 36.666 -6.826 31.061 1.00 40.24 338 LYS A CA 1
ATOM 2636 C C . LYS A 1 340 ? 37.505 -5.599 30.707 1.00 40.16 338 LYS A C 1
ATOM 2637 O O . LYS A 1 340 ? 37.072 -4.471 30.925 1.00 41.06 338 LYS A O 1
ATOM 2643 N N . ASP A 1 341 ? 38.698 -5.814 30.153 1.00 40.39 339 ASP A N 1
ATOM 2644 C CA . ASP A 1 341 ? 39.546 -4.701 29.725 1.00 39.55 339 ASP A CA 1
ATOM 2645 C C . ASP A 1 341 ? 39.040 -4.266 28.350 1.00 38.27 339 ASP A C 1
ATOM 2646 O O . ASP A 1 341 ? 39.689 -4.511 27.325 1.00 36.54 339 ASP A O 1
ATOM 2651 N N . GLY A 1 342 ? 37.867 -3.633 28.354 1.00 36.77 340 GLY A N 1
ATOM 2652 C CA . GLY A 1 342 ? 37.223 -3.173 27.135 1.00 36.82 340 GLY A CA 1
ATOM 2653 C C . GLY A 1 342 ? 38.038 -2.252 26.251 1.00 37.59 340 GLY A C 1
ATOM 2654 O O . GLY A 1 342 ? 37.998 -2.374 25.030 1.00 35.63 340 GLY A O 1
ATOM 2655 N N . GLY A 1 343 ? 38.772 -1.332 26.872 1.00 37.07 341 GLY A N 1
ATOM 2656 C CA . GLY A 1 343 ? 39.604 -0.407 26.131 1.00 37.94 341 GLY A CA 1
ATOM 2657 C C . GLY A 1 343 ? 40.660 -1.146 25.338 1.00 37.13 341 GLY A C 1
ATOM 2658 O O . GLY A 1 343 ? 40.947 -0.786 24.193 1.00 37.24 341 GLY A O 1
ATOM 2659 N N . LYS A 1 344 ? 41.247 -2.177 25.945 1.00 37.82 342 LYS A N 1
ATOM 2660 C CA . LYS A 1 344 ? 42.270 -2.966 25.263 1.00 39.10 342 LYS A CA 1
ATOM 2661 C C . LYS A 1 344 ? 41.646 -3.765 24.127 1.00 36.62 342 LYS A C 1
ATOM 2662 O O . LYS A 1 344 ? 42.253 -3.945 23.078 1.00 36.48 342 LYS A O 1
ATOM 2668 N N . ILE A 1 345 ? 40.443 -4.273 24.352 1.00 34.28 343 ILE A N 1
ATOM 2669 C CA . ILE A 1 345 ? 39.747 -5.036 23.327 1.00 33.87 343 ILE A CA 1
ATOM 2670 C C . ILE A 1 345 ? 39.464 -4.094 22.174 1.00 33.73 343 ILE A C 1
ATOM 2671 O O . ILE A 1 345 ? 39.733 -4.419 21.030 1.00 34.76 343 ILE A O 1
ATOM 2676 N N . ILE A 1 346 ? 38.947 -2.910 22.482 1.00 33.87 344 ILE A N 1
ATOM 2677 C CA . ILE A 1 346 ? 38.640 -1.940 21.442 1.00 32.97 344 ILE A CA 1
ATOM 2678 C C . ILE A 1 346 ? 39.886 -1.550 20.648 1.00 32.63 344 ILE A C 1
ATOM 2679 O O . ILE A 1 346 ? 39.865 -1.529 19.420 1.00 30.35 344 ILE A O 1
ATOM 2684 N N . GLN A 1 347 ? 40.969 -1.225 21.348 1.00 35.11 345 GLN A N 1
ATOM 2685 C CA . GLN A 1 347 ? 42.185 -0.848 20.642 1.00 38.26 345 GLN A CA 1
ATOM 2686 C C . GLN A 1 347 ? 42.700 -1.983 19.764 1.00 37.64 345 GLN A C 1
ATOM 2687 O O . GLN A 1 347 ? 43.292 -1.740 18.709 1.00 37.20 345 GLN A O 1
ATOM 2693 N N . GLN A 1 348 ? 42.450 -3.225 20.169 1.00 35.76 346 GLN A N 1
ATOM 2694 C CA . GLN A 1 348 ? 42.900 -4.359 19.359 1.00 36.71 346 GLN A CA 1
ATOM 2695 C C . GLN A 1 348 ? 42.097 -4.492 18.073 1.00 36.15 346 GLN A C 1
ATOM 2696 O O . GLN A 1 348 ? 42.605 -5.007 17.083 1.00 34.90 346 GLN A O 1
ATOM 2702 N N . THR A 1 349 ? 40.851 -4.019 18.080 1.00 34.87 347 THR A N 1
ATOM 2703 C CA . THR A 1 349 ? 40.017 -4.086 16.877 1.00 33.99 347 THR A CA 1
ATOM 2704 C C . THR A 1 349 ? 40.380 -3.012 15.846 1.00 35.04 347 THR A C 1
ATOM 2705 O O . THR A 1 349 ? 39.941 -3.093 14.695 1.00 35.84 347 THR A O 1
ATOM 2709 N N . TRP A 1 350 ? 41.161 -2.007 16.258 1.00 35.63 348 TRP A N 1
ATOM 2710 C CA . TRP A 1 350 ? 41.554 -0.908 15.375 1.00 36.16 348 TRP A CA 1
ATOM 2711 C C . TRP A 1 350 ? 42.861 -1.140 14.619 1.00 39.21 348 TRP A C 1
ATOM 2712 O O . TRP A 1 350 ? 43.677 -1.981 14.988 1.00 37.62 348 TRP A O 1
ATOM 2723 N N . ASN A 1 351 ? 43.053 -0.346 13.570 1.00 42.59 349 ASN A N 1
ATOM 2724 C CA . ASN A 1 351 ? 44.248 -0.401 12.751 1.00 46.79 349 ASN A CA 1
ATOM 2725 C C . ASN A 1 351 ? 44.658 -1.808 12.380 1.00 45.64 349 ASN A C 1
ATOM 2726 O O . ASN A 1 351 ? 45.729 -2.260 12.767 1.00 45.37 349 ASN A O 1
ATOM 2731 N N . ARG A 1 352 ? 43.806 -2.513 11.650 1.00 45.40 350 ARG A N 1
ATOM 2732 C CA . ARG A 1 352 ? 44.143 -3.862 11.229 1.00 45.64 350 ARG A CA 1
ATOM 2733 C C . ARG A 1 352 ? 43.255 -4.361 10.112 1.00 45.52 350 ARG A C 1
ATOM 2734 O O . ARG A 1 352 ? 42.149 -3.856 9.900 1.00 44.57 350 ARG A O 1
ATOM 2742 N N . THR A 1 353 ? 43.765 -5.344 9.380 1.00 43.83 351 THR A N 1
ATOM 2743 C CA . THR A 1 353 ? 43.031 -5.944 8.289 1.00 43.74 351 THR A CA 1
ATOM 2744 C C . THR A 1 353 ? 42.794 -7.414 8.618 1.00 42.79 351 THR A C 1
ATOM 2745 O O . THR A 1 353 ? 43.705 -8.109 9.065 1.00 43.73 351 THR A O 1
ATOM 2749 N N . PHE A 1 354 ? 41.570 -7.884 8.416 1.00 42.25 352 PHE A N 1
ATOM 2750 C CA . PHE A 1 354 ? 41.266 -9.274 8.695 1.00 41.10 352 PHE A CA 1
ATOM 2751 C C . PHE A 1 354 ? 40.343 -9.793 7.602 1.00 41.82 352 PHE A C 1
ATOM 2752 O O . PHE A 1 354 ? 39.859 -9.015 6.786 1.00 42.80 352 PHE A O 1
ATOM 2760 N N . GLU A 1 355 ? 40.105 -11.102 7.585 1.00 42.96 353 GLU A N 1
ATOM 2761 C CA . GLU A 1 355 ? 39.249 -11.716 6.581 1.00 45.65 353 GLU A CA 1
ATOM 2762 C C . GLU A 1 355 ? 37.800 -11.841 7.016 1.00 43.52 353 GLU A C 1
ATOM 2763 O O . GLU A 1 355 ? 37.462 -12.647 7.881 1.00 42.08 353 GLU A O 1
ATOM 2769 N N . GLY A 1 356 ? 36.940 -11.039 6.403 1.00 41.10 354 GLY A N 1
ATOM 2770 C CA . GLY A 1 356 ? 35.528 -11.094 6.723 1.00 39.26 354 GLY A CA 1
ATOM 2771 C C . GLY A 1 356 ? 34.817 -12.035 5.777 1.00 39.06 354 GLY A C 1
ATOM 2772 O O . GLY A 1 356 ? 35.435 -12.618 4.887 1.00 37.66 354 GLY A O 1
ATOM 2773 N N . ILE A 1 357 ? 33.507 -12.161 5.956 1.00 37.96 355 ILE A N 1
ATOM 2774 C CA . ILE A 1 357 ? 32.691 -13.055 5.148 1.00 38.01 355 ILE A CA 1
ATOM 2775 C C . ILE A 1 357 ? 32.616 -12.747 3.646 1.00 38.80 355 ILE A C 1
ATOM 2776 O O . ILE A 1 357 ? 32.249 -13.614 2.854 1.00 40.95 355 ILE A O 1
ATOM 2781 N N . ALA A 1 358 ? 32.954 -11.526 3.244 1.00 39.67 356 ALA A N 1
ATOM 2782 C CA . ALA A 1 358 ? 32.896 -11.174 1.832 1.00 39.81 356 ALA A CA 1
ATOM 2783 C C . ALA A 1 358 ? 34.262 -10.762 1.311 1.00 40.51 356 ALA A C 1
ATOM 2784 O O . ALA A 1 358 ? 34.392 -10.323 0.165 1.00 40.88 356 ALA A O 1
ATOM 2786 N N . GLY A 1 359 ? 35.285 -10.917 2.139 1.00 40.34 357 GLY A N 1
ATOM 2787 C CA . GLY A 1 359 ? 36.615 -10.547 1.709 1.00 42.01 357 GLY A CA 1
ATOM 2788 C C . GLY A 1 359 ? 37.364 -9.820 2.795 1.00 42.56 357 GLY A C 1
ATOM 2789 O O . GLY A 1 359 ? 37.048 -9.946 3.974 1.00 43.89 357 GLY A O 1
ATOM 2790 N N . GLN A 1 360 ? 38.365 -9.056 2.392 1.00 44.27 358 GLN A N 1
ATOM 2791 C CA . GLN A 1 360 ? 39.179 -8.303 3.321 1.00 46.65 358 GLN A CA 1
ATOM 2792 C C . GLN A 1 360 ? 38.380 -7.192 3.992 1.00 44.09 358 GLN A C 1
ATOM 2793 O O . GLN A 1 360 ? 37.470 -6.619 3.402 1.00 43.32 358 GLN A O 1
ATOM 2799 N N . VAL A 1 361 ? 38.718 -6.908 5.242 1.00 41.64 359 VAL A N 1
ATOM 2800 C CA . VAL A 1 361 ? 38.077 -5.839 5.984 1.00 39.84 359 VAL A CA 1
ATOM 2801 C C . VAL A 1 361 ? 39.190 -5.077 6.687 1.00 39.49 359 VAL A C 1
ATOM 2802 O O . VAL A 1 361 ? 40.009 -5.665 7.381 1.00 40.42 359 VAL A O 1
ATOM 2806 N N . SER A 1 362 ? 39.245 -3.768 6.497 1.00 37.92 360 SER A N 1
ATOM 2807 C CA . SER A 1 362 ? 40.286 -2.991 7.150 1.00 37.20 360 SER A CA 1
ATOM 2808 C C . SER A 1 362 ? 39.661 -1.925 8.024 1.00 35.86 360 SER A C 1
ATOM 2809 O O . SER A 1 362 ? 38.801 -1.167 7.576 1.00 35.96 360 SER A O 1
ATOM 2812 N N . ILE A 1 363 ? 40.077 -1.889 9.282 1.00 34.12 361 ILE A N 1
ATOM 2813 C CA . ILE A 1 363 ? 39.579 -0.892 10.196 1.00 33.06 361 ILE A CA 1
ATOM 2814 C C . ILE A 1 363 ? 40.726 0.105 10.293 1.00 33.61 361 ILE A C 1
ATOM 2815 O O . ILE A 1 363 ? 41.878 -0.294 10.472 1.00 35.39 361 ILE A O 1
ATOM 2820 N N . ASP A 1 364 ? 40.424 1.393 10.155 1.00 34.12 362 ASP A N 1
ATOM 2821 C CA . ASP A 1 364 ? 41.468 2.413 10.198 1.00 33.90 362 ASP A CA 1
ATOM 2822 C C . ASP A 1 364 ? 41.961 2.633 11.620 1.00 34.15 362 ASP A C 1
ATOM 2823 O O . ASP A 1 364 ? 41.484 1.983 12.549 1.00 34.30 362 ASP A O 1
ATOM 2828 N N . ALA A 1 365 ? 42.910 3.545 11.780 1.00 34.08 363 ALA A N 1
ATOM 2829 C CA . ALA A 1 365 ? 43.508 3.837 13.073 1.00 34.35 363 ALA A CA 1
ATOM 2830 C C . ALA A 1 365 ? 42.586 4.576 14.039 1.00 35.02 363 ALA A C 1
ATOM 2831 O O . ALA A 1 365 ? 42.940 4.807 15.187 1.00 35.25 363 ALA A O 1
ATOM 2833 N N . ASN A 1 366 ? 41.404 4.962 13.581 1.00 34.21 364 ASN A N 1
ATOM 2834 C CA . ASN A 1 366 ? 40.472 5.661 14.463 1.00 33.51 364 ASN A CA 1
ATOM 2835 C C . ASN A 1 366 ? 39.323 4.707 14.833 1.00 32.52 364 ASN A C 1
ATOM 2836 O O . ASN A 1 366 ? 38.331 5.117 15.456 1.00 33.71 364 ASN A O 1
ATOM 2841 N N . GLY A 1 367 ? 39.476 3.442 14.444 1.00 31.30 365 GLY A N 1
ATOM 2842 C CA . GLY A 1 367 ? 38.476 2.429 14.734 1.00 30.35 365 GLY A CA 1
ATOM 2843 C C . GLY A 1 367 ? 37.282 2.434 13.791 1.00 30.01 365 GLY A C 1
ATOM 2844 O O . GLY A 1 367 ? 36.199 1.944 14.154 1.00 29.46 365 GLY A O 1
ATOM 2845 N N . ASP A 1 368 ? 37.485 2.982 12.587 1.00 28.93 366 ASP A N 1
ATOM 2846 C CA . ASP A 1 368 ? 36.435 3.074 11.581 1.00 29.13 366 ASP A CA 1
ATOM 2847 C C . ASP A 1 368 ? 36.807 2.282 10.327 1.00 29.47 366 ASP A C 1
ATOM 2848 O O . ASP A 1 368 ? 37.892 2.447 9.768 1.00 28.18 366 ASP A O 1
ATOM 2853 N N . ARG A 1 369 ? 35.903 1.423 9.879 1.00 29.29 367 ARG A N 1
ATOM 2854 C CA . ARG A 1 369 ? 36.177 0.626 8.694 1.00 30.17 367 ARG A CA 1
ATOM 2855 C C . ARG A 1 369 ? 36.318 1.463 7.418 1.00 29.99 367 ARG A C 1
ATOM 2856 O O . ARG A 1 369 ? 35.544 2.393 7.203 1.00 29.87 367 ARG A O 1
ATOM 2864 N N . TYR A 1 370 ? 37.309 1.130 6.585 1.00 30.11 368 TYR A N 1
ATOM 2865 C CA . TYR A 1 370 ? 37.502 1.808 5.300 1.00 30.83 368 TYR A CA 1
ATOM 2866 C C . TYR A 1 370 ? 36.369 1.340 4.390 1.00 30.53 368 TYR A C 1
ATOM 2867 O O . TYR A 1 370 ? 36.032 0.166 4.379 1.00 30.19 368 TYR A O 1
ATOM 2876 N N . GLY A 1 371 ? 35.781 2.241 3.618 1.00 30.61 369 GLY A N 1
ATOM 2877 C CA . GLY A 1 371 ? 34.720 1.808 2.732 1.00 30.66 369 GLY A CA 1
ATOM 2878 C C . GLY A 1 371 ? 35.144 1.840 1.281 1.00 30.21 369 GLY A C 1
ATOM 2879 O O . GLY A 1 371 ? 35.979 2.654 0.899 1.00 29.38 369 GLY A O 1
ATOM 2880 N N . ASP A 1 372 ? 34.593 0.937 0.481 1.00 30.28 370 ASP A N 1
ATOM 2881 C CA . ASP A 1 372 ? 34.865 0.930 -0.946 1.00 30.77 370 ASP A CA 1
ATOM 2882 C C . ASP A 1 372 ? 33.526 1.263 -1.553 1.00 30.69 370 ASP A C 1
ATOM 2883 O O . ASP A 1 372 ? 32.507 0.722 -1.137 1.00 31.11 370 ASP A O 1
ATOM 2888 N N . PHE A 1 373 ? 33.524 2.153 -2.543 1.00 31.27 371 PHE A N 1
ATOM 2889 C CA . PHE A 1 373 ? 32.276 2.569 -3.160 1.00 30.99 371 PHE A CA 1
ATOM 2890 C C . PHE A 1 373 ? 32.267 2.461 -4.683 1.00 32.15 371 PHE A C 1
ATOM 2891 O O . PHE A 1 373 ? 33.311 2.476 -5.337 1.00 31.77 371 PHE A O 1
ATOM 2899 N N . SER A 1 374 ? 31.076 2.337 -5.251 1.00 31.38 372 SER A N 1
ATOM 2900 C CA . SER A 1 374 ? 30.926 2.271 -6.705 1.00 31.41 372 SER A CA 1
ATOM 2901 C C . SER A 1 374 ? 29.980 3.370 -7.180 1.00 31.07 372 SER A C 1
ATOM 2902 O O . SER A 1 374 ? 29.108 3.816 -6.420 1.00 29.73 372 SER A O 1
ATOM 2905 N N . VAL A 1 375 ? 30.178 3.810 -8.428 1.00 31.05 373 VAL A N 1
ATOM 2906 C CA . VAL A 1 375 ? 29.318 4.823 -9.037 1.00 31.38 373 VAL A CA 1
ATOM 2907 C C . VAL A 1 375 ? 28.512 4.193 -10.187 1.00 31.16 373 VAL A C 1
ATOM 2908 O O . VAL A 1 375 ? 29.077 3.636 -11.130 1.00 30.98 373 VAL A O 1
ATOM 2912 N N . ILE A 1 376 ? 27.191 4.279 -10.097 1.00 31.18 374 ILE A N 1
ATOM 2913 C CA . ILE A 1 376 ? 26.294 3.726 -11.106 1.00 31.64 374 ILE A CA 1
ATOM 2914 C C . ILE A 1 376 ? 25.804 4.829 -12.057 1.00 32.73 374 ILE A C 1
ATOM 2915 O O . ILE A 1 376 ? 25.284 5.854 -11.615 1.00 33.61 374 ILE A O 1
ATOM 2920 N N . ALA A 1 377 ? 25.944 4.613 -13.361 1.00 34.99 375 ALA A N 1
ATOM 2921 C CA . ALA A 1 377 ? 25.499 5.605 -14.341 1.00 36.36 375 ALA A CA 1
ATOM 2922 C C . ALA A 1 377 ? 24.765 4.911 -15.473 1.00 39.03 375 ALA A C 1
ATOM 2923 O O . ALA A 1 377 ? 24.904 3.703 -15.657 1.00 37.95 375 ALA A O 1
ATOM 2925 N N . MET A 1 378 ? 23.962 5.660 -16.218 1.00 40.72 376 MET A N 1
ATOM 2926 C CA . MET A 1 378 ? 23.252 5.079 -17.361 1.00 43.02 376 MET A CA 1
ATOM 2927 C C . MET A 1 378 ? 24.275 5.012 -18.503 1.00 45.29 376 MET A C 1
ATOM 2928 O O . MET A 1 378 ? 24.728 6.044 -19.004 1.00 43.80 376 MET A O 1
ATOM 2933 N N . THR A 1 379 ? 24.648 3.790 -18.884 1.00 48.28 377 THR A N 1
ATOM 2934 C CA . THR A 1 379 ? 25.629 3.549 -19.939 1.00 49.79 377 THR A CA 1
ATOM 2935 C C . THR A 1 379 ? 25.029 3.472 -21.339 1.00 50.00 377 THR A C 1
ATOM 2936 O O . THR A 1 379 ? 25.744 3.559 -22.336 1.00 52.77 377 THR A O 1
ATOM 2940 N N . ASP A 1 380 ? 23.720 3.289 -21.412 1.00 54.36 378 ASP A N 1
ATOM 2941 C CA . ASP A 1 380 ? 23.038 3.226 -22.694 1.00 57.89 378 ASP A CA 1
ATOM 2942 C C . ASP A 1 380 ? 21.656 3.814 -22.483 1.00 58.05 378 ASP A C 1
ATOM 2943 O O . ASP A 1 380 ? 20.765 3.152 -21.938 1.00 55.68 378 ASP A O 1
ATOM 2948 N N . VAL A 1 381 ? 21.491 5.062 -22.923 1.00 56.84 379 VAL A N 1
ATOM 2949 C CA . VAL A 1 381 ? 20.238 5.793 -22.765 1.00 56.87 379 VAL A CA 1
ATOM 2950 C C . VAL A 1 381 ? 19.048 5.227 -23.522 1.00 58.93 379 VAL A C 1
ATOM 2951 O O . VAL A 1 381 ? 17.909 5.433 -23.104 1.00 62.16 379 VAL A O 1
ATOM 2955 N N . GLU A 1 382 ? 19.292 4.539 -24.638 1.00 63.31 380 GLU A N 1
ATOM 2956 C CA . GLU A 1 382 ? 18.190 3.958 -25.401 1.00 70.44 380 GLU A CA 1
ATOM 2957 C C . GLU A 1 382 ? 17.483 2.940 -24.524 1.00 71.56 380 GLU A C 1
ATOM 2958 O O . GLU A 1 382 ? 16.289 3.059 -24.237 1.00 65.03 380 GLU A O 1
ATOM 2964 N N . ALA A 1 383 ? 18.248 1.939 -24.098 1.00 67.13 381 ALA A N 1
ATOM 2965 C CA . ALA A 1 383 ? 17.741 0.864 -23.257 1.00 67.74 381 ALA A CA 1
ATOM 2966 C C . ALA A 1 383 ? 17.442 1.313 -21.830 1.00 64.93 381 ALA A C 1
ATOM 2967 O O . ALA A 1 383 ? 16.481 0.849 -21.214 1.00 67.97 381 ALA A O 1
ATOM 2969 N N . GLY A 1 384 ? 18.255 2.222 -21.307 1.00 65.63 382 GLY A N 1
ATOM 2970 C CA . GLY A 1 384 ? 18.045 2.673 -19.944 1.00 61.64 382 GLY A CA 1
ATOM 2971 C C . GLY A 1 384 ? 18.904 1.817 -19.032 1.00 62.35 382 GLY A C 1
ATOM 2972 O O . GLY A 1 384 ? 18.598 1.624 -17.858 1.00 62.45 382 GLY A O 1
ATOM 2973 N N . THR A 1 385 ? 19.992 1.316 -19.609 1.00 60.19 383 THR A N 1
ATOM 2974 C CA . THR A 1 385 ? 20.947 0.447 -18.932 1.00 58.74 383 THR A CA 1
ATOM 2975 C C . THR A 1 385 ? 21.878 1.184 -17.977 1.00 56.21 383 THR A C 1
ATOM 2976 O O . THR A 1 385 ? 22.553 2.139 -18.366 1.00 56.86 383 THR A O 1
ATOM 2980 N N . GLN A 1 386 ? 21.919 0.713 -16.733 1.00 55.68 384 GLN A N 1
ATOM 2981 C CA . GLN A 1 386 ? 22.767 1.303 -15.704 1.00 51.43 384 GLN A CA 1
ATOM 2982 C C . GLN A 1 386 ? 23.816 0.303 -15.250 1.00 51.44 384 GLN A C 1
ATOM 2983 O O . GLN A 1 386 ? 23.489 -0.832 -14.921 1.00 52.92 384 GLN A O 1
ATOM 2989 N N . GLU A 1 387 ? 25.075 0.732 -15.238 1.00 52.53 385 GLU A N 1
ATOM 2990 C CA . GLU A 1 387 ? 26.195 -0.107 -14.815 1.00 56.29 385 GLU A CA 1
ATOM 2991 C C . GLU A 1 387 ? 27.134 0.705 -13.949 1.00 52.05 385 GLU A C 1
ATOM 2992 O O . GLU A 1 387 ? 26.984 1.918 -13.846 1.00 49.99 385 GLU A O 1
ATOM 2998 N N . VAL A 1 388 ? 28.108 0.030 -13.344 1.00 46.34 386 VAL A N 1
ATOM 2999 C CA . VAL A 1 388 ? 29.109 0.684 -12.507 1.00 42.89 386 VAL A CA 1
ATOM 3000 C C . VAL A 1 388 ? 30.207 1.197 -13.442 1.00 42.21 386 VAL A C 1
ATOM 3001 O O . VAL A 1 388 ? 30.790 0.411 -14.188 1.00 41.78 386 VAL A O 1
ATOM 3005 N N . ILE A 1 389 ? 30.508 2.494 -13.386 1.00 41.01 387 ILE A N 1
ATOM 3006 C CA . ILE A 1 389 ? 31.536 3.082 -14.253 1.00 40.46 387 ILE A CA 1
ATOM 3007 C C . ILE A 1 389 ? 32.853 3.335 -13.532 1.00 40.82 387 ILE A C 1
ATOM 3008 O O . ILE A 1 389 ? 33.892 3.554 -14.172 1.00 41.19 387 ILE A O 1
ATOM 3013 N N . GLY A 1 390 ? 32.809 3.321 -12.200 1.00 40.95 388 GLY A N 1
ATOM 3014 C CA . GLY A 1 390 ? 34.014 3.561 -11.428 1.00 40.88 388 GLY A CA 1
ATOM 3015 C C . GLY A 1 390 ? 33.898 3.199 -9.958 1.00 39.77 388 GLY A C 1
ATOM 3016 O O . GLY A 1 390 ? 32.802 3.166 -9.389 1.00 39.67 388 GLY A O 1
ATOM 3017 N N . ASP A 1 391 ? 35.045 2.930 -9.341 1.00 40.26 389 ASP A N 1
ATOM 3018 C CA . ASP A 1 391 ? 35.074 2.553 -7.937 1.00 40.87 389 ASP A CA 1
ATOM 3019 C C . ASP A 1 391 ? 36.041 3.384 -7.157 1.00 40.56 389 ASP A C 1
ATOM 3020 O O . ASP A 1 391 ? 36.925 4.046 -7.708 1.00 40.03 389 ASP A O 1
ATOM 3025 N N . TYR A 1 392 ? 35.859 3.361 -5.849 1.00 37.63 390 TYR A N 1
ATOM 3026 C CA . TYR A 1 392 ? 36.767 4.063 -4.975 1.00 37.10 390 TYR A CA 1
ATOM 3027 C C . TYR A 1 392 ? 37.113 3.040 -3.898 1.00 37.25 390 TYR A C 1
ATOM 3028 O O . TYR A 1 392 ? 36.225 2.390 -3.341 1.00 38.78 390 TYR A O 1
ATOM 3037 N N . PHE A 1 393 ? 38.404 2.880 -3.639 1.00 39.78 391 PHE A N 1
ATOM 3038 C CA . PHE A 1 393 ? 38.876 1.954 -2.622 1.00 39.92 391 PHE A CA 1
ATOM 3039 C C . PHE A 1 393 ? 39.390 2.838 -1.510 1.00 40.19 391 PHE A C 1
ATOM 3040 O O . PHE A 1 393 ? 40.393 3.538 -1.652 1.00 40.34 391 PHE A O 1
ATOM 3048 N N . GLY A 1 394 ? 38.669 2.804 -0.400 1.00 40.49 392 GLY A N 1
ATOM 3049 C CA . GLY A 1 394 ? 38.990 3.640 0.738 1.00 42.79 392 GLY A CA 1
ATOM 3050 C C . GLY A 1 394 ? 40.378 3.593 1.334 1.00 45.11 392 GLY A C 1
ATOM 3051 O O . GLY A 1 394 ? 40.994 4.639 1.554 1.00 42.51 392 GLY A O 1
ATOM 3052 N N . LYS A 1 395 ? 40.866 2.392 1.613 1.00 46.59 393 LYS A N 1
ATOM 3053 C CA . LYS A 1 395 ? 42.177 2.250 2.213 1.00 48.79 393 LYS A CA 1
ATOM 3054 C C . LYS A 1 395 ? 43.229 2.841 1.276 1.00 50.74 393 LYS A C 1
ATOM 3055 O O . LYS A 1 395 ? 44.081 3.618 1.704 1.00 51.82 393 LYS A O 1
ATOM 3061 N N . GLU A 1 396 ? 43.143 2.500 -0.006 1.00 54.88 394 GLU A N 1
ATOM 3062 C CA . GLU A 1 396 ? 44.088 3.013 -1.004 1.00 60.74 394 GLU A CA 1
ATOM 3063 C C . GLU A 1 396 ? 43.861 4.500 -1.242 1.00 60.23 394 GLU A C 1
ATOM 3064 O O . GLU A 1 396 ? 44.784 5.226 -1.616 1.00 56.95 394 GLU A O 1
ATOM 3070 N N . GLY A 1 397 ? 42.620 4.938 -1.034 1.00 58.35 395 GLY A N 1
ATOM 3071 C CA . GLY A 1 397 ? 42.281 6.336 -1.212 1.00 57.91 395 GLY A CA 1
ATOM 3072 C C . GLY A 1 397 ? 42.358 6.747 -2.665 1.00 54.95 395 GLY A C 1
ATOM 3073 O O . GLY A 1 397 ? 42.690 7.890 -2.988 1.00 57.14 395 GLY A O 1
ATOM 3074 N N . ARG A 1 398 ? 42.045 5.814 -3.550 1.00 56.45 396 ARG A N 1
ATOM 3075 C CA . ARG A 1 398 ? 42.108 6.123 -4.954 1.00 57.00 396 ARG A CA 1
ATOM 3076 C C . ARG A 1 398 ? 40.820 5.777 -5.688 1.00 56.19 396 ARG A C 1
ATOM 3077 O O . ARG A 1 398 ? 40.206 4.732 -5.454 1.00 54.02 396 ARG A O 1
ATOM 3085 N N . PHE A 1 399 ? 40.414 6.684 -6.567 1.00 52.91 397 PHE A N 1
ATOM 3086 C CA . PHE A 1 399 ? 39.220 6.514 -7.386 1.00 52.62 397 PHE A CA 1
ATOM 3087 C C . PHE A 1 399 ? 39.678 6.138 -8.787 1.00 54.05 397 PHE A C 1
ATOM 3088 O O . PHE A 1 399 ? 40.633 6.713 -9.295 1.00 55.28 397 PHE A O 1
ATOM 3096 N N . GLU A 1 400 ? 39.023 5.176 -9.418 1.00 58.43 398 GLU A N 1
ATOM 3097 C CA . GLU A 1 400 ? 39.422 4.812 -10.767 1.00 62.80 398 GLU A CA 1
ATOM 3098 C C . GLU A 1 400 ? 38.232 4.411 -11.609 1.00 62.73 398 GLU A C 1
ATOM 3099 O O . GLU A 1 400 ? 37.434 3.570 -11.202 1.00 61.01 398 GLU A O 1
ATOM 3105 N N . MET A 1 401 ? 38.102 5.039 -12.774 1.00 61.48 399 MET A N 1
ATOM 3106 C CA . MET A 1 401 ? 37.019 4.726 -13.698 1.00 63.92 399 MET A CA 1
ATOM 3107 C C . MET A 1 401 ? 37.319 3.325 -14.192 1.00 66.58 399 MET A C 1
ATOM 3108 O O . MET A 1 401 ? 38.483 2.969 -14.356 1.00 66.04 399 MET A O 1
ATOM 3113 N N . ARG A 1 402 ? 36.292 2.517 -14.413 1.00 68.86 400 ARG A N 1
ATOM 3114 C CA . ARG A 1 402 ? 36.533 1.162 -14.893 1.00 71.82 400 ARG A CA 1
ATOM 3115 C C . ARG A 1 402 ? 36.844 1.177 -16.390 1.00 76.66 400 ARG A C 1
ATOM 3116 O O . ARG A 1 402 ? 36.349 2.024 -17.131 1.00 76.49 400 ARG A O 1
ATOM 3124 N N . PRO A 1 403 ? 37.703 0.257 -16.849 1.00 80.74 401 PRO A N 1
ATOM 3125 C CA . PRO A 1 403 ? 38.043 0.210 -18.275 1.00 83.46 401 PRO A CA 1
ATOM 3126 C C . PRO A 1 403 ? 36.810 -0.045 -19.149 1.00 84.26 401 PRO A C 1
ATOM 3127 O O . PRO A 1 403 ? 36.282 -1.177 -19.106 1.00 86.76 401 PRO A O 1
ATOM 3131 N N . ALA B 1 4 ? -0.520 8.580 62.290 1.00 92.92 2 ALA B N 1
ATOM 3132 C CA . ALA B 1 4 ? -1.247 7.738 61.298 1.00 90.54 2 ALA B CA 1
ATOM 3133 C C . ALA B 1 4 ? -0.310 7.296 60.172 1.00 89.38 2 ALA B C 1
ATOM 3134 O O . ALA B 1 4 ? -0.383 6.159 59.697 1.00 91.34 2 ALA B O 1
ATOM 3136 N N . LEU B 1 5 ? 0.572 8.197 59.750 1.00 90.99 3 LEU B N 1
ATOM 3137 C CA . LEU B 1 5 ? 1.522 7.883 58.690 1.00 88.37 3 LEU B CA 1
ATOM 3138 C C . LEU B 1 5 ? 2.935 8.005 59.261 1.00 87.30 3 LEU B C 1
ATOM 3139 O O . LEU B 1 5 ? 3.252 8.963 59.962 1.00 88.43 3 LEU B O 1
ATOM 3144 N N . PRO B 1 6 ? 3.799 7.022 58.974 1.00 88.39 4 PRO B N 1
ATOM 3145 C CA . PRO B 1 6 ? 5.179 7.018 59.468 1.00 86.42 4 PRO B CA 1
ATOM 3146 C C . PRO B 1 6 ? 6.080 8.051 58.812 1.00 84.39 4 PRO B C 1
ATOM 3147 O O . PRO B 1 6 ? 5.705 8.684 57.825 1.00 83.08 4 PRO B O 1
ATOM 3151 N N . PRO B 1 7 ? 7.288 8.237 59.362 1.00 79.56 5 PRO B N 1
ATOM 3152 C CA . PRO B 1 7 ? 8.218 9.209 58.789 1.00 77.52 5 PRO B CA 1
ATOM 3153 C C . PRO B 1 7 ? 8.541 8.832 57.342 1.00 75.60 5 PRO B C 1
ATOM 3154 O O . PRO B 1 7 ? 8.649 7.653 57.005 1.00 76.05 5 PRO B O 1
ATOM 3158 N N . GLN B 1 8 ? 8.682 9.840 56.493 1.00 74.01 6 GLN B N 1
ATOM 3159 C CA . GLN B 1 8 ? 8.999 9.606 55.098 1.00 67.92 6 GLN B CA 1
ATOM 3160 C C . GLN B 1 8 ? 10.486 9.890 54.898 1.00 63.79 6 GLN B C 1
ATOM 3161 O O . GLN B 1 8 ? 11.006 10.880 55.413 1.00 65.83 6 GLN B O 1
ATOM 3167 N N . LYS B 1 9 ? 11.171 9.007 54.178 1.00 61.61 7 LYS B N 1
ATOM 3168 C CA . LYS B 1 9 ? 12.595 9.177 53.896 1.00 58.07 7 LYS B CA 1
ATOM 3169 C C . LYS B 1 9 ? 12.732 9.316 52.382 1.00 54.48 7 LYS B C 1
ATOM 3170 O O . LYS B 1 9 ? 12.668 8.332 51.636 1.00 53.59 7 LYS B O 1
ATOM 3176 N N . ILE B 1 10 ? 12.907 10.552 51.933 1.00 49.10 8 ILE B N 1
ATOM 3177 C CA . ILE B 1 10 ? 13.019 10.822 50.513 1.00 44.18 8 ILE B CA 1
ATOM 3178 C C . ILE B 1 10 ? 14.437 11.056 50.055 1.00 43.63 8 ILE B C 1
ATOM 3179 O O . ILE B 1 10 ? 15.145 11.922 50.553 1.00 42.83 8 ILE B O 1
ATOM 3184 N N . GLU B 1 11 ? 14.855 10.236 49.108 1.00 42.31 9 GLU B N 1
ATOM 3185 C CA . GLU B 1 11 ? 16.203 10.323 48.583 1.00 42.78 9 GLU B CA 1
ATOM 3186 C C . GLU B 1 11 ? 16.172 11.266 47.389 1.00 40.79 9 GLU B C 1
ATOM 3187 O O . GLU B 1 11 ? 15.442 11.033 46.421 1.00 39.90 9 GLU B O 1
ATOM 3193 N N . VAL B 1 12 ? 16.957 12.334 47.465 1.00 37.41 10 VAL B N 1
ATOM 3194 C CA . VAL B 1 12 ? 17.003 13.304 46.382 1.00 35.28 10 VAL B CA 1
ATOM 3195 C C . VAL B 1 12 ? 18.352 13.295 45.696 1.00 34.19 10 VAL B C 1
ATOM 3196 O O . VAL B 1 12 ? 19.408 13.285 46.348 1.00 34.20 10 VAL B O 1
ATOM 3200 N N . LEU B 1 13 ? 18.312 13.299 44.371 1.00 32.51 11 LEU B N 1
ATOM 3201 C CA . LEU B 1 13 ? 19.534 13.319 43.585 1.00 31.82 11 LEU B CA 1
ATOM 3202 C C . LEU B 1 13 ? 19.573 14.694 42.930 1.00 31.18 11 LEU B C 1
ATOM 3203 O O . LEU B 1 13 ? 18.677 15.025 42.162 1.00 30.99 11 LEU B O 1
ATOM 3208 N N . VAL B 1 14 ? 20.599 15.485 43.225 1.00 30.72 12 VAL B N 1
ATOM 3209 C CA . VAL B 1 14 ? 20.726 16.804 42.614 1.00 30.11 12 VAL B CA 1
ATOM 3210 C C . VAL B 1 14 ? 21.872 16.722 41.629 1.00 30.89 12 VAL B C 1
ATOM 3211 O O . VAL B 1 14 ? 22.993 16.394 42.016 1.00 30.88 12 VAL B O 1
ATOM 3215 N N . LEU B 1 15 ? 21.591 17.018 40.359 1.00 29.53 13 LEU B N 1
ATOM 3216 C CA . LEU B 1 15 ? 22.600 16.983 39.297 1.00 28.99 13 LEU B CA 1
ATOM 3217 C C . LEU B 1 15 ? 22.841 18.394 38.733 1.00 29.64 13 LEU B C 1
ATOM 3218 O O . LEU B 1 15 ? 22.056 18.906 37.923 1.00 30.26 13 LEU B O 1
ATOM 3223 N N . LEU B 1 16 ? 23.924 19.019 39.182 1.00 31.04 14 LEU B N 1
ATOM 3224 C CA . LEU B 1 16 ? 24.283 20.376 38.749 1.00 30.13 14 LEU B CA 1
ATOM 3225 C C . LEU B 1 16 ? 25.804 20.447 38.626 1.00 31.11 14 LEU B C 1
ATOM 3226 O O . LEU B 1 16 ? 26.515 19.606 39.185 1.00 31.43 14 LEU B O 1
ATOM 3231 N N . PRO B 1 17 ? 26.319 21.452 37.900 1.00 33.41 15 PRO B N 1
ATOM 3232 C CA . PRO B 1 17 ? 27.766 21.617 37.703 1.00 34.68 15 PRO B CA 1
ATOM 3233 C C . PRO B 1 17 ? 28.534 21.931 38.982 1.00 37.77 15 PRO B C 1
ATOM 3234 O O . PRO B 1 17 ? 28.089 22.720 39.805 1.00 38.20 15 PRO B O 1
ATOM 3238 N N . GLN B 1 18 ? 29.703 21.323 39.135 1.00 43.90 16 GLN B N 1
ATOM 3239 C CA . GLN B 1 18 ? 30.523 21.602 40.303 1.00 50.62 16 GLN B CA 1
ATOM 3240 C C . GLN B 1 18 ? 31.192 22.953 40.033 1.00 47.99 16 GLN B C 1
ATOM 3241 O O . GLN B 1 18 ? 31.424 23.750 40.943 1.00 46.49 16 GLN B O 1
ATOM 3247 N N . ASP B 1 19 ? 31.463 23.199 38.755 1.00 45.42 17 ASP B N 1
ATOM 3248 C CA . ASP B 1 19 ? 32.129 24.414 38.292 1.00 44.25 17 ASP B CA 1
ATOM 3249 C C . ASP B 1 19 ? 31.292 25.652 38.602 1.00 44.34 17 ASP B C 1
ATOM 3250 O O . ASP B 1 19 ? 30.177 25.797 38.101 1.00 45.64 17 ASP B O 1
ATOM 3255 N N . ASP B 1 20 ? 31.824 26.540 39.441 1.00 45.03 18 ASP B N 1
ATOM 3256 C CA . ASP B 1 20 ? 31.094 27.748 39.809 1.00 45.39 18 ASP B CA 1
ATOM 3257 C C . ASP B 1 20 ? 30.990 28.739 38.663 1.00 44.75 18 ASP B C 1
ATOM 3258 O O . ASP B 1 20 ? 30.439 29.814 38.826 1.00 44.46 18 ASP B O 1
ATOM 3263 N N . SER B 1 21 ? 31.518 28.384 37.498 1.00 42.68 19 SER B N 1
ATOM 3264 C CA . SER B 1 21 ? 31.424 29.270 36.342 1.00 43.04 19 SER B CA 1
ATOM 3265 C C . SER B 1 21 ? 29.958 29.388 35.950 1.00 41.53 19 SER B C 1
ATOM 3266 O O . SER B 1 21 ? 29.552 30.372 35.340 1.00 41.09 19 SER B O 1
ATOM 3269 N N . TYR B 1 22 ? 29.173 28.374 36.308 1.00 38.50 20 TYR B N 1
ATOM 3270 C CA . TYR B 1 22 ? 27.743 28.350 36.003 1.00 35.54 20 TYR B CA 1
ATOM 3271 C C . TYR B 1 22 ? 26.965 29.005 37.118 1.00 34.94 20 TYR B C 1
ATOM 3272 O O . TYR B 1 22 ? 27.312 28.858 38.279 1.00 36.23 20 TYR B O 1
ATOM 3281 N N . LEU B 1 23 ? 25.911 29.725 36.760 1.00 34.44 21 LEU B N 1
ATOM 3282 C CA . LEU B 1 23 ? 25.056 30.394 37.732 1.00 33.24 21 LEU B CA 1
ATOM 3283 C C . LEU B 1 23 ? 24.219 29.418 38.532 1.00 32.19 21 LEU B C 1
ATOM 3284 O O . LEU B 1 23 ? 23.536 29.803 39.487 1.00 30.71 21 LEU B O 1
ATOM 3289 N N . PHE B 1 24 ? 24.237 28.156 38.127 1.00 30.13 22 PHE B N 1
ATOM 3290 C CA . PHE B 1 24 ? 23.440 27.160 38.841 1.00 30.36 22 PHE B CA 1
ATOM 3291 C C . PHE B 1 24 ? 24.320 26.012 39.365 1.00 30.00 22 PHE B C 1
ATOM 3292 O O . PHE B 1 24 ? 23.873 24.872 39.487 1.00 29.01 22 PHE B O 1
ATOM 3300 N N . SER B 1 25 ? 25.577 26.319 39.669 1.00 30.33 23 SER B N 1
ATOM 3301 C CA . SER B 1 25 ? 26.473 25.287 40.174 1.00 31.51 23 SER B CA 1
ATOM 3302 C C . SER B 1 25 ? 25.965 24.772 41.526 1.00 31.55 23 SER B C 1
ATOM 3303 O O . SER B 1 25 ? 25.124 25.389 42.167 1.00 33.36 23 SER B O 1
ATOM 3306 N N . LEU B 1 26 ? 26.470 23.618 41.938 1.00 33.03 24 LEU B N 1
ATOM 3307 C CA . LEU B 1 26 ? 26.088 23.037 43.215 1.00 34.81 24 LEU B CA 1
ATOM 3308 C C . LEU B 1 26 ? 26.212 24.032 44.388 1.00 36.99 24 LEU B C 1
ATOM 3309 O O . LEU B 1 26 ? 25.256 24.237 45.142 1.00 34.73 24 LEU B O 1
ATOM 3314 N N . THR B 1 27 ? 27.377 24.671 44.517 1.00 38.16 25 THR B N 1
ATOM 3315 C CA . THR B 1 27 ? 27.621 25.628 45.609 1.00 39.93 25 THR B CA 1
ATOM 3316 C C . THR B 1 27 ? 26.579 26.742 45.696 1.00 39.14 25 THR B C 1
ATOM 3317 O O . THR B 1 27 ? 26.122 27.084 46.789 1.00 41.53 25 THR B O 1
ATOM 3321 N N . ARG B 1 28 ? 26.194 27.307 44.552 1.00 41.84 26 ARG B N 1
ATOM 3322 C CA . ARG B 1 28 ? 25.212 28.381 44.539 1.00 40.65 26 ARG B CA 1
ATOM 3323 C C . ARG B 1 28 ? 23.789 27.917 44.824 1.00 39.32 26 ARG B C 1
ATOM 3324 O O . ARG B 1 28 ? 23.004 28.626 45.447 1.00 38.87 26 ARG B O 1
ATOM 3332 N N . VAL B 1 29 ? 23.449 26.729 44.354 1.00 36.60 27 VAL B N 1
ATOM 3333 C CA . VAL B 1 29 ? 22.081 26.231 44.508 1.00 36.44 27 VAL B CA 1
ATOM 3334 C C . VAL B 1 29 ? 21.801 25.411 45.770 1.00 37.22 27 VAL B C 1
ATOM 3335 O O . VAL B 1 29 ? 20.671 25.403 46.267 1.00 37.47 27 VAL B O 1
ATOM 3339 N N . ARG B 1 30 ? 22.817 24.730 46.288 1.00 38.56 28 ARG B N 1
ATOM 3340 C CA . ARG B 1 30 ? 22.617 23.912 47.482 1.00 39.48 28 ARG B CA 1
ATOM 3341 C C . ARG B 1 30 ? 21.933 24.702 48.613 1.00 38.48 28 ARG B C 1
ATOM 3342 O O . ARG B 1 30 ? 20.877 24.291 49.116 1.00 38.49 28 ARG B O 1
ATOM 3350 N N . PRO B 1 31 ? 22.506 25.859 49.001 1.00 37.48 29 PRO B N 1
ATOM 3351 C CA . PRO B 1 31 ? 21.944 26.697 50.066 1.00 37.19 29 PRO B CA 1
ATOM 3352 C C . PRO B 1 31 ? 20.462 26.901 49.883 1.00 36.47 29 PRO B C 1
ATOM 3353 O O . PRO B 1 31 ? 19.698 26.917 50.838 1.00 36.45 29 PRO B O 1
ATOM 3357 N N . ALA B 1 32 ? 20.065 27.062 48.630 1.00 36.02 30 ALA B N 1
ATOM 3358 C CA . ALA B 1 32 ? 18.671 27.296 48.296 1.00 35.04 30 ALA B CA 1
ATOM 3359 C C . ALA B 1 32 ? 17.788 26.093 48.601 1.00 34.66 30 ALA B C 1
ATOM 3360 O O . ALA B 1 32 ? 16.664 26.246 49.066 1.00 33.25 30 ALA B O 1
ATOM 3362 N N . ILE B 1 33 ? 18.287 24.894 48.305 1.00 34.73 31 ILE B N 1
ATOM 3363 C CA . ILE B 1 33 ? 17.529 23.661 48.548 1.00 35.07 31 ILE B CA 1
ATOM 3364 C C . ILE B 1 33 ? 17.477 23.448 50.059 1.00 35.47 31 ILE B C 1
ATOM 3365 O O . ILE B 1 33 ? 16.417 23.169 50.626 1.00 34.76 31 ILE B O 1
ATOM 3370 N N . GLU B 1 34 ? 18.619 23.615 50.715 1.00 36.65 32 GLU B N 1
ATOM 3371 C CA . GLU B 1 34 ? 18.665 23.445 52.157 1.00 38.83 32 GLU B CA 1
ATOM 3372 C C . GLU B 1 34 ? 17.677 24.385 52.831 1.00 38.93 32 GLU B C 1
ATOM 3373 O O . GLU B 1 34 ? 16.886 23.966 53.677 1.00 41.31 32 GLU B O 1
ATOM 3379 N N . TYR B 1 35 ? 17.704 25.657 52.456 1.00 40.07 33 TYR B N 1
ATOM 3380 C CA . TYR B 1 35 ? 16.782 26.610 53.063 1.00 40.35 33 TYR B CA 1
ATOM 3381 C C . TYR B 1 35 ? 15.362 26.068 52.939 1.00 41.34 33 TYR B C 1
ATOM 3382 O O . TYR B 1 35 ? 14.615 26.060 53.905 1.00 40.16 33 TYR B O 1
ATOM 3391 N N . ALA B 1 36 ? 15.001 25.607 51.745 1.00 41.52 34 ALA B N 1
ATOM 3392 C CA . ALA B 1 36 ? 13.662 25.065 51.495 1.00 43.84 34 ALA B CA 1
ATOM 3393 C C . ALA B 1 36 ? 13.387 23.831 52.349 1.00 44.75 34 ALA B C 1
ATOM 3394 O O . ALA B 1 36 ? 12.281 23.645 52.867 1.00 44.60 34 ALA B O 1
ATOM 3396 N N . LEU B 1 37 ? 14.405 22.987 52.476 1.00 45.40 35 LEU B N 1
ATOM 3397 C CA . LEU B 1 37 ? 14.290 21.772 53.268 1.00 45.91 35 LEU B CA 1
ATOM 3398 C C . LEU B 1 37 ? 13.955 22.146 54.721 1.00 48.26 35 LEU B C 1
ATOM 3399 O O . LEU B 1 37 ? 13.051 21.562 55.303 1.00 49.06 35 LEU B O 1
ATOM 3404 N N . ARG B 1 38 ? 14.658 23.098 55.308 1.00 51.37 36 ARG B N 1
ATOM 3405 C CA . ARG B 1 38 ? 14.325 23.453 56.657 1.00 52.18 36 ARG B CA 1
ATOM 3406 C C . ARG B 1 38 ? 12.832 23.816 56.703 1.00 52.89 36 ARG B C 1
ATOM 3407 O O . ARG B 1 38 ? 12.025 23.139 57.363 1.00 57.86 36 ARG B O 1
ATOM 3415 N N . SER B 1 39 ? 12.502 24.860 55.941 1.00 61.27 37 SER B N 1
ATOM 3416 C CA . SER B 1 39 ? 11.117 25.292 55.875 1.00 65.90 37 SER B CA 1
ATOM 3417 C C . SER B 1 39 ? 10.131 24.128 55.778 1.00 68.54 37 SER B C 1
ATOM 3418 O O . SER B 1 39 ? 9.015 24.194 56.297 1.00 68.07 37 SER B O 1
ATOM 3421 N N . VAL B 1 40 ? 10.549 23.061 55.112 1.00 72.31 38 VAL B N 1
ATOM 3422 C CA . VAL B 1 40 ? 9.685 21.905 54.918 1.00 76.46 38 VAL B CA 1
ATOM 3423 C C . VAL B 1 40 ? 9.671 20.985 56.135 1.00 79.02 38 VAL B C 1
ATOM 3424 O O . VAL B 1 40 ? 8.617 20.518 56.564 1.00 78.13 38 VAL B O 1
ATOM 3428 N N . GLU B 1 41 ? 10.852 20.743 56.690 1.00 82.88 39 GLU B N 1
ATOM 3429 C CA . GLU B 1 41 ? 11.005 19.883 57.851 1.00 86.55 39 GLU B CA 1
ATOM 3430 C C . GLU B 1 41 ? 10.762 20.678 59.129 1.00 88.55 39 GLU B C 1
ATOM 3431 O O . GLU B 1 41 ? 11.676 20.909 59.922 1.00 89.03 39 GLU B O 1
ATOM 3437 N N . GLY B 1 42 ? 9.512 21.093 59.309 1.00 90.42 40 GLY B N 1
ATOM 3438 C CA . GLY B 1 42 ? 9.130 21.863 60.477 1.00 92.53 40 GLY B CA 1
ATOM 3439 C C . GLY B 1 42 ? 7.880 22.673 60.197 1.00 94.09 40 GLY B C 1
ATOM 3440 O O . GLY B 1 42 ? 7.110 22.342 59.296 1.00 93.96 40 GLY B O 1
ATOM 3441 N N . ARG B 1 48 ? 3.113 21.563 58.647 1.00 94.07 46 ARG B N 1
ATOM 3442 C CA . ARG B 1 48 ? 3.924 20.541 57.997 1.00 91.45 46 ARG B CA 1
ATOM 3443 C C . ARG B 1 48 ? 2.992 19.739 57.094 1.00 88.75 46 ARG B C 1
ATOM 3444 O O . ARG B 1 48 ? 1.982 19.208 57.554 1.00 88.74 46 ARG B O 1
ATOM 3452 N N . LEU B 1 49 ? 3.323 19.662 55.810 1.00 85.21 47 LEU B N 1
ATOM 3453 C CA . LEU B 1 49 ? 2.494 18.928 54.860 1.00 81.84 47 LEU B CA 1
ATOM 3454 C C . LEU B 1 49 ? 2.819 17.445 54.872 1.00 80.63 47 LEU B C 1
ATOM 3455 O O . LEU B 1 49 ? 2.018 16.623 54.432 1.00 80.83 47 LEU B O 1
ATOM 3460 N N . LEU B 1 50 ? 3.997 17.107 55.381 1.00 79.75 48 LEU B N 1
ATOM 3461 C CA . LEU B 1 50 ? 4.433 15.716 55.437 1.00 79.50 48 LEU B CA 1
ATOM 3462 C C . LEU B 1 50 ? 4.455 15.184 56.867 1.00 79.96 48 LEU B C 1
ATOM 3463 O O . LEU B 1 50 ? 4.655 15.936 57.821 1.00 79.85 48 LEU B O 1
ATOM 3468 N N . PRO B 1 51 ? 4.094 13.945 56.952 1.00 78.78 49 PRO B N 1
ATOM 3469 C CA . PRO B 1 51 ? 4.151 13.237 58.232 1.00 78.63 49 PRO B CA 1
ATOM 3470 C C . PRO B 1 51 ? 5.423 13.627 58.982 1.00 77.84 49 PRO B C 1
ATOM 3471 O O . PRO B 1 51 ? 6.515 13.622 58.412 1.00 77.28 49 PRO B O 1
ATOM 3475 N N . PRO B 1 52 ? 5.297 13.987 60.269 1.00 76.77 50 PRO B N 1
ATOM 3476 C CA . PRO B 1 52 ? 6.485 14.370 61.038 1.00 76.84 50 PRO B CA 1
ATOM 3477 C C . PRO B 1 52 ? 7.540 13.273 61.033 1.00 77.48 50 PRO B C 1
ATOM 3478 O O . PRO B 1 52 ? 7.228 12.094 60.870 1.00 74.27 50 PRO B O 1
ATOM 3482 N N . GLY B 1 53 ? 8.792 13.663 61.220 1.00 74.23 51 GLY B N 1
ATOM 3483 C CA . GLY B 1 53 ? 9.866 12.692 61.200 1.00 73.13 51 GLY B CA 1
ATOM 3484 C C . GLY B 1 53 ? 10.408 12.589 59.787 1.00 69.03 51 GLY B C 1
ATOM 3485 O O . GLY B 1 53 ? 11.542 12.156 59.575 1.00 69.97 51 GLY B O 1
ATOM 3486 N N . THR B 1 54 ? 9.583 12.994 58.820 1.00 68.64 52 THR B N 1
ATOM 3487 C CA . THR B 1 54 ? 9.955 12.971 57.409 1.00 64.40 52 THR B CA 1
ATOM 3488 C C . THR B 1 54 ? 11.274 13.706 57.214 1.00 64.67 52 THR B C 1
ATOM 3489 O O . THR B 1 54 ? 11.430 14.845 57.649 1.00 65.95 52 THR B O 1
ATOM 3493 N N . ARG B 1 55 ? 12.223 13.051 56.558 1.00 65.20 53 ARG B N 1
ATOM 3494 C CA . ARG B 1 55 ? 13.528 13.648 56.314 1.00 67.51 53 ARG B CA 1
ATOM 3495 C C . ARG B 1 55 ? 14.049 13.371 54.897 1.00 65.43 53 ARG B C 1
ATOM 3496 O O . ARG B 1 55 ? 13.906 12.266 54.370 1.00 64.01 53 ARG B O 1
ATOM 3504 N N . PHE B 1 56 ? 14.633 14.391 54.274 1.00 61.35 54 PHE B N 1
ATOM 3505 C CA . PHE B 1 56 ? 15.173 14.244 52.930 1.00 58.05 54 PHE B CA 1
ATOM 3506 C C . PHE B 1 56 ? 16.669 13.990 52.979 1.00 58.93 54 PHE B C 1
ATOM 3507 O O . PHE B 1 56 ? 17.390 14.666 53.703 1.00 58.72 54 PHE B O 1
ATOM 3515 N N . GLN B 1 57 ? 17.128 13.008 52.215 1.00 59.34 55 GLN B N 1
ATOM 3516 C CA . GLN B 1 57 ? 18.550 12.730 52.124 1.00 61.73 55 GLN B CA 1
ATOM 3517 C C . GLN B 1 57 ? 18.902 13.227 50.724 1.00 55.65 55 GLN B C 1
ATOM 3518 O O . GLN B 1 57 ? 18.375 12.726 49.729 1.00 55.33 55 GLN B O 1
ATOM 3524 N N . VAL B 1 58 ? 19.783 14.216 50.645 1.00 50.41 56 VAL B N 1
ATOM 3525 C CA . VAL B 1 58 ? 20.147 14.797 49.354 1.00 44.57 56 VAL B CA 1
ATOM 3526 C C . VAL B 1 58 ? 21.569 14.521 48.911 1.00 43.33 56 VAL B C 1
ATOM 3527 O O . VAL B 1 58 ? 22.535 14.782 49.636 1.00 42.41 56 VAL B O 1
ATOM 3531 N N . ALA B 1 59 ? 21.696 13.978 47.709 1.00 41.85 57 ALA B N 1
ATOM 3532 C CA . ALA B 1 59 ? 23.009 13.710 47.154 1.00 40.50 57 ALA B CA 1
ATOM 3533 C C . ALA B 1 59 ? 23.278 14.782 46.092 1.00 39.97 57 ALA B C 1
ATOM 3534 O O . ALA B 1 59 ? 22.473 14.970 45.175 1.00 39.00 57 ALA B O 1
ATOM 3536 N N . TYR B 1 60 ? 24.403 15.481 46.226 1.00 39.56 58 TYR B N 1
ATOM 3537 C CA . TYR B 1 60 ? 24.784 16.527 45.287 1.00 39.96 58 TYR B CA 1
ATOM 3538 C C . TYR B 1 60 ? 25.852 15.968 44.377 1.00 40.22 58 TYR B C 1
ATOM 3539 O O . TYR B 1 60 ? 26.969 15.719 44.816 1.00 41.15 58 TYR B O 1
ATOM 3548 N N . GLU B 1 61 ? 25.516 15.786 43.108 1.00 40.41 59 GLU B N 1
ATOM 3549 C CA . GLU B 1 61 ? 26.453 15.188 42.166 1.00 43.05 59 GLU B CA 1
ATOM 3550 C C . GLU B 1 61 ? 26.786 16.095 40.985 1.00 42.13 59 GLU B C 1
ATOM 3551 O O . GLU B 1 61 ? 25.908 16.774 40.465 1.00 39.21 59 GLU B O 1
ATOM 3557 N N . ASP B 1 62 ? 28.054 16.097 40.568 1.00 38.53 60 ASP B N 1
ATOM 3558 C CA . ASP B 1 62 ? 28.495 16.932 39.451 1.00 37.82 60 ASP B CA 1
ATOM 3559 C C . ASP B 1 62 ? 27.867 16.477 38.130 1.00 35.43 60 ASP B C 1
ATOM 3560 O O . ASP B 1 62 ? 28.004 15.315 37.733 1.00 33.09 60 ASP B O 1
ATOM 3565 N N . SER B 1 63 ? 27.161 17.389 37.462 1.00 33.69 61 SER B N 1
ATOM 3566 C CA . SER B 1 63 ? 26.548 17.056 36.181 1.00 31.22 61 SER B CA 1
ATOM 3567 C C . SER B 1 63 ? 27.587 17.315 35.091 1.00 30.81 61 SER B C 1
ATOM 3568 O O . SER B 1 63 ? 27.516 16.755 34.003 1.00 30.91 61 SER B O 1
ATOM 3571 N N . ASP B 1 64 ? 28.545 18.184 35.411 1.00 32.02 62 ASP B N 1
ATOM 3572 C CA . ASP B 1 64 ? 29.596 18.580 34.479 1.00 31.39 62 ASP B CA 1
ATOM 3573 C C . ASP B 1 64 ? 28.931 19.195 33.246 1.00 30.34 62 ASP B C 1
ATOM 3574 O O . ASP B 1 64 ? 29.553 19.296 32.186 1.00 29.08 62 ASP B O 1
ATOM 3579 N N . CYS B 1 65 ? 27.666 19.604 33.415 1.00 30.29 63 CYS B N 1
ATOM 3580 C CA . CYS B 1 65 ? 26.850 20.180 32.342 1.00 29.88 63 CYS B CA 1
ATOM 3581 C C . CYS B 1 65 ? 27.004 19.313 31.099 1.00 28.70 63 CYS B C 1
ATOM 3582 O O . CYS B 1 65 ? 27.111 19.812 29.975 1.00 27.68 63 CYS B O 1
ATOM 3585 N N . GLY B 1 66 ? 27.014 18.008 31.316 1.00 28.15 64 GLY B N 1
ATOM 3586 C CA . GLY B 1 66 ? 27.183 17.083 30.207 1.00 27.20 64 GLY B CA 1
ATOM 3587 C C . GLY B 1 66 ? 26.792 15.641 30.493 1.00 26.88 64 GLY B C 1
ATOM 3588 O O . GLY B 1 66 ? 25.804 15.366 31.204 1.00 25.40 64 GLY B O 1
ATOM 3589 N N . ASN B 1 67 ? 27.584 14.724 29.947 1.00 26.62 65 ASN B N 1
ATOM 3590 C CA . ASN B 1 67 ? 27.324 13.301 30.069 1.00 28.46 65 ASN B CA 1
ATOM 3591 C C . ASN B 1 67 ? 27.388 12.755 31.484 1.00 29.78 65 ASN B C 1
ATOM 3592 O O . ASN B 1 67 ? 26.739 11.747 31.784 1.00 28.19 65 ASN B O 1
ATOM 3597 N N . ARG B 1 68 ? 28.165 13.406 32.346 1.00 30.54 66 ARG B N 1
ATOM 3598 C CA . ARG B 1 68 ? 28.320 12.921 33.703 1.00 33.30 66 ARG B CA 1
ATOM 3599 C C . ARG B 1 68 ? 27.001 12.793 34.460 1.00 31.51 66 ARG B C 1
ATOM 3600 O O . ARG B 1 68 ? 26.866 11.921 35.311 1.00 30.21 66 ARG B O 1
ATOM 3608 N N . ALA B 1 69 ? 26.038 13.656 34.167 1.00 28.99 67 ALA B N 1
ATOM 3609 C CA . ALA B 1 69 ? 24.752 13.573 34.854 1.00 28.82 67 ALA B CA 1
ATOM 3610 C C . ALA B 1 69 ? 24.140 12.184 34.612 1.00 28.87 67 ALA B C 1
ATOM 3611 O O . ALA B 1 69 ? 23.658 11.538 35.537 1.00 28.05 67 ALA B O 1
ATOM 3613 N N . LEU B 1 70 ? 24.164 11.739 33.361 1.00 28.94 68 LEU B N 1
ATOM 3614 C CA . LEU B 1 70 ? 23.637 10.431 33.008 1.00 29.41 68 LEU B CA 1
ATOM 3615 C C . LEU B 1 70 ? 24.419 9.328 33.710 1.00 28.48 68 LEU B C 1
ATOM 3616 O O . LEU B 1 70 ? 23.814 8.445 34.331 1.00 26.05 68 LEU B O 1
ATOM 3621 N N . PHE B 1 71 ? 25.755 9.384 33.614 1.00 27.45 69 PHE B N 1
ATOM 3622 C CA . PHE B 1 71 ? 26.615 8.381 34.224 1.00 27.21 69 PHE B CA 1
ATOM 3623 C C . PHE B 1 71 ? 26.359 8.231 35.741 1.00 28.71 69 PHE B C 1
ATOM 3624 O O . PHE B 1 71 ? 26.352 7.113 36.266 1.00 27.95 69 PHE B O 1
ATOM 3632 N N . SER B 1 72 ? 26.145 9.355 36.432 1.00 30.09 70 SER B N 1
ATOM 3633 C CA . SER B 1 72 ? 25.897 9.329 37.877 1.00 31.93 70 SER B CA 1
ATOM 3634 C C . SER B 1 72 ? 24.559 8.697 38.253 1.00 31.47 70 SER B C 1
ATOM 3635 O O . SER B 1 72 ? 24.493 7.886 39.168 1.00 30.79 70 SER B O 1
ATOM 3638 N N . LEU B 1 73 ? 23.499 9.082 37.554 1.00 31.31 71 LEU B N 1
ATOM 3639 C CA . LEU B 1 73 ? 22.179 8.516 37.800 1.00 32.19 71 LEU B CA 1
ATOM 3640 C C . LEU B 1 73 ? 22.261 6.993 37.587 1.00 33.70 71 LEU B C 1
ATOM 3641 O O . LEU B 1 73 ? 21.810 6.202 38.426 1.00 33.15 71 LEU B O 1
ATOM 3646 N N . VAL B 1 74 ? 22.837 6.573 36.461 1.00 33.69 72 VAL B N 1
ATOM 3647 C CA . VAL B 1 74 ? 22.923 5.147 36.191 1.00 36.24 72 VAL B CA 1
ATOM 3648 C C . VAL B 1 74 ? 23.851 4.398 37.157 1.00 36.32 72 VAL B C 1
ATOM 3649 O O . VAL B 1 74 ? 23.507 3.322 37.642 1.00 36.33 72 VAL B O 1
ATOM 3653 N N . ASP B 1 75 ? 25.018 4.945 37.440 1.00 37.21 73 ASP B N 1
ATOM 3654 C CA . ASP B 1 75 ? 25.911 4.262 38.365 1.00 38.57 73 ASP B CA 1
ATOM 3655 C C . ASP B 1 75 ? 25.244 4.098 39.740 1.00 39.90 73 ASP B C 1
ATOM 3656 O O . ASP B 1 75 ? 25.486 3.126 40.457 1.00 40.69 73 ASP B O 1
ATOM 3661 N N . ARG B 1 76 ? 24.396 5.049 40.100 1.00 41.83 74 ARG B N 1
ATOM 3662 C CA . ARG B 1 76 ? 23.720 4.983 41.377 1.00 43.40 74 ARG B CA 1
ATOM 3663 C C . ARG B 1 76 ? 22.604 3.961 41.373 1.00 42.13 74 ARG B C 1
ATOM 3664 O O . ARG B 1 76 ? 22.395 3.274 42.369 1.00 44.82 74 ARG B O 1
ATOM 3672 N N . VAL B 1 77 ? 21.889 3.853 40.258 1.00 42.59 75 VAL B N 1
ATOM 3673 C CA . VAL B 1 77 ? 20.778 2.925 40.179 1.00 43.68 75 VAL B CA 1
ATOM 3674 C C . VAL B 1 77 ? 21.135 1.506 39.783 1.00 48.95 75 VAL B C 1
ATOM 3675 O O . VAL B 1 77 ? 20.618 0.554 40.358 1.00 45.01 75 VAL B O 1
ATOM 3679 N N . ALA B 1 78 ? 22.016 1.364 38.801 1.00 49.05 76 ALA B N 1
ATOM 3680 C CA . ALA B 1 78 ? 22.392 0.041 38.317 1.00 52.31 76 ALA B CA 1
ATOM 3681 C C . ALA B 1 78 ? 23.542 -0.589 39.082 1.00 52.14 76 ALA B C 1
ATOM 3682 O O . ALA B 1 78 ? 24.021 -1.660 38.707 1.00 54.91 76 ALA B O 1
ATOM 3684 N N . ALA B 1 79 ? 23.990 0.064 40.150 1.00 56.67 77 ALA B N 1
ATOM 3685 C CA . ALA B 1 79 ? 25.069 -0.498 40.954 1.00 56.29 77 ALA B CA 1
ATOM 3686 C C . ALA B 1 79 ? 24.470 -1.687 41.695 1.00 58.88 77 ALA B C 1
ATOM 3687 O O . ALA B 1 79 ? 23.248 -1.780 41.826 1.00 57.61 77 ALA B O 1
ATOM 3689 N N . ALA B 1 80 ? 25.313 -2.598 42.175 1.00 59.59 78 ALA B N 1
ATOM 3690 C CA . ALA B 1 80 ? 24.812 -3.751 42.923 1.00 62.20 78 ALA B CA 1
ATOM 3691 C C . ALA B 1 80 ? 24.094 -3.226 44.174 1.00 62.47 78 ALA B C 1
ATOM 3692 O O . ALA B 1 80 ? 23.050 -3.749 44.574 1.00 61.79 78 ALA B O 1
ATOM 3694 N N . ARG B 1 81 ? 24.660 -2.174 44.761 1.00 64.16 79 ARG B N 1
ATOM 3695 C CA . ARG B 1 81 ? 24.121 -1.541 45.964 1.00 64.56 79 ARG B CA 1
ATOM 3696 C C . ARG B 1 81 ? 23.146 -0.417 45.596 1.00 62.26 79 ARG B C 1
ATOM 3697 O O . ARG B 1 81 ? 22.771 0.389 46.451 1.00 64.77 79 ARG B O 1
ATOM 3705 N N . GLY B 1 82 ? 22.727 -0.373 44.335 1.00 61.17 80 GLY B N 1
ATOM 3706 C CA . GLY B 1 82 ? 21.847 0.692 43.886 1.00 58.16 80 GLY B CA 1
ATOM 3707 C C . GLY B 1 82 ? 20.358 0.634 44.169 1.00 56.58 80 GLY B C 1
ATOM 3708 O O . GLY B 1 82 ? 19.823 -0.412 44.555 1.00 57.29 80 GLY B O 1
ATOM 3709 N N . ALA B 1 83 ? 19.708 1.787 43.956 1.00 54.53 81 ALA B N 1
ATOM 3710 C CA . ALA B 1 83 ? 18.263 2.001 44.142 1.00 51.54 81 ALA B CA 1
ATOM 3711 C C . ALA B 1 83 ? 17.867 3.333 43.462 1.00 49.92 81 ALA B C 1
ATOM 3712 O O . ALA B 1 83 ? 18.699 4.226 43.301 1.00 49.42 81 ALA B O 1
ATOM 3714 N N . LYS B 1 84 ? 16.606 3.478 43.073 1.00 46.48 82 LYS B N 1
ATOM 3715 C CA . LYS B 1 84 ? 16.166 4.707 42.398 1.00 44.60 82 LYS B CA 1
ATOM 3716 C C . LYS B 1 84 ? 15.887 5.850 43.366 1.00 42.08 82 LYS B C 1
ATOM 3717 O O . LYS B 1 84 ? 15.153 5.668 44.338 1.00 41.58 82 LYS B O 1
ATOM 3723 N N . PRO B 1 85 ? 16.455 7.046 43.107 1.00 39.77 83 PRO B N 1
ATOM 3724 C CA . PRO B 1 85 ? 16.201 8.177 43.999 1.00 37.27 83 PRO B CA 1
ATOM 3725 C C . PRO B 1 85 ? 14.701 8.438 43.871 1.00 35.43 83 PRO B C 1
ATOM 3726 O O . PRO B 1 85 ? 14.075 7.957 42.935 1.00 33.68 83 PRO B O 1
ATOM 3730 N N . ASP B 1 86 ? 14.122 9.167 44.818 1.00 34.02 84 ASP B N 1
ATOM 3731 C CA . ASP B 1 86 ? 12.690 9.463 44.783 1.00 33.64 84 ASP B CA 1
ATOM 3732 C C . ASP B 1 86 ? 12.421 10.763 44.033 1.00 32.28 84 ASP B C 1
ATOM 3733 O O . ASP B 1 86 ? 11.312 10.996 43.548 1.00 30.96 84 ASP B O 1
ATOM 3738 N N . LEU B 1 87 ? 13.441 11.615 43.965 1.00 31.33 85 LEU B N 1
ATOM 3739 C CA . LEU B 1 87 ? 13.320 12.908 43.310 1.00 31.02 85 LEU B CA 1
ATOM 3740 C C . LEU B 1 87 ? 14.660 13.258 42.698 1.00 31.30 85 LEU B C 1
ATOM 3741 O O . LEU B 1 87 ? 15.710 13.070 43.333 1.00 31.00 85 LEU B O 1
ATOM 3746 N N . ILE B 1 88 ? 14.615 13.764 41.467 1.00 31.14 86 ILE B N 1
ATOM 3747 C CA . ILE B 1 88 ? 15.819 14.191 40.743 1.00 29.50 86 ILE B CA 1
ATOM 3748 C C . ILE B 1 88 ? 15.653 15.684 40.495 1.00 29.85 86 ILE B C 1
ATOM 3749 O O . ILE B 1 88 ? 14.593 16.135 40.042 1.00 28.93 86 ILE B O 1
ATOM 3754 N N . LEU B 1 89 ? 16.697 16.442 40.817 1.00 29.80 87 LEU B N 1
ATOM 3755 C CA . LEU B 1 89 ? 16.690 17.886 40.656 1.00 29.79 87 LEU B CA 1
ATOM 3756 C C . LEU B 1 89 ? 17.830 18.215 39.705 1.00 29.70 87 LEU B C 1
ATOM 3757 O O . LEU B 1 89 ? 19.002 17.901 39.969 1.00 28.65 87 LEU B O 1
ATOM 3762 N N . GLY B 1 90 ? 17.486 18.862 38.598 1.00 29.56 88 GLY B N 1
ATOM 3763 C CA . GLY B 1 90 ? 18.492 19.150 37.588 1.00 29.82 88 GLY B CA 1
ATOM 3764 C C . GLY B 1 90 ? 18.563 17.908 36.717 1.00 28.24 88 GLY B C 1
ATOM 3765 O O . GLY B 1 90 ? 17.825 16.956 36.960 1.00 28.62 88 GLY B O 1
ATOM 3766 N N . PRO B 1 91 ? 19.424 17.869 35.691 1.00 27.72 89 PRO B N 1
ATOM 3767 C CA . PRO B 1 91 ? 20.362 18.910 35.263 1.00 27.56 89 PRO B CA 1
ATOM 3768 C C . PRO B 1 91 ? 19.654 20.152 34.737 1.00 27.19 89 PRO B C 1
ATOM 3769 O O . PRO B 1 91 ? 18.422 20.175 34.555 1.00 25.86 89 PRO B O 1
ATOM 3773 N N . VAL B 1 92 ? 20.456 21.182 34.485 1.00 27.33 90 VAL B N 1
ATOM 3774 C CA . VAL B 1 92 ? 19.944 22.432 33.957 1.00 26.08 90 VAL B CA 1
ATOM 3775 C C . VAL B 1 92 ? 20.317 22.500 32.491 1.00 25.49 90 VAL B C 1
ATOM 3776 O O . VAL B 1 92 ? 19.485 22.859 31.648 1.00 23.28 90 VAL B O 1
ATOM 3780 N N . CYS B 1 93 ? 21.569 22.142 32.195 1.00 25.66 91 CYS B N 1
ATOM 3781 C CA . CYS B 1 93 ? 22.085 22.141 30.831 1.00 26.64 91 CYS B CA 1
ATOM 3782 C C . CYS B 1 93 ? 21.251 21.243 29.946 1.00 26.74 91 CYS B C 1
ATOM 3783 O O . CYS B 1 93 ? 21.026 20.072 30.279 1.00 26.30 91 CYS B O 1
ATOM 3786 N N . GLU B 1 94 ? 20.828 21.783 28.803 1.00 24.71 92 GLU B N 1
ATOM 3787 C CA . GLU B 1 94 ? 19.959 21.051 27.900 1.00 24.32 92 GLU B CA 1
ATOM 3788 C C . GLU B 1 94 ? 20.420 19.662 27.482 1.00 23.59 92 GLU B C 1
ATOM 3789 O O . GLU B 1 94 ? 19.639 18.728 27.525 1.00 22.50 92 GLU B O 1
ATOM 3795 N N . TYR B 1 95 ? 21.668 19.502 27.054 1.00 22.92 93 TYR B N 1
ATOM 3796 C CA . TYR B 1 95 ? 22.106 18.178 26.632 1.00 23.46 93 TYR B CA 1
ATOM 3797 C C . TYR B 1 95 ? 22.342 17.231 27.807 1.00 23.69 93 TYR B C 1
ATOM 3798 O O . TYR B 1 95 ? 22.314 16.023 27.644 1.00 23.50 93 TYR B O 1
ATOM 3807 N N . ALA B 1 96 ? 22.557 17.781 28.998 1.00 23.81 94 ALA B N 1
ATOM 3808 C CA . ALA B 1 96 ? 22.769 16.957 30.199 1.00 24.25 94 ALA B CA 1
ATOM 3809 C C . ALA B 1 96 ? 21.409 16.470 30.694 1.00 25.28 94 ALA B C 1
ATOM 3810 O O . ALA B 1 96 ? 21.266 15.341 31.191 1.00 25.71 94 ALA B O 1
ATOM 3812 N N . ALA B 1 97 ? 20.407 17.324 30.518 1.00 25.39 95 ALA B N 1
ATOM 3813 C CA . ALA B 1 97 ? 19.061 17.036 30.979 1.00 25.62 95 ALA B CA 1
ATOM 3814 C C . ALA B 1 97 ? 18.242 16.075 30.139 1.00 27.29 95 ALA B C 1
ATOM 3815 O O . ALA B 1 97 ? 17.459 15.290 30.683 1.00 27.90 95 ALA B O 1
ATOM 3817 N N . ALA B 1 98 ? 18.398 16.129 28.823 1.00 26.12 96 ALA B N 1
ATOM 3818 C CA . ALA B 1 98 ? 17.593 15.269 27.962 1.00 26.29 96 ALA B CA 1
ATOM 3819 C C . ALA B 1 98 ? 17.653 13.783 28.330 1.00 25.77 96 ALA B C 1
ATOM 3820 O O . ALA B 1 98 ? 16.612 13.134 28.491 1.00 25.46 9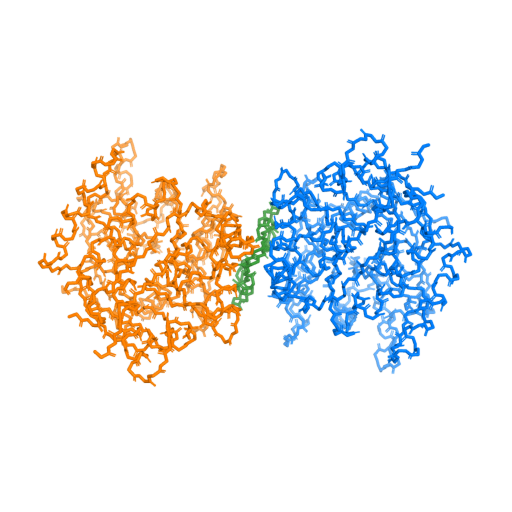6 ALA B O 1
ATOM 3822 N N . PRO B 1 99 ? 18.870 13.226 28.480 1.00 26.13 97 PRO B N 1
ATOM 3823 C CA . PRO B 1 99 ? 19.018 11.805 28.826 1.00 26.33 97 PRO B CA 1
ATOM 3824 C C . PRO B 1 99 ? 18.428 11.473 30.204 1.00 27.93 97 PRO B C 1
ATOM 3825 O O . PRO B 1 99 ? 17.730 10.455 30.374 1.00 30.27 97 PRO B O 1
ATOM 3829 N N . VAL B 1 100 ? 18.700 12.323 31.191 1.00 28.27 98 VAL B N 1
ATOM 3830 C CA . VAL B 1 100 ? 18.180 12.102 32.532 1.00 26.96 98 VAL B CA 1
ATOM 3831 C C . VAL B 1 100 ? 16.655 12.106 32.540 1.00 27.14 98 VAL B C 1
ATOM 3832 O O . VAL B 1 100 ? 16.045 11.249 33.189 1.00 26.79 98 VAL B O 1
ATOM 3836 N N . ALA B 1 101 ? 16.046 13.067 31.836 1.00 26.21 99 ALA B N 1
ATOM 3837 C CA . ALA B 1 101 ? 14.588 13.161 31.740 1.00 26.99 99 ALA B CA 1
ATOM 3838 C C . ALA B 1 101 ? 14.009 11.901 31.132 1.00 27.66 99 ALA B C 1
ATOM 3839 O O . ALA B 1 101 ? 12.995 11.398 31.603 1.00 27.32 99 ALA B O 1
ATOM 3841 N N . ARG B 1 102 ? 14.632 11.396 30.067 1.00 27.53 100 ARG B N 1
ATOM 3842 C CA . ARG B 1 102 ? 14.164 10.164 29.426 1.00 28.90 100 ARG B CA 1
ATOM 3843 C C . ARG B 1 102 ? 14.153 9.002 30.424 1.00 29.21 100 ARG B C 1
ATOM 3844 O O . ARG B 1 102 ? 13.174 8.254 30.498 1.00 28.40 100 ARG B O 1
ATOM 3852 N N . LEU B 1 103 ? 15.247 8.851 31.172 1.00 30.34 101 LEU B N 1
ATOM 3853 C CA . LEU B 1 103 ? 15.357 7.802 32.181 1.00 31.68 101 LEU B CA 1
ATOM 3854 C C . LEU B 1 103 ? 14.356 7.990 33.308 1.00 32.67 101 LEU B C 1
ATOM 3855 O O . LEU B 1 103 ? 13.724 7.019 33.757 1.00 31.91 101 LEU B O 1
ATOM 3860 N N . ALA B 1 104 ? 14.224 9.227 33.781 1.00 32.58 102 ALA B N 1
ATOM 3861 C CA . ALA B 1 104 ? 13.288 9.516 34.866 1.00 33.68 102 ALA B CA 1
ATOM 3862 C C . ALA B 1 104 ? 11.892 9.094 34.413 1.00 35.46 102 ALA B C 1
ATOM 3863 O O . ALA B 1 104 ? 11.097 8.547 35.190 1.00 37.72 102 ALA B O 1
ATOM 3865 N N . SER B 1 105 ? 11.595 9.324 33.144 1.00 36.52 103 SER B N 1
ATOM 3866 C CA . SER B 1 105 ? 10.294 8.962 32.618 1.00 38.12 103 SER B CA 1
ATOM 3867 C C . SER B 1 105 ? 10.173 7.448 32.479 1.00 37.50 103 SER B C 1
ATOM 3868 O O . SER B 1 105 ? 9.103 6.862 32.716 1.00 37.20 103 SER B O 1
ATOM 3871 N N . HIS B 1 106 ? 11.261 6.806 32.070 1.00 35.26 104 HIS B N 1
ATOM 3872 C CA . HIS B 1 106 ? 11.223 5.368 31.931 1.00 34.28 104 HIS B CA 1
ATOM 3873 C C . HIS B 1 106 ? 11.056 4.712 33.300 1.00 35.06 104 HIS B C 1
ATOM 3874 O O . HIS B 1 106 ? 10.335 3.724 33.433 1.00 34.98 104 HIS B O 1
ATOM 3881 N N . TRP B 1 107 ? 11.729 5.256 34.309 1.00 34.74 105 TRP B N 1
ATOM 3882 C CA . TRP B 1 107 ? 11.646 4.705 35.654 1.00 34.42 105 TRP B CA 1
ATOM 3883 C C . TRP B 1 107 ? 10.532 5.294 36.521 1.00 35.25 105 TRP B C 1
ATOM 3884 O O . TRP B 1 107 ? 10.492 5.059 37.719 1.00 35.77 105 TRP B O 1
ATOM 3895 N N . ASP B 1 108 ? 9.633 6.065 35.926 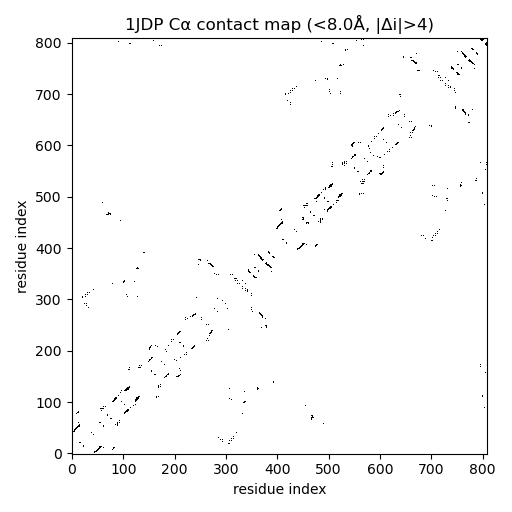1.00 36.84 106 ASP B N 1
ATOM 3896 C CA . ASP B 1 108 ? 8.542 6.655 36.685 1.00 38.77 1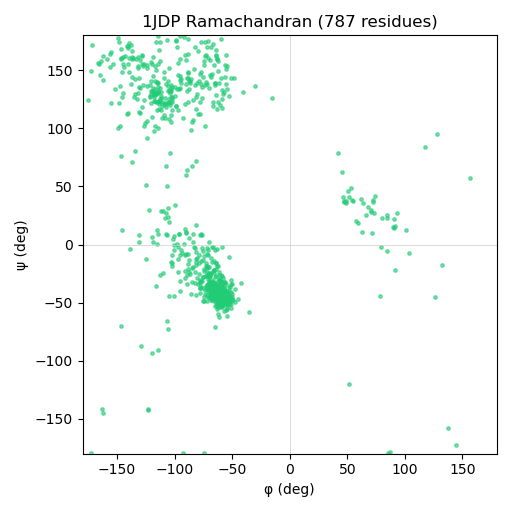06 ASP B CA 1
ATOM 3897 C C . ASP B 1 108 ? 9.025 7.476 37.891 1.00 37.55 106 ASP B C 1
ATOM 3898 O O . ASP B 1 108 ? 8.396 7.446 38.949 1.00 36.91 106 ASP B O 1
ATOM 3903 N N . LEU B 1 109 ? 10.135 8.191 37.733 1.00 35.72 107 LEU B N 1
ATOM 3904 C CA . LEU B 1 109 ? 10.689 9.032 38.799 1.00 35.57 107 LEU B CA 1
ATOM 3905 C C . LEU B 1 109 ? 10.400 10.483 38.424 1.00 34.98 107 LEU B C 1
ATOM 3906 O O . LEU B 1 109 ? 10.596 10.864 37.274 1.00 35.86 107 LEU B O 1
ATOM 3911 N N . PRO B 1 110 ? 9.965 11.314 39.389 1.00 34.12 108 PRO B N 1
ATOM 3912 C CA . PRO B 1 110 ? 9.663 12.717 39.114 1.00 34.08 108 PRO B CA 1
ATOM 3913 C C . PRO B 1 110 ? 10.951 13.514 38.992 1.00 33.07 108 PRO B C 1
ATOM 3914 O O . PRO B 1 110 ? 11.863 13.340 39.798 1.00 32.40 108 PRO B O 1
ATOM 3918 N N . MET B 1 111 ? 11.018 14.380 37.981 1.00 31.50 109 MET B N 1
ATOM 3919 C CA . MET B 1 111 ? 12.197 15.225 37.762 1.00 31.58 109 MET B CA 1
ATOM 3920 C C . MET B 1 111 ? 11.795 16.697 37.676 1.00 30.90 109 MET B C 1
ATOM 3921 O O . MET B 1 111 ? 10.954 17.054 36.865 1.00 31.56 109 MET B O 1
ATOM 3926 N N . LEU B 1 112 ? 12.389 17.539 38.519 1.00 30.66 110 LEU B N 1
ATOM 3927 C CA . LEU B 1 112 ? 12.105 18.972 38.506 1.00 29.97 110 LEU B CA 1
ATOM 3928 C C . LEU B 1 112 ? 13.402 19.730 38.264 1.00 29.28 110 LEU B C 1
ATOM 3929 O O . LEU B 1 112 ? 14.448 19.400 38.829 1.00 28.13 110 LEU B O 1
ATOM 3934 N N . SER B 1 113 ? 13.334 20.741 37.410 1.00 28.41 111 SER B N 1
ATOM 3935 C CA . SER B 1 113 ? 14.515 21.530 37.107 1.00 28.77 111 SER B CA 1
ATOM 3936 C C . SER B 1 113 ? 14.156 22.986 36.872 1.00 29.38 111 SER B C 1
ATOM 3937 O O . SER B 1 113 ? 13.022 23.305 36.490 1.00 28.95 111 SER B O 1
ATOM 3940 N N . ALA B 1 114 ? 15.142 23.853 37.092 1.00 29.06 112 ALA B N 1
ATOM 3941 C CA . ALA B 1 114 ? 15.000 25.288 36.876 1.00 28.52 112 ALA B CA 1
ATOM 3942 C C . ALA B 1 114 ? 15.672 25.563 35.528 1.00 28.64 112 ALA B C 1
ATOM 3943 O O . ALA B 1 114 ? 15.842 26.719 35.123 1.00 28.46 112 ALA B O 1
ATOM 3945 N N . GLY B 1 115 ? 16.048 24.479 34.852 1.00 28.98 113 GLY B N 1
ATOM 3946 C CA . GLY B 1 115 ? 16.690 24.555 33.549 1.00 27.80 113 GLY B CA 1
ATOM 3947 C C . GLY B 1 115 ? 15.895 23.773 32.508 1.00 27.58 113 GLY B C 1
ATOM 3948 O O . GLY B 1 115 ? 14.661 23.774 32.563 1.00 27.54 113 GLY B O 1
ATOM 3949 N N . ALA B 1 116 ? 16.577 23.094 31.578 1.00 26.89 114 ALA B N 1
ATOM 3950 C CA . ALA B 1 116 ? 15.902 22.332 30.506 1.00 26.77 114 ALA B CA 1
ATOM 3951 C C . ALA B 1 116 ? 14.891 23.213 29.794 1.00 25.72 114 ALA B C 1
ATOM 3952 O O . ALA B 1 116 ? 13.805 22.782 29.432 1.00 25.20 114 ALA B O 1
ATOM 3954 N N . LEU B 1 117 ? 15.312 24.451 29.568 1.00 24.64 115 LEU B N 1
ATOM 3955 C CA . LEU B 1 117 ? 14.523 25.493 28.937 1.00 25.62 115 LEU B CA 1
ATOM 3956 C C . LEU B 1 117 ? 14.265 25.366 27.445 1.00 23.65 115 LEU B C 1
ATOM 3957 O O . LEU B 1 117 ? 13.470 26.119 26.908 1.00 23.33 115 LEU B O 1
ATOM 3962 N N . ALA B 1 118 ? 14.912 24.415 26.779 1.00 22.62 116 ALA B N 1
ATOM 3963 C CA . ALA B 1 118 ? 14.756 24.258 25.339 1.00 22.91 116 ALA B CA 1
ATOM 3964 C C . ALA B 1 118 ? 13.363 23.829 24.926 1.00 23.91 116 ALA B C 1
ATOM 3965 O O . ALA B 1 118 ? 12.656 23.201 25.698 1.00 23.24 116 ALA B O 1
ATOM 3967 N N . ALA B 1 119 ? 12.993 24.172 23.694 1.00 24.58 117 ALA B N 1
ATOM 3968 C CA . ALA B 1 119 ? 11.663 23.864 23.131 1.00 26.33 117 ALA B CA 1
ATOM 3969 C C . ALA B 1 119 ? 11.319 22.374 23.059 1.00 26.61 117 ALA B C 1
ATOM 3970 O O . ALA B 1 119 ? 10.152 21.983 23.223 1.00 24.92 117 ALA B O 1
ATOM 3972 N N . GLY B 1 120 ? 12.330 21.551 22.797 1.00 26.27 118 GLY B N 1
ATOM 3973 C CA . GLY B 1 120 ? 12.109 20.120 22.693 1.00 27.51 118 GLY B CA 1
ATOM 3974 C C . GLY B 1 120 ? 11.529 19.449 23.940 1.00 28.23 118 GLY B C 1
ATOM 3975 O O . GLY B 1 120 ? 10.872 18.420 23.823 1.00 28.05 118 GLY B O 1
ATOM 3976 N N . PHE B 1 121 ? 11.768 20.015 25.121 1.00 29.26 119 PHE B N 1
ATOM 3977 C CA . PHE B 1 121 ? 11.261 19.435 26.366 1.00 31.44 119 PHE B CA 1
ATOM 3978 C C . PHE B 1 121 ? 9.773 19.704 26.555 1.00 32.84 119 PHE B C 1
ATOM 3979 O O . PHE B 1 121 ? 9.162 19.268 27.530 1.00 33.17 119 PHE B O 1
ATOM 3987 N N . GLN B 1 122 ? 9.221 20.447 25.616 1.00 35.07 120 GLN B N 1
ATOM 3988 C CA . GLN B 1 122 ? 7.824 20.858 25.572 1.00 38.84 120 GLN B CA 1
ATOM 3989 C C . GLN B 1 122 ? 6.911 19.643 25.364 1.00 40.40 120 GLN B C 1
ATOM 3990 O O . GLN B 1 122 ? 5.900 19.471 26.048 1.00 41.03 120 GLN B O 1
ATOM 3996 N N . HIS B 1 123 ? 7.284 18.804 24.407 1.00 41.58 121 HIS B N 1
ATOM 3997 C CA . HIS B 1 123 ? 6.494 17.631 24.070 1.00 42.07 121 HIS B CA 1
ATOM 3998 C C . HIS B 1 123 ? 6.653 16.600 25.147 1.00 41.23 121 HIS B C 1
ATOM 3999 O O . HIS B 1 123 ? 7.651 15.894 25.199 1.00 42.34 121 HIS B O 1
ATOM 4006 N N . LYS B 1 124 ? 5.652 16.510 26.009 1.00 40.75 122 LYS B N 1
ATOM 4007 C CA . LYS B 1 124 ? 5.715 15.584 27.112 1.00 39.61 122 LYS B CA 1
ATOM 4008 C C . LYS B 1 124 ? 4.784 14.393 26.952 1.00 41.84 122 LYS B C 1
ATOM 4009 O O . LYS B 1 124 ? 4.434 13.767 27.942 1.00 41.41 122 LYS B O 1
ATOM 4015 N N . ASP B 1 125 ? 4.391 14.064 25.722 1.00 44.81 123 ASP B N 1
ATOM 4016 C CA . ASP B 1 125 ? 3.499 12.920 25.534 1.00 50.59 123 ASP B CA 1
ATOM 4017 C C . ASP B 1 125 ? 4.215 11.628 25.834 1.00 48.35 123 ASP B C 1
ATOM 4018 O O . ASP B 1 125 ? 3.611 10.685 26.336 1.00 49.35 123 ASP B O 1
ATOM 4023 N N . SER B 1 126 ? 5.512 11.579 25.557 1.00 45.03 124 SER B N 1
ATOM 4024 C CA . SER B 1 126 ? 6.254 10.357 25.826 1.00 42.10 124 SER B CA 1
ATOM 4025 C C . SER B 1 126 ? 7.539 10.492 26.620 1.00 38.97 124 SER B C 1
ATOM 4026 O O . SER B 1 126 ? 7.539 10.388 27.851 1.00 37.27 124 SER B O 1
ATOM 4029 N N . GLU B 1 127 ? 8.636 10.746 25.913 1.00 35.84 125 GLU B N 1
ATOM 4030 C CA . GLU B 1 127 ? 9.940 10.796 26.559 1.00 34.34 125 GLU B CA 1
ATOM 4031 C C . GLU B 1 127 ? 10.151 11.755 27.702 1.00 33.06 125 GLU B C 1
ATOM 4032 O O . GLU B 1 127 ? 10.845 11.418 28.650 1.00 32.33 125 GLU B O 1
ATOM 4038 N N . TYR B 1 128 ? 9.553 12.939 27.643 1.00 31.41 126 TYR B N 1
ATOM 4039 C CA . TYR B 1 128 ? 9.731 13.891 28.726 1.00 30.27 126 TYR B CA 1
ATOM 4040 C C . TYR B 1 128 ? 8.485 14.018 29.619 1.00 31.04 126 TYR B C 1
ATOM 4041 O O . TYR B 1 128 ? 8.230 15.079 30.204 1.00 29.58 126 TYR B O 1
ATOM 4050 N N . SER B 1 129 ? 7.728 12.931 29.756 1.00 30.66 127 SER B N 1
ATOM 4051 C CA . SER B 1 129 ? 6.501 12.941 30.569 1.00 31.20 127 SER B CA 1
ATOM 4052 C C . SER B 1 129 ? 6.694 13.186 32.059 1.00 31.00 127 SER B C 1
ATOM 4053 O O . SER B 1 129 ? 5.754 13.589 32.750 1.00 32.91 127 SER B O 1
ATOM 4056 N N . HIS B 1 130 ? 7.892 12.958 32.583 1.00 30.21 128 HIS B N 1
ATOM 4057 C CA . HIS B 1 130 ? 8.078 13.175 34.011 1.00 30.31 128 HIS B CA 1
ATOM 4058 C C . HIS B 1 130 ? 8.894 14.393 34.437 1.00 30.30 128 HIS B C 1
ATOM 4059 O O . HIS B 1 130 ? 9.484 14.415 35.525 1.00 29.89 128 HIS B O 1
ATOM 4066 N N . LEU B 1 131 ? 8.889 15.415 33.593 1.00 29.47 129 LEU B N 1
ATOM 4067 C CA . LEU B 1 131 ? 9.628 16.647 33.838 1.00 30.30 129 LEU B CA 1
ATOM 4068 C C . LEU B 1 131 ? 8.742 17.883 34.002 1.00 30.86 129 LEU B C 1
ATOM 4069 O O . LEU B 1 131 ? 7.944 18.212 33.114 1.00 31.98 129 LEU B O 1
ATOM 4074 N N . THR B 1 132 ? 8.855 18.561 35.136 1.00 33.17 130 THR B N 1
ATOM 4075 C CA . THR B 1 132 ? 8.127 19.810 35.272 1.00 32.84 130 THR B CA 1
ATOM 4076 C C . THR B 1 132 ? 9.223 20.879 35.372 1.00 31.60 130 THR B C 1
ATOM 4077 O O . THR B 1 132 ? 10.210 20.719 36.098 1.00 30.41 130 THR B O 1
ATOM 4081 N N . ARG B 1 133 ? 9.062 21.943 34.598 1.00 29.85 131 ARG B N 1
ATOM 4082 C CA . ARG B 1 133 ? 10.030 23.028 34.569 1.00 30.43 131 ARG B CA 1
ATOM 4083 C C . ARG B 1 133 ? 9.546 24.147 35.457 1.00 30.73 131 ARG B C 1
ATOM 4084 O O . ARG B 1 133 ? 8.496 24.706 35.205 1.00 30.58 131 ARG B O 1
ATOM 4092 N N . VAL B 1 134 ? 10.320 24.474 36.489 1.00 30.56 132 VAL B N 1
ATOM 4093 C CA . VAL B 1 134 ? 9.925 25.513 37.421 1.00 30.00 132 VAL B CA 1
ATOM 4094 C C . VAL B 1 134 ? 10.353 26.928 37.049 1.00 29.73 132 VAL B C 1
ATOM 4095 O O . VAL B 1 134 ? 9.932 27.890 37.702 1.00 31.11 132 VAL B O 1
ATOM 4099 N N . ALA B 1 135 ? 11.188 27.064 36.015 1.00 29.41 133 ALA B N 1
ATOM 4100 C CA . ALA B 1 135 ? 11.631 28.391 35.574 1.00 28.45 133 ALA B CA 1
ATOM 4101 C C . ALA B 1 135 ? 11.054 28.579 34.176 1.00 26.33 133 ALA B C 1
ATOM 4102 O O . ALA B 1 135 ? 10.792 27.602 33.495 1.00 29.07 133 ALA B O 1
ATOM 4104 N N . PRO B 1 136 ? 10.863 29.832 33.724 1.00 27.03 134 PRO B N 1
ATOM 4105 C CA . PRO B 1 136 ? 10.296 30.075 32.387 1.00 26.00 134 PRO B CA 1
ATOM 4106 C C . PRO B 1 136 ? 11.152 29.536 31.261 1.00 25.29 134 PRO B C 1
ATOM 4107 O O . PRO B 1 136 ? 12.323 29.899 31.162 1.00 26.31 134 PRO B O 1
ATOM 4111 N N . ALA B 1 137 ? 10.574 28.669 30.430 1.00 24.80 135 ALA B N 1
ATOM 4112 C CA . ALA B 1 137 ? 11.277 28.090 29.286 1.00 25.47 135 ALA B CA 1
ATOM 4113 C C . ALA B 1 137 ? 11.420 29.143 28.185 1.00 24.35 135 ALA B C 1
ATOM 4114 O O . ALA B 1 137 ? 10.696 30.131 28.174 1.00 24.42 135 ALA B O 1
ATOM 4116 N N . TYR B 1 138 ? 12.333 28.922 27.242 1.00 24.16 136 TYR B N 1
ATOM 4117 C CA . TYR B 1 138 ? 12.535 29.896 26.176 1.00 24.10 136 TYR B CA 1
ATOM 4118 C C . TYR B 1 138 ? 11.305 30.230 25.330 1.00 24.62 136 TYR B C 1
ATOM 4119 O O . TYR B 1 138 ? 11.190 31.351 24.801 1.00 23.82 136 TYR B O 1
ATOM 4128 N N . ALA B 1 139 ? 10.388 29.274 25.200 1.00 23.92 137 ALA B N 1
ATOM 4129 C CA . ALA B 1 139 ? 9.176 29.514 24.422 1.00 23.78 137 ALA B CA 1
ATOM 4130 C C . ALA B 1 139 ? 8.339 30.582 25.129 1.00 23.92 137 ALA B C 1
ATOM 4131 O O . ALA B 1 139 ? 7.649 31.362 24.473 1.00 25.22 137 ALA B O 1
ATOM 4133 N N . LYS B 1 140 ? 8.395 30.614 26.464 1.00 24.62 138 LYS B N 1
ATOM 4134 C CA . LYS B 1 140 ? 7.664 31.631 27.231 1.00 24.57 138 LYS B CA 1
ATOM 4135 C C . LYS B 1 140 ? 8.215 33.021 26.870 1.00 25.49 138 LYS B C 1
ATOM 4136 O O . LYS B 1 140 ? 7.457 33.978 26.756 1.00 25.22 138 LYS B O 1
ATOM 4142 N N . MET B 1 141 ? 9.539 33.130 26.701 1.00 25.22 139 MET B N 1
ATOM 4143 C CA . MET B 1 141 ? 10.179 34.391 26.322 1.00 26.38 139 MET B CA 1
ATOM 4144 C C . MET B 1 141 ? 9.729 34.678 24.880 1.00 25.48 139 MET B C 1
ATOM 4145 O O . MET B 1 141 ? 9.455 35.826 24.509 1.00 26.46 139 MET B O 1
ATOM 4150 N N . GLY B 1 142 ? 9.644 33.623 24.079 1.00 26.39 140 GLY B N 1
ATOM 4151 C CA . GLY B 1 142 ? 9.170 33.774 22.712 1.00 27.93 140 GLY B CA 1
ATOM 4152 C C . GLY B 1 142 ? 7.739 34.325 22.687 1.00 28.60 140 GLY B C 1
ATOM 4153 O O . GLY B 1 142 ? 7.396 35.129 21.805 1.00 28.50 140 GLY B O 1
ATOM 4154 N N . GLU B 1 143 ? 6.892 33.903 23.629 1.00 28.58 141 GLU B N 1
ATOM 4155 C CA . GLU B 1 143 ? 5.501 34.406 23.675 1.00 30.38 141 GLU B CA 1
ATOM 4156 C C . GLU B 1 143 ? 5.481 35.890 24.015 1.00 30.07 141 GLU B C 1
ATOM 4157 O O . GLU B 1 143 ? 4.633 36.652 23.518 1.00 29.34 141 GLU B O 1
ATOM 4163 N N . MET B 1 144 ? 6.408 36.301 24.872 1.00 29.69 142 MET B N 1
ATOM 4164 C CA . MET B 1 144 ? 6.522 37.699 25.244 1.00 30.67 142 MET B CA 1
ATOM 4165 C C . MET B 1 144 ? 6.957 38.505 24.001 1.00 29.58 142 MET B C 1
ATOM 4166 O O . MET B 1 144 ? 6.393 39.557 23.693 1.00 29.38 142 MET B O 1
ATOM 4171 N N . MET B 1 145 ? 7.958 38.018 23.278 1.00 29.60 143 MET B N 1
ATOM 4172 C CA . MET B 1 145 ? 8.395 38.764 22.094 1.00 28.53 143 MET B CA 1
ATOM 4173 C C . MET B 1 145 ? 7.253 38.910 21.079 1.00 27.19 143 MET B C 1
ATOM 4174 O O . MET B 1 145 ? 7.159 39.919 20.387 1.00 26.53 143 MET B O 1
ATOM 4179 N N . LEU B 1 146 ? 6.400 37.893 20.985 1.00 27.58 144 LEU B N 1
ATOM 4180 C CA . LEU B 1 146 ? 5.276 37.918 20.044 1.00 29.02 144 LEU B CA 1
ATOM 4181 C C . LEU B 1 146 ? 4.305 39.029 20.452 1.00 29.30 144 LEU B C 1
ATOM 4182 O O . LEU B 1 146 ? 3.756 39.733 19.607 1.00 29.54 144 LEU B O 1
ATOM 4187 N N . ALA B 1 147 ? 4.098 39.174 21.752 1.00 29.43 145 ALA B N 1
ATOM 4188 C CA . ALA B 1 147 ? 3.210 40.207 22.279 1.00 29.82 145 ALA B CA 1
ATOM 4189 C C . ALA B 1 147 ? 3.839 41.582 22.083 1.00 29.19 145 ALA B C 1
ATOM 4190 O O . ALA B 1 147 ? 3.141 42.553 21.801 1.00 30.92 145 ALA B O 1
ATOM 4192 N N . LEU B 1 148 ? 5.158 41.679 22.240 1.00 28.33 146 LEU B N 1
ATOM 4193 C CA . LEU B 1 148 ? 5.828 42.960 22.050 1.00 26.30 146 LEU B CA 1
ATOM 4194 C C . LEU B 1 148 ? 5.712 43.361 20.574 1.00 26.15 146 LEU B C 1
ATOM 4195 O O . LEU B 1 148 ? 5.433 44.524 20.250 1.00 26.86 146 LEU B O 1
ATOM 4200 N N . PHE B 1 149 ? 5.924 42.400 19.683 1.00 25.91 147 PHE B N 1
ATOM 4201 C CA . PHE B 1 149 ? 5.818 42.675 18.260 1.00 27.07 147 PHE B CA 1
ATOM 4202 C C . PHE B 1 149 ? 4.417 43.101 17.870 1.00 28.59 147 PHE B C 1
ATOM 4203 O O . PHE B 1 149 ? 4.239 43.994 17.046 1.00 27.10 147 PHE B O 1
ATOM 4211 N N . ARG B 1 150 ? 3.419 42.452 18.447 1.00 30.46 148 ARG B N 1
ATOM 4212 C CA . ARG B 1 150 ? 2.033 42.792 18.121 1.00 34.81 148 ARG B CA 1
ATOM 4213 C C . ARG B 1 150 ? 1.764 44.229 18.557 1.00 34.63 148 ARG B C 1
ATOM 4214 O O . ARG B 1 150 ? 1.047 44.987 17.897 1.00 32.68 148 ARG B O 1
ATOM 4222 N N . HIS B 1 151 ? 2.353 44.602 19.683 1.00 33.48 149 HIS B N 1
ATOM 4223 C CA . HIS B 1 151 ? 2.150 45.941 20.217 1.00 33.71 149 HIS B CA 1
ATOM 4224 C C . HIS B 1 151 ? 2.651 47.019 19.276 1.00 32.17 149 HIS B C 1
ATOM 4225 O O . HIS B 1 151 ? 2.046 48.079 19.151 1.00 33.24 149 HIS B O 1
ATOM 4232 N N . HIS B 1 152 ? 3.762 46.738 18.610 1.00 31.96 150 HIS B N 1
ATOM 4233 C CA . HIS B 1 152 ? 4.366 47.685 17.689 1.00 29.83 150 HIS B CA 1
ATOM 4234 C C . HIS B 1 152 ? 3.930 47.507 16.254 1.00 28.35 150 HIS B C 1
ATOM 4235 O O . HIS B 1 152 ? 4.260 48.335 15.412 1.00 28.34 150 HIS B O 1
ATOM 4242 N N . HIS B 1 153 ? 3.189 46.438 15.980 1.00 26.94 151 HIS B N 1
ATOM 4243 C CA . HIS B 1 153 ? 2.745 46.109 14.616 1.00 28.47 151 HIS B CA 1
ATOM 4244 C C . HIS B 1 153 ? 3.931 45.641 13.773 1.00 28.34 151 HIS B C 1
ATOM 4245 O O . HIS B 1 153 ? 3.970 45.839 12.543 1.00 27.32 151 HIS B O 1
ATOM 4252 N N . TRP B 1 154 ? 4.912 45.042 14.446 1.00 28.42 152 TRP B N 1
ATOM 4253 C CA . TRP B 1 154 ? 6.091 44.516 13.760 1.00 28.27 152 TRP B CA 1
ATOM 4254 C C . TRP B 1 154 ? 5.750 43.110 13.333 1.00 28.17 152 TRP B C 1
ATOM 4255 O O . TRP B 1 154 ? 5.130 42.380 14.088 1.00 28.26 152 TRP B O 1
ATOM 4266 N N . SER B 1 155 ? 6.179 42.711 12.142 1.00 28.55 153 SER B N 1
ATOM 4267 C CA . SER B 1 155 ? 5.871 41.366 11.667 1.00 28.37 153 SER B CA 1
ATOM 4268 C C . SER B 1 155 ? 7.056 40.577 11.114 1.00 27.86 153 SER B C 1
ATOM 4269 O O . SER B 1 155 ? 6.886 39.438 10.662 1.00 27.99 153 SER B O 1
ATOM 4272 N N . ARG B 1 156 ? 8.252 41.165 11.160 1.00 29.19 154 ARG B N 1
ATOM 4273 C CA . ARG B 1 156 ? 9.464 40.529 10.639 1.00 30.86 154 ARG B CA 1
ATOM 4274 C C . ARG B 1 156 ? 10.652 40.783 11.570 1.00 29.59 154 ARG B C 1
ATOM 4275 O O . ARG B 1 156 ? 10.733 41.832 12.200 1.00 29.48 154 ARG B O 1
ATOM 4283 N N . ALA B 1 157 ? 11.591 39.847 11.643 1.00 28.81 155 ALA B N 1
ATOM 4284 C CA . ALA B 1 157 ? 12.751 40.065 12.511 1.00 27.68 155 ALA B CA 1
ATOM 4285 C C . ALA B 1 157 ? 13.977 39.302 12.044 1.00 27.29 155 ALA B C 1
ATOM 4286 O O . ALA B 1 157 ? 13.871 38.294 11.350 1.00 27.04 155 ALA B O 1
ATOM 4288 N N . ALA B 1 158 ? 15.150 39.798 12.413 1.00 26.76 156 ALA B N 1
ATOM 4289 C CA . ALA B 1 158 ? 16.390 39.084 12.094 1.00 26.90 156 ALA B CA 1
ATOM 4290 C C . ALA B 1 158 ? 16.791 38.458 13.431 1.00 26.31 156 ALA B C 1
ATOM 4291 O O . ALA B 1 158 ? 16.757 39.128 14.466 1.00 27.08 156 ALA B O 1
ATOM 4293 N N . LEU B 1 159 ? 17.097 37.165 13.432 1.00 25.88 157 LEU B N 1
ATOM 4294 C CA . LEU B 1 159 ? 17.511 36.475 14.648 1.00 25.43 157 LEU B CA 1
ATOM 4295 C C . LEU B 1 159 ? 19.015 36.331 14.427 1.00 25.96 157 LEU B C 1
ATOM 4296 O O . LEU B 1 159 ? 19.454 35.772 13.419 1.00 27.31 157 LEU B O 1
ATOM 4301 N N . VAL B 1 160 ? 19.801 36.879 15.339 1.00 25.78 158 VAL B N 1
ATOM 4302 C CA . VAL B 1 160 ? 21.246 36.851 15.178 1.00 25.50 158 VAL B CA 1
ATOM 4303 C C . VAL B 1 160 ? 21.795 36.365 16.492 1.00 25.25 158 VAL B C 1
ATOM 4304 O O . VAL B 1 160 ? 21.655 37.034 17.506 1.00 26.58 158 VAL B O 1
ATOM 4308 N N . TYR B 1 161 ? 22.401 35.184 16.494 1.00 24.18 159 TYR B N 1
ATOM 4309 C CA . TYR B 1 161 ? 22.903 34.656 17.733 1.00 25.04 159 TYR B CA 1
ATOM 4310 C C . TYR B 1 161 ? 24.189 33.862 17.579 1.00 25.45 159 TYR B C 1
ATOM 4311 O O . TYR B 1 161 ? 24.562 33.408 16.473 1.00 26.04 159 TYR B O 1
ATOM 4320 N N . SER B 1 162 ? 24.863 33.695 18.706 1.00 25.72 160 SER B N 1
ATOM 4321 C CA . SER B 1 162 ? 26.070 32.895 18.742 1.00 26.60 160 SER B CA 1
ATOM 4322 C C . SER B 1 162 ? 25.636 31.441 18.999 1.00 25.89 160 SER B C 1
ATOM 4323 O O . SER B 1 162 ? 24.797 31.176 19.861 1.00 25.85 160 SER B O 1
ATOM 4326 N N . ASP B 1 163 ? 26.193 30.509 18.228 1.00 26.22 161 ASP B N 1
ATOM 4327 C CA . ASP B 1 163 ? 25.902 29.089 18.404 1.00 27.32 161 ASP B CA 1
ATOM 4328 C C . ASP B 1 163 ? 27.264 28.396 18.544 1.00 27.62 161 ASP B C 1
ATOM 4329 O O . ASP B 1 163 ? 27.961 28.172 17.544 1.00 28.25 161 ASP B O 1
ATOM 4334 N N . ASP B 1 164 ? 27.642 28.063 19.771 1.00 28.75 162 ASP B N 1
ATOM 4335 C CA . ASP B 1 164 ? 28.928 27.410 20.005 1.00 30.31 162 ASP B CA 1
ATOM 4336 C C . ASP B 1 164 ? 28.935 25.902 19.774 1.00 31.80 162 ASP B C 1
ATOM 4337 O O . ASP B 1 164 ? 29.980 25.259 19.911 1.00 30.89 162 ASP B O 1
ATOM 4342 N N . LYS B 1 165 ? 27.770 25.336 19.449 1.00 32.63 163 LYS B N 1
ATOM 4343 C CA . LYS B 1 165 ? 27.640 23.897 19.208 1.00 33.51 163 LYS B CA 1
ATOM 4344 C C . LYS B 1 165 ? 27.958 23.014 20.389 1.00 32.01 163 LYS B C 1
ATOM 4345 O O . LYS B 1 165 ? 28.079 21.796 20.255 1.00 31.06 163 LYS B O 1
ATOM 4351 N N . LEU B 1 166 ? 28.096 23.629 21.545 1.00 31.62 164 LEU B N 1
ATOM 4352 C CA . LEU B 1 166 ? 28.396 22.896 22.753 1.00 32.38 164 LEU B CA 1
ATOM 4353 C C . LEU B 1 166 ? 27.191 23.024 23.674 1.00 31.08 164 LEU B C 1
ATOM 4354 O O . LEU B 1 166 ? 26.278 22.222 23.586 1.00 30.84 164 LEU B O 1
ATOM 4359 N N . GLU B 1 167 ? 27.169 24.036 24.535 1.00 28.61 165 GLU B N 1
ATOM 4360 C CA . GLU B 1 167 ? 26.024 24.230 25.437 1.00 27.53 165 GLU B CA 1
ATOM 4361 C C . GLU B 1 167 ? 24.900 24.962 24.698 1.00 27.29 165 GLU B C 1
ATOM 4362 O O . GLU B 1 167 ? 23.724 24.871 25.052 1.00 27.19 165 GLU B O 1
ATOM 4368 N N . ARG B 1 168 ? 25.291 25.684 23.661 1.00 25.87 166 ARG B N 1
ATOM 4369 C CA . ARG B 1 168 ? 24.370 26.393 22.793 1.00 26.88 166 ARG B CA 1
ATOM 4370 C C . ARG B 1 168 ? 23.275 27.233 23.428 1.00 25.45 166 ARG B C 1
ATOM 4371 O O . ARG B 1 168 ? 22.191 27.298 22.854 1.00 24.60 166 ARG B O 1
ATOM 4379 N N . ASN B 1 169 ? 23.543 27.909 24.545 1.00 25.16 167 ASN B N 1
ATOM 4380 C CA . ASN B 1 169 ? 22.488 28.676 25.216 1.00 25.57 167 ASN B CA 1
ATOM 4381 C C . ASN B 1 169 ? 21.702 29.675 24.363 1.00 25.50 167 ASN B C 1
ATOM 4382 O O . ASN B 1 169 ? 20.460 29.733 24.429 1.00 23.38 167 ASN B O 1
ATOM 4387 N N . CYS B 1 170 ? 22.421 30.445 23.556 1.00 24.46 168 CYS B N 1
ATOM 4388 C CA . CYS B 1 170 ? 21.785 31.433 22.714 1.00 24.18 168 CYS B CA 1
ATOM 4389 C C . CYS B 1 170 ? 21.037 30.820 21.536 1.00 23.98 168 CYS B C 1
ATOM 4390 O O . CYS B 1 170 ? 20.086 31.419 21.032 1.00 24.40 168 CYS B O 1
ATOM 4393 N N . TYR B 1 171 ? 21.473 29.649 21.081 1.00 23.36 169 TYR B N 1
ATOM 4394 C CA . TYR B 1 171 ? 20.783 28.964 19.997 1.00 21.77 169 TYR B CA 1
ATOM 4395 C C . TYR B 1 171 ? 19.408 28.518 20.549 1.00 21.51 169 TYR B C 1
ATOM 4396 O O . TYR B 1 171 ? 18.376 28.787 19.932 1.00 19.60 169 TYR B O 1
ATOM 4405 N N . PHE B 1 172 ? 19.402 27.897 21.729 1.00 21.13 170 PHE B N 1
ATOM 4406 C CA . PHE B 1 172 ? 18.154 27.432 22.355 1.00 22.24 170 PHE B CA 1
ATOM 4407 C C . PHE B 1 172 ? 17.252 28.614 22.742 1.00 22.79 170 PHE B C 1
ATOM 4408 O O . PHE B 1 172 ? 16.018 28.523 22.703 1.00 23.56 170 PHE B O 1
ATOM 4416 N N . THR B 1 173 ? 17.882 29.729 23.110 1.00 22.88 171 THR B N 1
ATOM 4417 C CA . THR B 1 173 ? 17.164 30.927 23.486 1.00 24.02 171 THR B CA 1
ATOM 4418 C C . THR B 1 173 ? 16.389 31.473 22.290 1.00 23.60 171 THR B C 1
ATOM 4419 O O . THR B 1 173 ? 15.190 31.707 22.385 1.00 23.51 171 THR B O 1
ATOM 4423 N N . LEU B 1 174 ? 17.060 31.682 21.163 1.00 23.48 172 LEU B N 1
ATOM 4424 C CA . LEU B 1 174 ? 16.352 32.211 20.010 1.00 24.05 172 LEU B CA 1
ATOM 4425 C C . LEU B 1 174 ? 15.442 31.166 19.371 1.00 24.11 172 LEU B C 1
ATOM 4426 O O . LEU B 1 174 ? 14.551 31.505 18.570 1.00 23.55 172 LEU B O 1
ATOM 4431 N N . GLU B 1 175 ? 15.652 29.898 19.712 1.00 23.32 173 GLU B N 1
ATOM 4432 C CA . GLU B 1 175 ? 14.774 28.872 19.179 1.00 24.17 173 GLU B CA 1
ATOM 4433 C C . GLU B 1 175 ? 13.385 29.111 19.787 1.00 24.54 173 GLU B C 1
ATOM 4434 O O . GLU B 1 175 ? 12.357 28.835 19.156 1.00 24.23 173 GLU B O 1
ATOM 4440 N N . GLY B 1 176 ? 13.354 29.609 21.016 1.00 23.60 174 GLY B N 1
ATOM 4441 C CA . GLY B 1 176 ? 12.071 29.876 21.650 1.00 25.17 174 GLY B CA 1
ATOM 4442 C C . GLY B 1 176 ? 11.287 30.921 20.871 1.00 25.74 174 GLY B C 1
ATOM 4443 O O . GLY B 1 176 ? 10.055 30.848 20.768 1.00 26.46 174 GLY B O 1
ATOM 4444 N N . VAL B 1 177 ? 12.005 31.904 20.330 1.00 24.21 175 VAL B N 1
ATOM 4445 C CA . VAL B 1 177 ? 11.393 32.952 19.535 1.00 23.24 175 VAL B CA 1
ATOM 4446 C C . VAL B 1 177 ? 11.014 32.411 18.175 1.00 24.95 175 VAL B C 1
ATOM 4447 O O . VAL B 1 177 ? 9.915 32.661 17.655 1.00 23.21 175 VAL B O 1
ATOM 4451 N N . HIS B 1 178 ? 11.935 31.674 17.578 1.00 23.84 176 HIS B N 1
ATOM 4452 C CA . HIS B 1 178 ? 11.669 31.135 16.269 1.00 25.84 176 HIS B CA 1
ATOM 4453 C C . HIS B 1 178 ? 10.390 30.272 16.228 1.00 28.46 176 HIS B C 1
ATOM 4454 O O . HIS B 1 178 ? 9.553 30.445 15.322 1.00 25.63 176 HIS B O 1
ATOM 4461 N N . GLU B 1 179 ? 10.258 29.351 17.186 1.00 32.06 177 GLU B N 1
ATOM 4462 C CA . GLU B 1 179 ? 9.098 28.463 17.267 1.00 38.58 177 GLU B CA 1
ATOM 4463 C C . GLU B 1 179 ? 7.785 29.239 17.321 1.00 36.47 177 GLU B C 1
ATOM 4464 O O . GLU B 1 179 ? 6.901 29.019 16.509 1.00 35.68 177 GLU B O 1
ATOM 4470 N N . VAL B 1 180 ? 7.661 30.133 18.300 1.00 33.79 178 VAL B N 1
ATOM 4471 C CA . VAL B 1 180 ? 6.466 30.947 18.466 1.00 32.22 178 VAL B CA 1
ATOM 4472 C C . VAL B 1 180 ? 6.181 31.764 17.198 1.00 32.36 178 VAL B C 1
ATOM 4473 O O . VAL B 1 180 ? 5.061 31.730 16.673 1.00 31.68 178 VAL B O 1
ATOM 4477 N N . PHE B 1 181 ? 7.190 32.471 16.684 1.00 31.33 179 PHE B N 1
ATOM 4478 C CA . PHE B 1 181 ? 7.016 33.295 15.476 1.00 32.87 179 PHE B CA 1
ATOM 4479 C C . PHE B 1 181 ? 6.573 32.515 14.237 1.00 36.10 179 PHE B C 1
ATOM 4480 O O . PHE B 1 181 ? 5.668 32.955 13.521 1.00 34.49 179 PHE B O 1
ATOM 4488 N N . GLN B 1 182 ? 7.202 31.370 13.970 1.00 39.80 180 GLN B N 1
ATOM 4489 C CA . GLN B 1 182 ? 6.826 30.588 12.794 1.00 43.85 180 GLN B CA 1
ATOM 4490 C C . GLN B 1 182 ? 5.384 30.134 12.959 1.00 45.00 180 GLN B C 1
ATOM 4491 O O . GLN B 1 182 ? 4.585 30.234 12.042 1.00 47.13 180 GLN B O 1
ATOM 4497 N N . GLU B 1 183 ? 5.062 29.656 14.147 1.00 50.07 181 GLU B N 1
ATOM 4498 C CA . GLU B 1 183 ? 3.716 29.205 14.450 1.00 55.74 181 GLU B CA 1
ATOM 4499 C C . GLU B 1 183 ? 2.712 30.316 14.122 1.00 53.94 181 GLU B C 1
ATOM 4500 O O . GLU B 1 183 ? 1.664 30.066 13.531 1.00 52.86 181 GLU B O 1
ATOM 4506 N N . GLU B 1 184 ? 3.057 31.544 14.498 1.00 50.63 182 GLU B N 1
ATOM 4507 C CA . GLU B 1 184 ? 2.205 32.705 14.290 1.00 50.80 182 GLU B CA 1
ATOM 4508 C C . GLU B 1 184 ? 2.287 33.303 12.890 1.00 47.30 182 GLU B C 1
ATOM 4509 O O . GLU B 1 184 ? 1.476 34.157 12.532 1.00 46.96 182 GLU B O 1
ATOM 4515 N N . GLY B 1 185 ? 3.271 32.893 12.101 1.00 43.04 183 GLY B N 1
ATOM 4516 C CA . GLY B 1 185 ? 3.361 33.427 10.756 1.00 39.08 183 GLY B CA 1
ATOM 4517 C C . GLY B 1 185 ? 4.217 34.666 10.553 1.00 38.03 183 GLY B C 1
ATOM 4518 O O . GLY B 1 185 ? 4.114 35.330 9.520 1.00 37.83 183 GLY B O 1
ATOM 4519 N N . LEU B 1 186 ? 5.067 34.990 11.523 1.00 35.30 184 LEU B N 1
ATOM 4520 C CA . LEU B 1 186 ? 5.936 36.155 11.385 1.00 33.92 184 LEU B CA 1
ATOM 4521 C C . LEU B 1 186 ? 7.207 35.662 10.673 1.00 33.47 184 LEU B C 1
ATOM 4522 O O . LEU B 1 186 ? 7.645 34.555 10.894 1.00 33.07 184 LEU B O 1
ATOM 4527 N N . HIS B 1 187 ? 7.790 36.462 9.799 1.00 33.66 185 HIS B N 1
ATOM 4528 C CA . HIS B 1 187 ? 8.998 36.025 9.115 1.00 34.10 185 HIS B CA 1
ATOM 4529 C C . HIS B 1 187 ? 10.285 36.320 9.907 1.00 32.74 185 HIS B C 1
ATOM 4530 O O . HIS B 1 187 ? 10.409 37.363 10.527 1.00 32.66 185 HIS B O 1
ATOM 4537 N N . THR B 1 188 ? 11.220 35.377 9.911 1.00 32.26 186 THR B N 1
ATOM 4538 C CA . THR B 1 188 ? 12.500 35.588 10.580 1.00 32.44 186 THR B CA 1
ATOM 4539 C C . THR B 1 188 ? 13.670 35.220 9.658 1.00 32.83 186 THR B C 1
ATOM 4540 O O . THR B 1 188 ? 13.627 34.214 8.960 1.00 31.88 186 THR B O 1
ATOM 4544 N N . SER B 1 189 ? 14.688 36.071 9.640 1.00 32.10 187 SER B N 1
ATOM 4545 C CA . SER B 1 189 ? 15.909 35.815 8.886 1.00 32.78 187 SER B CA 1
ATOM 4546 C C . SER B 1 189 ? 16.800 35.213 9.956 1.00 33.05 187 SER B C 1
ATOM 4547 O O . SER B 1 189 ? 16.769 35.668 11.102 1.00 31.92 187 SER B O 1
ATOM 4550 N N . ILE B 1 190 ? 17.598 34.217 9.597 1.00 31.89 188 ILE B N 1
ATOM 4551 C CA . ILE B 1 190 ? 18.453 33.559 10.573 1.00 31.06 188 ILE B CA 1
ATOM 4552 C C . ILE B 1 190 ? 19.946 33.786 10.301 1.00 30.26 188 ILE B C 1
ATOM 4553 O O . ILE B 1 190 ? 20.417 33.620 9.182 1.00 30.46 188 ILE B O 1
ATOM 4558 N N . TYR B 1 191 ? 20.685 34.175 11.326 1.00 30.28 189 TYR B N 1
ATOM 4559 C CA . TYR B 1 191 ? 22.122 34.388 11.180 1.00 31.18 189 TYR B CA 1
ATOM 4560 C C . TYR B 1 191 ? 22.860 33.902 12.430 1.00 30.22 189 TYR B C 1
ATOM 4561 O O . TYR B 1 191 ? 22.707 34.478 13.503 1.00 28.95 189 TYR B O 1
ATOM 4570 N N . SER B 1 192 ? 23.649 32.837 12.301 1.00 27.54 190 SER B N 1
ATOM 4571 C CA . SER B 1 192 ? 24.402 32.327 13.450 1.00 28.06 190 SER B CA 1
ATOM 4572 C C . SER B 1 192 ? 25.907 32.370 13.174 1.00 28.14 190 SER B C 1
ATOM 4573 O O . SER B 1 192 ? 26.340 32.351 12.027 1.00 29.52 190 SER B O 1
ATOM 4576 N N . PHE B 1 193 ? 26.682 32.422 14.248 1.00 28.26 191 PHE B N 1
ATOM 4577 C CA . PHE B 1 193 ? 28.134 32.484 14.176 1.00 27.96 191 PHE B CA 1
ATOM 4578 C C . PHE B 1 193 ? 28.598 31.921 15.482 1.00 27.38 191 PHE B C 1
ATOM 4579 O O . PHE B 1 193 ? 27.802 31.785 16.410 1.00 26.92 191 PHE B O 1
ATOM 4587 N N . ASP B 1 194 ? 29.880 31.587 15.564 1.00 29.08 192 ASP B N 1
ATOM 4588 C CA . ASP B 1 194 ? 30.446 31.054 16.798 1.00 31.08 192 ASP B CA 1
ATOM 4589 C C . ASP B 1 194 ? 31.262 32.183 17.405 1.00 33.31 192 ASP B C 1
ATOM 4590 O O . ASP B 1 194 ? 32.340 32.523 16.895 1.00 33.22 192 ASP B O 1
ATOM 4595 N N . GLU B 1 195 ? 30.766 32.768 18.487 1.00 33.55 193 GLU B N 1
ATOM 4596 C CA . GLU B 1 195 ? 31.487 33.862 19.111 1.00 35.45 193 GLU B CA 1
ATOM 4597 C C . GLU B 1 195 ? 32.816 33.393 19.705 1.00 37.34 193 GLU B C 1
ATOM 4598 O O . GLU B 1 195 ? 33.670 34.207 20.026 1.00 38.53 193 GLU B O 1
ATOM 4604 N N . THR B 1 196 ? 32.984 32.082 19.842 1.00 40.07 194 THR B N 1
ATOM 4605 C CA . THR B 1 196 ? 34.214 31.496 20.379 1.00 41.94 194 THR B CA 1
ATOM 4606 C C . THR B 1 196 ? 35.329 31.545 19.315 1.00 42.46 194 THR B C 1
ATOM 4607 O O . THR B 1 196 ? 36.477 31.189 19.567 1.00 43.67 194 THR B O 1
ATOM 4611 N N . LYS B 1 197 ? 34.974 31.978 18.114 1.00 43.94 195 LYS B N 1
ATOM 4612 C CA . LYS B 1 197 ? 35.939 32.112 17.033 1.00 46.14 195 LYS B CA 1
ATOM 4613 C C . LYS B 1 197 ? 36.097 33.588 16.691 1.00 47.70 195 LYS B C 1
ATOM 4614 O O . LYS B 1 197 ? 35.301 34.419 17.131 1.00 47.53 195 LYS B O 1
ATOM 4620 N N . ASP B 1 198 ? 37.125 33.918 15.913 1.00 49.16 196 ASP B N 1
ATOM 4621 C CA . ASP B 1 198 ? 37.343 35.307 15.514 1.00 51.50 196 ASP B CA 1
ATOM 4622 C C . ASP B 1 198 ? 36.040 35.771 14.877 1.00 51.08 196 ASP B C 1
ATOM 4623 O O . ASP B 1 198 ? 35.465 35.064 14.054 1.00 49.76 196 ASP B O 1
ATOM 4628 N N . LEU B 1 199 ? 35.581 36.958 15.260 1.00 50.74 197 LEU B N 1
ATOM 4629 C CA . LEU B 1 199 ? 34.331 37.502 14.746 1.00 49.95 197 LEU B CA 1
ATOM 4630 C C . LEU B 1 199 ? 34.501 38.262 13.441 1.00 49.29 197 LEU B C 1
ATOM 4631 O O . LEU B 1 199 ? 35.476 38.983 13.257 1.00 50.09 197 LEU B O 1
ATOM 4636 N N . ASP B 1 200 ? 33.547 38.107 12.537 1.00 49.15 198 ASP B N 1
ATOM 4637 C CA . ASP B 1 200 ? 33.578 38.841 11.284 1.00 48.52 198 ASP B CA 1
ATOM 4638 C C . ASP B 1 200 ? 32.463 39.875 11.440 1.00 46.83 198 ASP B C 1
ATOM 4639 O O . ASP B 1 200 ? 31.429 39.808 10.758 1.00 45.79 198 ASP B O 1
ATOM 4644 N N . LEU B 1 201 ? 32.679 40.819 12.356 1.00 45.63 199 LEU B N 1
ATOM 4645 C CA . LEU B 1 201 ? 31.702 41.863 12.658 1.00 44.73 199 LEU B CA 1
ATOM 4646 C C . LEU B 1 201 ? 31.162 42.602 11.442 1.00 46.56 199 LEU B C 1
ATOM 4647 O O . LEU B 1 201 ? 29.999 43.005 11.415 1.00 46.59 199 LEU B O 1
ATOM 4652 N N . GLU B 1 202 ? 32.013 42.780 10.439 1.00 49.26 200 GLU B N 1
ATOM 4653 C CA . GLU B 1 202 ? 31.628 43.469 9.223 1.00 52.81 200 GLU B CA 1
ATOM 4654 C C . GLU B 1 202 ? 30.527 42.672 8.536 1.00 50.33 200 GLU B C 1
ATOM 4655 O O . GLU B 1 202 ? 29.524 43.238 8.095 1.00 49.38 200 GLU B O 1
ATOM 4661 N N . ASP B 1 203 ? 30.722 41.355 8.446 1.00 47.06 201 ASP B N 1
ATOM 4662 C CA . ASP B 1 203 ? 29.746 40.476 7.807 1.00 46.28 201 ASP B CA 1
ATOM 4663 C C . ASP B 1 203 ? 28.430 40.426 8.595 1.00 43.87 201 ASP B C 1
ATOM 4664 O O . ASP B 1 203 ? 27.335 40.456 8.028 1.00 41.98 201 ASP B O 1
ATOM 4669 N N . ILE B 1 204 ? 28.553 40.338 9.910 1.00 40.94 202 ILE B N 1
ATOM 4670 C CA . ILE B 1 204 ? 27.396 40.308 10.791 1.00 39.26 202 ILE B CA 1
ATOM 4671 C C . ILE B 1 204 ? 26.543 41.557 10.549 1.00 39.12 202 ILE B C 1
ATOM 4672 O O . ILE B 1 204 ? 25.350 41.480 10.209 1.00 36.40 202 ILE B O 1
ATOM 4677 N N . VAL B 1 205 ? 27.171 42.713 10.706 1.00 39.65 203 VAL B N 1
ATOM 4678 C CA . VAL B 1 205 ? 26.474 43.972 10.537 1.00 40.57 203 VAL B CA 1
ATOM 4679 C C . VAL B 1 205 ? 25.955 44.179 9.123 1.00 42.54 203 VAL B C 1
ATOM 4680 O O . VAL B 1 205 ? 24.867 44.725 8.942 1.00 43.28 203 VAL B O 1
ATOM 4684 N N . ARG B 1 206 ? 26.709 43.744 8.114 1.00 46.16 204 ARG B N 1
ATOM 4685 C CA . ARG B 1 206 ? 26.240 43.906 6.745 1.00 50.72 204 ARG B CA 1
ATOM 4686 C C . ARG B 1 206 ? 25.062 42.965 6.472 1.00 48.12 204 ARG B C 1
ATOM 4687 O O . ARG B 1 206 ? 24.138 43.314 5.737 1.00 47.19 204 ARG B O 1
ATOM 4695 N N . ASN B 1 207 ? 25.087 41.777 7.067 1.00 45.33 205 ASN B N 1
ATOM 4696 C CA . ASN B 1 207 ? 23.984 40.841 6.899 1.00 45.37 205 ASN B CA 1
ATOM 4697 C C . ASN B 1 207 ? 22.712 41.430 7.530 1.00 43.92 205 ASN B C 1
ATOM 4698 O O . ASN B 1 207 ? 21.626 41.327 6.962 1.00 42.06 205 ASN B O 1
ATOM 4703 N N . ILE B 1 208 ? 22.854 42.065 8.693 1.00 42.14 206 ILE B N 1
ATOM 4704 C CA . ILE B 1 208 ? 21.720 42.696 9.375 1.00 40.70 206 ILE B CA 1
ATOM 4705 C C . ILE B 1 208 ? 21.198 43.869 8.551 1.00 42.58 206 ILE B C 1
ATOM 4706 O O . ILE B 1 208 ? 19.991 44.050 8.350 1.00 42.13 206 ILE B O 1
ATOM 4711 N N . GLN B 1 209 ? 22.143 44.672 8.085 1.00 45.76 207 GLN B N 1
ATOM 4712 C CA . GLN B 1 209 ? 21.855 45.843 7.291 1.00 49.16 207 GLN B CA 1
ATOM 4713 C C . GLN B 1 209 ? 20.942 45.467 6.130 1.00 50.23 207 GLN B C 1
ATOM 4714 O O . GLN B 1 209 ? 20.078 46.242 5.738 1.00 50.27 207 GLN B O 1
ATOM 4720 N N . ALA B 1 210 ? 21.121 44.258 5.608 1.00 49.59 208 ALA B N 1
ATOM 4721 C CA . ALA B 1 210 ? 20.354 43.783 4.461 1.00 51.33 208 ALA B CA 1
ATOM 4722 C C . ALA B 1 210 ? 19.139 42.915 4.747 1.00 51.67 208 ALA B C 1
ATOM 4723 O O . ALA B 1 210 ? 18.440 42.523 3.814 1.00 51.24 208 ALA B O 1
ATOM 4725 N N . SER B 1 211 ? 18.872 42.600 6.006 1.00 50.17 209 SER B N 1
ATOM 4726 C CA . SER B 1 211 ? 17.745 41.726 6.280 1.00 48.57 209 SER B CA 1
ATOM 4727 C C . SER B 1 211 ? 16.505 42.367 6.855 1.00 46.13 209 SER B C 1
ATOM 4728 O O . SER B 1 211 ? 15.512 42.513 6.164 1.00 47.10 209 SER B O 1
ATOM 4731 N N . GLU B 1 212 ? 16.571 42.748 8.121 1.00 45.38 210 GLU B N 1
ATOM 4732 C CA . GLU B 1 212 ? 15.428 43.315 8.810 1.00 42.25 210 GLU B CA 1
ATOM 4733 C C . GLU B 1 212 ? 15.782 44.517 9.672 1.00 39.99 210 GLU B C 1
ATOM 4734 O O . GLU B 1 212 ? 16.942 44.721 10.034 1.00 40.84 210 GLU B O 1
ATOM 4740 N N . ARG B 1 213 ? 14.771 45.301 10.012 1.00 37.80 211 ARG B N 1
ATOM 4741 C CA . ARG B 1 213 ? 14.974 46.471 10.849 1.00 36.27 211 ARG B CA 1
ATOM 4742 C C . ARG B 1 213 ? 14.918 46.145 12.342 1.00 33.55 211 ARG B C 1
ATOM 4743 O O . ARG B 1 213 ? 15.496 46.864 13.151 1.00 33.44 211 ARG B O 1
ATOM 4751 N N . VAL B 1 214 ? 14.214 45.080 12.710 1.00 28.86 212 VAL B N 1
ATOM 4752 C CA . VAL B 1 214 ? 14.146 44.692 14.112 1.00 25.93 212 VAL B CA 1
ATOM 4753 C C . VAL B 1 214 ? 15.087 43.492 14.219 1.00 23.94 212 VAL B C 1
ATOM 4754 O O . VAL B 1 214 ? 14.921 42.497 13.517 1.00 21.97 212 VAL B O 1
ATOM 4758 N N . VAL B 1 215 ? 16.071 43.599 15.097 1.00 22.50 213 VAL B N 1
ATOM 4759 C CA . VAL B 1 215 ? 17.061 42.554 15.248 1.00 21.87 213 VAL B CA 1
ATOM 4760 C C . VAL B 1 215 ? 16.992 41.991 16.660 1.00 22.55 213 VAL B C 1
ATOM 4761 O O . VAL B 1 215 ? 17.102 42.734 17.640 1.00 23.15 213 VAL B O 1
ATOM 4765 N N . ILE B 1 216 ? 16.796 40.679 16.779 1.00 23.34 214 ILE B N 1
ATOM 4766 C CA . ILE B 1 216 ? 16.748 40.038 18.098 1.00 22.97 214 ILE B CA 1
ATOM 4767 C C . ILE B 1 216 ? 18.055 39.264 18.191 1.00 24.26 214 ILE B C 1
ATOM 4768 O O . ILE B 1 216 ? 18.317 38.371 17.380 1.00 23.39 214 ILE B O 1
ATOM 4773 N N . MET B 1 217 ? 18.862 39.589 19.193 1.00 24.29 215 MET B N 1
ATOM 4774 C CA . MET B 1 217 ? 20.173 38.964 19.312 1.00 24.42 215 MET B CA 1
ATOM 4775 C C . MET B 1 217 ? 20.399 38.279 20.642 1.00 24.03 215 MET B C 1
ATOM 4776 O O . MET B 1 217 ? 19.800 38.633 21.650 1.00 25.04 215 MET B O 1
ATOM 4781 N N . CYS B 1 218 ? 21.285 37.288 20.636 1.00 23.15 216 CYS B N 1
ATOM 4782 C CA . CYS B 1 218 ? 21.697 36.597 21.845 1.00 21.84 216 CYS B CA 1
ATOM 4783 C C . CYS B 1 218 ? 23.144 36.179 21.639 1.00 21.86 216 CYS B C 1
ATOM 4784 O O . CYS B 1 218 ? 23.481 35.481 20.693 1.00 21.48 216 CYS B O 1
ATOM 4787 N N . ALA B 1 219 ? 24.001 36.647 22.530 1.00 22.98 217 ALA B N 1
ATOM 4788 C CA . ALA B 1 219 ? 25.425 36.331 22.484 1.00 22.38 217 ALA B CA 1
ATOM 4789 C C . ALA B 1 219 ? 25.952 36.906 23.789 1.00 23.82 217 ALA B C 1
ATOM 4790 O O . ALA B 1 219 ? 25.200 37.596 24.481 1.00 23.78 217 ALA B O 1
ATOM 4792 N N . SER B 1 220 ? 27.209 36.632 24.141 1.00 24.31 218 SER B N 1
ATOM 4793 C CA . SER B 1 220 ? 27.798 37.177 25.378 1.00 26.35 218 SER B CA 1
ATOM 4794 C C . SER B 1 220 ? 27.651 38.699 25.361 1.00 27.13 218 SER B C 1
ATOM 4795 O O . SER B 1 220 ? 27.600 39.297 24.290 1.00 27.89 218 SER B O 1
ATOM 4798 N N . SER B 1 221 ? 27.614 39.343 26.527 1.00 29.62 219 SER B N 1
ATOM 4799 C CA . SER B 1 221 ? 27.448 40.787 26.520 1.00 32.77 219 SER B CA 1
ATOM 4800 C C . SER B 1 221 ? 28.590 41.505 25.809 1.00 33.35 219 SER B C 1
ATOM 4801 O O . SER B 1 221 ? 28.389 42.574 25.235 1.00 32.76 219 SER B O 1
ATOM 4804 N N . ASP B 1 222 ? 29.786 40.933 25.826 1.00 33.37 220 ASP B N 1
ATOM 4805 C CA . ASP B 1 222 ? 30.887 41.577 25.126 1.00 35.94 220 ASP B CA 1
ATOM 4806 C C . ASP B 1 222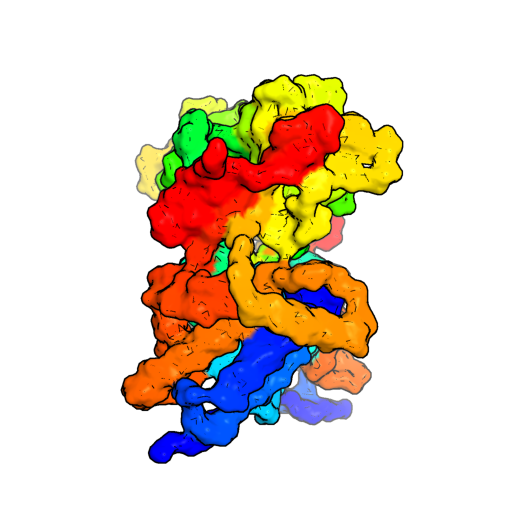 ? 30.762 41.375 23.625 1.00 34.96 220 ASP B C 1
ATOM 4807 O O . ASP B 1 222 ? 31.222 42.200 22.847 1.00 34.60 220 ASP B O 1
ATOM 4812 N N . THR B 1 223 ? 30.137 40.274 23.206 1.00 33.27 221 THR B N 1
ATOM 4813 C CA . THR B 1 223 ? 29.952 40.056 21.778 1.00 31.05 221 THR B CA 1
ATOM 4814 C C . THR B 1 223 ? 28.955 41.082 21.274 1.00 29.84 221 THR B C 1
ATOM 4815 O O . THR B 1 223 ? 29.111 41.646 20.190 1.00 28.96 221 THR B O 1
ATOM 4819 N N . ILE B 1 224 ? 27.936 41.328 22.089 1.00 29.00 222 ILE B N 1
ATOM 4820 C CA . ILE B 1 224 ? 26.895 42.266 21.740 1.00 29.84 222 ILE B CA 1
ATOM 4821 C C . ILE B 1 224 ? 27.447 43.697 21.712 1.00 30.15 222 ILE B C 1
ATOM 4822 O O . ILE B 1 224 ? 27.118 44.469 20.817 1.00 29.97 222 ILE B O 1
ATOM 4827 N N . ARG B 1 225 ? 28.302 44.052 22.664 1.00 30.52 223 ARG B N 1
ATOM 4828 C CA . ARG B 1 225 ? 28.861 45.405 22.663 1.00 30.61 223 ARG B CA 1
ATOM 4829 C C . ARG B 1 225 ? 29.616 45.631 21.360 1.00 30.19 223 ARG B C 1
ATOM 4830 O O . ARG B 1 225 ? 29.519 46.700 20.768 1.00 30.32 223 ARG B O 1
ATOM 4838 N N . SER B 1 226 ? 30.357 44.625 20.903 1.00 31.03 224 SER B N 1
ATOM 4839 C CA . SER B 1 226 ? 31.096 44.725 19.643 1.00 32.36 224 SER B CA 1
ATOM 4840 C C . SER B 1 226 ? 30.211 44.924 18.424 1.00 33.57 224 SER B C 1
ATOM 4841 O O . SER B 1 226 ? 30.514 45.751 17.552 1.00 33.40 224 SER B O 1
ATOM 4844 N N . ILE B 1 227 ? 29.142 44.134 18.335 1.00 32.87 225 ILE B N 1
ATOM 4845 C CA . ILE B 1 227 ? 28.228 44.250 17.212 1.00 32.76 225 ILE B CA 1
ATOM 4846 C C . ILE B 1 227 ? 27.715 45.677 17.217 1.00 31.30 225 ILE B C 1
ATOM 4847 O O . ILE B 1 227 ? 27.737 46.381 16.203 1.00 30.54 225 ILE B O 1
ATOM 4852 N N . MET B 1 228 ? 27.248 46.098 18.377 1.00 31.52 226 MET B N 1
ATOM 4853 C CA . MET B 1 228 ? 26.676 47.424 18.516 1.00 31.88 226 MET B CA 1
ATOM 4854 C C . MET B 1 228 ? 27.651 48.531 18.141 1.00 32.78 226 MET B C 1
ATOM 4855 O O . MET B 1 228 ? 27.253 49.580 17.636 1.00 30.70 226 MET B O 1
ATOM 4860 N N . LEU B 1 229 ? 28.933 48.292 18.390 1.00 33.08 227 LEU B N 1
ATOM 4861 C CA . LEU B 1 229 ? 29.936 49.287 18.077 1.00 33.87 227 LEU B CA 1
ATOM 4862 C C . LEU B 1 229 ? 30.101 49.411 16.577 1.00 34.36 227 LEU B C 1
ATOM 4863 O O . LEU B 1 229 ? 30.141 50.522 16.057 1.00 36.63 227 LEU B O 1
ATOM 4868 N N . VAL B 1 230 ? 30.179 48.280 15.879 1.00 35.53 228 VAL B N 1
ATOM 4869 C CA . VAL B 1 230 ? 30.311 48.288 14.432 1.00 34.45 228 VAL B CA 1
ATOM 4870 C C . VAL B 1 230 ? 29.039 48.840 13.794 1.00 34.51 228 VAL B C 1
ATOM 4871 O O . VAL B 1 230 ? 29.099 49.560 12.793 1.00 35.19 228 VAL B O 1
ATOM 4875 N N . ALA B 1 231 ? 27.882 48.496 14.353 1.00 33.73 229 ALA B N 1
ATOM 4876 C CA . ALA B 1 231 ? 26.626 49.028 13.820 1.00 32.52 229 ALA B CA 1
ATOM 4877 C C . ALA B 1 231 ? 26.656 50.556 13.960 1.00 32.76 229 ALA B C 1
ATOM 4878 O O . ALA B 1 231 ? 26.202 51.276 13.069 1.00 32.08 229 ALA B O 1
ATOM 4880 N N . HIS B 1 232 ? 27.191 51.036 15.087 1.00 33.45 230 HIS B N 1
ATOM 4881 C CA . HIS B 1 232 ? 27.301 52.474 15.363 1.00 34.32 230 HIS B CA 1
ATOM 4882 C C . HIS B 1 232 ? 28.090 53.175 14.243 1.00 35.37 230 HIS B C 1
ATOM 4883 O O . HIS B 1 232 ? 27.679 54.222 13.728 1.00 34.21 230 HIS B O 1
ATOM 4890 N N . ARG B 1 233 ? 29.221 52.583 13.874 1.00 35.42 231 ARG B N 1
ATOM 4891 C CA . ARG B 1 233 ? 30.062 53.113 12.815 1.00 37.32 231 ARG B CA 1
ATOM 4892 C C . ARG B 1 233 ? 29.344 53.104 11.475 1.00 36.88 231 ARG B C 1
ATOM 4893 O O . ARG B 1 233 ? 29.567 53.981 10.637 1.00 36.91 231 ARG B O 1
ATOM 4901 N N . HIS B 1 234 ? 28.494 52.102 11.262 1.00 36.03 232 HIS B N 1
ATOM 4902 C CA . HIS B 1 234 ? 27.748 52.003 10.021 1.00 35.01 232 HIS B CA 1
ATOM 4903 C C . HIS B 1 234 ? 26.484 52.862 10.071 1.00 35.10 232 HIS B C 1
ATOM 4904 O O . HIS B 1 234 ? 25.632 52.756 9.191 1.00 36.28 232 HIS B O 1
ATOM 4911 N N . GLY B 1 235 ? 26.352 53.691 11.105 1.00 35.10 233 GLY B N 1
ATOM 4912 C CA . GLY B 1 235 ? 25.186 54.565 11.237 1.00 35.91 233 GLY B CA 1
ATOM 4913 C C . GLY B 1 235 ? 23.837 53.883 11.467 1.00 36.13 233 GLY B C 1
ATOM 4914 O O . GLY B 1 235 ? 22.785 54.468 11.179 1.00 36.94 233 GLY B O 1
ATOM 4915 N N . MET B 1 236 ? 23.858 52.679 12.037 1.00 37.74 234 MET B N 1
ATOM 4916 C CA . MET B 1 236 ? 22.638 51.902 12.263 1.00 38.16 234 MET B CA 1
ATOM 4917 C C . MET B 1 236 ? 21.949 52.128 13.595 1.00 38.60 234 MET B C 1
ATOM 4918 O O . MET B 1 236 ? 20.841 51.625 13.839 1.00 38.14 234 MET B O 1
ATOM 4923 N N . THR B 1 237 ? 22.610 52.871 14.466 1.00 39.01 235 THR B N 1
ATOM 4924 C CA . THR B 1 237 ? 22.058 53.175 15.769 1.00 41.71 235 THR B CA 1
ATOM 4925 C C . THR B 1 237 ? 21.316 54.503 15.585 1.00 45.47 235 THR B C 1
ATOM 4926 O O . THR B 1 237 ? 21.289 55.047 14.490 1.00 44.72 235 THR B O 1
ATOM 4930 N N . SER B 1 238 ? 20.668 55.030 16.600 1.00 47.02 236 SER B N 1
ATOM 4931 C CA . SER B 1 238 ? 19.960 56.296 16.371 1.00 49.24 236 SER B CA 1
ATOM 4932 C C . SER B 1 238 ? 18.654 56.273 15.549 1.00 48.12 236 SER B C 1
ATOM 4933 O O . SER B 1 238 ? 18.322 57.272 14.901 1.00 49.05 236 SER B O 1
ATOM 4936 N N . GLY B 1 239 ? 17.919 55.160 15.542 1.00 48.08 237 GLY B N 1
ATOM 4937 C CA . GLY B 1 239 ? 16.641 55.180 14.848 1.00 44.56 237 GLY B CA 1
ATOM 4938 C C . GLY B 1 239 ? 16.236 54.197 13.772 1.00 43.16 237 GLY B C 1
ATOM 4939 O O . GLY B 1 239 ? 15.120 53.691 13.795 1.00 44.95 237 GLY B O 1
ATOM 4940 N N . ASP B 1 240 ? 17.122 53.922 12.828 1.00 42.83 238 ASP B N 1
ATOM 4941 C CA . ASP B 1 240 ? 16.786 53.035 11.732 1.00 41.23 238 ASP B CA 1
ATOM 4942 C C . ASP B 1 240 ? 16.574 51.571 12.099 1.00 39.27 238 ASP B C 1
ATOM 4943 O O . ASP B 1 240 ? 15.877 50.842 11.381 1.00 37.53 238 ASP B O 1
ATOM 4948 N N . TYR B 1 241 ? 17.180 51.145 13.206 1.00 35.67 239 TYR B N 1
ATOM 4949 C CA . TYR B 1 241 ? 17.067 49.767 13.642 1.00 33.23 239 TYR B CA 1
ATOM 4950 C C . TYR B 1 241 ? 16.699 49.642 15.100 1.00 30.57 239 TYR B C 1
ATOM 4951 O O . TYR B 1 241 ? 17.142 50.427 15.914 1.00 29.67 239 TYR B O 1
ATOM 4960 N N . ALA B 1 242 ? 15.892 48.641 15.416 1.00 27.52 240 ALA B N 1
ATOM 4961 C CA . ALA B 1 242 ? 15.505 48.357 16.789 1.00 25.82 240 ALA B CA 1
ATOM 4962 C C . ALA B 1 242 ? 16.260 47.061 17.159 1.00 25.92 240 ALA B C 1
ATOM 4963 O O . ALA B 1 242 ? 15.955 45.973 16.665 1.00 25.19 240 ALA B O 1
ATOM 4965 N N . PHE B 1 243 ? 17.260 47.192 18.020 1.00 24.63 241 PHE B N 1
ATOM 4966 C CA . PHE B 1 243 ? 18.068 46.062 18.445 1.00 24.56 241 PHE B CA 1
ATOM 4967 C C . PHE B 1 243 ? 17.552 45.518 19.786 1.00 23.96 241 PHE B C 1
ATOM 4968 O O . PHE B 1 243 ? 17.049 46.277 20.630 1.00 25.33 241 PHE B O 1
ATOM 4976 N N . PHE B 1 244 ? 17.637 44.207 19.976 1.00 23.34 242 PHE B N 1
ATOM 4977 C CA . PHE B 1 244 ? 17.229 43.596 21.255 1.00 23.38 242 PHE B CA 1
ATOM 4978 C C . PHE B 1 244 ? 18.285 42.571 21.596 1.00 22.61 242 PHE B C 1
ATOM 4979 O O . PHE B 1 244 ? 18.808 41.931 20.691 1.00 22.27 242 PHE B O 1
ATOM 4987 N N . ASN B 1 245 ? 18.602 42.418 22.882 1.00 24.81 243 ASN B N 1
ATOM 4988 C CA . ASN B 1 245 ? 19.521 41.363 23.297 1.00 26.12 243 ASN B CA 1
ATOM 4989 C C . ASN B 1 245 ? 18.755 40.681 24.438 1.00 25.61 243 ASN B C 1
ATOM 4990 O O . ASN B 1 245 ? 17.836 41.258 24.992 1.00 25.99 243 ASN B O 1
ATOM 4995 N N . ILE B 1 246 ? 19.102 39.436 24.739 1.00 25.57 244 ILE B N 1
ATOM 4996 C CA . ILE B 1 246 ? 18.416 38.639 25.755 1.00 26.42 244 ILE B CA 1
ATOM 4997 C C . ILE B 1 246 ? 19.379 38.357 26.886 1.00 26.72 244 ILE B C 1
ATOM 4998 O O . ILE B 1 246 ? 20.398 37.688 26.677 1.00 26.82 244 ILE B O 1
ATOM 5003 N N . GLU B 1 247 ? 19.073 38.887 28.066 1.00 26.37 245 GLU B N 1
ATOM 5004 C CA . GLU B 1 247 ? 19.890 38.672 29.259 1.00 27.55 245 GLU B CA 1
ATOM 5005 C C . GLU B 1 247 ? 18.913 38.343 30.381 1.00 27.19 245 GLU B C 1
ATOM 5006 O O . GLU B 1 247 ? 18.565 39.195 31.189 1.00 27.90 245 GLU B O 1
ATOM 5012 N N . LEU B 1 248 ? 18.472 37.088 30.420 1.00 27.90 246 LEU B N 1
ATOM 5013 C CA . LEU B 1 248 ? 17.483 36.633 31.413 1.00 28.42 246 LEU B CA 1
ATOM 5014 C C . LEU B 1 248 ? 17.974 36.342 32.838 1.00 28.47 246 LEU B C 1
ATOM 5015 O O . LEU B 1 248 ? 17.234 36.513 33.807 1.00 26.90 246 LEU B O 1
ATOM 5020 N N . PHE B 1 249 ? 19.220 35.909 32.969 1.00 28.31 247 PHE B N 1
ATOM 5021 C CA . PHE B 1 249 ? 19.711 35.478 34.276 1.00 30.65 247 PHE B CA 1
ATOM 5022 C C . PHE B 1 249 ? 20.839 36.218 34.963 1.00 32.71 247 PHE B C 1
ATOM 5023 O O . PHE B 1 249 ? 20.841 36.308 36.189 1.00 33.71 247 PHE B O 1
ATOM 5031 N N . ASN B 1 250 ? 21.807 36.708 34.197 1.00 35.01 248 ASN B N 1
ATOM 5032 C CA . ASN B 1 250 ? 22.969 37.380 34.782 1.00 36.06 248 ASN B CA 1
ATOM 5033 C C . ASN B 1 250 ? 22.775 38.866 35.080 1.00 35.86 248 ASN B C 1
ATOM 5034 O O . ASN B 1 250 ? 22.805 39.704 34.178 1.00 35.57 248 ASN B O 1
ATOM 5039 N N . SER B 1 251 ? 22.619 39.181 36.363 1.00 35.85 249 SER B N 1
ATOM 5040 C CA . SER B 1 251 ? 22.390 40.543 36.814 1.00 37.57 249 SER B CA 1
ATOM 5041 C C . SER B 1 251 ? 23.506 41.523 36.489 1.00 38.64 249 SER B C 1
ATOM 5042 O O . SER B 1 251 ? 23.266 42.719 36.436 1.00 38.32 249 SER B O 1
ATOM 5045 N N . SER B 1 252 ? 24.726 41.041 36.290 1.00 38.50 250 SER B N 1
ATOM 5046 C CA . SER B 1 252 ? 25.805 41.949 35.924 1.00 40.72 250 SER B CA 1
ATOM 5047 C C . SER B 1 252 ? 25.595 42.412 34.472 1.00 40.88 250 SER B C 1
ATOM 5048 O O . SER B 1 252 ? 26.133 43.429 34.055 1.00 41.12 250 SER B O 1
ATOM 5051 N N . SER B 1 253 ? 24.802 41.658 33.710 1.00 41.00 251 SER B N 1
ATOM 5052 C CA . SER B 1 253 ? 24.567 41.978 32.308 1.00 39.56 251 SER B CA 1
ATOM 5053 C C . SER B 1 253 ? 23.297 42.745 32.015 1.00 39.63 251 SER B C 1
ATOM 5054 O O . SER B 1 253 ? 23.204 43.419 30.994 1.00 41.51 251 SER B O 1
ATOM 5057 N N . TYR B 1 254 ? 22.302 42.653 32.874 1.00 38.71 252 TYR B N 1
ATOM 5058 C CA . TYR B 1 254 ? 21.103 43.430 32.605 1.00 39.72 252 TYR B CA 1
ATOM 5059 C C . TYR B 1 254 ? 20.974 44.602 33.564 1.00 41.70 252 TYR B C 1
ATOM 5060 O O . TYR B 1 254 ? 19.954 45.283 33.598 1.00 40.00 252 TYR B O 1
ATOM 5069 N N . GLY B 1 255 ? 22.024 44.838 34.342 1.00 41.68 253 GLY B N 1
ATOM 5070 C CA . GLY B 1 255 ? 22.009 45.950 35.276 1.00 43.57 253 GLY B CA 1
ATOM 5071 C C . GLY B 1 255 ? 22.186 47.268 34.534 1.00 42.04 253 GLY B C 1
ATOM 5072 O O . GLY B 1 255 ? 22.717 47.288 33.416 1.00 41.58 253 GLY B O 1
ATOM 5073 N N . ASP B 1 256 ? 21.744 48.366 35.148 1.00 42.55 254 ASP B N 1
ATOM 5074 C CA . ASP B 1 256 ? 21.856 49.689 34.541 1.00 40.40 254 ASP B CA 1
ATOM 5075 C C . ASP B 1 256 ? 23.281 49.925 34.074 1.00 38.97 254 ASP B C 1
ATOM 5076 O O . ASP B 1 256 ? 24.225 49.479 34.714 1.00 39.55 254 ASP B O 1
ATOM 5081 N N . GLY B 1 257 ? 23.418 50.605 32.934 1.00 39.01 255 GLY B N 1
ATOM 5082 C CA . GLY B 1 257 ? 24.726 50.880 32.356 1.00 37.07 255 GLY B CA 1
ATOM 5083 C C . GLY B 1 257 ? 25.393 49.668 31.715 1.00 36.08 255 GLY B C 1
ATOM 5084 O O . GLY B 1 257 ? 26.603 49.472 31.861 1.00 35.96 255 GLY B O 1
ATOM 5085 N N . SER B 1 258 ? 24.629 48.858 30.982 1.00 35.14 256 SER B N 1
ATOM 5086 C CA . SER B 1 258 ? 25.208 47.670 30.363 1.00 35.03 256 SER B CA 1
ATOM 5087 C C . SER B 1 258 ? 26.275 47.990 29.306 1.00 35.45 256 SER B C 1
ATOM 5088 O O . SER B 1 258 ? 27.061 47.113 28.908 1.00 33.83 256 SER B O 1
ATOM 5091 N N . TRP B 1 259 ? 26.313 49.245 28.857 1.00 35.76 257 TRP B N 1
ATOM 5092 C CA . TRP B 1 259 ? 27.293 49.678 27.848 1.00 37.05 257 TRP B CA 1
ATOM 5093 C C . TRP B 1 259 ? 28.681 50.004 28.410 1.00 38.66 257 TRP B C 1
ATOM 5094 O O . TRP B 1 259 ? 29.664 50.067 27.662 1.00 38.99 257 TRP B O 1
ATOM 5105 N N . LYS B 1 260 ? 28.754 50.216 29.720 1.00 41.64 258 LYS B N 1
ATOM 5106 C CA . LYS B 1 260 ? 30.007 50.593 30.372 1.00 45.55 258 LYS B CA 1
ATOM 5107 C C . LYS B 1 260 ? 30.975 49.472 30.717 1.00 44.74 258 LYS B C 1
ATOM 5108 O O . LYS B 1 260 ? 30.578 48.417 31.205 1.00 44.10 258 LYS B O 1
ATOM 5114 N N . ARG B 1 261 ? 32.253 49.723 30.462 1.00 43.64 259 ARG B N 1
ATOM 5115 C CA . ARG B 1 261 ? 33.324 48.778 30.761 1.00 44.03 259 ARG B CA 1
ATOM 5116 C C . ARG B 1 261 ? 34.522 49.531 31.344 1.00 45.41 259 ARG B C 1
ATOM 5117 O O . ARG B 1 261 ? 35.504 48.904 31.751 1.00 44.73 259 ARG B O 1
ATOM 5125 N N . GLY B 1 262 ? 34.431 50.862 31.396 1.00 46.59 260 GLY B N 1
ATOM 5126 C CA . GLY B 1 262 ? 35.547 51.665 31.881 1.00 48.60 260 GLY B CA 1
ATOM 5127 C C . GLY B 1 262 ? 36.559 51.565 30.754 1.00 50.41 260 GLY B C 1
ATOM 5128 O O . GLY B 1 262 ? 37.776 51.510 30.950 1.00 50.36 260 GLY B O 1
ATOM 5129 N N . ASP B 1 263 ? 36.003 51.543 29.552 1.00 51.54 261 ASP B N 1
ATOM 5130 C CA . ASP B 1 263 ? 36.724 51.389 28.295 1.00 53.79 261 ASP B CA 1
ATOM 5131 C C . ASP B 1 263 ? 37.030 52.679 27.542 1.00 52.33 261 ASP B C 1
ATOM 5132 O O . ASP B 1 263 ? 36.506 53.741 27.857 1.00 51.86 261 ASP B O 1
ATOM 5137 N N . LYS B 1 264 ? 37.861 52.559 26.511 1.00 50.53 262 LYS B N 1
ATOM 5138 C CA . LYS B 1 264 ? 38.184 53.700 25.660 1.00 48.31 262 LYS B CA 1
ATOM 5139 C C . LYS B 1 264 ? 37.039 53.762 24.644 1.00 47.16 262 LYS B C 1
ATOM 5140 O O . LYS B 1 264 ? 37.032 54.599 23.739 1.00 49.48 262 LYS B O 1
ATOM 5146 N N . HIS B 1 265 ? 36.073 52.858 24.794 1.00 49.17 263 HIS B N 1
ATOM 5147 C CA . HIS B 1 265 ? 34.938 52.819 23.888 1.00 47.59 263 HIS B CA 1
ATOM 5148 C C . HIS B 1 265 ? 33.642 53.151 24.610 1.00 46.11 263 HIS B C 1
ATOM 5149 O O . HIS B 1 265 ? 32.579 53.188 23.995 1.00 45.53 263 HIS B O 1
ATOM 5156 N N . ASP B 1 266 ? 33.727 53.421 25.908 1.00 45.32 264 ASP B N 1
ATOM 5157 C CA . ASP B 1 266 ? 32.530 53.702 26.699 1.00 46.42 264 ASP B CA 1
ATOM 5158 C C . ASP B 1 266 ? 31.599 54.764 26.164 1.00 46.94 264 ASP B C 1
ATOM 5159 O O . ASP B 1 266 ? 30.381 54.654 26.316 1.00 43.46 264 ASP B O 1
ATOM 5164 N N . PHE B 1 267 ? 32.150 55.810 25.561 1.00 45.38 265 PHE B N 1
ATOM 5165 C CA . PHE B 1 267 ? 31.282 56.861 25.039 1.00 45.16 265 PHE B CA 1
ATOM 5166 C C . PHE B 1 267 ? 30.537 56.376 23.801 1.00 45.10 265 PHE B C 1
ATOM 5167 O O . PHE B 1 267 ? 29.331 56.555 23.699 1.00 46.71 265 PHE B O 1
ATOM 5175 N N . GLU B 1 268 ? 31.256 55.777 22.857 1.00 47.61 266 GLU B N 1
ATOM 5176 C CA . GLU B 1 268 ? 30.618 55.261 21.652 1.00 52.10 266 GLU B CA 1
ATOM 5177 C C . GLU B 1 268 ? 29.545 54.214 22.041 1.00 47.93 266 GLU B C 1
ATOM 5178 O O . GLU B 1 268 ? 28.443 54.200 21.491 1.00 45.58 266 GLU B O 1
ATOM 5184 N N . ALA B 1 269 ? 29.864 53.367 23.016 1.00 42.07 267 ALA B N 1
ATOM 5185 C CA . ALA B 1 269 ? 28.938 52.338 23.480 1.00 40.63 267 ALA B CA 1
ATOM 5186 C C . ALA B 1 269 ? 27.640 52.932 24.032 1.00 39.41 267 ALA B C 1
ATOM 5187 O O . ALA B 1 269 ? 26.556 52.438 23.724 1.00 36.39 267 ALA B O 1
ATOM 5189 N N . LYS B 1 270 ? 27.742 53.996 24.826 1.00 37.80 268 LYS B N 1
ATOM 5190 C CA . LYS B 1 270 ? 26.545 54.616 25.394 1.00 36.80 268 LYS B CA 1
ATOM 5191 C C . LYS B 1 270 ? 25.621 55.108 24.286 1.00 36.19 268 LYS B C 1
ATOM 5192 O O . LYS B 1 270 ? 24.393 54.937 24.351 1.00 35.57 268 LYS B O 1
ATOM 5198 N N . GLN B 1 271 ? 26.214 55.730 23.270 1.00 37.25 269 GLN B N 1
ATOM 5199 C CA . GLN B 1 271 ? 25.432 56.228 22.151 1.00 38.94 269 GLN B CA 1
ATOM 5200 C C . GLN B 1 271 ? 24.841 55.061 21.352 1.00 35.69 269 GLN B C 1
ATOM 5201 O O . GLN B 1 271 ? 23.674 55.072 20.978 1.00 35.00 269 GLN B O 1
ATOM 5207 N N . ALA B 1 272 ? 25.647 54.050 21.086 1.00 33.22 270 ALA B N 1
ATOM 5208 C CA . ALA B 1 272 ? 25.145 52.912 20.344 1.00 32.29 270 ALA B CA 1
ATOM 5209 C C . ALA B 1 272 ? 23.962 52.245 21.071 1.00 32.04 270 ALA B C 1
ATOM 5210 O O . ALA B 1 272 ? 22.949 51.937 20.444 1.00 32.31 270 ALA B O 1
ATOM 5212 N N . TYR B 1 273 ? 24.080 52.047 22.384 1.00 31.05 271 TYR B N 1
ATOM 5213 C CA . TYR B 1 273 ? 23.022 51.396 23.160 1.00 30.77 271 TYR B CA 1
ATOM 5214 C C . TYR B 1 273 ? 21.711 52.159 23.243 1.00 29.64 271 TYR B C 1
ATOM 5215 O O . TYR B 1 273 ? 20.726 51.653 23.786 1.00 29.39 271 TYR B O 1
ATOM 5224 N N . SER B 1 274 ? 21.681 53.369 22.704 1.00 28.72 272 SER B N 1
ATOM 5225 C CA . SER B 1 274 ? 20.433 54.119 22.723 1.00 28.90 272 SER B CA 1
ATOM 5226 C C . SER B 1 274 ? 19.412 53.383 21.845 1.00 28.67 272 SER B C 1
ATOM 5227 O O . SER B 1 274 ? 18.208 53.543 22.011 1.00 28.42 272 SER B O 1
ATOM 5230 N N . SER B 1 275 ? 19.892 52.560 20.922 1.00 27.85 273 SER B N 1
ATOM 5231 C CA . SER B 1 275 ? 18.986 51.822 20.044 1.00 28.05 273 SER B CA 1
ATOM 5232 C C . SER B 1 275 ? 18.808 50.375 20.482 1.00 27.39 273 SER B C 1
ATOM 5233 O O . SER B 1 275 ? 18.139 49.600 19.802 1.00 27.80 273 SER B O 1
ATOM 5236 N N . LEU B 1 276 ? 19.387 50.008 21.617 1.00 27.39 274 LEU B N 1
ATOM 5237 C CA . LEU B 1 276 ? 19.303 48.630 22.090 1.00 27.43 274 LEU B CA 1
ATOM 5238 C C . LEU B 1 276 ? 18.343 48.445 23.238 1.00 27.85 274 LEU B C 1
ATOM 5239 O O . LEU B 1 276 ? 18.376 49.215 24.192 1.00 28.95 274 LEU B O 1
ATOM 5244 N N . GLN B 1 277 ? 17.490 47.427 23.161 1.00 28.11 275 GLN B N 1
ATOM 5245 C CA . GLN B 1 277 ? 16.597 47.120 24.272 1.00 27.28 275 GLN B CA 1
ATOM 5246 C C . GLN B 1 277 ? 16.946 45.722 24.811 1.00 26.61 275 GLN B C 1
ATOM 5247 O O . GLN B 1 277 ? 17.256 44.815 24.057 1.00 25.83 275 GLN B O 1
ATOM 5253 N N . THR B 1 278 ? 16.907 45.552 26.125 1.00 25.26 276 THR B N 1
ATOM 5254 C CA . THR B 1 278 ? 17.273 44.267 26.709 1.00 25.08 276 THR B CA 1
ATOM 5255 C C . THR B 1 278 ? 16.123 43.499 27.350 1.00 26.33 276 THR B C 1
ATOM 5256 O O . THR B 1 278 ? 15.404 44.034 28.179 1.00 26.81 276 THR B O 1
ATOM 5260 N N . VAL B 1 279 ? 15.941 42.240 26.972 1.00 26.14 277 VAL B N 1
ATOM 5261 C CA . VAL B 1 279 ? 14.850 41.456 27.566 1.00 25.47 277 VAL B CA 1
ATOM 5262 C C . VAL B 1 279 ? 15.435 40.654 28.729 1.00 25.87 277 VAL B C 1
ATOM 5263 O O . VAL B 1 279 ? 16.522 40.097 28.631 1.00 26.97 277 VAL B O 1
ATOM 5267 N N . THR B 1 280 ? 14.734 40.655 29.850 1.00 25.60 278 THR B N 1
ATOM 5268 C CA . THR B 1 280 ? 15.164 39.921 31.031 1.00 26.66 278 THR B CA 1
ATOM 5269 C C . THR B 1 280 ? 13.885 39.495 31.744 1.00 26.55 278 THR B C 1
ATOM 5270 O O . THR B 1 280 ? 12.773 39.853 31.330 1.00 25.40 278 THR B O 1
ATOM 5274 N N . LEU B 1 281 ? 14.061 38.709 32.797 1.00 28.38 279 LEU B N 1
ATOM 5275 C CA . LEU B 1 281 ? 12.955 38.217 33.596 1.00 30.76 279 LEU B CA 1
ATOM 5276 C C . LEU B 1 281 ? 12.471 39.279 34.586 1.00 31.28 279 LEU B C 1
ATOM 5277 O O . LEU B 1 281 ? 13.281 39.993 35.207 1.00 31.76 279 LEU B O 1
ATOM 5282 N N . LEU B 1 282 ? 11.150 39.376 34.726 1.00 33.27 280 LEU B N 1
ATOM 5283 C CA . LEU B 1 282 ? 10.551 40.296 35.675 1.00 35.52 280 LEU B CA 1
ATOM 5284 C C . LEU B 1 282 ? 10.555 39.545 36.999 1.00 37.35 280 LEU B C 1
ATOM 528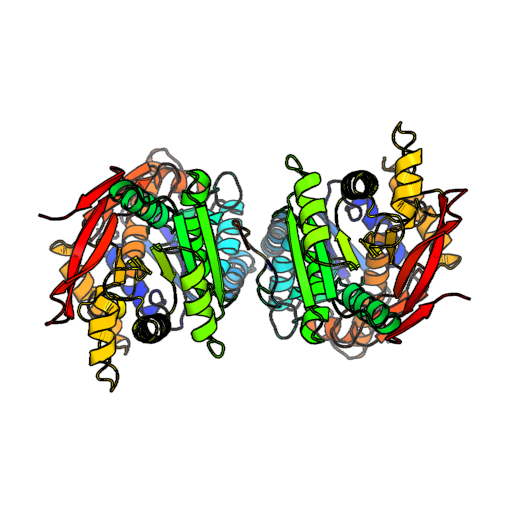5 O O . LEU B 1 282 ? 9.797 38.592 37.169 1.00 37.08 280 LEU B O 1
ATOM 5290 N N . ARG B 1 283 ? 11.433 39.961 37.908 1.00 38.71 281 ARG B N 1
ATOM 5291 C CA . ARG B 1 283 ? 11.564 39.343 39.219 1.00 39.62 281 ARG B CA 1
ATOM 5292 C C . ARG B 1 283 ? 10.770 40.152 40.244 1.00 41.30 281 ARG B C 1
ATOM 5293 O O . ARG B 1 283 ? 10.527 41.346 40.060 1.00 42.15 281 ARG B O 1
ATOM 5301 N N . THR B 1 284 ? 10.380 39.490 41.327 1.00 43.80 282 THR B N 1
ATOM 5302 C CA . THR B 1 284 ? 9.613 40.110 42.397 1.00 45.52 282 THR B CA 1
ATOM 5303 C C . THR B 1 284 ? 10.294 39.831 43.732 1.00 47.73 282 THR B C 1
ATOM 5304 O O . THR B 1 284 ? 11.138 38.945 43.830 1.00 47.19 282 THR B O 1
ATOM 5308 N N . VAL B 1 285 ? 9.930 40.593 44.756 1.00 49.25 283 VAL B N 1
ATOM 5309 C CA . VAL B 1 285 ? 10.501 40.414 46.088 1.00 52.67 283 VAL B CA 1
ATOM 5310 C C . VAL B 1 285 ? 9.434 40.569 47.155 1.00 52.86 283 VAL B C 1
ATOM 5311 O O . VAL B 1 285 ? 8.369 41.138 46.910 1.00 53.62 283 VAL B O 1
ATOM 5315 N N . LYS B 1 286 ? 9.732 40.045 48.339 1.00 54.23 284 LYS B N 1
ATOM 5316 C CA . LYS B 1 286 ? 8.848 40.130 49.495 1.00 53.44 284 LYS B CA 1
ATOM 5317 C C . LYS B 1 286 ? 9.758 39.906 50.698 1.00 54.24 284 LYS B C 1
ATOM 5318 O O . LYS B 1 286 ? 10.847 39.347 50.555 1.00 54.19 284 LYS B O 1
ATOM 5324 N N . PRO B 1 287 ? 9.329 40.338 51.897 1.00 55.49 285 PRO B N 1
ATOM 5325 C CA . PRO B 1 287 ? 10.126 40.186 53.120 1.00 56.47 285 PRO B CA 1
ATOM 5326 C C . PRO B 1 287 ? 10.941 38.898 53.167 1.00 58.24 285 PRO B C 1
ATOM 5327 O O . PRO B 1 287 ? 12.166 38.932 53.278 1.00 57.40 285 PRO B O 1
ATOM 5331 N N . GLU B 1 288 ? 10.259 37.764 53.071 1.00 60.31 286 GLU B N 1
ATOM 5332 C CA . GLU B 1 288 ? 10.932 36.472 53.107 1.00 63.81 286 GLU B CA 1
ATOM 5333 C C . GLU B 1 288 ? 12.088 36.364 52.119 1.00 60.73 286 GLU B C 1
ATOM 5334 O O . GLU B 1 288 ? 13.159 35.867 52.472 1.00 62.24 286 GLU B O 1
ATOM 5340 N N . PHE B 1 289 ? 11.879 36.823 50.886 1.00 60.19 287 PHE B N 1
ATOM 5341 C CA . PHE B 1 289 ? 12.927 36.737 49.870 1.00 58.58 287 PHE B CA 1
ATOM 5342 C C . PHE B 1 289 ? 14.245 37.305 50.388 1.00 59.33 287 PHE B C 1
ATOM 5343 O O . PHE B 1 289 ? 15.314 36.742 50.148 1.00 58.31 287 PHE B O 1
ATOM 5351 N N . GLU B 1 290 ? 14.159 38.418 51.107 1.00 60.39 288 GLU B N 1
ATOM 5352 C CA . GLU B 1 290 ? 15.339 39.063 51.660 1.00 65.37 288 GLU B CA 1
ATOM 5353 C C . GLU B 1 290 ? 16.067 38.132 52.620 1.00 63.23 288 GLU B C 1
ATOM 5354 O O . GLU B 1 290 ? 17.291 38.019 52.579 1.00 62.75 288 GLU B O 1
ATOM 5360 N N . LYS B 1 291 ? 15.309 37.463 53.482 1.00 61.45 289 LYS B N 1
ATOM 5361 C CA . LYS B 1 291 ? 15.890 36.535 54.451 1.00 63.20 289 LYS B CA 1
ATOM 5362 C C . LYS B 1 291 ? 16.593 35.406 53.693 1.00 59.62 289 LYS B C 1
ATOM 5363 O O . LYS B 1 291 ? 17.765 35.088 53.936 1.00 58.71 289 LYS B O 1
ATOM 5369 N N . PHE B 1 292 ? 15.853 34.814 52.764 1.00 55.67 290 PHE B N 1
ATOM 5370 C CA . PHE B 1 292 ? 16.360 33.747 51.921 1.00 54.62 290 PHE B CA 1
ATOM 5371 C C . PHE B 1 292 ? 17.681 34.182 51.288 1.00 53.58 290 PHE B C 1
ATOM 5372 O O . PHE B 1 292 ? 18.663 33.442 51.329 1.00 51.29 290 PHE B O 1
ATOM 5380 N N . SER B 1 293 ? 17.701 35.389 50.718 1.00 52.67 291 SER B N 1
ATOM 5381 C CA . SER B 1 293 ? 18.900 35.917 50.061 1.00 52.31 291 SER B CA 1
ATOM 5382 C C . SER B 1 293 ? 20.044 36.058 51.054 1.00 53.66 291 SER B C 1
ATOM 5383 O O . SER B 1 293 ? 21.184 35.653 50.784 1.00 55.41 291 SER B O 1
ATOM 5386 N N . MET B 1 294 ? 19.732 36.644 52.206 1.00 57.37 292 MET B N 1
ATOM 5387 C CA . MET B 1 294 ? 20.725 36.833 53.248 1.00 62.11 292 MET B CA 1
ATOM 5388 C C . MET B 1 294 ? 21.284 35.483 53.632 1.00 59.48 292 MET B C 1
ATOM 5389 O O . MET B 1 294 ? 22.494 35.284 53.635 1.00 57.90 292 MET B O 1
ATOM 5394 N N . GLU B 1 295 ? 20.394 34.546 53.942 1.00 56.13 293 GLU B N 1
ATOM 5395 C CA . GLU B 1 295 ? 20.833 33.213 54.331 1.00 56.28 293 GLU B CA 1
ATOM 5396 C C . GLU B 1 295 ? 21.599 32.510 53.224 1.00 55.04 293 GLU B C 1
ATOM 5397 O O . GLU B 1 295 ? 22.623 31.874 53.490 1.00 53.71 293 GLU B O 1
ATOM 5403 N N . VAL B 1 296 ? 21.124 32.631 51.983 1.00 54.72 294 VAL B N 1
ATOM 5404 C CA . VAL B 1 296 ? 21.813 31.980 50.880 1.00 53.15 294 VAL B CA 1
ATOM 5405 C C . VAL B 1 296 ? 23.207 32.574 50.747 1.00 54.42 294 VAL B C 1
ATOM 5406 O O . VAL B 1 296 ? 24.191 31.844 50.645 1.00 56.06 294 VAL B O 1
ATOM 5410 N N . LYS B 1 297 ? 23.287 33.900 50.770 1.00 59.48 295 LYS B N 1
ATOM 5411 C CA . LYS B 1 297 ? 24.566 34.595 50.662 1.00 65.66 295 LYS B CA 1
ATOM 5412 C C . LYS B 1 297 ? 25.555 34.155 51.739 1.00 68.28 295 LYS B C 1
ATOM 5413 O O . LYS B 1 297 ? 26.766 34.128 51.509 1.00 65.66 295 LYS B O 1
ATOM 5419 N N . SER B 1 298 ? 25.032 33.806 52.911 1.00 68.11 296 SER B N 1
ATOM 5420 C CA . SER B 1 298 ? 25.868 33.378 54.033 1.00 71.43 296 SER B CA 1
ATOM 5421 C C . SER B 1 298 ? 26.638 32.086 53.746 1.00 71.56 296 SER B C 1
ATOM 5422 O O . SER B 1 298 ? 27.860 32.032 53.901 1.00 73.57 296 SER B O 1
ATOM 5425 N N . SER B 1 299 ? 25.919 31.050 53.326 1.00 73.42 297 SER B N 1
ATOM 5426 C CA . SER B 1 299 ? 26.534 29.765 53.017 1.00 75.59 297 SER B CA 1
ATOM 5427 C C . SER B 1 299 ? 27.548 29.892 51.891 1.00 77.45 297 SER B C 1
ATOM 5428 O O . SER B 1 299 ? 28.662 29.377 51.981 1.00 74.70 297 SER B O 1
ATOM 5431 N N . VAL B 1 300 ? 27.149 30.587 50.832 1.00 76.13 298 VAL B N 1
ATOM 5432 C CA . VAL B 1 300 ? 27.986 30.761 49.652 1.00 76.63 298 VAL B CA 1
ATOM 5433 C C . VAL B 1 300 ? 29.300 31.485 49.909 1.00 76.53 298 VAL B C 1
ATOM 5434 O O . VAL B 1 300 ? 30.318 31.155 49.298 1.00 78.81 298 VAL B O 1
ATOM 5438 N N . GLU B 1 301 ? 29.284 32.476 50.798 1.00 80.81 299 GLU B N 1
ATOM 5439 C CA . GLU B 1 301 ? 30.505 33.217 51.094 1.00 81.06 299 GLU B CA 1
ATOM 5440 C C . GLU B 1 301 ? 31.363 32.385 52.027 1.00 79.54 299 GLU B C 1
ATOM 5441 O O . GLU B 1 301 ? 32.590 32.368 51.908 1.00 81.12 299 GLU B O 1
ATOM 5447 N N . LYS B 1 302 ? 30.705 31.692 52.952 1.00 79.70 300 LYS B N 1
ATOM 5448 C CA . LYS B 1 302 ? 31.399 30.823 53.896 1.00 81.88 300 LYS B CA 1
ATOM 5449 C C . LYS B 1 302 ? 32.090 29.721 53.096 1.00 85.97 300 LYS B C 1
ATOM 5450 O O . LYS B 1 302 ? 33.012 29.068 53.578 1.00 82.06 300 LYS B O 1
ATOM 5456 N N . GLN B 1 303 ? 31.635 29.541 51.859 1.00 85.67 301 GLN B N 1
ATOM 5457 C CA . GLN B 1 303 ? 32.175 28.534 50.952 1.00 89.48 301 GLN B CA 1
ATOM 5458 C C . GLN B 1 303 ? 33.158 29.177 49.957 1.00 89.39 301 GLN B C 1
ATOM 5459 O O . GLN B 1 303 ? 33.249 28.770 48.793 1.00 89.05 301 GLN B O 1
ATOM 5465 N N . GLY B 1 304 ? 33.881 30.189 50.433 1.00 90.91 302 GLY B N 1
ATOM 5466 C CA . GLY B 1 304 ? 34.861 30.889 49.617 1.00 89.40 302 GLY B CA 1
ATOM 5467 C C . GLY B 1 304 ? 34.465 31.191 48.182 1.00 87.93 302 GLY B C 1
ATOM 5468 O O . GLY B 1 304 ? 34.893 30.495 47.265 1.00 92.92 302 GLY B O 1
ATOM 5469 N N . LEU B 1 305 ? 33.653 32.226 47.984 1.00 92.07 303 LEU B N 1
ATOM 5470 C CA . LEU B 1 305 ? 33.219 32.622 46.646 1.00 93.15 303 LEU B CA 1
ATOM 5471 C C . LEU B 1 305 ? 32.606 34.013 46.617 1.00 94.06 303 LEU B C 1
ATOM 5472 O O . LEU B 1 305 ? 31.943 34.433 47.567 1.00 91.78 303 LEU B O 1
ATOM 5477 N N . ASN B 1 306 ? 32.825 34.724 45.516 1.00 91.86 304 ASN B N 1
ATOM 5478 C CA . ASN B 1 306 ? 32.253 36.051 45.367 1.00 94.99 304 ASN B CA 1
ATOM 5479 C C . ASN B 1 306 ? 30.814 35.821 44.916 1.00 95.54 304 ASN B C 1
ATOM 5480 O O . ASN B 1 306 ? 30.568 35.104 43.942 1.00 93.01 304 ASN B O 1
ATOM 5485 N N . MET B 1 307 ? 29.859 36.409 45.628 1.00 94.51 305 MET B N 1
ATOM 5486 C CA . MET B 1 307 ? 28.461 36.223 45.267 1.00 92.83 305 MET B CA 1
ATOM 5487 C C . MET B 1 307 ? 28.023 37.154 44.137 1.00 94.38 305 MET B C 1
ATOM 5488 O O . MET B 1 307 ? 28.755 38.060 43.732 1.00 94.91 305 MET B O 1
ATOM 5493 N N . GLU B 1 308 ? 26.825 36.898 43.624 1.00 96.89 306 GLU B N 1
ATOM 5494 C CA . GLU B 1 308 ? 26.235 37.697 42.558 1.00 98.11 306 GLU B CA 1
ATOM 5495 C C . GLU B 1 308 ? 25.125 38.523 43.195 1.00 98.00 306 GLU B C 1
ATOM 5496 O O . GLU B 1 308 ? 23.989 38.549 42.712 1.00 98.49 306 GLU B O 1
ATOM 5502 N N . ASP B 1 309 ? 25.473 39.199 44.289 1.00 97.69 307 ASP B N 1
ATOM 5503 C CA . ASP B 1 309 ? 24.512 40.006 45.029 1.00 97.22 307 ASP B CA 1
ATOM 5504 C C . ASP B 1 309 ? 23.294 39.138 45.325 1.00 95.54 307 ASP B C 1
ATOM 5505 O O . ASP B 1 309 ? 23.412 38.103 45.984 1.00 96.09 307 ASP B O 1
ATOM 5510 N N . TYR B 1 310 ? 22.125 39.546 44.845 1.00 92.67 308 TYR B N 1
ATOM 5511 C CA . TYR B 1 310 ? 20.939 38.742 45.084 1.00 88.85 308 TYR B CA 1
ATOM 5512 C C . TYR B 1 310 ? 20.967 37.543 44.136 1.00 82.43 308 TYR B C 1
ATOM 5513 O O . TYR B 1 310 ? 21.491 37.630 43.020 1.00 82.38 308 TYR B O 1
ATOM 5522 N N . VAL B 1 311 ? 20.408 36.428 44.601 1.00 75.77 309 VAL B N 1
ATOM 5523 C CA . VAL B 1 311 ? 20.372 35.175 43.857 1.00 64.20 309 VAL B CA 1
ATOM 5524 C C . VAL B 1 311 ? 19.561 35.129 42.563 1.00 56.11 309 VAL B C 1
ATOM 5525 O O . VAL B 1 311 ? 18.450 35.645 42.465 1.00 59.40 309 VAL B O 1
ATOM 5529 N N . ASN B 1 312 ? 20.133 34.469 41.571 1.00 51.55 310 ASN B N 1
ATOM 5530 C CA . ASN B 1 312 ? 19.522 34.362 40.264 1.00 42.58 310 ASN B CA 1
ATOM 5531 C C . ASN B 1 312 ? 18.285 33.462 40.225 1.00 40.44 310 ASN B C 1
ATOM 5532 O O . ASN B 1 312 ? 17.924 32.821 41.219 1.00 38.48 310 ASN B O 1
ATOM 5537 N N . MET B 1 313 ? 17.647 33.418 39.059 1.00 36.23 311 MET B N 1
ATOM 5538 C CA . MET B 1 313 ? 16.435 32.625 38.845 1.00 35.53 311 MET B CA 1
ATOM 55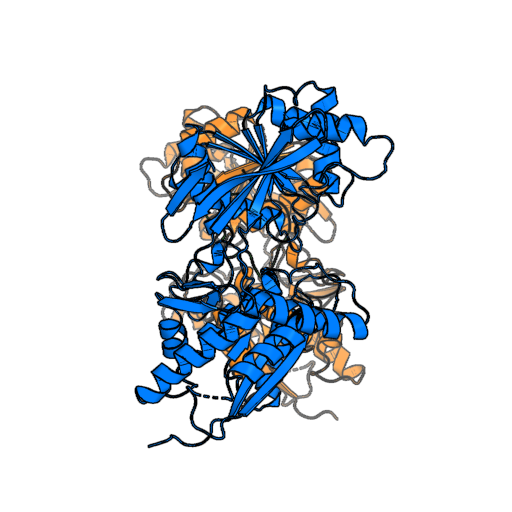39 C C . MET B 1 313 ? 16.608 31.121 39.109 1.00 34.25 311 MET B C 1
ATOM 5540 O O . MET B 1 313 ? 15.671 30.459 39.547 1.00 31.70 311 MET B O 1
ATOM 5545 N N . PHE B 1 314 ? 17.792 30.580 38.839 1.00 32.21 312 PHE B N 1
ATOM 5546 C CA . PHE B 1 314 ? 18.030 29.152 39.066 1.00 33.02 312 PHE B CA 1
ATOM 5547 C C . PHE B 1 314 ? 17.988 28.809 40.563 1.00 32.77 312 PHE B C 1
ATOM 5548 O O . PHE B 1 314 ? 17.367 27.825 40.968 1.00 34.60 312 PHE B O 1
ATOM 5556 N N . VAL B 1 315 ? 18.636 29.636 41.375 1.00 33.04 313 VAL B N 1
ATOM 5557 C CA . VAL B 1 315 ? 18.672 29.451 42.821 1.00 32.68 313 VAL B CA 1
ATOM 5558 C C . VAL B 1 315 ? 17.264 29.551 43.369 1.00 32.60 313 VAL B C 1
ATOM 5559 O O . VAL B 1 315 ? 16.837 28.733 44.183 1.00 33.94 313 VAL B O 1
ATOM 5563 N N . GLU B 1 316 ? 16.535 30.558 42.910 1.00 33.19 314 GLU B N 1
ATOM 5564 C CA . GLU B 1 316 ? 15.170 30.771 43.365 1.00 33.60 314 GLU B CA 1
ATOM 5565 C C . GLU B 1 316 ? 14.306 29.593 42.961 1.00 32.89 314 GLU B C 1
ATOM 5566 O O . GLU B 1 316 ? 13.664 28.984 43.802 1.00 33.51 314 GLU B O 1
ATOM 5572 N N . GLY B 1 317 ? 14.294 29.281 41.668 1.00 32.33 315 GLY B N 1
ATOM 5573 C CA . GLY B 1 317 ? 13.487 28.176 41.170 1.00 30.12 315 GLY B CA 1
ATOM 5574 C C . GLY B 1 317 ? 13.733 26.837 41.841 1.00 29.55 315 GLY B C 1
ATOM 5575 O O . GLY B 1 317 ? 12.794 26.075 42.050 1.00 27.71 315 GLY B O 1
ATOM 5576 N N . PHE B 1 318 ? 14.988 26.514 42.140 1.00 29.87 316 PHE B N 1
ATOM 5577 C CA . PHE B 1 318 ? 15.271 25.240 42.787 1.00 32.13 316 PHE B CA 1
ATOM 5578 C C . PHE B 1 318 ? 14.753 25.205 44.222 1.00 33.77 316 PHE B C 1
ATOM 5579 O O . PHE B 1 318 ? 14.448 24.136 44.740 1.00 33.52 316 PHE B O 1
ATOM 5587 N N . HIS B 1 319 ? 14.625 26.375 44.854 1.00 34.92 317 HIS B N 1
ATOM 5588 C CA . HIS B 1 319 ? 14.059 26.445 46.208 1.00 34.51 317 HIS B CA 1
ATOM 5589 C C . HIS B 1 319 ? 12.567 26.167 46.045 1.00 34.69 317 HIS B C 1
ATOM 5590 O O . HIS B 1 319 ? 11.965 25.438 46.820 1.00 35.61 317 HIS B O 1
ATOM 5597 N N . ASP B 1 320 ? 11.963 26.769 45.035 1.00 35.46 318 ASP B N 1
ATOM 5598 C CA . ASP B 1 320 ? 10.549 26.549 44.811 1.00 37.65 318 ASP B CA 1
ATOM 5599 C C . ASP B 1 320 ? 10.292 25.133 44.273 1.00 37.17 318 ASP B C 1
ATOM 5600 O O . ASP B 1 320 ? 9.166 24.635 44.344 1.00 36.86 318 ASP B O 1
ATOM 5605 N N . ALA B 1 321 ? 11.331 24.488 43.742 1.00 36.35 319 ALA B N 1
ATOM 5606 C CA . ALA B 1 321 ? 11.188 23.126 43.212 1.00 37.20 319 ALA B CA 1
ATOM 5607 C C . ALA B 1 321 ? 10.844 22.179 44.370 1.00 38.01 319 ALA B C 1
ATOM 5608 O O . ALA B 1 321 ? 9.957 21.322 44.268 1.00 36.87 319 ALA B O 1
ATOM 5610 N N . ILE B 1 322 ? 11.566 22.342 45.469 1.00 38.23 320 ILE B N 1
ATOM 5611 C CA . ILE B 1 322 ? 11.329 21.539 46.652 1.00 37.98 320 ILE B CA 1
ATOM 5612 C C . ILE B 1 322 ? 9.896 21.736 47.118 1.00 38.06 320 ILE B C 1
ATOM 5613 O O . ILE B 1 322 ? 9.160 20.766 47.276 1.00 40.39 320 ILE B O 1
ATOM 5618 N N . LEU B 1 323 ? 9.487 22.989 47.324 1.00 40.35 321 LEU B N 1
ATOM 5619 C CA . LEU B 1 323 ? 8.129 23.264 47.793 1.00 41.27 321 LEU B CA 1
ATOM 5620 C C . LEU B 1 323 ? 7.040 22.669 46.914 1.00 42.28 321 LEU B C 1
ATOM 5621 O O . LEU B 1 323 ? 6.041 22.165 47.417 1.00 41.47 321 LEU B O 1
ATOM 5626 N N . LEU B 1 324 ? 7.215 22.751 45.599 1.00 41.88 322 LEU B N 1
ATOM 5627 C CA . LEU B 1 324 ? 6.223 22.223 44.674 1.00 42.49 322 LEU B CA 1
ATOM 5628 C C . LEU B 1 324 ? 6.183 20.697 44.762 1.00 42.65 322 LEU B C 1
ATOM 5629 O O . LEU B 1 324 ? 5.121 20.092 44.619 1.00 42.51 322 LEU B O 1
ATOM 5634 N N . TYR B 1 325 ? 7.341 20.080 44.982 1.00 43.63 323 TYR B N 1
ATOM 5635 C CA . TYR B 1 325 ? 7.409 18.628 45.090 1.00 45.57 323 TYR B CA 1
ATOM 5636 C C . TYR B 1 325 ? 6.562 18.194 46.292 1.00 46.33 323 TYR B C 1
ATOM 5637 O O . TYR B 1 325 ? 5.666 17.354 46.165 1.00 44.60 323 TYR B O 1
ATOM 5646 N N . VAL B 1 326 ? 6.853 18.786 47.449 1.00 45.07 324 VAL B N 1
ATOM 5647 C CA . VAL B 1 326 ? 6.120 18.504 48.685 1.00 45.84 324 VAL B CA 1
ATOM 5648 C C . VAL B 1 326 ? 4.599 18.653 48.535 1.00 45.63 324 VAL B C 1
ATOM 5649 O O . VAL B 1 326 ? 3.840 17.795 48.976 1.00 47.27 324 VAL B O 1
ATOM 5653 N N . LEU B 1 327 ? 4.144 19.741 47.924 1.00 47.75 325 LEU B N 1
ATOM 5654 C CA . LEU B 1 327 ? 2.708 19.915 47.723 1.00 48.45 325 LEU B CA 1
ATOM 5655 C C . LEU B 1 327 ? 2.148 18.733 46.927 1.00 48.15 325 LEU B C 1
ATOM 5656 O O . LEU B 1 327 ? 1.090 18.193 47.255 1.00 48.70 325 LEU B O 1
ATOM 5661 N N . ALA B 1 328 ? 2.858 18.330 45.876 1.00 47.23 326 ALA B N 1
ATOM 5662 C CA . ALA B 1 328 ? 2.390 17.225 45.051 1.00 47.32 326 ALA B CA 1
ATOM 5663 C C . ALA B 1 328 ? 2.414 15.908 45.819 1.00 47.77 326 ALA B C 1
ATOM 5664 O O . ALA B 1 328 ? 1.482 15.111 45.698 1.00 46.44 326 ALA B O 1
ATOM 5666 N N . LEU B 1 329 ? 3.475 15.692 46.598 1.00 48.36 327 LEU B N 1
ATOM 5667 C CA . LEU B 1 329 ? 3.632 14.468 47.380 1.00 49.17 327 LEU B CA 1
ATOM 5668 C C . LEU B 1 329 ? 2.521 14.342 48.418 1.00 52.09 327 LEU B C 1
ATOM 5669 O O . LEU B 1 329 ? 2.093 13.239 48.762 1.00 53.64 327 LEU B O 1
ATOM 5674 N N . HIS B 1 330 ? 2.070 15.485 48.921 1.00 57.48 328 HIS B N 1
ATOM 5675 C CA . HIS B 1 330 ? 1.002 15.522 49.901 1.00 62.54 328 HIS B CA 1
ATOM 5676 C C . HIS B 1 330 ? -0.263 14.994 49.243 1.00 63.03 328 HIS B C 1
ATOM 5677 O O . HIS B 1 330 ? -0.715 13.893 49.541 1.00 62.45 328 HIS B O 1
ATOM 5684 N N . GLU B 1 331 ? -0.822 15.780 48.332 1.00 63.87 329 GLU B N 1
ATOM 5685 C CA . GLU B 1 331 ? -2.050 15.394 47.646 1.00 66.21 329 GLU B CA 1
ATOM 5686 C C . GLU B 1 331 ? -2.008 14.025 46.983 1.00 64.16 329 GLU B C 1
ATOM 5687 O O . GLU B 1 331 ? -3.044 13.522 46.541 1.00 65.66 329 GLU B O 1
ATOM 5693 N N . VAL B 1 332 ? -0.829 13.416 46.903 1.00 62.88 330 VAL B N 1
ATOM 5694 C CA . VAL B 1 332 ? -0.725 12.108 46.264 1.00 61.38 330 VAL B CA 1
ATOM 5695 C C . VAL B 1 332 ? -0.800 11.020 47.335 1.00 60.22 330 VAL B C 1
ATOM 5696 O O . VAL B 1 332 ? -1.442 9.978 47.155 1.00 59.54 330 VAL B O 1
ATOM 5700 N N . LEU B 1 333 ? -0.138 11.284 48.455 1.00 57.88 331 LEU B N 1
ATOM 5701 C CA . LEU B 1 333 ? -0.135 10.371 49.575 1.00 57.41 331 LEU B CA 1
ATOM 5702 C C . LEU B 1 333 ? -1.577 10.289 50.055 1.00 61.28 331 LEU B C 1
ATOM 5703 O O . LEU B 1 333 ? -2.076 9.209 50.369 1.00 59.17 331 LEU B O 1
ATOM 5708 N N . ARG B 1 334 ? -2.247 11.437 50.093 1.00 62.69 332 ARG B N 1
ATOM 5709 C CA . ARG B 1 334 ? -3.642 11.493 50.509 1.00 67.09 332 ARG B CA 1
ATOM 5710 C C . ARG B 1 334 ? -4.465 10.522 49.668 1.00 66.27 332 ARG B C 1
ATOM 5711 O O . ARG B 1 334 ? -5.148 9.646 50.202 1.00 66.35 332 ARG B O 1
ATOM 5719 N N . ALA B 1 335 ? -4.397 10.686 48.350 1.00 65.99 333 ALA B N 1
ATOM 5720 C CA . ALA B 1 335 ? -5.137 9.828 47.433 1.00 64.50 333 ALA B CA 1
ATOM 5721 C C . ALA B 1 335 ? -4.748 8.361 47.613 1.00 63.60 333 ALA B C 1
ATOM 5722 O O . ALA B 1 335 ? -5.288 7.482 46.939 1.00 65.21 333 ALA B O 1
ATOM 5724 N N . GLY B 1 336 ? -3.800 8.103 48.511 1.00 62.42 334 GLY B N 1
ATOM 5725 C CA . GLY B 1 336 ? -3.378 6.738 48.770 1.00 60.62 334 GLY B CA 1
ATOM 5726 C C . GLY B 1 336 ? -2.236 6.175 47.942 1.00 59.56 334 GLY B C 1
ATOM 5727 O O . GLY B 1 336 ? -2.034 4.963 47.925 1.00 58.83 334 GLY B O 1
ATOM 5728 N N . TYR B 1 337 ? -1.487 7.031 47.253 1.00 58.03 335 TYR B N 1
ATOM 5729 C CA . TYR B 1 337 ? -0.362 6.559 46.449 1.00 55.52 335 TYR B CA 1
ATOM 5730 C C . TYR B 1 337 ? 0.946 6.742 47.214 1.00 53.51 335 TYR B C 1
ATOM 5731 O O . TYR B 1 337 ? 0.956 7.311 48.306 1.00 54.96 335 TYR B O 1
ATOM 5740 N N . SER B 1 338 ? 2.052 6.262 46.657 1.00 52.25 336 SER B N 1
ATOM 5741 C CA . SER B 1 338 ? 3.327 6.414 47.343 1.00 51.25 336 SER B CA 1
ATOM 5742 C C . SER B 1 338 ? 4.280 7.356 46.601 1.00 50.62 336 SER B C 1
ATOM 5743 O O . SER B 1 338 ? 3.993 7.815 45.494 1.00 46.92 336 SER B O 1
ATOM 5746 N N . LYS B 1 339 ? 5.417 7.634 47.231 1.00 47.46 337 LYS B N 1
ATOM 5747 C CA . LYS B 1 339 ? 6.413 8.513 46.650 1.00 47.22 337 LYS B CA 1
ATOM 5748 C C . LYS B 1 339 ? 6.959 7.883 45.378 1.00 46.84 337 LYS B C 1
ATOM 5749 O O . LYS B 1 339 ? 7.577 8.574 44.568 1.00 47.64 337 LYS B O 1
ATOM 5755 N N . LYS B 1 340 ? 6.721 6.579 45.208 1.00 46.54 338 LYS B N 1
ATOM 5756 C CA . LYS B 1 340 ? 7.198 5.842 44.040 1.00 46.19 338 LYS B CA 1
ATOM 5757 C C . LYS B 1 340 ? 6.324 6.003 42.797 1.00 46.63 338 LYS B C 1
ATOM 5758 O O . LYS B 1 340 ? 6.682 5.536 41.717 1.00 46.25 338 LYS B O 1
ATOM 5764 N N . ASP B 1 341 ? 5.184 6.667 42.942 1.00 46.98 339 ASP B N 1
ATOM 5765 C CA . ASP B 1 341 ? 4.309 6.905 41.796 1.00 47.39 339 ASP B CA 1
ATOM 5766 C C . ASP B 1 341 ? 4.721 8.223 41.130 1.00 46.48 339 ASP B C 1
ATOM 5767 O O . ASP B 1 341 ? 3.947 9.183 41.106 1.00 47.12 339 ASP B O 1
ATOM 5772 N N . GLY B 1 342 ? 5.941 8.256 40.597 1.00 46.64 340 GLY B N 1
ATOM 5773 C CA . GLY B 1 342 ? 6.451 9.450 39.951 1.00 45.34 340 GLY B CA 1
ATOM 5774 C C . GLY B 1 342 ? 5.460 10.116 39.018 1.00 45.25 340 GLY B C 1
ATOM 5775 O O . GLY B 1 342 ? 5.282 11.336 39.072 1.00 46.45 340 GLY B O 1
ATOM 5776 N N . GLY B 1 343 ? 4.819 9.325 38.162 1.00 45.51 341 GLY B N 1
ATOM 5777 C CA . GLY B 1 343 ? 3.853 9.875 37.232 1.00 47.37 341 GLY B CA 1
ATOM 5778 C C . GLY B 1 343 ? 2.787 10.658 37.965 1.00 50.82 341 GLY B C 1
ATOM 5779 O O . GLY B 1 343 ? 2.429 11.770 37.569 1.00 46.45 341 GLY B O 1
ATOM 5780 N N . LYS B 1 344 ? 2.284 10.084 39.051 1.00 49.48 342 LYS B N 1
ATOM 5781 C CA . LYS B 1 344 ? 1.248 10.747 39.832 1.00 51.00 342 LYS B CA 1
ATOM 5782 C C . LYS B 1 344 ? 1.772 12.034 40.442 1.00 47.52 342 LYS B C 1
ATOM 5783 O O . LYS B 1 344 ? 1.124 13.075 40.361 1.00 49.55 342 LYS B O 1
ATOM 5789 N N . ILE B 1 345 ? 2.949 11.969 41.045 1.00 47.05 343 ILE B N 1
ATOM 5790 C CA . ILE B 1 345 ? 3.542 13.151 41.638 1.00 44.58 343 ILE B CA 1
ATOM 5791 C C . ILE B 1 345 ? 3.674 14.286 40.613 1.00 44.04 343 ILE B C 1
ATOM 5792 O O . ILE B 1 345 ? 3.214 15.397 40.850 1.00 43.07 343 ILE B O 1
ATOM 5797 N N . ILE B 1 346 ? 4.267 14.007 39.459 1.00 43.09 344 ILE B N 1
ATOM 5798 C CA . ILE B 1 346 ? 4.426 15.045 38.444 1.00 42.42 344 ILE B CA 1
ATOM 5799 C C . ILE B 1 346 ? 3.090 15.658 38.014 1.00 43.99 344 ILE B C 1
ATOM 5800 O O . ILE B 1 346 ? 2.980 16.880 37.890 1.00 44.55 344 ILE B O 1
ATOM 5805 N N . GLN B 1 347 ? 2.070 14.832 37.796 1.00 48.48 345 GLN B N 1
ATOM 5806 C CA . GLN B 1 347 ? 0.794 15.390 37.375 1.00 52.66 345 GLN B CA 1
ATOM 5807 C C . GLN B 1 347 ? 0.286 16.379 38.419 1.00 48.92 345 GLN B C 1
ATOM 5808 O O . GLN B 1 347 ? -0.374 17.362 38.087 1.00 48.15 345 GLN B O 1
ATOM 5814 N N . GLN B 1 348 ? 0.597 16.123 39.684 1.00 45.37 346 GLN B N 1
ATOM 5815 C CA . GLN B 1 348 ? 0.151 17.019 40.742 1.00 45.34 346 GLN B CA 1
ATOM 5816 C C . GLN B 1 348 ? 0.893 18.351 40.724 1.00 45.60 346 GLN B C 1
ATOM 5817 O O . GLN B 1 348 ? 0.362 19.355 41.196 1.00 43.92 346 GLN B O 1
ATOM 5823 N N . THR B 1 349 ? 2.115 18.367 40.190 1.00 42.90 347 THR B N 1
ATOM 5824 C CA . THR B 1 349 ? 2.910 19.602 40.146 1.00 41.27 347 THR B CA 1
ATOM 5825 C C . THR B 1 349 ? 2.485 20.502 38.992 1.00 40.83 347 THR B C 1
ATOM 5826 O O . THR B 1 349 ? 2.880 21.663 38.921 1.00 41.39 347 THR B O 1
ATOM 5830 N N . TRP B 1 350 ? 1.671 19.966 38.093 1.00 41.85 348 TRP B N 1
ATOM 5831 C CA . TRP B 1 350 ? 1.198 20.723 36.948 1.00 42.46 348 TRP B CA 1
ATOM 5832 C C . TRP B 1 350 ? -0.112 21.472 37.187 1.00 45.64 348 TRP B C 1
ATOM 5833 O O . TRP B 1 350 ? -0.874 21.142 38.085 1.00 46.46 348 TRP B O 1
ATOM 5844 N N . ASN B 1 351 ? -0.354 22.487 36.367 1.00 49.58 349 ASN B N 1
ATOM 5845 C CA . ASN B 1 351 ? -1.591 23.245 36.410 1.00 53.46 349 ASN B CA 1
ATOM 5846 C C . ASN B 1 351 ? -1.994 23.763 37.780 1.00 51.25 349 ASN B C 1
ATOM 5847 O O . ASN B 1 351 ? -3.146 23.639 38.178 1.00 51.72 349 ASN B O 1
ATOM 5852 N N . ARG B 1 352 ? -1.049 24.347 38.501 1.00 49.62 350 ARG B N 1
ATOM 5853 C CA . ARG B 1 352 ? -1.352 24.874 39.816 1.00 48.66 350 ARG B CA 1
ATOM 5854 C C . ARG B 1 352 ? -0.542 26.116 40.123 1.00 48.03 350 ARG B C 1
ATOM 5855 O O . ARG B 1 352 ? 0.485 26.375 39.492 1.00 46.51 350 ARG B O 1
ATOM 5863 N N . THR B 1 353 ? -1.029 26.886 41.090 1.00 45.04 351 THR B N 1
ATOM 5864 C CA . THR B 1 353 ? -0.379 28.108 41.531 1.00 44.74 351 THR B CA 1
ATOM 5865 C C . THR B 1 353 ? -0.060 27.940 43.005 1.00 44.95 351 THR B C 1
ATOM 5866 O O . THR B 1 353 ? -0.909 27.505 43.786 1.00 44.87 351 THR B O 1
ATOM 5870 N N . PHE B 1 354 ? 1.165 28.263 43.387 1.00 44.94 352 PHE B N 1
ATOM 5871 C CA . PHE B 1 354 ? 1.552 28.162 44.781 1.00 44.39 352 PHE B CA 1
ATOM 5872 C C . PHE B 1 354 ? 2.409 29.352 45.109 1.00 44.73 352 PHE B C 1
ATOM 5873 O O . PHE B 1 354 ? 2.772 30.115 44.210 1.00 45.91 352 PHE B O 1
ATOM 5881 N N . GLU B 1 355 ? 2.740 29.501 46.388 1.00 46.78 353 GLU B N 1
ATOM 5882 C CA . GLU B 1 355 ? 3.551 30.616 46.847 1.00 48.32 353 GLU B CA 1
ATOM 5883 C C . GLU B 1 355 ? 5.032 30.252 46.976 1.00 46.37 353 GLU B C 1
ATOM 5884 O O . GLU B 1 355 ? 5.396 29.411 47.796 1.00 47.42 353 GLU B O 1
ATOM 5890 N N . GLY B 1 356 ? 5.878 30.886 46.162 1.00 45.16 354 GLY B N 1
ATOM 5891 C CA . GLY B 1 356 ? 7.312 30.636 46.224 1.00 43.45 354 GLY B CA 1
ATOM 5892 C C . GLY B 1 356 ? 7.943 31.697 47.111 1.00 44.13 354 GLY B C 1
ATOM 5893 O O . GLY B 1 356 ? 7.224 32.564 47.602 1.00 42.09 354 GLY B O 1
ATOM 5894 N N . ILE B 1 357 ? 9.259 31.662 47.330 1.00 43.36 355 ILE B N 1
ATOM 5895 C CA . ILE B 1 357 ? 9.861 32.675 48.195 1.00 44.49 355 ILE B CA 1
ATOM 5896 C C . ILE B 1 357 ? 10.030 34.046 47.559 1.00 43.61 355 ILE B C 1
ATOM 5897 O O . ILE B 1 357 ? 10.675 34.926 48.130 1.00 43.93 355 ILE B O 1
ATOM 5902 N N . ALA B 1 358 ? 9.469 34.238 46.377 1.00 43.25 356 ALA B N 1
ATOM 5903 C CA . ALA B 1 358 ? 9.580 35.538 45.747 1.00 42.60 356 ALA B CA 1
ATOM 5904 C C . ALA B 1 358 ? 8.188 36.050 45.423 1.00 42.44 356 ALA B C 1
ATOM 5905 O O . ALA B 1 358 ? 8.013 37.219 45.105 1.00 42.43 356 ALA B O 1
ATOM 5907 N N . GLY B 1 359 ? 7.200 35.162 45.521 1.00 42.87 357 GLY B N 1
ATOM 5908 C CA . GLY B 1 359 ? 5.828 35.525 45.215 1.00 42.99 357 GLY B CA 1
ATOM 5909 C C . GLY B 1 359 ? 5.141 34.344 44.565 1.00 43.64 357 GLY B C 1
ATOM 5910 O O . GLY B 1 359 ? 5.706 33.259 44.507 1.00 44.81 357 GLY B O 1
ATOM 5911 N N . GLN B 1 360 ? 3.927 34.546 44.075 1.00 44.75 358 GLN B N 1
ATOM 5912 C CA . GLN B 1 360 ? 3.170 33.484 43.433 1.00 47.96 358 GLN B CA 1
ATOM 5913 C C . GLN B 1 360 ? 3.927 32.862 42.272 1.00 46.60 358 GLN B C 1
ATOM 5914 O O . GLN B 1 360 ? 4.660 33.530 41.542 1.00 44.52 358 GLN B O 1
ATOM 5920 N N . VAL B 1 361 ? 3.742 31.561 42.117 1.00 42.75 359 VAL B N 1
ATOM 5921 C CA . VAL B 1 361 ? 4.379 30.803 41.048 1.00 41.66 359 VAL B CA 1
ATOM 5922 C C . VAL B 1 361 ? 3.284 29.957 40.419 1.00 41.82 359 VAL B C 1
ATOM 5923 O O . VAL B 1 361 ? 2.589 29.232 41.122 1.00 41.51 359 VAL B O 1
ATOM 5927 N N . SER B 1 362 ? 3.109 30.065 39.109 1.00 41.00 360 SER B N 1
ATOM 5928 C CA . SER B 1 362 ? 2.098 29.274 38.425 1.00 39.91 360 SER B CA 1
ATOM 5929 C C . SER B 1 362 ? 2.744 28.332 37.398 1.00 38.48 360 SER B C 1
ATOM 5930 O O . SER B 1 362 ? 3.575 28.761 36.579 1.00 39.39 360 SER B O 1
ATOM 5933 N N . ILE B 1 363 ? 2.362 27.057 37.451 1.00 37.61 361 ILE B N 1
ATOM 5934 C CA . ILE B 1 363 ? 2.863 26.056 36.519 1.00 36.12 361 ILE B CA 1
ATOM 5935 C C . ILE B 1 363 ? 1.702 25.816 35.578 1.00 35.86 361 ILE B C 1
ATOM 5936 O O . ILE B 1 363 ? 0.563 25.643 36.022 1.00 35.48 361 ILE B O 1
ATOM 5941 N N . ASP B 1 364 ? 1.964 25.832 34.277 1.00 35.10 362 ASP B N 1
ATOM 5942 C CA . ASP B 1 364 ? 0.883 25.648 33.310 1.00 35.34 362 ASP B CA 1
ATOM 5943 C C . ASP B 1 364 ? 0.420 24.202 33.161 1.00 35.47 362 ASP B C 1
ATOM 5944 O O . ASP B 1 364 ? 1.022 23.293 33.732 1.00 35.03 362 ASP B O 1
ATOM 5949 N N . ALA B 1 365 ? -0.637 24.000 32.374 1.00 35.91 363 ALA B N 1
ATOM 5950 C CA . ALA B 1 365 ? -1.224 22.677 32.168 1.00 35.83 363 ALA B CA 1
ATOM 5951 C C . ALA B 1 365 ? -0.313 21.650 31.502 1.00 36.63 363 ALA B C 1
ATOM 5952 O O . ALA B 1 365 ? -0.694 20.490 31.344 1.00 36.33 363 ALA B O 1
ATOM 5954 N N . ASN B 1 366 ? 0.885 22.067 31.105 1.00 36.11 364 ASN B N 1
ATOM 5955 C CA . ASN B 1 366 ? 1.823 21.146 30.467 1.00 34.85 364 ASN B CA 1
ATOM 5956 C C . ASN B 1 366 ? 3.050 20.950 31.350 1.00 33.32 364 ASN B C 1
ATOM 5957 O O . ASN B 1 366 ? 4.042 20.361 30.909 1.00 36.13 364 ASN B O 1
ATOM 5962 N N . GLY B 1 367 ? 3.004 21.455 32.578 1.00 32.04 365 GLY B N 1
ATOM 5963 C CA . GLY B 1 367 ? 4.130 21.278 33.485 1.00 30.94 365 GLY B CA 1
ATOM 5964 C C . GLY B 1 367 ? 5.260 22.276 33.347 1.00 32.22 365 GLY B C 1
ATOM 5965 O O . GLY B 1 367 ? 6.406 22.002 33.737 1.00 32.43 365 GLY B O 1
ATOM 5966 N N . ASP B 1 368 ? 4.938 23.439 32.790 1.00 30.47 366 ASP B N 1
ATOM 5967 C CA . ASP B 1 368 ? 5.911 24.511 32.572 1.00 30.66 366 ASP B CA 1
ATOM 5968 C C . ASP B 1 368 ? 5.508 25.792 33.274 1.00 30.55 366 ASP B C 1
ATOM 5969 O O . ASP B 1 368 ? 4.397 26.289 33.072 1.00 31.53 366 ASP B O 1
ATOM 5974 N N . ARG B 1 369 ? 6.420 26.337 34.074 1.00 31.98 367 ARG B N 1
ATOM 5975 C CA . ARG B 1 369 ? 6.196 27.584 34.808 1.00 32.46 367 ARG B CA 1
ATOM 5976 C C . ARG B 1 369 ? 5.875 28.749 33.856 1.00 32.10 367 ARG B C 1
ATOM 5977 O O . ARG B 1 369 ? 6.552 28.916 32.838 1.00 29.42 367 ARG B O 1
ATOM 5985 N N . TYR B 1 370 ? 4.832 29.531 34.166 1.00 31.51 368 TYR B N 1
ATOM 5986 C CA . TYR B 1 370 ? 4.466 30.692 33.345 1.00 32.38 368 TYR B CA 1
ATOM 5987 C C . TYR B 1 370 ? 5.522 31.755 33.593 1.00 32.19 368 TYR B C 1
ATOM 5988 O O . TYR B 1 370 ? 5.926 31.959 34.733 1.00 33.07 368 TYR B O 1
ATOM 5997 N N . GLY B 1 371 ? 5.948 32.461 32.552 1.00 32.11 369 GLY B N 1
ATOM 5998 C CA . GLY B 1 371 ? 6.980 33.464 32.751 1.00 31.42 369 GLY B CA 1
ATOM 5999 C C . GLY B 1 371 ? 6.604 34.913 32.502 1.00 30.99 369 GLY B C 1
ATOM 6000 O O . GLY B 1 371 ? 5.900 35.232 31.538 1.00 32.00 369 GLY B O 1
ATOM 6001 N N . ASP B 1 372 ? 7.086 35.778 33.391 1.00 30.13 370 ASP B N 1
ATOM 6002 C CA . ASP B 1 372 ? 6.891 37.218 33.313 1.00 29.28 370 ASP B CA 1
ATOM 6003 C C . ASP B 1 372 ? 8.249 37.797 32.906 1.00 30.22 370 ASP B C 1
ATOM 6004 O O . ASP B 1 372 ? 9.298 37.358 33.405 1.00 29.17 370 ASP B O 1
ATOM 6009 N N . PHE B 1 373 ? 8.208 38.771 31.997 1.00 30.18 371 PHE B N 1
ATOM 6010 C CA . PHE B 1 373 ? 9.388 39.429 31.449 1.00 29.65 371 PHE B CA 1
ATOM 6011 C C . PHE B 1 373 ? 9.270 40.957 31.421 1.00 30.60 371 PHE B C 1
ATOM 6012 O O . PHE B 1 373 ? 8.170 41.535 31.447 1.00 30.24 371 PHE B O 1
ATOM 6020 N N . SER B 1 374 ? 10.428 41.603 31.344 1.00 30.60 372 SER B N 1
ATOM 6021 C CA . SER B 1 374 ? 10.505 43.050 31.263 1.00 30.36 372 SER B CA 1
ATOM 6022 C C . SER B 1 374 ? 11.453 43.408 30.130 1.00 29.82 372 SER B C 1
ATOM 6023 O O . SER B 1 374 ? 12.371 42.637 29.815 1.00 30.22 372 SER B O 1
ATOM 6026 N N . VAL B 1 375 ? 11.223 44.580 29.540 1.00 29.15 373 VAL B N 1
ATOM 6027 C CA . VAL B 1 375 ? 12.061 45.106 28.472 1.00 30.04 373 VAL B CA 1
ATOM 6028 C C . VAL B 1 375 ? 12.766 46.332 29.054 1.00 30.06 373 VAL B C 1
ATOM 6029 O O . VAL B 1 375 ? 12.110 47.241 29.533 1.00 27.70 373 VAL B O 1
ATOM 6033 N N . ILE B 1 376 ? 14.091 46.365 28.994 1.00 30.04 374 ILE B N 1
ATOM 6034 C CA . ILE B 1 376 ? 14.875 47.499 29.513 1.00 30.97 374 ILE B CA 1
ATOM 6035 C C . ILE B 1 376 ? 15.369 48.338 28.325 1.00 31.69 374 ILE B C 1
ATOM 6036 O O . ILE B 1 376 ? 15.891 47.796 27.341 1.00 31.23 374 ILE B O 1
ATOM 6041 N N . ALA B 1 377 ? 15.195 49.654 28.400 1.00 32.08 375 ALA B N 1
ATOM 6042 C CA . ALA B 1 377 ? 15.636 50.518 27.319 1.00 31.58 375 ALA B CA 1
ATOM 6043 C C . ALA B 1 377 ? 16.321 51.756 27.884 1.00 31.92 375 ALA B C 1
ATOM 6044 O O . ALA B 1 377 ? 16.128 52.102 29.056 1.00 31.42 375 ALA B O 1
ATOM 6046 N N . MET B 1 378 ? 17.135 52.418 27.066 1.00 32.89 376 MET B N 1
ATOM 6047 C CA . MET B 1 378 ? 17.832 53.624 27.520 1.00 34.19 376 MET B CA 1
ATOM 6048 C C . MET B 1 378 ? 16.826 54.784 27.489 1.00 35.31 376 MET B C 1
ATOM 6049 O O . MET B 1 378 ? 16.398 55.189 26.427 1.00 33.11 376 MET B O 1
ATOM 6054 N N . THR B 1 379 ? 16.446 55.313 28.649 1.00 36.52 377 THR B N 1
ATOM 6055 C CA . THR B 1 379 ? 15.477 56.412 28.710 1.00 37.99 377 THR B CA 1
ATOM 6056 C C . THR B 1 379 ? 16.124 57.798 28.769 1.00 38.77 377 THR B C 1
ATOM 6057 O O . THR B 1 379 ? 15.430 58.818 28.764 1.00 39.91 377 THR B O 1
ATOM 6061 N N . ASP B 1 380 ? 17.450 57.826 28.853 1.00 43.45 378 ASP B N 1
ATOM 6062 C CA . ASP B 1 380 ? 18.181 59.084 28.855 1.00 45.98 378 ASP B CA 1
ATOM 6063 C C . ASP B 1 380 ? 19.526 58.830 28.215 1.00 46.05 378 ASP B C 1
ATOM 6064 O O . ASP B 1 380 ? 20.433 58.311 28.864 1.00 44.65 378 ASP B O 1
ATOM 6069 N N . VAL B 1 381 ? 19.662 59.200 26.946 1.00 45.67 379 VAL B N 1
ATOM 6070 C CA . VAL B 1 381 ? 20.909 58.935 26.249 1.00 46.72 379 VAL B CA 1
ATOM 6071 C C . VAL B 1 381 ? 22.107 59.761 26.673 1.00 48.46 379 VAL B C 1
ATOM 6072 O O . VAL B 1 381 ? 23.247 59.293 26.576 1.00 50.46 379 VAL B O 1
ATOM 6076 N N . GLU B 1 382 ? 21.880 60.984 27.134 1.00 52.36 380 GLU B N 1
ATOM 6077 C CA . GLU B 1 382 ? 23.014 61.777 27.571 1.00 57.13 380 GLU B CA 1
ATOM 6078 C C . GLU B 1 382 ? 23.616 61.064 28.774 1.00 54.69 380 GLU B C 1
ATOM 6079 O O . GLU B 1 382 ? 24.830 60.935 28.884 1.00 51.20 380 GLU B O 1
ATOM 6085 N N . ALA B 1 383 ? 22.753 60.575 29.657 1.00 49.44 381 ALA B N 1
ATOM 6086 C CA . ALA B 1 383 ? 23.202 59.870 30.858 1.00 48.78 381 ALA B CA 1
ATOM 6087 C C . ALA B 1 383 ? 23.531 58.395 30.592 1.00 46.94 381 ALA B C 1
ATOM 6088 O O . ALA B 1 383 ? 24.451 57.840 31.207 1.00 47.85 381 ALA B O 1
ATOM 6090 N N . GLY B 1 384 ? 22.798 57.775 29.664 1.00 46.31 382 GLY B N 1
ATOM 6091 C CA . GLY B 1 384 ? 23.020 56.372 29.338 1.00 42.49 382 GLY B CA 1
ATOM 6092 C C . GLY B 1 384 ? 22.254 55.515 30.327 1.00 41.81 382 GLY B C 1
ATOM 6093 O O . GLY B 1 384 ? 22.591 54.365 30.595 1.00 41.07 382 GLY B O 1
ATOM 6094 N N . THR B 1 385 ? 21.209 56.123 30.870 1.00 40.68 383 THR B N 1
ATOM 6095 C CA . THR B 1 385 ? 20.334 55.525 31.857 1.00 42.66 383 THR B CA 1
ATOM 6096 C C . THR B 1 385 ? 19.331 54.554 31.244 1.00 43.37 383 THR B C 1
ATOM 6097 O O . THR B 1 385 ? 18.553 54.917 30.367 1.00 40.55 383 THR B O 1
ATOM 6101 N N . GLN B 1 386 ? 19.356 53.313 31.721 1.00 42.16 384 GLN B N 1
ATOM 6102 C CA . GLN B 1 386 ? 18.461 52.269 31.231 1.00 40.46 384 GLN B CA 1
ATOM 6103 C C . GLN B 1 386 ? 17.462 51.881 32.312 1.00 40.58 384 GLN B C 1
ATOM 6104 O O . GLN B 1 386 ? 17.846 51.637 33.458 1.00 42.97 384 GLN B O 1
ATOM 6110 N N . GLU B 1 387 ? 16.183 51.832 31.952 1.00 43.50 385 GLU B N 1
ATOM 6111 C CA . GLU B 1 387 ? 15.134 51.479 32.899 1.00 45.39 385 GLU B CA 1
ATOM 6112 C C . GLU B 1 387 ? 14.146 50.530 32.242 1.00 42.57 385 GLU B C 1
ATOM 6113 O O . GLU B 1 387 ? 14.154 50.369 31.021 1.00 40.07 385 GLU B O 1
ATOM 6119 N N . VAL B 1 388 ? 13.300 49.903 33.062 1.00 38.78 386 VAL B N 1
ATOM 6120 C CA . VAL B 1 388 ? 12.273 49.005 32.559 1.00 38.96 386 VAL B CA 1
ATOM 6121 C C . VAL B 1 388 ? 11.261 49.877 31.858 1.00 39.44 386 VAL B C 1
ATOM 6122 O O . VAL B 1 388 ? 10.845 50.897 32.397 1.00 39.09 386 VAL B O 1
ATOM 6126 N N . ILE B 1 389 ? 10.845 49.451 30.674 1.00 39.51 387 ILE B N 1
ATOM 6127 C CA . ILE B 1 389 ? 9.912 50.213 29.863 1.00 39.12 387 ILE B CA 1
ATOM 6128 C C . ILE B 1 389 ? 8.563 49.519 29.719 1.00 37.73 387 ILE B C 1
ATOM 6129 O O . ILE B 1 389 ? 7.535 50.169 29.506 1.00 39.52 387 ILE B O 1
ATOM 6134 N N . GLY B 1 390 ? 8.567 48.195 29.844 1.00 38.42 388 GLY B N 1
ATOM 6135 C CA . GLY B 1 390 ? 7.328 47.452 29.722 1.00 37.04 388 GLY B CA 1
ATOM 6136 C C . GLY B 1 390 ? 7.470 46.067 30.311 1.00 36.91 388 GLY B C 1
ATOM 6137 O O . GLY B 1 390 ? 8.583 45.594 30.521 1.00 36.79 388 GLY B O 1
ATOM 6138 N N . ASP B 1 391 ? 6.343 45.424 30.596 1.00 36.96 389 ASP B N 1
ATOM 6139 C CA . ASP B 1 391 ? 6.359 44.086 31.161 1.00 37.93 389 ASP B CA 1
ATOM 6140 C C . ASP B 1 391 ? 5.398 43.206 30.402 1.00 37.13 389 ASP B C 1
ATOM 6141 O O . ASP B 1 391 ? 4.512 43.690 29.687 1.00 37.43 389 ASP B O 1
ATOM 6146 N N . TYR B 1 392 ? 5.594 41.907 30.558 1.00 35.07 390 TYR B N 1
ATOM 6147 C CA . TYR B 1 392 ? 4.736 40.914 29.952 1.00 33.56 390 TYR B CA 1
ATOM 6148 C C . TYR B 1 392 ? 4.463 39.923 31.063 1.00 33.25 390 TYR B C 1
ATOM 6149 O O . TYR B 1 392 ? 5.395 39.444 31.730 1.00 31.75 390 TYR B O 1
ATOM 6158 N N . PHE B 1 393 ? 3.187 39.632 31.262 1.00 33.55 391 PHE B N 1
ATOM 6159 C CA . PHE B 1 393 ? 2.758 38.702 32.291 1.00 34.58 391 PHE B CA 1
ATOM 6160 C C . PHE B 1 393 ? 2.257 37.508 31.535 1.00 35.22 391 PHE B C 1
ATOM 6161 O O . PHE B 1 393 ? 1.214 37.566 30.887 1.00 34.35 391 PHE B O 1
ATOM 6169 N N . GLY B 1 394 ? 3.032 36.430 31.619 1.00 36.50 392 GLY B N 1
ATOM 6170 C CA . GLY B 1 394 ? 2.738 35.215 30.892 1.00 37.36 392 GLY B CA 1
ATOM 6171 C C . GLY B 1 394 ? 1.384 34.550 31.031 1.00 38.05 392 GLY B C 1
ATOM 6172 O O . GLY B 1 394 ? 0.776 34.179 30.031 1.00 38.00 392 GLY B O 1
ATOM 6173 N N . LYS B 1 395 ? 0.922 34.386 32.263 1.00 41.21 393 LYS B N 1
ATOM 6174 C CA . LYS B 1 395 ? -0.344 33.724 32.499 1.00 44.14 393 LYS B CA 1
ATOM 6175 C C . LYS B 1 395 ? -1.512 34.526 31.928 1.00 47.46 393 LYS B C 1
ATOM 6176 O O . LYS B 1 395 ? -2.378 33.963 31.267 1.00 46.51 393 LYS B O 1
ATOM 6182 N N . GLU B 1 396 ? -1.539 35.834 32.154 1.00 51.16 394 GLU B N 1
ATOM 6183 C CA . GLU B 1 396 ? -2.621 36.651 31.607 1.00 58.84 394 GLU B CA 1
ATOM 6184 C C . GLU B 1 396 ? -2.373 36.825 30.110 1.00 56.00 394 GLU B C 1
ATOM 6185 O O . GLU B 1 396 ? -3.312 37.003 29.330 1.00 55.67 394 GLU B O 1
ATOM 6191 N N . GLY B 1 397 ? -1.099 36.764 29.723 1.00 54.24 395 GLY B N 1
ATOM 6192 C CA . GLY B 1 397 ? -0.726 36.920 28.329 1.00 51.54 395 GLY B CA 1
ATOM 6193 C C . GLY B 1 397 ? -0.871 38.361 27.873 1.00 50.55 395 GLY B C 1
ATOM 6194 O O . GLY B 1 397 ? -1.286 38.622 26.741 1.00 51.11 395 GLY B O 1
ATOM 6195 N N . ARG B 1 398 ? -0.523 39.299 28.754 1.00 51.68 396 ARG B N 1
ATOM 6196 C CA . ARG B 1 398 ? -0.638 40.721 28.441 1.00 53.25 396 ARG B CA 1
ATOM 6197 C C . ARG B 1 398 ? 0.673 41.486 28.522 1.00 51.78 396 ARG B C 1
ATOM 6198 O O . ARG B 1 398 ? 1.387 41.402 29.526 1.00 48.03 396 ARG B O 1
ATOM 6206 N N . PHE B 1 399 ? 0.982 42.235 27.467 1.00 48.81 397 PHE B N 1
ATOM 6207 C CA . PHE B 1 399 ? 2.170 43.071 27.468 1.00 48.57 397 PHE B CA 1
ATOM 6208 C C . PHE B 1 399 ? 1.661 44.457 27.796 1.00 49.60 397 PHE B C 1
ATOM 6209 O O . PHE B 1 399 ? 0.649 44.885 27.245 1.00 50.56 397 PHE B O 1
ATOM 6217 N N . GLU B 1 400 ? 2.343 45.158 28.689 1.00 53.48 398 GLU B N 1
ATOM 6218 C CA . GLU B 1 400 ? 1.923 46.505 29.028 1.00 57.06 398 GLU B CA 1
ATOM 6219 C C . GLU B 1 400 ? 3.105 47.419 29.319 1.00 55.30 398 GLU B C 1
ATOM 6220 O O . GLU B 1 400 ? 4.008 47.067 30.080 1.00 54.22 398 GLU B O 1
ATOM 6226 N N . MET B 1 401 ? 3.104 48.583 28.679 1.00 54.17 399 MET B N 1
ATOM 6227 C CA . MET B 1 401 ? 4.158 49.565 28.876 1.00 55.48 399 MET B CA 1
ATOM 6228 C C . MET B 1 401 ? 3.915 50.192 30.242 1.00 57.20 399 MET B C 1
ATOM 6229 O O . MET B 1 401 ? 2.785 50.204 30.726 1.00 56.93 399 MET B O 1
ATOM 6234 N N . ARG B 1 402 ? 4.968 50.698 30.873 1.00 59.19 400 ARG B N 1
ATOM 6235 C CA . ARG B 1 402 ? 4.816 51.313 32.180 1.00 62.59 400 ARG B CA 1
ATOM 6236 C C . ARG B 1 402 ? 4.492 52.795 32.053 1.00 67.54 400 ARG B C 1
ATOM 6237 O O . ARG B 1 402 ? 4.935 53.458 31.119 1.00 66.48 400 ARG B O 1
ATOM 6245 N N . PRO B 1 403 ? 3.703 53.331 32.998 1.00 71.42 401 PRO B N 1
ATOM 6246 C CA . PRO B 1 403 ? 3.278 54.736 33.045 1.00 74.16 401 PRO B CA 1
ATOM 6247 C C . PRO B 1 403 ? 4.370 55.757 32.710 1.00 76.30 401 PRO B C 1
ATOM 6248 O O . PRO B 1 403 ? 4.094 56.663 31.894 1.00 79.13 401 PRO B O 1
ATOM 6252 N N A GLY C 2 5 ? 23.431 27.318 5.169 0.50 70.86 5 GLY H N 1
ATOM 6253 N N B GLY C 2 5 ? 17.697 29.234 7.140 0.50 71.09 5 GLY H N 1
ATOM 6254 C CA A GLY C 2 5 ? 23.772 25.870 5.246 0.50 71.98 5 GLY H CA 1
ATOM 6255 C CA B GLY C 2 5 ? 17.397 29.273 8.598 0.50 71.42 5 GLY H CA 1
ATOM 6256 C C A GLY C 2 5 ? 23.532 25.284 6.622 0.50 74.91 5 GLY H C 1
ATOM 6257 C C B GLY C 2 5 ? 17.702 27.962 9.295 0.50 74.56 5 GLY H C 1
ATOM 6258 O O A GLY C 2 5 ? 24.256 25.590 7.569 0.50 71.23 5 GLY H O 1
ATOM 6259 O O B GLY C 2 5 ? 17.006 26.967 9.093 0.50 70.92 5 GLY H O 1
ATOM 6260 N N A CYS C 2 6 ? 22.517 24.433 6.731 0.50 72.26 6 CYS H N 1
ATOM 6261 N N B CYS C 2 6 ? 18.742 27.965 10.124 0.50 73.29 6 CYS H N 1
ATOM 6262 C CA A CYS C 2 6 ? 22.170 23.798 8.000 0.50 75.64 6 CYS H CA 1
ATOM 6263 C CA B CYS C 2 6 ? 19.152 26.771 10.858 0.50 76.45 6 CYS H CA 1
ATOM 6264 C C A CYS C 2 6 ? 23.323 23.004 8.620 0.50 74.35 6 CYS H C 1
ATOM 6265 C C B CYS C 2 6 ? 18.045 26.185 11.738 0.50 74.12 6 CYS H C 1
ATOM 6266 O O A CYS C 2 6 ? 23.179 22.423 9.697 0.50 71.99 6 CYS H O 1
ATOM 6267 O O B CYS C 2 6 ? 18.245 25.172 12.410 0.50 72.92 6 CYS H O 1
ATOM 6272 N N A PHE C 2 7 ? 24.466 22.990 7.942 0.50 71.88 7 PHE H N 1
ATOM 6273 N N B PHE C 2 7 ? 16.878 26.822 11.725 0.50 70.24 7 PHE H N 1
ATOM 6274 C CA A PHE C 2 7 ? 25.648 22.286 8.433 0.50 66.76 7 PHE H CA 1
ATOM 6275 C CA B PHE C 2 7 ? 15.735 26.357 12.505 0.50 67.26 7 PHE H CA 1
ATOM 6276 C C A PHE C 2 7 ? 26.712 23.271 8.904 0.50 72.58 7 PHE H C 1
ATOM 6277 C C B PHE C 2 7 ? 14.662 25.764 11.597 0.50 72.62 7 PHE H C 1
ATOM 6278 O O A PHE C 2 7 ? 26.433 24.454 9.115 0.50 71.81 7 PHE H O 1
ATOM 6279 O O B PHE C 2 7 ? 14.918 25.458 10.429 0.50 74.12 7 PHE H O 1
ATOM 6294 N N A GLY C 2 8 ? 27.934 22.771 9.067 0.50 75.91 8 GLY H N 1
ATOM 6295 N N B GLY C 2 8 ? 13.459 25.606 12.145 0.50 77.17 8 GLY H N 1
ATOM 6296 C CA A GLY C 2 8 ? 29.030 23.620 9.493 0.50 82.00 8 GLY H CA 1
ATOM 6297 C CA B GLY C 2 8 ? 12.359 25.068 11.368 0.50 81.09 8 GLY H CA 1
ATOM 6298 C C A GLY C 2 8 ? 30.079 22.930 10.346 0.50 83.11 8 GLY H C 1
ATOM 6299 C C B GLY C 2 8 ? 11.359 24.246 12.162 0.50 82.86 8 GLY H C 1
ATOM 6300 O O A GLY C 2 8 ? 30.668 23.562 11.227 0.50 83.27 8 GLY H O 1
ATOM 6301 O O B GLY C 2 8 ? 10.785 23.292 11.628 0.50 81.71 8 GLY H O 1
ATOM 6302 N N A LEU C 2 9 ? 30.328 21.647 10.079 0.50 83.84 9 LEU H N 1
ATOM 6303 N N B LEU C 2 9 ? 11.135 24.618 13.423 0.50 82.98 9 LEU H N 1
ATOM 6304 C CA A LEU C 2 9 ? 31.313 20.871 10.840 0.50 84.43 9 LEU H CA 1
ATOM 6305 C CA B LEU C 2 9 ? 10.199 23.899 14.294 0.50 83.69 9 LEU H CA 1
ATOM 6306 C C A LEU C 2 9 ? 31.327 21.333 12.296 0.50 83.18 9 LEU H C 1
ATOM 6307 C C B LEU C 2 9 ? 10.227 22.407 13.962 0.50 83.82 9 LEU H C 1
ATOM 6308 O O A LEU C 2 9 ? 32.269 21.984 12.754 0.50 84.80 9 LEU H O 1
ATOM 6309 O O B LEU C 2 9 ? 9.287 21.860 13.380 0.50 84.35 9 LEU H O 1
ATOM 6318 N N A LYS C 2 10 ? 30.266 20.979 13.011 0.50 82.64 10 LYS H N 1
ATOM 6319 N N B LYS C 2 10 ? 11.322 21.764 14.348 0.50 82.82 10 LYS H N 1
ATOM 6320 C CA A LYS C 2 10 ? 30.075 21.349 14.402 0.50 79.75 10 LYS H CA 1
ATOM 6321 C CA B LYS C 2 10 ? 11.555 20.349 14.096 0.50 79.32 10 LYS H CA 1
ATOM 6322 C C A LYS C 2 10 ? 28.957 20.415 14.850 0.50 79.13 10 LYS H C 1
ATOM 6323 C C B LYS C 2 10 ? 12.710 20.017 15.034 0.50 79.12 10 LYS H C 1
ATOM 6324 O O A LYS C 2 10 ? 28.733 19.370 14.225 0.50 77.25 10 LYS H O 1
ATOM 6325 O O B LYS C 2 10 ? 12.935 20.727 16.019 0.50 76.50 10 LYS H O 1
ATOM 6336 N N A LEU C 2 11 ? 28.255 20.798 15.912 0.50 76.62 11 LEU H N 1
ATOM 6337 N N B LEU C 2 11 ? 13.441 18.953 14.718 0.50 77.11 11 LEU H N 1
ATOM 6338 C CA A LEU C 2 11 ? 27.115 20.038 16.401 0.50 71.71 11 LEU H CA 1
ATOM 6339 C CA B LEU C 2 11 ? 14.616 18.573 15.487 0.50 71.72 11 LEU H CA 1
ATOM 6340 C C A LEU C 2 11 ? 27.400 18.543 16.521 0.50 76.02 11 LEU H C 1
ATOM 6341 C C B LEU C 2 11 ? 14.376 18.578 16.993 0.50 76.04 11 LEU H C 1
ATOM 6342 O O A LEU C 2 11 ? 26.618 17.726 16.039 0.50 77.44 11 LEU H O 1
ATOM 6343 O O B LEU C 2 11 ? 15.161 19.156 17.741 0.50 77.28 11 LEU H O 1
ATOM 6352 N N A ASP C 2 12 ? 28.516 18.173 17.144 0.50 79.74 12 ASP H N 1
ATOM 6353 N N B ASP C 2 12 ? 13.294 17.952 17.450 0.50 79.33 12 ASP H N 1
ATOM 6354 C CA A ASP C 2 12 ? 28.804 16.752 17.307 0.50 81.77 12 ASP H CA 1
ATOM 6355 C CA B ASP C 2 12 ? 13.049 17.906 18.887 0.50 81.20 12 ASP H CA 1
ATOM 6356 C C A ASP C 2 12 ? 27.695 16.205 18.193 0.50 80.07 12 ASP H C 1
ATOM 6357 C C B ASP C 2 12 ? 14.205 17.112 19.478 0.50 79.86 12 ASP H C 1
ATOM 6358 O O A ASP C 2 12 ? 27.162 15.120 17.955 0.50 80.90 12 ASP H O 1
ATOM 6359 O O B ASP C 2 12 ? 14.758 17.463 20.522 0.50 81.00 12 ASP H O 1
ATOM 6368 N N A ARG C 2 13 ? 27.353 16.989 19.210 0.50 78.49 13 ARG H N 1
ATOM 6369 N N B ARG C 2 13 ? 14.563 16.041 18.776 0.50 78.57 13 ARG H N 1
ATOM 6370 C CA A ARG C 2 13 ? 26.328 16.637 20.184 0.50 75.42 13 ARG H CA 1
ATOM 6371 C CA B ARG C 2 13 ? 15.631 15.138 19.183 0.50 74.89 13 ARG H CA 1
ATOM 6372 C C A ARG C 2 13 ? 24.964 16.312 19.596 0.50 74.95 13 ARG H C 1
ATOM 6373 C C B ARG C 2 13 ? 16.981 15.798 19.414 0.50 75.64 13 ARG H C 1
ATOM 6374 O O A ARG C 2 13 ? 23.977 16.259 20.332 0.50 74.58 13 ARG H O 1
ATOM 6375 O O B ARG C 2 13 ? 17.995 15.104 19.503 0.50 73.52 13 ARG H O 1
ATOM 6390 N N A ILE C 2 14 ? 24.889 16.103 18.285 0.50 75.21 14 ILE H N 1
ATOM 6391 N N B ILE C 2 14 ? 17.014 17.125 19.504 0.50 76.16 14 ILE H N 1
ATOM 6392 C CA A ILE C 2 14 ? 23.603 15.779 17.698 0.50 72.04 14 ILE H CA 1
ATOM 6393 C CA B ILE C 2 14 ? 18.287 17.780 19.737 0.50 70.51 14 ILE H CA 1
ATOM 6394 C C A ILE C 2 14 ? 23.145 14.439 18.234 0.50 74.86 14 ILE H C 1
ATOM 6395 C C B ILE C 2 14 ? 18.798 17.381 21.106 0.50 75.42 14 ILE H C 1
ATOM 6396 O O A ILE C 2 14 ? 23.400 13.380 17.658 0.50 74.32 14 ILE H O 1
ATOM 6397 O O B ILE C 2 14 ? 18.552 18.041 22.117 0.50 73.64 14 ILE H O 1
ATOM 6406 N N A GLY C 2 15 ? 22.471 14.515 19.371 0.50 76.43 15 GLY H N 1
ATOM 6407 N N B GLY C 2 15 ? 19.508 16.264 21.110 0.50 76.25 15 GLY H N 1
ATOM 6408 C CA A GLY C 2 15 ? 21.961 13.341 20.031 0.50 80.09 15 GLY H CA 1
ATOM 6409 C CA B GLY C 2 15 ? 20.070 15.727 22.324 0.50 79.11 15 GLY H CA 1
ATOM 6410 C C A GLY C 2 15 ? 21.223 13.849 21.243 0.50 81.62 15 GLY H C 1
ATOM 6411 C C B GLY C 2 15 ? 20.840 14.502 21.901 0.50 81.45 15 GLY H C 1
ATOM 6412 O O A GLY C 2 15 ? 21.462 14.977 21.695 0.50 82.27 15 GLY H O 1
ATOM 6413 O O B GLY C 2 15 ? 20.588 13.946 20.824 0.50 81.89 15 GLY H O 1
ATOM 6414 N N A SER C 2 16 ? 20.313 13.033 21.756 0.50 81.57 16 SER H N 1
ATOM 6415 N N B SER C 2 16 ? 21.793 14.096 22.730 0.50 82.31 16 SER H N 1
ATOM 6416 C CA A SER C 2 16 ? 19.541 13.394 22.929 0.50 80.59 16 SER H CA 1
ATOM 6417 C CA B SER C 2 16 ? 22.599 12.924 22.451 0.50 80.36 16 SER H CA 1
ATOM 6418 C C A SER C 2 16 ? 18.817 14.734 22.793 0.50 80.10 16 SER H C 1
ATOM 6419 C C B SER C 2 16 ? 23.284 12.961 21.086 0.50 80.53 16 SER H C 1
ATOM 6420 O O A SER C 2 16 ? 19.050 15.643 23.583 0.50 79.96 16 SER H O 1
ATOM 6421 O O B SER C 2 16 ? 23.054 12.087 20.256 0.50 78.66 16 SER H O 1
ATOM 6426 N N A MET C 2 17 ? 17.939 14.821 21.791 0.50 80.08 17 MET H N 1
ATOM 6427 N N B MET C 2 17 ? 24.119 13.984 20.884 0.50 80.26 17 MET H N 1
ATOM 6428 C CA A MET C 2 17 ? 17.111 15.995 21.466 0.50 75.77 17 MET H CA 1
ATOM 6429 C CA B MET C 2 17 ? 24.903 14.230 19.662 0.50 75.37 17 MET H CA 1
ATOM 6430 C C A MET C 2 17 ? 17.056 16.258 19.968 0.50 78.82 17 MET H C 1
ATOM 6431 C C B MET C 2 17 ? 24.896 15.700 19.267 0.50 78.40 17 MET H C 1
ATOM 6432 O O A MET C 2 17 ? 17.773 15.629 19.189 0.50 79.16 17 MET H O 1
ATOM 6433 O O B MET C 2 17 ? 24.167 16.506 19.848 0.50 78.94 17 MET H O 1
ATOM 6442 N N A SER C 2 18 ? 16.202 17.199 19.571 0.50 80.73 18 SER H N 1
ATOM 6443 N N B SER C 2 18 ? 25.708 16.040 18.270 0.50 80.94 18 SER H N 1
ATOM 6444 C CA A SER C 2 18 ? 16.036 17.538 18.161 0.50 82.23 18 SER H CA 1
ATOM 6445 C CA B SER C 2 18 ? 25.813 17.419 17.803 0.50 82.18 18 SER H CA 1
ATOM 6446 C C A SER C 2 18 ? 15.423 18.919 17.911 0.50 81.38 18 SER H C 1
ATOM 6447 C C B SER C 2 18 ? 26.380 17.566 16.388 0.50 81.08 18 SER H C 1
ATOM 6448 O O A SER C 2 18 ? 15.791 19.599 16.945 0.50 81.60 18 SER H O 1
ATOM 6449 O O B SER C 2 18 ? 25.960 18.457 15.637 0.50 81.04 18 SER H O 1
ATOM 6454 N N A GLY C 2 19 ? 14.492 19.330 18.770 0.50 81.25 19 GLY H N 1
ATOM 6455 N N B GLY C 2 19 ? 27.332 16.705 16.027 0.50 81.00 19 GLY H N 1
ATOM 6456 C CA A GLY C 2 19 ? 13.848 20.623 18.592 0.50 77.13 19 GLY H CA 1
ATOM 6457 C CA B GLY C 2 19 ? 27.935 16.788 14.705 0.50 77.80 19 GLY H CA 1
ATOM 6458 C C A GLY C 2 19 ? 13.551 20.845 17.118 0.50 72.28 19 GLY H C 1
ATOM 6459 C C B GLY C 2 19 ? 28.170 18.245 14.343 0.50 72.55 19 GLY H C 1
ATOM 6460 O O A GLY C 2 19 ? 13.136 19.911 16.425 0.50 76.01 19 GLY H O 1
ATOM 6461 O O B GLY C 2 19 ? 28.582 19.032 15.201 0.50 77.42 19 GLY H O 1
ATOM 6462 N N A LEU C 2 20 ? 13.763 22.068 16.633 0.50 75.37 20 LEU H N 1
ATOM 6463 N N B LEU C 2 20 ? 27.911 18.612 13.088 0.50 75.86 20 LEU H N 1
ATOM 6464 C CA A LEU C 2 20 ? 13.526 22.384 15.227 0.50 72.84 20 LEU H CA 1
ATOM 6465 C CA B LEU C 2 20 ? 28.087 19.993 12.644 0.50 73.29 20 LEU H CA 1
ATOM 6466 C C A LEU C 2 20 ? 14.450 23.473 14.713 0.50 77.35 20 LEU H C 1
ATOM 6467 C C B LEU C 2 20 ? 27.116 20.381 11.542 0.50 77.51 20 LEU H C 1
ATOM 6468 O O A LEU C 2 20 ? 14.958 24.293 15.479 0.50 69.88 20 LEU H O 1
ATOM 6469 O O B LEU C 2 20 ? 26.610 19.530 10.808 0.50 69.77 20 LEU H O 1
ATOM 6478 N N A GLY C 2 21 ? 14.651 23.482 13.400 0.50 70.65 21 GLY H N 1
ATOM 6479 N N B GLY C 2 21 ? 26.870 21.680 11.423 0.50 70.19 21 GLY H N 1
ATOM 6480 C CA A GLY C 2 21 ? 15.491 24.494 12.787 0.50 75.48 21 GLY H CA 1
ATOM 6481 C CA B GLY C 2 21 ? 25.981 22.171 10.387 0.50 76.11 21 GLY H CA 1
ATOM 6482 C C A GLY C 2 21 ? 16.972 24.353 13.064 0.50 78.25 21 GLY H C 1
ATOM 6483 C C B GLY C 2 21 ? 24.516 21.858 10.594 0.50 78.83 21 GLY H C 1
ATOM 6484 O O A GLY C 2 21 ? 17.401 24.302 14.218 0.50 71.58 21 GLY H O 1
ATOM 6485 O O B GLY C 2 21 ? 24.131 20.698 10.755 0.50 72.50 21 GLY H O 1
ATOM 6486 N N A CYS C 2 22 ? 17.755 24.288 11.991 0.50 77.17 22 CYS H N 1
ATOM 6487 N N B CYS C 2 22 ? 23.696 22.903 10.588 0.50 77.90 22 CYS H N 1
ATOM 6488 C CA A CYS C 2 22 ? 19.199 24.169 12.103 0.50 81.66 22 CYS H CA 1
ATOM 6489 C CA B CYS C 2 22 ? 22.260 22.753 10.760 0.50 81.93 22 CYS H CA 1
ATOM 6490 C C A CYS C 2 22 ? 19.900 25.404 11.544 0.50 83.45 22 CYS H C 1
ATOM 6491 C C B CYS C 2 22 ? 21.506 23.175 9.502 0.50 83.28 22 CYS H C 1
ATOM 6492 O O A CYS C 2 22 ? 20.562 26.107 12.338 0.50 83.80 22 CYS H O 1
ATOM 6493 O O B CYS C 2 22 ? 20.854 22.299 8.893 0.50 83.45 22 CYS H O 1
#

GO terms:
  GO:0140319 receptor decoy activity (F, IDA)
  GO:0016941 natriuretic peptide receptor activity (F, IDA)
  GO:0005886 plasma membrane (C, EXP)
  GO:0017046 peptide hormone binding (F, IPI)
  GO:0005886 plasma membrane (C, IC)
  GO:0031404 chloride ion binding (F, IDA)
  GO:0042803 protein homodimerization activity (F, IDA)
  GO:0032991 protein-containing complex (C, IDA)
  GO:0005515 protein binding (F, IPI)
  GO:0042277 peptide binding (F, IPI)
  GO:0042562 hormone binding (F, IPI)
  GO:0070062 extracellular exosome (C, HDA)

B-factor: mean 44.46, std 17.99, range [18.32, 100.02]

Foldseek 3Di:
DFDPAAEAEEEEEEACPPVDLQHCLLQVLLQVVLVVVPQVDQHRHNHDYHYHYDHLVLECRLVVVQVVVCVVVVNDHGLEYEDDQQQRSPQVVQQVCLVQLHAYEYCHNQFPVLLDQPGRRQRYFHLHHHLLLVLLVVVQVCVVVVHQEEEEEEEQQVPSRVFVRNVVSNVVSSVVVVGYYHYHYHHVVDDDPLVVRLVVRVVGDQEYEYEYDLVVVLSNLLVNLVVVSQPPSHAYEYEDAWDDPCAQVASQDDVDPCSLSSLSSQQRYKYKYFDFAADVQQQVSQVSSQVSSVVVPDHADNRRTSRSQSSSVVSVLLSQLQSVCVVVPHHSSNSSSSQQSSAQDWDAGRRGIWHHYNSSYTNTKMWMWHQPDSVSSHIDTQWMAGRVVSHIDGDD/DDDAAEAEEEEEEACDVVDLQHCLLQVLLQVVLQVVPQVDLGDHVHHYHYDYDHLNLECVLVVVQCCQAVPPPHDHGLEYEDDAQQRSVQNVQQVCQVQLHAYEYCHNQFPVLLPCPHRNVRYFHQHHHLLLVLLVVVQVCVVVVHQEEEEEEEAQVPSRPSVRNCVSNVVSNVVVPGYYHYHYHHPVDDDPLVCSLVVRVPGDQEYEYEYPLVVVLSNLLVCLVVVSADPSHAYEYEDAWQCCCVPWQNQDDVDPCSLSSLRSQQRYKYKYFDFAADPQLVVSQVSSVVSSVVVPDDDSRGRTSRSQSSSVRSVLLSQLQSVQVVVPDHSSNSSSSQQSSAQDWDAGNGGIWGHYNSNYTNTKMWMWHQPDSVVSTIDTQWMAGRVVSHIGGDD/DQDDPDPPVPDDDDPDDD